Protein AF-0000000075923533 (afdb_homodimer)

Secondary structure (DSSP, 8-state):
--HHHHHHHHHHHHHHHHTT--STTTGGGTT-----HHHHHHHHHHHHTT-S-GGGG--------------S----------------------S-------------EE-SPPP--S---------------HHHHHHTTS-HHHHHHHHHHHHHHHHHHHS------HHHHHHHHHHHHHHHHH--SSGGGGGSGGG--HHHHTTS-HHHHHHHHHH--SS-TT----TT---TTGGGHHHHHHHHHHHHHSPP-SEEEEEEEEEE--S--TTEEE-TTSSS-EEEEEEEEEETTS-EEEEEE--STTTT--TTTGGGHHHHHHHHHHTTTSPSSS-EEEEE-TTT--HHHHHHHHHTTEEEEEE--GGGSTT--PPPHHHHHHH-TT-EEEEEETTSS-EEEEEESSSEEEEEESS-SS-S-EEEEEEETTTTEEEEEEE-HHHHHHHHHTTHHHHHHHHHHHS------S-HHHHHHHHHHHHHHHHHHHHHHHHHHHTT-S----/--THHHHHHHHHHHHHHHTT--STTTGGGSS-----SHHHHHHHHHHHTT-S-GGG---------------S----------------------S-------------EE-SPPP--S---------------HHHHHHTTS-HHHHHHHHHHHHHHHHHHHS------HHHHHHHHHHHHHHHHH--SSGGGGGSGGG--HHHHTTS-HHHHHHHHHH--SS-TT----TT---TTGGGHHHHHHHHHHHHHSPP-SEEEEEEEEEE--S--TTEEE-TTSSS-EEEEEEEEEETTS-EEEEEE--STTTT--TTTGGGHHHHHHHHHHTTTSPSSS-EEEEE-TTT--HHHHHHHHHTTEEEEEE--GGGSTT--PPPHHHHHHH-TT-EEEEEETTSS-EEEEEESSSEEEEEESS-SS-S-EEEEEEETTTTEEEEEEE-HHHHHHHHHTTHHHHHHHHHHHS------S-HHHHHHHHHHHHHHHHHHHHHHHHHHHTT-S----

pLDDT: mean 78.43, std 26.54, range [19.41, 98.75]

Foldseek 3Di:
DPPPVVLLVVLVVLLVVVPVVPPPLPPVVPPDDPPDPPVVVVVVVCVVVVNQDLQPVPDPPPDPCPVPCPPPCPPPPPPPVPPPDPPPPPPVDDPDDPPPPPPQQFFDWDADFQDFDPQDFQDDDDQADAFDRLVVLLCQQVPLVQLQLQQVQLQVQCCVPVVDGLNDHSVLSVLLLSLLQVCLQVVDVAPCLCQDDVRHDCSNCVSDPPVNSSSSLNSGWNDHPPPDDDPPDLDQQPRCVVSQCSNLVSLQVRDADLEKEKDKDFLQADFDGQQWAAQPPDPRRIHWIKIFMFFLLQQTRHMDTDRPQCGQPDVVQCVQGPLLSRVCVSCVSPDWQRNREYEYEQSRDAPVSQVVCVVRNYWYKYWHDPVRPSPDDWDDQVRQVVVPAQDKGWMAGPVSQKIWMWGDHVGIIIMITRRFYLPDWDWDWDQDPVVNDIDIHIHRPSVVVNVSRNCNNVNLVSSCSNRQSDDDHNDNSSSVSSSVSSSSSSSSSSSSVRNCVVVPNPPPPD/DPPPVVLLVVLVVLLVVVPPPPDPLPPVVPPPDPPDPPVVVVVVVCVVVVNQDLQPVPDPPPDPPPVPCPDPCPPPPPPPVPPPDPPPPPPVPDPPPPPPPPPQQFFDWDFDFQDFDPQDFQDDDDQADAFDRLVVLLCQQVPLVQLQLQQVQLQVQCCVPVVDGLNDHSVLSVLLLSLLQVCLQVVDVAPCLCQDDVRHDCSNCVSDPPVNSSSSLNSGWNDHPPPDDDPPDLDQQPRCVVSQCSNLVSLQVRDADLEKEKDKDFLQADFDGQQWAAQPPDPRRIHWIKIFMFFLLQQTRHIDTDRPQCGQPDVVQCVQGPLLSRVCVSCVSPDWQRNREYEYEQSRDAPVSQVVNVVRNYWYKYWHDPVRPSPDDWDDQVVQVVVPAQDKGWMAGPVSQKMWMWGDHVGIIIMITRRFYLPDWDWDWDQDPVVNDIDIHTHRPSVVVNVSRNCNNVNLVSSCSNRQSDDDHNDNSSSVSSSVSSSSSSSSSSSSVRNCVVVPNPPPPD

Solvent-accessible surface area (backbone atoms only — not comparable to full-atom values): 57586 Å² total; per-residue (Å²): 136,74,67,67,66,60,61,61,57,52,55,53,51,44,52,54,60,61,54,66,68,62,72,77,68,60,63,70,66,69,72,70,73,85,69,77,67,62,62,56,48,50,50,46,48,39,38,69,65,71,66,50,56,83,79,60,68,61,75,75,78,79,66,83,75,77,73,74,74,73,69,80,70,76,44,83,65,50,79,62,80,63,80,72,66,82,75,75,79,76,66,84,66,68,87,64,71,72,73,66,79,71,76,79,71,65,58,61,67,37,84,51,81,62,67,77,69,87,55,70,61,70,69,80,75,86,75,56,56,81,64,71,58,61,65,58,49,35,38,60,39,60,31,70,65,55,36,39,36,31,20,51,26,19,30,49,43,36,31,72,75,69,69,41,84,69,77,60,40,39,67,53,49,52,50,52,54,50,43,40,51,51,44,13,53,42,45,54,82,45,77,67,44,39,64,32,84,82,56,41,27,60,82,46,42,73,72,44,51,70,68,59,51,53,52,47,64,75,38,61,26,61,37,66,88,78,54,86,67,62,86,81,56,76,64,84,52,62,67,47,38,70,59,52,49,37,44,40,54,42,19,59,69,50,69,76,57,54,46,25,8,44,44,81,43,67,46,69,44,87,52,74,57,95,43,60,40,76,43,87,88,46,96,58,32,37,12,39,41,29,40,35,32,8,19,51,84,19,38,55,36,35,68,47,71,51,51,56,94,67,40,75,69,40,84,86,36,50,89,53,39,66,42,26,27,51,50,56,59,65,47,61,84,50,75,62,67,24,31,32,32,38,24,36,44,51,79,42,43,41,66,68,47,47,53,53,36,44,72,51,19,29,33,37,38,24,33,35,52,86,89,55,50,38,76,57,82,69,79,47,72,69,58,38,59,71,65,28,64,32,34,70,45,61,36,16,30,72,88,57,56,40,21,40,36,39,37,25,58,102,42,70,34,39,36,38,17,50,60,45,30,48,75,69,64,42,72,45,81,41,80,31,78,89,72,70,40,76,41,75,30,50,36,40,30,40,58,56,52,45,39,70,36,47,48,1,45,56,46,38,50,51,58,38,64,70,42,40,40,74,70,94,68,68,49,55,65,54,49,51,50,33,48,50,50,36,48,40,48,46,38,27,50,46,49,44,50,47,11,28,49,73,70,60,65,59,71,73,82,123,136,74,69,67,67,59,62,62,54,55,55,54,51,44,52,55,59,61,55,64,67,63,72,76,68,61,65,70,66,70,72,70,71,86,71,78,69,62,62,56,49,52,50,47,48,38,40,70,65,72,67,47,56,83,79,59,68,62,76,72,80,77,68,82,75,76,72,74,76,73,74,79,68,75,43,85,65,52,77,59,80,64,79,70,65,82,77,75,76,76,65,85,68,65,91,63,71,71,74,68,78,68,76,78,71,64,57,62,66,35,82,51,80,62,68,76,69,88,56,71,61,71,69,80,74,86,74,54,56,80,65,72,58,60,65,57,49,34,38,61,38,61,30,72,65,54,36,41,37,31,21,51,26,18,30,49,44,37,31,70,75,71,70,42,84,70,76,60,39,40,67,54,49,52,50,52,52,51,42,39,51,50,44,14,54,42,45,55,82,45,79,68,43,38,65,33,83,80,54,40,27,59,83,46,41,73,72,44,52,71,67,59,51,52,50,48,63,74,36,61,27,61,36,66,87,78,55,86,68,62,87,80,56,76,65,85,52,62,67,48,38,71,58,50,50,36,43,38,54,42,20,61,69,50,70,77,58,55,46,24,9,44,44,80,42,67,46,69,44,87,53,74,56,95,43,59,41,77,43,86,89,46,95,59,33,38,12,39,42,29,40,36,33,8,18,51,86,18,40,54,36,35,68,47,71,52,50,57,95,64,41,75,66,40,83,85,37,52,88,52,39,64,40,27,26,51,50,56,60,65,46,61,84,48,73,62,66,23,30,34,34,38,24,38,44,50,80,42,42,40,66,68,48,47,53,53,36,44,72,52,18,30,32,35,38,22,34,37,50,86,88,55,51,36,76,57,84,69,78,48,71,69,57,38,58,71,66,29,63,34,33,69,43,59,37,15,30,74,88,57,57,39,21,40,35,39,36,24,58,99,42,69,36,40,34,36,16,50,61,45,28,49,75,70,66,42,71,44,81,41,79,31,78,91,73,71,39,74,42,76,28,48,35,41,29,40,57,56,51,46,41,69,35,48,47,1,46,56,46,35,52,51,57,38,64,69,42,41,42,74,70,94,70,68,49,54,63,53,49,52,50,33,46,50,51,35,48,41,47,46,40,29,49,42,49,43,50,48,12,27,49,75,70,59,65,59,72,72,83,123

Nearest PDB structures (foldseek):
  6x68-assembly1_C  TM=8.577E-01  e=5.193E-22  Trichoplusia ni
  8wx1-assembly1_A  TM=3.317E-01  e=3.507E+00  Mus musculus
  6x68-assembly1_C  TM=8.575E-01  e=6.085E-22  Trichoplusia ni
  8wx1-assembly1_A  TM=3.316E-01  e=2.803E+00  Mus musculus

Structure (mmCIF, N/CA/C/O backbone):
data_AF-0000000075923533-model_v1
#
loop_
_entity.id
_entity.type
_entity.pdbx_description
1 polymer 'PiggyBac transposable element-derived protein domain-containing protein'
#
loop_
_atom_site.group_PDB
_atom_site.id
_atom_site.type_symbol
_atom_site.label_atom_id
_atom_site.label_alt_id
_atom_site.label_comp_id
_atom_site.label_asym_id
_atom_site.label_entity_id
_atom_site.label_seq_id
_atom_site.pdbx_PDB_ins_code
_atom_site.Cartn_x
_atom_site.Cartn_y
_atom_site.Cartn_z
_atom_site.occupancy
_atom_site.B_iso_or_equiv
_atom_site.auth_seq_id
_atom_site.auth_comp_id
_atom_site.auth_asym_id
_atom_site.auth_atom_id
_atom_site.pdbx_PDB_model_num
ATOM 1 N N . MET A 1 1 ? 5.434 -15.992 13.102 1 19.5 1 MET A N 1
ATOM 2 C CA . MET A 1 1 ? 6.027 -14.688 12.812 1 19.5 1 MET A CA 1
ATOM 3 C C . MET A 1 1 ? 7.508 -14.836 12.469 1 19.5 1 MET A C 1
ATOM 5 O O . MET A 1 1 ? 8.203 -13.836 12.273 1 19.5 1 MET A O 1
ATOM 9 N N . TRP A 1 2 ? 7.945 -16.203 12.617 1 22.11 2 TRP A N 1
ATOM 10 C CA . TRP A 1 2 ? 9.297 -16.75 12.562 1 22.11 2 TRP A CA 1
ATOM 11 C C . TRP A 1 2 ? 9.797 -16.828 11.125 1 22.11 2 TRP A C 1
ATOM 13 O O . TRP A 1 2 ? 11 -16.938 10.883 1 22.11 2 TRP A O 1
ATOM 23 N N . ARG A 1 3 ? 8.797 -17.078 10.211 1 23.95 3 ARG A N 1
ATOM 24 C CA . ARG A 1 3 ? 9.125 -17.672 8.914 1 23.95 3 ARG A CA 1
ATOM 25 C C . ARG A 1 3 ? 9.727 -16.625 7.98 1 23.95 3 ARG A C 1
ATOM 27 O O . ARG A 1 3 ? 10.367 -16.969 6.984 1 23.95 3 ARG A O 1
ATOM 34 N N . THR A 1 4 ? 9.344 -15.406 8.32 1 27.62 4 THR A N 1
ATOM 35 C CA . THR A 1 4 ? 9.57 -14.5 7.203 1 27.62 4 THR A CA 1
ATOM 36 C C . THR A 1 4 ? 11.039 -14.086 7.141 1 27.62 4 THR A C 1
ATOM 38 O O . THR A 1 4 ? 11.508 -13.594 6.109 1 27.62 4 THR A O 1
ATOM 41 N N . SER A 1 5 ? 11.773 -14.211 8.328 1 32.06 5 SER A N 1
ATOM 42 C CA . SER A 1 5 ? 13.148 -13.711 8.398 1 32.06 5 SER A CA 1
ATOM 43 C C . SER A 1 5 ? 14.102 -14.602 7.613 1 32.06 5 SER A C 1
ATOM 45 O O . SER A 1 5 ? 15.094 -14.125 7.066 1 32.06 5 SER A O 1
ATOM 47 N N . ALA A 1 6 ? 13.75 -15.938 7.512 1 29.02 6 ALA A N 1
ATOM 48 C CA . ALA A 1 6 ? 14.594 -16.922 6.852 1 29.02 6 ALA A CA 1
ATOM 49 C C . ALA A 1 6 ? 14.641 -16.703 5.344 1 29.02 6 ALA A C 1
ATOM 51 O O . ALA A 1 6 ? 15.672 -16.906 4.707 1 29.02 6 ALA A O 1
ATOM 52 N N . ALA A 1 7 ? 13.602 -16.234 4.855 1 30.64 7 ALA A N 1
ATOM 53 C CA . ALA A 1 7 ? 13.539 -16.234 3.396 1 30.64 7 ALA A CA 1
ATOM 54 C C . ALA A 1 7 ? 14.391 -15.109 2.811 1 30.64 7 ALA A C 1
ATOM 56 O O . ALA A 1 7 ? 14.938 -15.242 1.716 1 30.64 7 ALA A O 1
ATOM 57 N N . LYS A 1 8 ? 14.688 -14.047 3.506 1 31.59 8 LYS A N 1
ATOM 58 C CA . LYS A 1 8 ? 15.438 -12.922 2.957 1 31.59 8 LYS A CA 1
ATOM 59 C C . LYS A 1 8 ? 16.938 -13.203 2.977 1 31.59 8 LYS A C 1
ATOM 61 O O . LYS A 1 8 ? 17.672 -12.797 2.068 1 31.59 8 LYS A O 1
ATOM 66 N N . LYS A 1 9 ? 17.5 -13.969 3.912 1 31.72 9 LYS A N 1
ATOM 67 C CA . LYS A 1 9 ? 18.906 -14.305 4.055 1 31.72 9 LYS A CA 1
ATOM 68 C C . LYS A 1 9 ? 19.391 -15.172 2.891 1 31.72 9 LYS A C 1
ATOM 70 O O . LYS A 1 9 ? 20.5 -14.992 2.389 1 31.72 9 LYS A O 1
ATOM 75 N N . ARG A 1 10 ? 18.578 -16.031 2.504 1 30.06 10 ARG A N 1
ATOM 76 C CA . ARG A 1 10 ? 18.953 -17.016 1.499 1 30.06 10 ARG A CA 1
ATOM 77 C C . ARG A 1 10 ? 19.047 -16.391 0.114 1 30.06 10 ARG A C 1
ATOM 79 O O . ARG A 1 10 ? 19.859 -16.797 -0.716 1 30.06 10 ARG A O 1
ATOM 86 N N . SER A 1 11 ? 18.359 -15.375 -0.009 1 31.53 11 SER A N 1
ATOM 87 C CA . SER A 1 11 ? 18.438 -14.82 -1.355 1 31.53 11 SER A CA 1
ATOM 88 C C . SER A 1 11 ? 19.734 -14.055 -1.563 1 31.53 11 SER A C 1
ATOM 90 O O . SER A 1 11 ? 20.359 -14.156 -2.623 1 31.53 11 SER A O 1
ATOM 92 N N . LEU A 1 12 ? 20.203 -13.445 -0.475 1 30.94 12 LEU A N 1
ATOM 93 C CA . LEU A 1 12 ? 21.469 -12.75 -0.656 1 30.94 12 LEU A CA 1
ATOM 94 C C . LEU A 1 12 ? 22.625 -13.742 -0.706 1 30.94 12 LEU A C 1
ATOM 96 O O . LEU A 1 12 ? 23.547 -13.578 -1.501 1 30.94 12 LEU A O 1
ATOM 100 N N . GLN A 1 13 ? 22.578 -14.844 0.1 1 32.44 13 GLN A N 1
ATOM 101 C CA . GLN A 1 13 ? 23.656 -15.828 0.022 1 32.44 13 GLN A CA 1
ATOM 102 C C . GLN A 1 13 ? 23.719 -16.469 -1.366 1 32.44 13 GLN A C 1
ATOM 104 O O . GLN A 1 13 ? 24.812 -16.703 -1.891 1 32.44 13 GLN A O 1
ATOM 109 N N . LEU A 1 14 ? 22.609 -16.719 -1.901 1 29.52 14 LEU A N 1
ATOM 110 C CA . LEU A 1 14 ? 22.625 -17.266 -3.256 1 29.52 14 LEU A CA 1
ATOM 111 C C . LEU A 1 14 ? 23.281 -16.281 -4.223 1 29.52 14 LEU A C 1
ATOM 113 O O . LEU A 1 14 ? 24.047 -16.703 -5.109 1 29.52 14 LEU A O 1
ATOM 117 N N . TYR A 1 15 ? 23.125 -15.016 -3.936 1 30.95 15 TYR A N 1
ATOM 118 C CA . TYR A 1 15 ? 23.781 -14.062 -4.82 1 30.95 15 TYR A CA 1
ATOM 119 C C . TYR A 1 15 ? 25.297 -14.102 -4.621 1 30.95 15 TYR A C 1
ATOM 121 O O . TYR A 1 15 ? 26.062 -14.109 -5.594 1 30.95 15 TYR A O 1
ATOM 129 N N . LEU A 1 16 ? 25.672 -14.227 -3.35 1 33.34 16 LEU A N 1
ATOM 130 C CA . LEU A 1 16 ? 27.109 -14.203 -3.111 1 33.34 16 LEU A CA 1
ATOM 131 C C . LEU A 1 16 ? 27.766 -15.469 -3.631 1 33.34 16 LEU A C 1
ATOM 133 O O . LEU A 1 16 ? 28.891 -15.43 -4.133 1 33.34 16 LEU A O 1
ATOM 137 N N . GLU A 1 17 ? 27.094 -16.547 -3.5 1 32 17 GLU A N 1
ATOM 138 C CA . GLU A 1 17 ? 27.656 -17.781 -4.039 1 32 17 GLU A CA 1
ATOM 139 C C . GLU A 1 17 ? 27.719 -17.734 -5.562 1 32 17 GLU A C 1
ATOM 141 O O . GLU A 1 17 ? 28.625 -18.312 -6.168 1 32 17 GLU A O 1
ATOM 146 N N . TYR A 1 18 ? 26.766 -17.016 -6.133 1 28.41 18 TYR A N 1
ATOM 147 C CA . TYR A 1 18 ? 26.906 -16.891 -7.578 1 28.41 18 TYR A CA 1
ATOM 148 C C . TYR A 1 18 ? 28.172 -16.125 -7.941 1 28.41 18 TYR A C 1
ATOM 150 O O . TYR A 1 18 ? 28.688 -16.25 -9.055 1 28.41 18 TYR A O 1
ATOM 158 N N . LYS A 1 19 ? 28.609 -15.305 -7.035 1 31.28 19 LYS A N 1
ATOM 159 C CA . LYS A 1 19 ? 29.812 -14.539 -7.344 1 31.28 19 LYS A CA 1
ATOM 160 C C . LYS A 1 19 ? 31.047 -15.43 -7.32 1 31.28 19 LYS A C 1
ATOM 162 O O . LYS A 1 19 ? 32.156 -14.977 -7.641 1 31.28 19 LYS A O 1
ATOM 167 N N . GLN A 1 20 ? 31.031 -16.5 -6.688 1 28.41 20 GLN A N 1
ATOM 168 C CA . GLN A 1 20 ? 32.344 -17.156 -6.621 1 28.41 20 GLN A CA 1
ATOM 169 C C . GLN A 1 20 ? 32.781 -17.641 -8 1 28.41 20 GLN A C 1
ATOM 171 O O . GLN A 1 20 ? 33.812 -18.297 -8.125 1 28.41 20 GLN A O 1
ATOM 176 N N . ALA A 1 21 ? 31.922 -17.609 -8.984 1 26.02 21 ALA A N 1
ATOM 177 C CA . ALA A 1 21 ? 32.625 -18.031 -10.188 1 26.02 21 ALA A CA 1
ATOM 178 C C . ALA A 1 21 ? 33.531 -16.922 -10.734 1 26.02 21 ALA A C 1
ATOM 180 O O . ALA A 1 21 ? 33.031 -15.977 -11.359 1 26.02 21 ALA A O 1
ATOM 181 N N . PRO A 1 22 ? 34.719 -16.594 -10.203 1 26.39 22 PRO A N 1
ATOM 182 C CA . PRO A 1 22 ? 35.688 -15.531 -10.461 1 26.39 22 PRO A CA 1
ATOM 183 C C . PRO A 1 22 ? 36.094 -15.438 -11.938 1 26.39 22 PRO A C 1
ATOM 185 O O . PRO A 1 22 ? 36.469 -14.359 -12.414 1 26.39 22 PRO A O 1
ATOM 188 N N . ASP A 1 23 ? 36.25 -16.625 -12.586 1 28.25 23 ASP A N 1
ATOM 189 C CA . ASP A 1 23 ? 37.219 -16.656 -13.672 1 28.25 23 ASP A CA 1
ATOM 190 C C . ASP A 1 23 ? 36.781 -15.797 -14.844 1 28.25 23 ASP A C 1
ATOM 192 O O . ASP A 1 23 ? 37.594 -15.102 -15.461 1 28.25 23 ASP A O 1
ATOM 196 N N . ARG A 1 24 ? 35.531 -16.094 -15.406 1 25.5 24 ARG A N 1
ATOM 197 C CA . ARG A 1 24 ? 35.281 -15.664 -16.781 1 25.5 24 ARG A CA 1
ATOM 198 C C . ARG A 1 24 ? 34.906 -14.188 -16.812 1 25.5 24 ARG A C 1
ATOM 200 O O . ARG A 1 24 ? 34.75 -13.609 -17.906 1 25.5 24 ARG A O 1
ATOM 207 N N . VAL A 1 25 ? 34.594 -13.539 -15.719 1 25.88 25 VAL A N 1
ATOM 208 C CA . VAL A 1 25 ? 34.156 -12.156 -15.773 1 25.88 25 VAL A CA 1
ATOM 209 C C . VAL A 1 25 ? 35.344 -11.227 -16.016 1 25.88 25 VAL A C 1
ATOM 211 O O . VAL A 1 25 ? 35.156 -10.07 -16.406 1 25.88 25 VAL A O 1
ATOM 214 N N . GLN A 1 26 ? 36.594 -11.602 -15.828 1 25.66 26 GLN A N 1
ATOM 215 C CA . GLN A 1 26 ? 37.719 -10.711 -15.977 1 25.66 26 GLN A CA 1
ATOM 216 C C . GLN A 1 26 ? 37.969 -10.367 -17.438 1 25.66 26 GLN A C 1
ATOM 218 O O . GLN A 1 26 ? 38.344 -9.234 -17.766 1 25.66 26 GLN A O 1
ATOM 223 N N . ASP A 1 27 ? 37.781 -11.305 -18.375 1 25.41 27 ASP A N 1
ATOM 224 C CA . ASP A 1 27 ? 38.312 -11.078 -19.719 1 25.41 27 ASP A CA 1
ATOM 225 C C . ASP A 1 27 ? 37.469 -10.062 -20.469 1 25.41 27 ASP A C 1
ATOM 227 O O . ASP A 1 27 ? 37.969 -9.352 -21.344 1 25.41 27 ASP A O 1
ATOM 231 N N . HIS A 1 28 ? 36.188 -10.094 -20.281 1 23.47 28 HIS A N 1
ATOM 232 C CA . HIS A 1 28 ? 35.344 -9.297 -21.172 1 23.47 28 HIS A CA 1
ATOM 233 C C . HIS A 1 28 ? 35.469 -7.812 -20.859 1 23.47 28 HIS A C 1
ATOM 235 O O . HIS A 1 28 ? 35.031 -6.969 -21.625 1 23.47 28 HIS A O 1
ATOM 241 N N . ALA A 1 29 ? 35.906 -7.426 -19.672 1 25.31 29 ALA A N 1
ATOM 242 C CA . ALA A 1 29 ? 36.094 -6.008 -19.359 1 25.31 29 ALA A CA 1
ATOM 243 C C . ALA A 1 29 ? 37.219 -5.395 -20.203 1 25.31 29 ALA A C 1
ATOM 245 O O . ALA A 1 29 ? 37.312 -4.168 -20.312 1 25.31 29 ALA A O 1
ATOM 246 N N . SER A 1 30 ? 38.125 -6.113 -20.703 1 24.62 30 SER A N 1
ATOM 247 C CA . SER A 1 30 ? 39.281 -5.484 -21.344 1 24.62 30 SER A CA 1
ATOM 248 C C . SER A 1 30 ? 38.906 -4.879 -22.688 1 24.62 30 SER A C 1
ATOM 250 O O . SER A 1 30 ? 39.625 -4.004 -23.188 1 24.62 30 SER A O 1
ATOM 252 N N . ARG A 1 31 ? 38.062 -5.559 -23.516 1 24.73 31 ARG A N 1
ATOM 253 C CA . ARG A 1 31 ? 38 -5.105 -24.891 1 24.73 31 ARG A CA 1
ATOM 254 C C . ARG A 1 31 ? 37.188 -3.832 -25.031 1 24.73 31 ARG A C 1
ATOM 256 O O . ARG A 1 31 ? 36.938 -3.361 -26.141 1 24.73 31 ARG A O 1
ATOM 263 N N . ARG A 1 32 ? 36.438 -3.348 -24.031 1 24.33 32 ARG A N 1
ATOM 264 C CA . ARG A 1 32 ? 35.531 -2.246 -24.359 1 24.33 32 ARG A CA 1
ATOM 265 C C . ARG A 1 32 ? 36.312 -0.957 -24.594 1 24.33 32 ARG A C 1
ATOM 267 O O . ARG A 1 32 ? 37.125 -0.541 -23.766 1 24.33 32 ARG A O 1
ATOM 274 N N . GLN A 1 33 ? 36.469 -0.546 -25.891 1 24.09 33 GLN A N 1
ATOM 275 C CA . GLN A 1 33 ? 37.031 0.688 -26.438 1 24.09 33 GLN A CA 1
ATOM 276 C C . GLN A 1 33 ? 36.469 1.909 -25.703 1 24.09 33 GLN A C 1
ATOM 278 O O . GLN A 1 33 ? 35.312 1.905 -25.25 1 24.09 33 GLN A O 1
ATOM 283 N N . LYS A 1 34 ? 37.344 2.934 -25.438 1 26.09 34 LYS A N 1
ATOM 284 C CA . LYS A 1 34 ? 37.25 4.242 -24.797 1 26.09 34 LYS A CA 1
ATOM 285 C C . LYS A 1 34 ? 36.188 5.105 -25.438 1 26.09 34 LYS A C 1
ATOM 287 O O . LYS A 1 34 ? 36.438 5.781 -26.438 1 26.09 34 LYS A O 1
ATOM 292 N N . VAL A 1 35 ? 35.031 4.641 -25.719 1 24.09 35 VAL A N 1
ATOM 293 C CA . VAL A 1 35 ? 34.094 5.574 -26.344 1 24.09 35 VAL A CA 1
ATOM 294 C C . VAL A 1 35 ? 34 6.848 -25.5 1 24.09 35 VAL A C 1
ATOM 296 O O . VAL A 1 35 ? 34.156 6.805 -24.281 1 24.09 35 VAL A O 1
ATOM 299 N N . ASP A 1 36 ? 33.906 8.094 -26.188 1 24.77 36 ASP A N 1
ATOM 300 C CA . ASP A 1 36 ? 34.125 9.5 -25.844 1 24.77 36 ASP A CA 1
ATOM 301 C C . ASP A 1 36 ? 33.188 9.938 -24.719 1 24.77 36 ASP A C 1
ATOM 303 O O . ASP A 1 36 ? 31.969 9.758 -24.812 1 24.77 36 ASP A O 1
ATOM 307 N N . ASP A 1 37 ? 33.688 10.141 -23.547 1 27.92 37 ASP A N 1
ATOM 308 C CA . ASP A 1 37 ? 33.281 10.508 -22.188 1 27.92 37 ASP A CA 1
ATOM 309 C C . ASP A 1 37 ? 32.469 11.797 -22.188 1 27.92 37 ASP A C 1
ATOM 311 O O . ASP A 1 37 ? 31.875 12.148 -21.172 1 27.92 37 ASP A O 1
ATOM 315 N N . GLU A 1 38 ? 32.656 12.594 -23.297 1 30.08 38 GLU A N 1
ATOM 316 C CA . GLU A 1 38 ? 32.219 13.984 -23.219 1 30.08 38 GLU A CA 1
ATOM 317 C C . GLU A 1 38 ? 30.703 14.078 -23.328 1 30.08 38 GLU A C 1
ATOM 319 O O . GLU A 1 38 ? 30.078 14.875 -22.625 1 30.08 38 GLU A O 1
ATOM 324 N N . THR A 1 39 ? 30.203 13.297 -24.375 1 28.22 39 THR A N 1
ATOM 325 C CA . THR A 1 39 ? 28.797 13.5 -24.688 1 28.22 39 THR A CA 1
ATOM 326 C C . THR A 1 39 ? 27.906 12.914 -23.594 1 28.22 39 THR A C 1
ATOM 328 O O . THR A 1 39 ? 26.781 13.359 -23.406 1 28.22 39 THR A O 1
ATOM 331 N N . ALA A 1 40 ? 28.453 11.828 -23.031 1 26.78 40 ALA A N 1
ATOM 332 C CA . ALA A 1 40 ? 27.688 11.203 -21.969 1 26.78 40 ALA A CA 1
ATOM 333 C C . ALA A 1 40 ? 27.594 12.125 -20.75 1 26.78 40 ALA A C 1
ATOM 335 O O . ALA A 1 40 ? 26.547 12.195 -20.094 1 26.78 40 ALA A O 1
ATOM 336 N N . GLU A 1 41 ? 28.656 12.891 -20.609 1 30.11 41 GLU A N 1
ATOM 337 C CA . GLU A 1 41 ? 28.656 13.883 -19.531 1 30.11 41 GLU A CA 1
ATOM 338 C C . GLU A 1 41 ? 27.578 14.938 -19.766 1 30.11 41 GLU A C 1
ATOM 340 O O . GLU A 1 41 ? 26.922 15.367 -18.812 1 30.11 41 GLU A O 1
ATOM 345 N N . ASP A 1 42 ? 27.438 15.281 -21.047 1 30.58 42 ASP A N 1
ATOM 346 C CA . ASP A 1 42 ? 26.469 16.312 -21.391 1 30.58 42 ASP A CA 1
ATOM 347 C C . ASP A 1 42 ? 25.047 15.836 -21.156 1 30.58 42 ASP A C 1
ATOM 349 O O . ASP A 1 42 ? 24.203 16.562 -20.625 1 30.58 42 ASP A O 1
ATOM 353 N N . VAL A 1 43 ? 24.797 14.531 -21.594 1 29.64 43 VAL A N 1
ATOM 354 C CA . VAL A 1 43 ? 23.453 13.992 -21.422 1 29.64 43 VAL A CA 1
ATOM 355 C C . VAL A 1 43 ? 23.188 13.711 -19.938 1 29.64 43 VAL A C 1
ATOM 357 O O . VAL A 1 43 ? 22.109 14.016 -19.438 1 29.64 43 VAL A O 1
ATOM 360 N N . LEU A 1 44 ? 24.203 13.297 -19.234 1 31.62 44 LEU A N 1
ATOM 361 C CA . LEU A 1 44 ? 24.109 13.117 -17.797 1 31.62 44 LEU A CA 1
ATOM 362 C C . LEU A 1 44 ? 23.875 14.445 -17.094 1 31.62 44 LEU A C 1
ATOM 364 O O . LEU A 1 44 ? 23.094 14.516 -16.125 1 31.62 44 LEU A O 1
ATOM 368 N N . ASN A 1 45 ? 24.594 15.445 -17.594 1 35.56 45 ASN A N 1
ATOM 369 C CA . ASN A 1 45 ? 24.328 16.797 -17.125 1 35.56 45 ASN A CA 1
ATOM 370 C C . ASN A 1 45 ? 22.891 17.234 -17.438 1 35.56 45 ASN A C 1
ATOM 372 O O . ASN A 1 45 ? 22.266 17.906 -16.609 1 35.56 45 ASN A O 1
ATOM 376 N N . LYS A 1 46 ? 22.391 16.844 -18.578 1 33.16 46 LYS A N 1
ATOM 377 C CA . LYS A 1 46 ? 21.016 17.156 -18.953 1 33.16 46 LYS A CA 1
ATOM 378 C C . LYS A 1 46 ? 20.016 16.328 -18.141 1 33.16 46 LYS A C 1
ATOM 380 O O . LYS A 1 46 ? 18.938 16.812 -17.781 1 33.16 46 LYS A O 1
ATOM 385 N N . ILE A 1 47 ? 20.266 15.078 -17.953 1 31.3 47 ILE A N 1
ATOM 386 C CA . ILE A 1 47 ? 19.516 14.195 -17.062 1 31.3 47 ILE A CA 1
ATOM 387 C C . ILE A 1 47 ? 19.656 14.688 -15.617 1 31.3 47 ILE A C 1
ATOM 389 O O . ILE A 1 47 ? 18.672 14.742 -14.883 1 31.3 47 ILE A O 1
ATOM 393 N N . ALA A 1 48 ? 20.828 15.008 -15.211 1 31.56 48 ALA A N 1
ATOM 394 C CA . ALA A 1 48 ? 21.141 15.562 -13.891 1 31.56 48 ALA A CA 1
ATOM 395 C C . ALA A 1 48 ? 20.406 16.875 -13.664 1 31.56 48 ALA A C 1
ATOM 397 O O . ALA A 1 48 ? 20.047 17.203 -12.539 1 31.56 48 ALA A O 1
ATOM 398 N N . ASN A 1 49 ? 20.375 17.656 -14.789 1 33.69 49 ASN A N 1
ATOM 399 C CA . ASN A 1 49 ? 19.719 18.953 -14.734 1 33.69 49 ASN A CA 1
ATOM 400 C C . ASN A 1 49 ? 18.203 18.812 -14.891 1 33.69 49 ASN A C 1
ATOM 402 O O . ASN A 1 49 ? 17.5 19.812 -15.078 1 33.69 49 ASN A O 1
ATOM 406 N N . GLY A 1 50 ? 17.484 17.719 -14.406 1 30.55 50 GLY A N 1
ATOM 407 C CA . GLY A 1 50 ? 16.078 17.391 -14.312 1 30.55 50 GLY A CA 1
ATOM 408 C C . GLY A 1 50 ? 15.344 17.469 -15.641 1 30.55 50 GLY A C 1
ATOM 409 O O . GLY A 1 50 ? 14.117 17.5 -15.68 1 30.55 50 GLY A O 1
ATOM 410 N N . ASP A 1 51 ? 15.938 17.641 -16.703 1 32.16 51 ASP A N 1
ATOM 411 C CA . ASP A 1 51 ? 15.266 17.812 -17.984 1 32.16 51 ASP A CA 1
ATOM 412 C C . ASP A 1 51 ? 14.797 16.469 -18.547 1 32.16 51 ASP A C 1
ATOM 414 O O . ASP A 1 51 ? 13.883 16.422 -19.375 1 32.16 51 ASP A O 1
ATOM 418 N N . VAL A 1 52 ? 15.547 15.43 -18.719 1 30.3 52 VAL A N 1
ATOM 419 C CA . VAL A 1 52 ? 15.156 14.188 -19.391 1 30.3 52 VAL A CA 1
ATOM 420 C C . VAL A 1 52 ? 14.852 13.117 -18.344 1 30.3 52 VAL A C 1
ATOM 422 O O . VAL A 1 52 ? 15.672 12.852 -17.453 1 30.3 52 VAL A O 1
ATOM 425 N N . SER A 1 53 ? 13.508 12.93 -17.906 1 29.14 53 SER A N 1
ATOM 426 C CA . SER A 1 53 ? 13.07 11.789 -17.094 1 29.14 53 SER A CA 1
ATOM 427 C C . SER A 1 53 ? 13.664 10.484 -17.625 1 29.14 53 SER A C 1
ATOM 429 O O . SER A 1 53 ? 13.867 10.328 -18.828 1 29.14 53 SER A O 1
ATOM 431 N N . ASP A 1 54 ? 14.406 9.82 -16.828 1 31.78 54 ASP A N 1
ATOM 432 C CA . ASP A 1 54 ? 14.93 8.539 -17.297 1 31.78 54 ASP A CA 1
ATOM 433 C C . ASP A 1 54 ? 13.867 7.766 -18.078 1 31.78 54 ASP A C 1
ATOM 435 O O . ASP A 1 54 ? 14.195 6.844 -18.828 1 31.78 54 ASP A O 1
ATOM 439 N N . GLY A 1 55 ? 12.539 7.832 -17.672 1 30.53 55 GLY A N 1
ATOM 440 C CA . GLY A 1 55 ? 11.562 7.105 -18.453 1 30.53 55 GLY A CA 1
ATOM 441 C C . GLY A 1 55 ? 11.469 7.594 -19.891 1 30.53 55 GLY A C 1
ATOM 442 O O . GLY A 1 55 ? 10.727 7.031 -20.703 1 30.53 55 GLY A O 1
ATOM 443 N N . ASP A 1 56 ? 11.875 8.797 -20.016 1 29.92 56 ASP A N 1
ATOM 444 C CA . ASP A 1 56 ? 11.609 9.375 -21.328 1 29.92 56 ASP A CA 1
ATOM 445 C C . ASP A 1 56 ? 12.562 8.828 -22.375 1 29.92 56 ASP A C 1
ATOM 447 O O . ASP A 1 56 ? 12.828 9.477 -23.391 1 29.92 56 ASP A O 1
ATOM 451 N N . PHE A 1 57 ? 13.352 7.895 -22.047 1 27.52 57 PHE A N 1
ATOM 452 C CA . PHE A 1 57 ? 14.062 7.484 -23.25 1 27.52 57 PHE A CA 1
ATOM 453 C C . PHE A 1 57 ? 13.133 6.758 -24.219 1 27.52 57 PHE A C 1
ATOM 455 O O . PHE A 1 57 ? 13.547 5.824 -24.906 1 27.52 57 PHE A O 1
ATOM 462 N N . SER A 1 58 ? 11.758 6.656 -23.922 1 25.89 58 SER A N 1
ATOM 463 C CA . SER A 1 58 ? 11.055 5.969 -25 1 25.89 58 SER A CA 1
ATOM 464 C C . SER A 1 58 ? 11.359 6.613 -26.344 1 25.89 58 SER A C 1
ATOM 466 O O . SER A 1 58 ? 11.586 7.82 -26.422 1 25.89 58 SER A O 1
ATOM 468 N N . ASP A 1 59 ? 11.844 5.863 -27.25 1 25.09 59 ASP A N 1
ATOM 469 C CA . ASP A 1 59 ? 11.758 6.152 -28.672 1 25.09 59 ASP A CA 1
ATOM 470 C C . ASP A 1 59 ? 10.43 6.816 -29.016 1 25.09 59 ASP A C 1
ATOM 472 O O . ASP A 1 59 ? 9.406 6.539 -28.391 1 25.09 59 ASP A O 1
ATOM 476 N N . ASP A 1 60 ? 10.352 8.008 -29.781 1 25.33 60 ASP A N 1
ATOM 477 C CA . ASP A 1 60 ? 9.359 8.859 -30.438 1 25.33 60 ASP A CA 1
ATOM 478 C C . ASP A 1 60 ? 8.383 8.031 -31.266 1 25.33 60 ASP A C 1
ATOM 480 O O . ASP A 1 60 ? 7.773 8.539 -32.219 1 25.33 60 ASP A O 1
ATOM 484 N N . GLU A 1 61 ? 8.125 6.773 -31.328 1 23.08 61 GLU A N 1
ATOM 485 C CA . GLU A 1 61 ? 6.996 6.613 -32.219 1 23.08 61 GLU A CA 1
ATOM 486 C C . GLU A 1 61 ? 5.805 7.449 -31.781 1 23.08 61 GLU A C 1
ATOM 488 O O . GLU A 1 61 ? 5.449 7.445 -30.594 1 23.08 61 GLU A O 1
ATOM 493 N N . LYS A 1 62 ? 5.32 8.477 -32.625 1 24.44 62 LYS A N 1
ATOM 494 C CA . LYS A 1 62 ? 4.227 9.438 -32.594 1 24.44 62 LYS A CA 1
ATOM 495 C C . LYS A 1 62 ? 2.91 8.766 -32.219 1 24.44 62 LYS A C 1
ATOM 497 O O . LYS A 1 62 ? 2.072 8.5 -33.094 1 24.44 62 LYS A O 1
ATOM 502 N N . GLU A 1 63 ? 2.809 7.59 -31.609 1 23.45 63 GLU A N 1
ATOM 503 C CA . GLU A 1 63 ? 1.376 7.332 -31.5 1 23.45 63 GLU A CA 1
ATOM 504 C C . GLU A 1 63 ? 0.647 8.508 -30.859 1 23.45 63 GLU A C 1
ATOM 506 O O . GLU A 1 63 ? 1.248 9.273 -30.109 1 23.45 63 GLU A O 1
ATOM 511 N N . GLU A 1 64 ? -0.626 8.875 -31.406 1 23.31 64 GLU A N 1
ATOM 512 C CA . GLU A 1 64 ? -1.582 9.914 -31.016 1 23.31 64 GLU A CA 1
ATOM 513 C C . GLU A 1 64 ? -1.75 9.977 -29.5 1 23.31 64 GLU A C 1
ATOM 515 O O . GLU A 1 64 ? -1.791 8.945 -28.844 1 23.31 64 GLU A O 1
ATOM 520 N N . GLU A 1 65 ? -1.222 11.039 -28.922 1 24.48 65 GLU A N 1
ATOM 521 C CA . GLU A 1 65 ? -1.216 11.594 -27.578 1 24.48 65 GLU A CA 1
ATOM 522 C C . GLU A 1 65 ? -2.588 11.461 -26.922 1 24.48 65 GLU A C 1
ATOM 524 O O . GLU A 1 65 ? -3.467 12.297 -27.141 1 24.48 65 GLU A O 1
ATOM 529 N N . ASN A 1 66 ? -3.334 10.273 -27.125 1 22.09 66 ASN A N 1
ATOM 530 C CA . ASN A 1 66 ? -4.547 10.422 -26.312 1 22.09 66 ASN A CA 1
ATOM 531 C C . ASN A 1 66 ? -4.223 10.766 -24.875 1 22.09 66 ASN A C 1
ATOM 533 O O . ASN A 1 66 ? -3.594 9.977 -24.172 1 22.09 66 ASN A O 1
ATOM 537 N N . GLU A 1 67 ? -3.861 12.023 -24.594 1 23.11 67 GLU A N 1
ATOM 538 C CA . GLU A 1 67 ? -3.66 12.742 -23.344 1 23.11 67 GLU A CA 1
ATOM 539 C C . GLU A 1 67 ? -4.715 12.359 -22.312 1 23.11 67 GLU A C 1
ATOM 541 O O . GLU A 1 67 ? -5.77 12.984 -22.219 1 23.11 67 GLU A O 1
ATOM 546 N N . GLU A 1 68 ? -5.148 11.102 -22.219 1 23.89 68 GLU A N 1
ATOM 547 C CA . GLU A 1 68 ? -6.102 11.023 -21.109 1 23.89 68 GLU A CA 1
ATOM 548 C C . GLU A 1 68 ? -5.422 11.328 -19.781 1 23.89 68 GLU A C 1
ATOM 550 O O . GLU A 1 68 ? -4.527 10.594 -19.344 1 23.89 68 GLU A O 1
ATOM 555 N N . ASN A 1 69 ? -5.047 12.562 -19.453 1 23.33 69 ASN A N 1
ATOM 556 C CA . ASN A 1 69 ? -4.688 13.133 -18.156 1 23.33 69 ASN A CA 1
ATOM 557 C C . ASN A 1 69 ? -5.527 12.539 -17.031 1 23.33 69 ASN A C 1
ATOM 559 O O . ASN A 1 69 ? -6.691 12.898 -16.859 1 23.33 69 ASN A O 1
ATOM 563 N N . ILE A 1 70 ? -5.422 11.312 -16.797 1 26.03 70 ILE A N 1
ATOM 564 C CA . ILE A 1 70 ? -6.145 10.922 -15.594 1 26.03 70 ILE A CA 1
ATOM 565 C C . ILE A 1 70 ? -5.629 11.727 -14.398 1 26.03 70 ILE A C 1
ATOM 567 O O . ILE A 1 70 ? -4.434 11.695 -14.094 1 26.03 70 ILE A O 1
ATOM 571 N N . PRO A 1 71 ? -6.172 12.852 -14.102 1 26.06 71 PRO A N 1
ATOM 572 C CA . PRO A 1 71 ? -5.836 13.648 -12.922 1 26.06 71 PRO A CA 1
ATOM 573 C C . PRO A 1 71 ? -5.672 12.805 -11.664 1 26.06 71 PRO A C 1
ATOM 575 O O . PRO A 1 71 ? -6.418 11.844 -11.461 1 26.06 71 PRO A O 1
ATOM 578 N N . ALA A 1 72 ? -4.469 12.633 -11.133 1 26.62 72 ALA A N 1
ATOM 579 C CA . ALA A 1 72 ? -4.125 12.039 -9.836 1 26.62 72 ALA A CA 1
ATOM 580 C C . ALA A 1 72 ? -5.129 12.453 -8.766 1 26.62 72 ALA A C 1
ATOM 582 O O . ALA A 1 72 ? -5.059 11.984 -7.625 1 26.62 72 ALA A O 1
ATOM 583 N N . ASN A 1 73 ? -5.629 13.703 -8.891 1 27.77 73 ASN A N 1
ATOM 584 C CA . ASN A 1 73 ? -6.355 14.18 -7.719 1 27.77 73 ASN A CA 1
ATOM 585 C C . ASN A 1 73 ? -7.625 13.367 -7.477 1 27.77 73 ASN A C 1
ATOM 587 O O . ASN A 1 73 ? -8.594 13.484 -8.227 1 27.77 73 ASN A O 1
ATOM 591 N N . GLY A 1 74 ? -7.562 12.133 -7.141 1 32.09 74 GLY A N 1
ATOM 592 C CA . GLY A 1 74 ? -8.781 11.492 -6.68 1 32.09 74 GLY A CA 1
ATOM 593 C C . GLY A 1 74 ? -9.602 12.359 -5.746 1 32.09 74 GLY A C 1
ATOM 594 O O . GLY A 1 74 ? -9.484 12.25 -4.523 1 32.09 74 GLY A O 1
ATOM 595 N N . GLN A 1 75 ? -9.859 13.617 -5.957 1 31.36 75 GLN A N 1
ATOM 596 C CA . GLN A 1 75 ? -10.75 14.391 -5.098 1 31.36 75 GLN A CA 1
ATOM 597 C C . GLN A 1 75 ? -11.977 13.57 -4.703 1 31.36 75 GLN A C 1
ATOM 599 O O . GLN A 1 75 ? -12.227 13.359 -3.516 1 31.36 75 GLN A O 1
ATOM 604 N N . VAL A 1 76 ? -13.18 13.859 -5.246 1 33.16 76 VAL A N 1
ATOM 605 C CA . VAL A 1 76 ? -14.414 13.625 -4.508 1 33.16 76 VAL A CA 1
ATOM 606 C C . VAL A 1 76 ? -14.672 12.125 -4.375 1 33.16 76 VAL A C 1
ATOM 608 O O . VAL A 1 76 ? -15.094 11.477 -5.336 1 33.16 76 VAL A O 1
ATOM 611 N N . SER A 1 77 ? -13.836 11.195 -4.227 1 30.5 77 SER A N 1
ATOM 612 C CA . SER A 1 77 ? -14.414 9.859 -4.195 1 30.5 77 SER A CA 1
ATOM 613 C C . SER A 1 77 ? -15.312 9.672 -2.977 1 30.5 77 SER A C 1
ATOM 615 O O . SER A 1 77 ? -14.836 9.719 -1.839 1 30.5 77 SER A O 1
ATOM 617 N N . ALA A 1 78 ? -16.469 10.133 -2.838 1 29.05 78 ALA A N 1
ATOM 618 C CA . ALA A 1 78 ? -17.422 9.523 -1.913 1 29.05 78 ALA A CA 1
ATOM 619 C C . ALA A 1 78 ? -17.312 8 -1.934 1 29.05 78 ALA A C 1
ATOM 621 O O . ALA A 1 78 ? -17.516 7.375 -2.973 1 29.05 78 ALA A O 1
ATOM 622 N N . SER A 1 79 ? -16.359 7.398 -1.216 1 28.69 79 SER A N 1
ATOM 623 C CA . SER A 1 79 ? -16.156 5.961 -1.059 1 28.69 79 SER A CA 1
ATOM 624 C C . SER A 1 79 ? -17.484 5.238 -0.851 1 28.69 79 SER A C 1
ATOM 626 O O . SER A 1 79 ? -17.984 5.156 0.274 1 28.69 79 SER A O 1
ATOM 628 N N . MET A 1 80 ? -18.578 5.652 -1.532 1 24.66 80 MET A N 1
ATOM 629 C CA . MET A 1 80 ? -19.641 4.668 -1.412 1 24.66 80 MET A CA 1
ATOM 630 C C . MET A 1 80 ? -19.141 3.273 -1.776 1 24.66 80 MET A C 1
ATOM 632 O O . MET A 1 80 ? -18.453 3.1 -2.783 1 24.66 80 MET A O 1
ATOM 636 N N . SER A 1 81 ? -18.797 2.559 -0.779 1 25.33 81 SER A N 1
ATOM 637 C CA . SER A 1 81 ? -18.531 1.128 -0.879 1 25.33 81 SER A CA 1
ATOM 638 C C . SER A 1 81 ? -19.453 0.459 -1.888 1 25.33 81 SER A C 1
ATOM 640 O O . SER A 1 81 ? -20.5 -0.067 -1.517 1 25.33 81 SER A O 1
ATOM 642 N N . SER A 1 82 ? -19.875 1.175 -2.93 1 24.39 82 SER A N 1
ATOM 643 C CA . SER A 1 82 ? -20.703 0.299 -3.75 1 24.39 82 SER A CA 1
ATOM 644 C C . SER A 1 82 ? -19.906 -0.89 -4.273 1 24.39 82 SER A C 1
ATOM 646 O O . SER A 1 82 ? -18.797 -0.725 -4.77 1 24.39 82 SER A O 1
ATOM 648 N N . SER A 1 83 ? -20.047 -1.974 -3.699 1 23.23 83 SER A N 1
ATOM 649 C CA . SER A 1 83 ? -19.703 -3.262 -4.297 1 23.23 83 SER A CA 1
ATOM 650 C C . SER A 1 83 ? -20.062 -3.299 -5.777 1 23.23 83 SER A C 1
ATOM 652 O O . SER A 1 83 ? -21.234 -3.453 -6.129 1 23.23 83 SER A O 1
ATOM 654 N N . ALA A 1 84 ? -19.578 -2.398 -6.555 1 24.39 84 ALA A N 1
ATOM 655 C CA . ALA A 1 84 ? -19.875 -2.498 -7.984 1 24.39 84 ALA A CA 1
ATOM 656 C C . ALA A 1 84 ? -19.609 -3.908 -8.5 1 24.39 84 ALA A C 1
ATOM 658 O O . ALA A 1 84 ? -18.516 -4.449 -8.312 1 24.39 84 ALA A O 1
ATOM 659 N N . GLN A 1 85 ? -20.641 -4.691 -8.602 1 23.72 85 GLN A N 1
ATOM 660 C CA . GLN A 1 85 ? -20.656 -5.93 -9.367 1 23.72 85 GLN A CA 1
ATOM 661 C C . GLN A 1 85 ? -20.031 -5.727 -10.742 1 23.72 85 GLN A C 1
ATOM 663 O O . GLN A 1 85 ? -20.156 -4.656 -11.344 1 23.72 85 GLN A O 1
ATOM 668 N N . PRO A 1 86 ? -19.016 -6.363 -11.086 1 25.14 86 PRO A N 1
ATOM 669 C CA . PRO A 1 86 ? -18.453 -6.32 -12.438 1 25.14 86 PRO A CA 1
ATOM 670 C C . PRO A 1 86 ? -19.516 -6.184 -13.523 1 25.14 86 PRO A C 1
ATOM 672 O O . PRO A 1 86 ? -20.516 -6.91 -13.5 1 25.14 86 PRO A O 1
ATOM 675 N N . SER A 1 87 ? -19.891 -4.918 -13.852 1 25.11 87 SER A N 1
ATOM 676 C CA . SER A 1 87 ? -20.812 -4.684 -14.953 1 25.11 87 SER A CA 1
ATOM 677 C C . SER A 1 87 ? -20.453 -5.527 -16.172 1 25.11 87 SER A C 1
ATOM 679 O O . SER A 1 87 ? -19.297 -5.562 -16.594 1 25.11 87 SER A O 1
ATOM 681 N N . THR A 1 88 ? -21.141 -6.613 -16.375 1 23.98 88 THR A N 1
ATOM 682 C CA . THR A 1 88 ? -21.203 -7.453 -17.562 1 23.98 88 THR A CA 1
ATOM 683 C C . THR A 1 88 ? -21.359 -6.598 -18.828 1 23.98 88 THR A C 1
ATOM 685 O O . THR A 1 88 ? -22.344 -5.879 -18.969 1 23.98 88 THR A O 1
ATOM 688 N N . SER A 1 89 ? -20.359 -6.023 -19.297 1 24.56 89 SER A N 1
ATOM 689 C CA . SER A 1 89 ? -20.359 -5.34 -20.594 1 24.56 89 SER A CA 1
ATOM 690 C C . SER A 1 89 ? -21.188 -6.094 -21.625 1 24.56 89 SER A C 1
ATOM 692 O O . SER A 1 89 ? -20.906 -7.254 -21.922 1 24.56 89 SER A O 1
ATOM 694 N N . GLN A 1 90 ? -22.5 -5.812 -21.75 1 24.62 90 GLN A N 1
ATOM 695 C CA . GLN A 1 90 ? -23.391 -6.32 -22.797 1 24.62 90 GLN A CA 1
ATOM 696 C C . GLN A 1 90 ? -22.906 -5.906 -24.172 1 24.62 90 GLN A C 1
ATOM 698 O O . GLN A 1 90 ? -22.906 -4.719 -24.516 1 24.62 90 GLN A O 1
ATOM 703 N N . THR A 1 91 ? -21.859 -6.43 -24.672 1 25.47 91 THR A N 1
ATOM 704 C CA . THR A 1 91 ? -21.656 -6.312 -26.109 1 25.47 91 THR A CA 1
ATOM 705 C C . THR A 1 91 ? -22.938 -6.582 -26.875 1 25.47 91 THR A C 1
ATOM 707 O O . THR A 1 91 ? -23.641 -7.559 -26.594 1 25.47 91 THR A O 1
ATOM 710 N N . PRO A 1 92 ? -23.484 -5.57 -27.484 1 28.03 92 PRO A N 1
ATOM 711 C CA . PRO A 1 92 ? -24.656 -5.812 -28.328 1 28.03 92 PRO A CA 1
ATOM 712 C C . PRO A 1 92 ? -24.484 -7.039 -29.219 1 28.03 92 PRO A C 1
ATOM 714 O O . PRO A 1 92 ? -23.594 -7.066 -30.078 1 28.03 92 PRO A O 1
ATOM 717 N N . VAL A 1 93 ? -24.516 -8.289 -28.688 1 25.39 93 VAL A N 1
ATOM 718 C CA . VAL A 1 93 ? -24.656 -9.445 -29.562 1 25.39 93 VAL A CA 1
ATOM 719 C C . VAL A 1 93 ? -25.75 -9.188 -30.594 1 25.39 93 VAL A C 1
ATOM 721 O O . VAL A 1 93 ? -26.75 -8.508 -30.297 1 25.39 93 VAL A O 1
ATOM 724 N N . THR A 1 94 ? -25.5 -9.234 -31.891 1 28.41 94 THR A N 1
ATOM 725 C CA . THR A 1 94 ? -26.484 -9.484 -32.938 1 28.41 94 THR A CA 1
ATOM 726 C C . THR A 1 94 ? -27.688 -10.242 -32.375 1 28.41 94 THR A C 1
ATOM 728 O O . THR A 1 94 ? -27.578 -10.891 -31.328 1 28.41 94 THR A O 1
ATOM 731 N N . ASN A 1 95 ? -28.891 -10.117 -33.062 1 30.38 95 ASN A N 1
ATOM 732 C CA . ASN A 1 95 ? -30.203 -10.672 -32.75 1 30.38 95 ASN A CA 1
ATOM 733 C C . ASN A 1 95 ? -30.109 -12.102 -32.219 1 30.38 95 ASN A C 1
ATOM 735 O O . ASN A 1 95 ? -30.875 -12.969 -32.656 1 30.38 95 ASN A O 1
ATOM 739 N N . LEU A 1 96 ? -28.953 -12.68 -32.094 1 27.69 96 LEU A N 1
ATOM 740 C CA . LEU A 1 96 ? -29.266 -14.047 -31.688 1 27.69 96 LEU A CA 1
ATOM 741 C C . LEU A 1 96 ? -30.188 -14.062 -30.469 1 27.69 96 LEU A C 1
ATOM 743 O O . LEU A 1 96 ? -30.156 -13.148 -29.656 1 27.69 96 LEU A O 1
ATOM 747 N N . LYS A 1 97 ? -31.219 -14.953 -30.453 1 30.5 97 LYS A N 1
ATOM 748 C CA . LYS A 1 97 ? -32.219 -15.273 -29.469 1 30.5 97 LYS A CA 1
ATOM 749 C C . LYS A 1 97 ? -31.703 -15.078 -28.047 1 30.5 97 LYS A C 1
ATOM 751 O O . LYS A 1 97 ? -30.5 -15.242 -27.797 1 30.5 97 LYS A O 1
ATOM 756 N N . GLU A 1 98 ? -32.344 -14.133 -27.312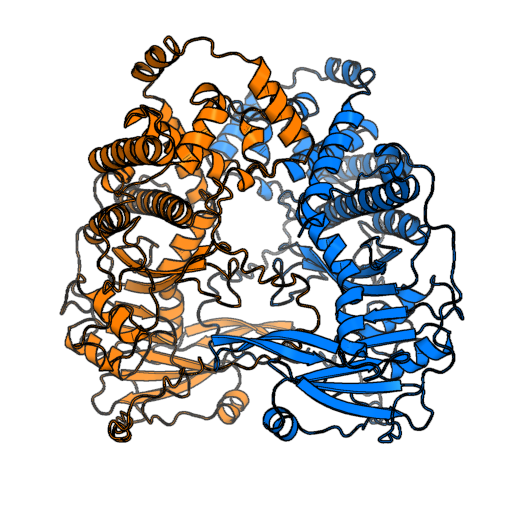 1 34.72 98 GLU A N 1
ATOM 757 C CA . GLU A 1 98 ? -32.156 -13.969 -25.875 1 34.72 98 GLU A CA 1
ATOM 758 C C . GLU A 1 98 ? -31.578 -15.242 -25.25 1 34.72 98 GLU A C 1
ATOM 760 O O . GLU A 1 98 ? -32.125 -16.328 -25.438 1 34.72 98 GLU A O 1
ATOM 765 N N . PRO A 1 99 ? -30.281 -15.469 -25.219 1 35.59 99 PRO A N 1
ATOM 766 C CA . PRO A 1 99 ? -30.016 -16.766 -24.609 1 35.59 99 PRO A CA 1
ATOM 767 C C . PRO A 1 99 ? -31.016 -17.141 -23.516 1 35.59 99 PRO A C 1
ATOM 769 O O . PRO A 1 99 ? -31.5 -16.25 -22.797 1 35.59 99 PRO A O 1
ATOM 772 N N . ALA A 1 100 ? -31.906 -18.125 -23.797 1 35.62 100 ALA A N 1
ATOM 773 C CA . ALA A 1 100 ? -32.875 -18.656 -22.828 1 35.62 100 ALA A CA 1
ATOM 774 C C . ALA A 1 100 ? -32.375 -18.438 -21.406 1 35.62 100 ALA A C 1
ATOM 776 O O . ALA A 1 100 ? -31.172 -18.453 -21.141 1 35.62 100 ALA A O 1
ATOM 777 N N . ALA A 1 101 ? -33.094 -17.703 -20.609 1 39.72 101 ALA A N 1
ATOM 778 C CA . ALA A 1 101 ? -32.906 -17.594 -19.172 1 39.72 101 ALA A CA 1
ATOM 779 C C . ALA A 1 101 ? -32.219 -18.844 -18.625 1 39.72 101 ALA A C 1
ATOM 781 O O . ALA A 1 101 ? -32.75 -19.953 -18.688 1 39.72 101 ALA A O 1
ATOM 782 N N . SER A 1 102 ? -30.984 -19.031 -18.922 1 45.12 102 SER A N 1
ATOM 783 C CA . SER A 1 102 ? -30.312 -20.25 -18.453 1 45.12 102 SER A CA 1
ATOM 784 C C . SER A 1 102 ? -30.859 -20.703 -17.109 1 45.12 102 SER A C 1
ATOM 786 O O . SER A 1 102 ? -31.062 -19.891 -16.219 1 45.12 102 SER A O 1
ATOM 788 N N . LYS A 1 103 ? -31.578 -21.656 -17 1 52.84 103 LYS A N 1
ATOM 789 C CA . LYS A 1 103 ? -32.188 -22.25 -15.805 1 52.84 103 LYS A CA 1
ATOM 790 C C . LYS A 1 103 ? -31.203 -22.219 -14.625 1 52.84 103 LYS A C 1
ATOM 792 O O . LYS A 1 103 ? -30.062 -22.656 -14.75 1 52.84 103 LYS A O 1
ATOM 797 N N . LYS A 1 104 ? -31.406 -21.25 -13.562 1 67.06 104 LYS A N 1
ATOM 798 C CA . LYS A 1 104 ? -30.656 -21.109 -12.312 1 67.06 104 LYS A CA 1
ATOM 799 C C . LYS A 1 104 ? -30.328 -22.469 -11.727 1 67.06 104 LYS A C 1
ATOM 801 O O . LYS A 1 104 ? -31.188 -23.344 -11.633 1 67.06 104 LYS A O 1
ATOM 806 N N . PHE A 1 105 ? -29.047 -22.922 -11.789 1 79.75 105 PHE A N 1
ATOM 807 C CA . PHE A 1 105 ? -28.562 -24.141 -11.18 1 79.75 105 PHE A CA 1
ATOM 808 C C . PHE A 1 105 ? -28.984 -24.219 -9.711 1 79.75 105 PHE A C 1
ATOM 810 O O . PHE A 1 105 ? -28.688 -23.312 -8.93 1 79.75 105 PHE A O 1
ATOM 817 N N . GLU A 1 106 ? -29.891 -25.156 -9.375 1 86.12 106 GLU A N 1
ATOM 818 C CA . GLU A 1 106 ? -30.344 -25.359 -8 1 86.12 106 GLU A CA 1
ATOM 819 C C . GLU A 1 106 ? -30.25 -26.812 -7.59 1 86.12 106 GLU A C 1
ATOM 821 O O . GLU A 1 106 ? -30.453 -27.719 -8.406 1 86.12 106 GLU A O 1
ATOM 826 N N . ILE A 1 107 ? -29.797 -26.938 -6.395 1 90.19 107 ILE A N 1
ATOM 827 C CA . ILE A 1 107 ? -29.766 -28.266 -5.824 1 90.19 107 ILE A CA 1
ATOM 828 C C . ILE A 1 107 ? -30.562 -28.297 -4.52 1 90.19 107 ILE A C 1
ATOM 830 O O . ILE A 1 107 ? -30.875 -27.25 -3.957 1 90.19 107 ILE A O 1
ATOM 834 N N . LYS A 1 108 ? -30.953 -29.531 -4.148 1 93 108 LYS A N 1
ATOM 835 C CA . LYS A 1 108 ? -31.719 -29.688 -2.92 1 93 108 LYS A CA 1
ATOM 836 C C . LYS A 1 108 ? -30.812 -29.781 -1.702 1 93 108 LYS A C 1
ATOM 838 O O . LYS A 1 108 ? -29.766 -30.438 -1.754 1 93 108 LYS A O 1
ATOM 843 N N . TRP A 1 109 ? -31.266 -29.141 -0.708 1 95.75 109 TRP A N 1
ATOM 844 C CA . TRP A 1 109 ? -30.453 -29.047 0.498 1 95.75 109 TRP A CA 1
ATOM 845 C C . TRP A 1 109 ? -31.203 -29.609 1.704 1 95.75 109 TRP A C 1
ATOM 847 O O . TRP A 1 109 ? -32.438 -29.578 1.749 1 95.75 109 TRP A O 1
ATOM 857 N N . THR A 1 110 ? -30.453 -30.156 2.654 1 94.31 110 THR A N 1
ATOM 858 C CA . THR A 1 110 ? -31.016 -30.672 3.893 1 94.31 110 THR A CA 1
ATOM 859 C C . THR A 1 110 ? -30.188 -30.234 5.094 1 94.31 110 THR A C 1
ATOM 861 O O . THR A 1 110 ? -28.969 -30.031 4.984 1 94.31 110 THR A O 1
ATOM 864 N N . LYS A 1 111 ? -30.891 -30.062 6.172 1 93.06 111 LYS A N 1
ATOM 865 C CA . LYS A 1 111 ? -30.203 -29.734 7.422 1 93.06 111 LYS A CA 1
ATOM 866 C C . LYS A 1 111 ? -29.672 -30.984 8.117 1 93.06 111 LYS A C 1
ATOM 868 O O . LYS A 1 111 ? -30.438 -31.688 8.797 1 93.06 111 LYS A O 1
ATOM 873 N N . LYS A 1 112 ? -28.516 -31.328 7.887 1 90.56 112 LYS A N 1
ATOM 874 C CA . LYS A 1 112 ? -27.844 -32.469 8.5 1 90.56 112 LYS A CA 1
ATOM 875 C C . LYS A 1 112 ? -26.344 -32.219 8.617 1 90.56 112 LYS A C 1
ATOM 877 O O . LYS A 1 112 ? -25.812 -31.297 8 1 90.56 112 LYS A O 1
ATOM 882 N N . GLU A 1 113 ? -25.75 -33 9.414 1 90.31 113 GLU A N 1
ATOM 883 C CA . GLU A 1 113 ? -24.297 -32.906 9.547 1 90.31 113 GLU A CA 1
ATOM 884 C C . GLU A 1 113 ? -23.594 -33.5 8.328 1 90.31 113 GLU A C 1
ATOM 886 O O . GLU A 1 113 ? -24.031 -34.531 7.797 1 90.31 113 GLU A O 1
ATOM 891 N N . PHE A 1 114 ? -22.672 -32.875 7.902 1 91.5 114 PHE A N 1
ATOM 892 C CA . PHE A 1 114 ? -21.922 -33.312 6.742 1 91.5 114 PHE A CA 1
ATOM 893 C C . PHE A 1 114 ? -21.094 -34.562 7.082 1 91.5 114 PHE A C 1
ATOM 895 O O . PHE A 1 114 ? -20.281 -34.531 8 1 91.5 114 PHE A O 1
ATOM 902 N N . ALA A 1 115 ? -21.344 -35.625 6.465 1 85.62 115 ALA A N 1
ATOM 903 C CA . ALA A 1 115 ? -20.641 -36.875 6.699 1 85.62 115 ALA A CA 1
ATOM 904 C C . ALA A 1 115 ? -19.375 -36.969 5.836 1 85.62 115 ALA A C 1
ATOM 906 O O . ALA A 1 115 ? -19.422 -36.688 4.637 1 85.62 115 ALA A O 1
ATOM 907 N N . LEU A 1 116 ? -18.297 -37.219 6.465 1 79.75 116 LEU A N 1
ATOM 908 C CA . LEU A 1 116 ? -17.031 -37.375 5.754 1 79.75 116 LEU A CA 1
ATOM 909 C C . LEU A 1 116 ? -16.953 -38.688 5.035 1 79.75 116 LEU A C 1
ATOM 911 O O . LEU A 1 116 ? -16.938 -39.75 5.676 1 79.75 116 LEU A O 1
ATOM 915 N N . ARG A 1 117 ? -17.312 -38.719 3.82 1 80.19 117 ARG A N 1
ATOM 916 C CA . ARG A 1 117 ? -17.188 -39.938 3.049 1 80.19 117 ARG A CA 1
ATOM 917 C C . ARG A 1 117 ? -16.047 -39.844 2.037 1 80.19 117 ARG A C 1
ATOM 919 O O . ARG A 1 117 ? -16.078 -39 1.15 1 80.19 117 ARG A O 1
ATOM 926 N N . ASP A 1 118 ? -14.961 -40.656 2.156 1 84.56 118 ASP A N 1
ATOM 927 C CA . ASP A 1 118 ? -13.898 -40.781 1.162 1 84.56 118 ASP A CA 1
ATOM 928 C C . ASP A 1 118 ? -13.172 -39.469 0.951 1 84.56 118 ASP A C 1
ATOM 930 O O . ASP A 1 118 ? -13.039 -39 -0.181 1 84.56 118 ASP A O 1
ATOM 934 N N . VAL A 1 119 ? -12.773 -38.844 2.031 1 89.94 119 VAL A N 1
ATOM 935 C CA . VAL A 1 119 ? -12.148 -37.531 1.938 1 89.94 119 VAL A CA 1
ATOM 936 C C . VAL A 1 119 ? -10.641 -37.656 2.172 1 89.94 119 VAL A C 1
ATOM 938 O O . VAL A 1 119 ? -9.891 -36.688 1.966 1 89.94 119 VAL A O 1
ATOM 941 N N . GLU A 1 120 ? -10.125 -38.812 2.492 1 91.06 120 GLU A N 1
ATOM 942 C CA . GLU A 1 120 ? -8.703 -39 2.764 1 91.06 120 GLU A CA 1
ATOM 943 C C . GLU A 1 120 ? -7.887 -38.938 1.478 1 91.06 120 GLU A C 1
ATOM 945 O O . GLU A 1 120 ? -8.297 -39.469 0.446 1 91.06 120 GLU A O 1
ATOM 950 N N . CYS A 1 121 ? -6.816 -38.281 1.554 1 92.5 121 CYS A N 1
ATOM 951 C CA . CYS A 1 121 ? -5.949 -38.094 0.393 1 92.5 121 CYS A CA 1
ATOM 952 C C . CYS A 1 121 ? -5.078 -39.344 0.177 1 92.5 121 CYS A C 1
ATOM 954 O O . CYS A 1 121 ? -4.43 -39.812 1.108 1 92.5 121 CYS A O 1
ATOM 956 N N . ASP A 1 122 ? -4.973 -39.781 -1.042 1 91.31 122 ASP A N 1
ATOM 957 C CA . ASP A 1 122 ? -4.184 -40.969 -1.411 1 91.31 122 ASP A CA 1
ATOM 958 C C . ASP A 1 122 ? -2.91 -40.562 -2.148 1 91.31 122 ASP A C 1
ATOM 960 O O . ASP A 1 122 ? -2.154 -41.406 -2.615 1 91.31 122 ASP A O 1
ATOM 964 N N . TYR A 1 123 ? -2.705 -39.281 -2.232 1 89.88 123 TYR A N 1
ATOM 965 C CA . TYR A 1 123 ? -1.558 -38.75 -2.949 1 89.88 123 TYR A CA 1
ATOM 966 C C . TYR A 1 123 ? -0.363 -38.594 -2.018 1 89.88 123 TYR A C 1
ATOM 968 O O . TYR A 1 123 ? -0.389 -37.75 -1.108 1 89.88 123 TYR A O 1
ATOM 976 N N . ASN A 1 124 ? 0.719 -39.469 -2.125 1 85.81 124 ASN A N 1
ATOM 977 C CA . ASN A 1 124 ? 1.905 -39.406 -1.277 1 85.81 124 ASN A CA 1
ATOM 978 C C . ASN A 1 124 ? 3.188 -39.469 -2.104 1 85.81 124 ASN A C 1
ATOM 980 O O . ASN A 1 124 ? 3.922 -40.438 -2.039 1 85.81 124 ASN A O 1
ATOM 984 N N . PRO A 1 125 ? 3.479 -38.438 -2.771 1 83.81 125 PRO A N 1
ATOM 985 C CA . PRO A 1 125 ? 4.695 -38.469 -3.59 1 83.81 125 PRO A CA 1
ATOM 986 C C . PRO A 1 125 ? 5.938 -38.031 -2.805 1 83.81 125 PRO A C 1
ATOM 988 O O . PRO A 1 125 ? 5.824 -37.531 -1.689 1 83.81 125 PRO A O 1
ATOM 991 N N . GLU A 1 126 ? 7.141 -38.406 -3.447 1 82.81 126 GLU A N 1
ATOM 992 C CA . GLU A 1 126 ? 8.367 -37.812 -2.922 1 82.81 126 GLU A CA 1
ATOM 993 C C . GLU A 1 126 ? 8.461 -36.312 -3.264 1 82.81 126 GLU A C 1
ATOM 995 O O . GLU A 1 126 ? 8.547 -35.938 -4.438 1 82.81 126 GLU A O 1
ATOM 1000 N N . THR A 1 127 ? 8.383 -35.531 -2.275 1 81.06 127 THR A N 1
ATOM 1001 C CA . THR A 1 127 ? 8.188 -34.094 -2.506 1 81.06 127 THR A CA 1
ATOM 1002 C C . THR A 1 127 ? 9.523 -33.344 -2.486 1 81.06 127 THR A C 1
ATOM 1004 O O . THR A 1 127 ? 9.617 -32.219 -2.928 1 81.06 127 THR A O 1
ATOM 1007 N N . ALA A 1 128 ? 10.625 -34.031 -2.072 1 83.88 128 ALA A N 1
ATOM 1008 C CA . ALA A 1 128 ? 11.891 -33.312 -1.913 1 83.88 128 ALA A CA 1
ATOM 1009 C C . ALA A 1 128 ? 13.031 -34.062 -2.562 1 83.88 128 ALA A C 1
ATOM 1011 O O . ALA A 1 128 ? 12.977 -35.312 -2.693 1 83.88 128 ALA A O 1
ATOM 1012 N N . SER A 1 129 ? 13.93 -33.344 -3.145 1 87.44 129 SER A N 1
ATOM 1013 C CA . SER A 1 129 ? 15.172 -33.875 -3.684 1 87.44 129 SER A CA 1
ATOM 1014 C C . SER A 1 129 ? 16.375 -33.375 -2.885 1 87.44 129 SER A C 1
ATOM 1016 O O . SER A 1 129 ? 16.219 -32.625 -1.924 1 87.44 129 SER A O 1
ATOM 1018 N N . ALA A 1 130 ? 17.516 -33.875 -3.244 1 88.94 130 ALA A N 1
ATOM 1019 C CA . ALA A 1 130 ? 18.734 -33.406 -2.604 1 88.94 130 ALA A CA 1
ATOM 1020 C C . ALA A 1 130 ? 18.984 -31.922 -2.918 1 88.94 130 ALA A C 1
ATOM 1022 O O . ALA A 1 130 ? 18.828 -31.484 -4.062 1 88.94 130 ALA A O 1
ATOM 1023 N N . PRO A 1 131 ? 19.219 -31.25 -1.887 1 90.38 131 PRO A N 1
ATOM 1024 C CA . PRO A 1 131 ? 19.422 -29.812 -2.104 1 90.38 131 PRO A CA 1
ATOM 1025 C C . PRO A 1 131 ? 20.562 -29.531 -3.074 1 90.38 131 PRO A C 1
ATOM 1027 O O . PRO A 1 131 ? 21.594 -30.219 -3.049 1 90.38 131 PRO A O 1
ATOM 1030 N N . GLU A 1 132 ? 20.312 -28.625 -3.93 1 91.62 132 GLU A N 1
ATOM 1031 C CA . GLU A 1 132 ? 21.297 -28.188 -4.926 1 91.62 132 GLU A CA 1
ATOM 1032 C C . GLU A 1 132 ? 21.734 -26.75 -4.676 1 91.62 132 GLU A C 1
ATOM 1034 O O . GLU A 1 132 ? 21.281 -26.109 -3.715 1 91.62 132 GLU A O 1
ATOM 1039 N N . GLN A 1 133 ? 22.672 -26.359 -5.535 1 90.56 133 GLN A N 1
ATOM 1040 C CA . GLN A 1 133 ? 23.062 -24.953 -5.477 1 90.56 133 GLN A CA 1
ATOM 1041 C C . GLN A 1 133 ? 21.953 -24.047 -5.98 1 90.56 133 GLN A C 1
ATOM 1043 O O . GLN A 1 133 ? 21.203 -24.406 -6.887 1 90.56 133 GLN A O 1
ATOM 1048 N N . PRO A 1 134 ? 21.859 -22.922 -5.434 1 88.06 134 PRO A N 1
ATOM 1049 C CA . PRO A 1 134 ? 20.781 -22 -5.766 1 88.06 134 PRO A CA 1
ATOM 1050 C C . PRO A 1 134 ? 20.672 -21.734 -7.266 1 88.06 134 PRO A C 1
ATOM 1052 O O . PRO A 1 134 ? 19.562 -21.688 -7.812 1 88.06 134 PRO A O 1
ATOM 1055 N N . LEU A 1 135 ? 21.781 -21.609 -7.91 1 92.25 135 LEU A N 1
ATOM 1056 C CA . LEU A 1 135 ? 21.781 -21.281 -9.328 1 92.25 135 LEU A CA 1
ATOM 1057 C C . LEU A 1 135 ? 21.156 -22.406 -10.148 1 92.25 135 LEU A C 1
ATOM 1059 O O . LEU A 1 135 ? 20.531 -22.156 -11.188 1 92.25 135 LEU A O 1
ATOM 1063 N N . VAL A 1 136 ? 21.312 -23.578 -9.633 1 94.88 136 VAL A N 1
ATOM 1064 C CA . VAL A 1 136 ? 20.781 -24.734 -10.344 1 94.88 136 VAL A CA 1
ATOM 1065 C C . VAL A 1 136 ? 19.25 -24.656 -10.367 1 94.88 136 VAL A C 1
ATOM 1067 O O . VAL A 1 136 ? 18.625 -24.938 -11.391 1 94.88 136 VAL A O 1
ATOM 1070 N N . TYR A 1 137 ? 18.656 -24.328 -9.227 1 96.25 137 TYR A N 1
ATOM 1071 C CA . TYR A 1 137 ? 17.203 -24.203 -9.164 1 96.25 137 TYR A CA 1
ATOM 1072 C C . TYR A 1 137 ? 16.703 -23.156 -10.148 1 96.25 137 TYR A C 1
ATOM 1074 O O . TYR A 1 137 ? 15.766 -23.406 -10.914 1 96.25 137 TYR A O 1
ATOM 1082 N N . PHE A 1 138 ? 17.359 -22.016 -10.203 1 97 138 PHE A N 1
ATOM 1083 C CA . PHE A 1 138 ? 16.953 -20.906 -11.062 1 97 138 PHE A CA 1
ATOM 1084 C C . PHE A 1 138 ? 17.141 -21.25 -12.531 1 97 138 PHE A C 1
ATOM 1086 O O . PHE A 1 138 ? 16.328 -20.891 -13.383 1 97 138 PHE A O 1
ATOM 1093 N N . SER A 1 139 ? 18.141 -22 -12.828 1 96.69 139 SER A N 1
ATOM 1094 C CA . SER A 1 139 ? 18.5 -22.328 -14.203 1 96.69 139 SER A CA 1
ATOM 1095 C C . SER A 1 139 ? 17.484 -23.281 -14.82 1 96.69 139 SER A C 1
ATOM 1097 O O . SER A 1 139 ? 17.453 -23.453 -16.047 1 96.69 139 SER A O 1
ATOM 1099 N N . LYS A 1 140 ? 16.75 -23.859 -13.969 1 97.06 140 LYS A N 1
ATOM 1100 C CA . LYS A 1 140 ? 15.695 -24.734 -14.492 1 97.06 140 LYS A CA 1
ATOM 1101 C C . LYS A 1 140 ? 14.555 -23.922 -15.094 1 97.06 140 LYS A C 1
ATOM 1103 O O . LYS A 1 140 ? 13.797 -24.422 -15.93 1 97.06 140 LYS A O 1
ATOM 1108 N N . TYR A 1 141 ? 14.359 -22.719 -14.594 1 97.94 141 TYR A N 1
ATOM 1109 C CA . TYR A 1 141 ? 13.375 -21.781 -15.148 1 97.94 141 TYR A CA 1
ATOM 1110 C C . TYR A 1 141 ? 13.961 -20.984 -16.297 1 97.94 141 TYR A C 1
ATOM 1112 O O . TYR A 1 141 ? 13.414 -20.984 -17.406 1 97.94 141 TYR A O 1
ATOM 1120 N N . PHE A 1 142 ? 15.008 -20.297 -15.969 1 97.5 142 PHE A N 1
ATOM 1121 C CA . PHE A 1 142 ? 15.75 -19.5 -16.938 1 97.5 142 PHE A CA 1
ATOM 1122 C C . PHE A 1 142 ? 16.922 -20.281 -17.484 1 97.5 142 PHE A C 1
ATOM 1124 O O . PHE A 1 142 ? 18.062 -20.125 -17.031 1 97.5 142 PHE A O 1
ATOM 1131 N N . THR A 1 143 ? 16.688 -20.984 -18.562 1 96.94 143 THR A N 1
ATOM 1132 C CA . THR A 1 143 ? 17.672 -21.875 -19.172 1 96.94 143 THR A CA 1
ATOM 1133 C C . THR A 1 143 ? 18.641 -21.094 -20.047 1 96.94 143 THR A C 1
ATOM 1135 O O . THR A 1 143 ? 18.391 -19.922 -20.375 1 96.94 143 THR A O 1
ATOM 1138 N N . ASP A 1 144 ? 19.641 -21.75 -20.406 1 96.19 144 ASP A N 1
ATOM 1139 C CA . ASP A 1 144 ? 20.625 -21.141 -21.312 1 96.19 144 ASP A CA 1
ATOM 1140 C C . ASP A 1 144 ? 19.969 -20.766 -22.641 1 96.19 144 ASP A C 1
ATOM 1142 O O . ASP A 1 144 ? 20.328 -19.75 -23.25 1 96.19 144 ASP A O 1
ATOM 1146 N N . ASP A 1 145 ? 19.078 -21.609 -23.016 1 96.69 145 ASP A N 1
ATOM 1147 C CA . ASP A 1 145 ? 18.375 -21.344 -24.266 1 96.69 145 ASP A CA 1
ATOM 1148 C C . ASP A 1 145 ? 17.547 -20.062 -24.172 1 96.69 145 ASP A C 1
ATOM 1150 O O . ASP A 1 145 ? 17.453 -19.297 -25.141 1 96.69 145 ASP A O 1
ATOM 1154 N N . LEU A 1 146 ? 16.906 -19.891 -23.062 1 97.44 146 LEU A N 1
ATOM 1155 C CA . LEU A 1 146 ? 16.109 -18.688 -22.859 1 97.44 146 LEU A CA 1
ATOM 1156 C C . LEU A 1 146 ? 16.969 -17.438 -22.906 1 97.44 146 LEU A C 1
ATOM 1158 O O . LEU A 1 146 ? 16.594 -16.438 -23.531 1 97.44 146 LEU A O 1
ATOM 1162 N N . PHE A 1 147 ? 18.156 -17.484 -22.281 1 97.94 147 PHE A N 1
ATOM 1163 C CA . PHE A 1 147 ? 19.078 -16.344 -22.312 1 97.94 147 PHE A CA 1
ATOM 1164 C C . PHE A 1 147 ? 19.578 -16.109 -23.734 1 97.94 147 PHE A C 1
ATOM 1166 O O . PHE A 1 147 ? 19.781 -14.953 -24.125 1 97.94 147 PHE A O 1
ATOM 1173 N N . GLN A 1 148 ? 19.781 -17.172 -24.391 1 97.81 148 GLN A N 1
ATOM 1174 C CA . GLN A 1 148 ? 20.188 -17.047 -25.797 1 97.81 148 GLN A CA 1
ATOM 1175 C C . GLN A 1 148 ? 19.094 -16.375 -26.625 1 97.81 148 GLN A C 1
ATOM 1177 O O . GLN A 1 148 ? 19.406 -15.523 -27.469 1 97.81 148 GLN A O 1
ATOM 1182 N N . ASP A 1 149 ? 17.891 -16.766 -26.375 1 97.69 149 ASP A N 1
ATOM 1183 C CA . ASP A 1 149 ? 16.766 -16.125 -27.062 1 97.69 149 ASP A CA 1
ATOM 1184 C C . ASP A 1 149 ? 16.719 -14.633 -26.75 1 97.69 149 ASP A C 1
ATOM 1186 O O . ASP A 1 149 ? 16.531 -13.805 -27.641 1 97.69 149 ASP A O 1
ATOM 1190 N N . PHE A 1 150 ? 16.859 -14.266 -25.516 1 98.19 150 PHE A N 1
ATOM 1191 C CA . PHE A 1 150 ? 16.891 -12.859 -25.125 1 98.19 150 PHE A CA 1
ATOM 1192 C C . PHE A 1 150 ? 17.953 -12.102 -25.891 1 98.19 150 PHE A C 1
ATOM 1194 O O . PHE A 1 150 ? 17.703 -11.008 -26.406 1 98.19 150 PHE A O 1
ATOM 1201 N N . ALA A 1 151 ? 19.156 -12.688 -25.938 1 98.25 151 ALA A N 1
ATOM 1202 C CA . ALA A 1 151 ? 20.266 -12.031 -26.625 1 98.25 151 ALA A CA 1
ATOM 1203 C C . ALA A 1 151 ? 19.953 -11.844 -28.109 1 98.25 151 ALA A C 1
ATOM 1205 O O . ALA A 1 151 ? 20.125 -10.75 -28.641 1 98.25 151 ALA A O 1
ATOM 1206 N N . GLU A 1 152 ? 19.484 -12.844 -28.672 1 97.75 152 GLU A N 1
ATOM 1207 C CA . GLU A 1 152 ? 19.219 -12.844 -30.109 1 97.75 152 GLU A CA 1
ATOM 1208 C C . GLU A 1 152 ? 18.141 -11.836 -30.484 1 97.75 152 GLU A C 1
ATOM 1210 O O . GLU A 1 152 ? 18.328 -11 -31.359 1 97.75 152 GLU A O 1
ATOM 1215 N N . PHE A 1 153 ? 17.016 -11.906 -29.812 1 97.5 153 PHE A N 1
ATOM 1216 C CA . PHE A 1 153 ? 15.875 -11.078 -30.188 1 97.5 153 PHE A CA 1
ATOM 1217 C C . PHE A 1 153 ? 16.094 -9.633 -29.766 1 97.5 153 PHE A C 1
ATOM 1219 O O . PHE A 1 153 ? 15.586 -8.703 -30.406 1 97.5 153 PHE A O 1
ATOM 1226 N N . THR A 1 154 ? 16.859 -9.406 -28.703 1 97.44 154 THR A N 1
ATOM 1227 C CA . THR A 1 154 ? 17.234 -8.047 -28.312 1 97.44 154 THR A CA 1
ATOM 1228 C C . THR A 1 154 ? 18.109 -7.406 -29.391 1 97.44 154 THR A C 1
ATOM 1230 O O . THR A 1 154 ? 17.875 -6.258 -29.766 1 97.44 154 THR A O 1
ATOM 1233 N N . ASN A 1 155 ? 19.094 -8.18 -29.859 1 97.38 155 ASN A N 1
ATOM 1234 C CA . ASN A 1 155 ? 19.938 -7.703 -30.938 1 97.38 155 ASN A CA 1
ATOM 1235 C C . ASN A 1 155 ? 19.141 -7.414 -32.188 1 97.38 155 ASN A C 1
ATOM 1237 O O . ASN A 1 155 ? 19.344 -6.391 -32.844 1 97.38 155 ASN A O 1
ATOM 1241 N N . ARG A 1 156 ? 18.266 -8.297 -32.531 1 96.06 156 ARG A N 1
ATOM 1242 C CA . ARG A 1 156 ? 17.438 -8.133 -33.719 1 96.06 156 ARG A CA 1
ATOM 1243 C C . ARG A 1 156 ? 16.578 -6.883 -33.594 1 96.06 156 ARG A C 1
ATOM 1245 O O . ARG A 1 156 ? 16.391 -6.168 -34.594 1 96.06 156 ARG A O 1
ATOM 1252 N N . TYR A 1 157 ? 16.047 -6.66 -32.5 1 95.25 157 TYR A N 1
ATOM 1253 C CA . TYR A 1 157 ? 15.195 -5.496 -32.281 1 95.25 157 TYR A CA 1
ATOM 1254 C C . TYR A 1 157 ? 15.961 -4.203 -32.531 1 95.25 157 TYR A C 1
ATOM 1256 O O . TYR A 1 157 ? 15.484 -3.303 -33.219 1 95.25 157 TYR A O 1
ATOM 1264 N N . VAL A 1 158 ? 17.141 -4.117 -31.875 1 95.25 158 VAL A N 1
ATOM 1265 C CA . VAL A 1 158 ? 17.938 -2.906 -32 1 95.25 158 VAL A CA 1
ATOM 1266 C C . VAL A 1 158 ? 18.344 -2.705 -33.469 1 95.25 158 VAL A C 1
ATOM 1268 O O . VAL A 1 158 ? 18.312 -1.58 -33.969 1 95.25 158 VAL A O 1
ATOM 1271 N N . LEU A 1 159 ? 18.688 -3.766 -34.062 1 94.12 159 LEU A N 1
ATOM 1272 C CA . LEU A 1 159 ? 19.047 -3.691 -35.469 1 94.12 159 LEU A CA 1
ATOM 1273 C C . LEU A 1 159 ? 17.891 -3.191 -36.312 1 94.12 159 LEU A C 1
ATOM 1275 O O . LEU A 1 159 ? 18.062 -2.357 -37.219 1 94.12 159 LEU A O 1
ATOM 1279 N N . GLN A 1 160 ? 16.766 -3.715 -36.094 1 92.38 160 GLN A N 1
ATOM 1280 C CA . GLN A 1 160 ? 15.562 -3.369 -36.875 1 92.38 160 GLN A CA 1
ATOM 1281 C C . GLN A 1 160 ? 15.125 -1.936 -36.562 1 92.38 160 GLN A C 1
ATOM 1283 O O . GLN A 1 160 ? 14.695 -1.22 -37.469 1 92.38 160 GLN A O 1
ATOM 1288 N N . ARG A 1 161 ? 15.172 -1.544 -35.375 1 91 161 ARG A N 1
ATOM 1289 C CA . ARG A 1 161 ? 14.656 -0.248 -34.938 1 91 161 ARG A CA 1
ATOM 1290 C C . ARG A 1 161 ? 15.656 0.864 -35.219 1 91 161 ARG A C 1
ATOM 1292 O O . ARG A 1 161 ? 15.289 1.912 -35.75 1 91 161 ARG A O 1
ATOM 1299 N N . ASP A 1 162 ? 16.922 0.61 -34.812 1 89.69 162 ASP A N 1
ATOM 1300 C CA . ASP A 1 162 ? 17.922 1.678 -34.875 1 89.69 162 ASP A CA 1
ATOM 1301 C C . ASP A 1 162 ? 18.891 1.482 -36.031 1 89.69 162 ASP A C 1
ATOM 1303 O O . ASP A 1 162 ? 19.594 2.41 -36.438 1 89.69 162 ASP A O 1
ATOM 1307 N N . GLY A 1 163 ? 18.969 0.376 -36.625 1 91.38 163 GLY A N 1
ATOM 1308 C CA . GLY A 1 163 ? 19.938 0.076 -37.656 1 91.38 163 GLY A CA 1
ATOM 1309 C C . GLY A 1 163 ? 21.344 -0.123 -37.125 1 91.38 163 GLY A C 1
ATOM 1310 O O . GLY A 1 163 ? 22.312 -0.167 -37.906 1 91.38 163 GLY A O 1
ATOM 1311 N N . THR A 1 164 ? 21.438 -0.177 -35.781 1 93.38 164 THR A N 1
ATOM 1312 C CA . THR A 1 164 ? 22.75 -0.344 -35.156 1 93.38 164 THR A CA 1
ATOM 1313 C C . THR A 1 164 ? 22.875 -1.73 -34.562 1 93.38 164 THR A C 1
ATOM 1315 O O . THR A 1 164 ? 21.875 -2.393 -34.281 1 93.38 164 THR A O 1
ATOM 1318 N N . VAL A 1 165 ? 24.125 -2.129 -34.438 1 94.31 165 VAL A N 1
ATOM 1319 C CA . VAL A 1 165 ? 24.391 -3.439 -33.875 1 94.31 165 VAL A CA 1
ATOM 1320 C C . VAL A 1 165 ? 24.688 -3.293 -32.375 1 94.31 165 VAL A C 1
ATOM 1322 O O . VAL A 1 165 ? 25.688 -2.68 -31.984 1 94.31 165 VAL A O 1
ATOM 1325 N N . LEU A 1 166 ? 23.859 -3.838 -31.562 1 95.25 166 LEU A N 1
ATOM 1326 C CA . LEU A 1 166 ? 24.047 -3.824 -30.125 1 95.25 166 LEU A CA 1
ATOM 1327 C C . LEU A 1 166 ? 25.062 -4.883 -29.703 1 95.25 166 LEU A C 1
ATOM 1329 O O . LEU A 1 166 ? 25.891 -4.633 -28.828 1 95.25 166 LEU A O 1
ATOM 1333 N N . ALA A 1 167 ? 24.984 -6.082 -30.281 1 96.62 167 ALA A N 1
ATOM 1334 C CA . ALA A 1 167 ? 25.922 -7.195 -30.094 1 96.62 167 ALA A CA 1
ATOM 1335 C C . ALA A 1 167 ? 25.922 -7.66 -28.641 1 96.62 167 ALA A C 1
ATOM 1337 O O . ALA A 1 167 ? 26.984 -7.816 -28.031 1 96.62 167 ALA A O 1
ATOM 1338 N N . THR A 1 168 ? 24.766 -7.754 -28.016 1 97.56 168 THR A N 1
ATOM 1339 C CA . THR A 1 168 ? 24.719 -8.328 -26.688 1 97.56 168 THR A CA 1
ATOM 1340 C C . THR A 1 168 ? 24.828 -9.852 -26.734 1 97.56 168 THR A C 1
ATOM 1342 O O . THR A 1 168 ? 24.625 -10.453 -27.797 1 97.56 168 THR A O 1
ATOM 1345 N N . THR A 1 169 ? 25.281 -10.484 -25.672 1 97.81 169 THR A N 1
ATOM 1346 C CA . THR A 1 169 ? 25.484 -11.93 -25.578 1 97.81 169 THR A CA 1
ATOM 1347 C C . THR A 1 169 ? 24.641 -12.531 -24.453 1 97.81 169 T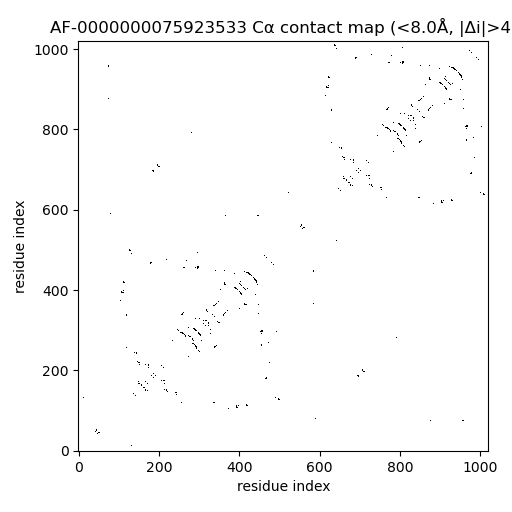HR A C 1
ATOM 1349 O O . THR A 1 169 ? 24.078 -11.797 -23.641 1 97.81 169 THR A O 1
ATOM 1352 N N . LYS A 1 170 ? 24.547 -13.836 -24.578 1 97.44 170 LYS A N 1
ATOM 1353 C CA . LYS A 1 170 ? 23.844 -14.555 -23.516 1 97.44 170 LYS A CA 1
ATOM 1354 C C . LYS A 1 170 ? 24.453 -14.25 -22.156 1 97.44 170 LYS A C 1
ATOM 1356 O O . LYS A 1 170 ? 23.734 -14.086 -21.172 1 97.44 170 LYS A O 1
ATOM 1361 N N . GLU A 1 171 ? 25.734 -14.141 -22.094 1 97.38 171 GLU A N 1
ATOM 1362 C CA . GLU A 1 171 ? 26.438 -13.859 -20.844 1 97.38 171 GLU A CA 1
ATOM 1363 C C . GLU A 1 171 ? 26.125 -12.461 -20.328 1 97.38 171 GLU A C 1
ATOM 1365 O O . GLU A 1 171 ? 25.922 -12.266 -19.125 1 97.38 171 GLU A O 1
ATOM 1370 N N . GLU A 1 172 ? 26.062 -11.578 -21.203 1 97.75 172 GLU A N 1
ATOM 1371 C CA . GLU A 1 172 ? 25.75 -10.203 -20.812 1 97.75 172 GLU A CA 1
ATOM 1372 C C . GLU A 1 172 ? 24.312 -10.094 -20.297 1 97.75 172 GLU A C 1
ATOM 1374 O O . GLU A 1 172 ? 24.047 -9.344 -19.359 1 97.75 172 GLU A O 1
ATOM 1379 N N . ILE A 1 173 ? 23.438 -10.82 -20.938 1 98.19 173 ILE A N 1
ATOM 1380 C CA . ILE A 1 173 ? 22.047 -10.828 -20.5 1 98.19 173 ILE A CA 1
ATOM 1381 C C . ILE A 1 173 ? 21.938 -11.422 -19.094 1 98.19 173 ILE A C 1
ATOM 1383 O O . ILE A 1 173 ? 21.156 -10.953 -18.266 1 98.19 173 ILE A O 1
ATOM 1387 N N . LYS A 1 174 ? 22.734 -12.461 -18.828 1 97.31 174 LYS A N 1
ATOM 1388 C CA . LYS A 1 174 ? 22.781 -13.023 -17.484 1 97.31 174 LYS A CA 1
ATOM 1389 C C . LYS A 1 174 ? 23.219 -11.984 -16.469 1 97.31 174 LYS A C 1
ATOM 1391 O O . LYS A 1 174 ? 22.641 -11.875 -15.391 1 97.31 174 LYS A O 1
ATOM 1396 N N . VAL A 1 175 ? 24.219 -11.211 -16.844 1 97.75 175 VAL A N 1
ATOM 1397 C CA . VAL A 1 175 ? 24.719 -10.148 -15.977 1 97.75 175 VAL A CA 1
ATOM 1398 C C . VAL A 1 175 ? 23.609 -9.117 -15.734 1 97.75 175 VAL A C 1
ATOM 1400 O O . VAL A 1 175 ? 23.422 -8.641 -14.609 1 97.75 175 VAL A O 1
ATOM 1403 N N . PHE A 1 176 ? 22.875 -8.836 -16.797 1 97.12 176 PHE A N 1
ATOM 1404 C CA . PHE A 1 176 ? 21.781 -7.883 -16.719 1 97.12 176 PHE A CA 1
ATOM 1405 C C . PHE A 1 176 ? 20.75 -8.32 -15.688 1 97.12 176 PHE A C 1
ATOM 1407 O O . PHE A 1 176 ? 20.359 -7.535 -14.828 1 97.12 176 PHE A O 1
ATOM 1414 N N . PHE A 1 177 ? 20.359 -9.555 -15.688 1 96.88 177 PHE A N 1
ATOM 1415 C CA . PHE A 1 177 ? 19.375 -10.07 -14.742 1 96.88 177 PHE A CA 1
ATOM 1416 C C . PHE A 1 177 ? 19.969 -10.133 -13.336 1 96.88 177 PHE A C 1
ATOM 1418 O O . PHE A 1 177 ? 19.266 -9.938 -12.344 1 96.88 177 PHE A O 1
ATOM 1425 N N . GLY A 1 178 ? 21.281 -10.469 -13.25 1 95.94 178 GLY A N 1
ATOM 1426 C CA . GLY A 1 178 ? 21.938 -10.398 -11.961 1 95.94 178 GLY A CA 1
ATOM 1427 C C . GLY A 1 178 ? 21.875 -9.016 -11.336 1 95.94 178 GLY A C 1
ATOM 1428 O O . GLY A 1 178 ? 21.656 -8.875 -10.133 1 95.94 178 GLY A O 1
ATOM 1429 N N . ILE A 1 179 ? 22.109 -8.023 -12.156 1 96.12 179 ILE A N 1
ATOM 1430 C CA . ILE A 1 179 ? 22.031 -6.637 -11.711 1 96.12 179 ILE A CA 1
ATOM 1431 C C . ILE A 1 179 ? 20.609 -6.34 -11.227 1 96.12 179 ILE A C 1
ATOM 1433 O O . ILE A 1 179 ? 20.422 -5.734 -10.164 1 96.12 179 ILE A O 1
ATOM 1437 N N . LEU A 1 180 ? 19.578 -6.82 -11.953 1 95.19 180 LEU A N 1
ATOM 1438 C CA . LEU A 1 180 ? 18.188 -6.609 -11.562 1 95.19 180 LEU A CA 1
ATOM 1439 C C . LEU A 1 180 ? 17.906 -7.227 -10.195 1 95.19 180 LEU A C 1
ATOM 1441 O O . LEU A 1 180 ? 17.219 -6.629 -9.367 1 95.19 180 LEU A O 1
ATOM 1445 N N . MET A 1 181 ? 18.469 -8.375 -9.961 1 94 181 MET A N 1
ATOM 1446 C CA . MET A 1 181 ? 18.266 -9.062 -8.688 1 94 181 MET A CA 1
ATOM 1447 C C . MET A 1 181 ? 18.891 -8.266 -7.543 1 94 181 MET A C 1
ATOM 1449 O O . MET A 1 181 ? 18.266 -8.086 -6.492 1 94 181 MET A O 1
ATOM 1453 N N . LEU A 1 182 ? 20.078 -7.766 -7.812 1 92.94 182 LEU A N 1
ATOM 1454 C CA . LEU A 1 182 ? 20.766 -6.984 -6.781 1 92.94 182 LEU A CA 1
ATOM 1455 C C . LEU A 1 182 ? 20.016 -5.688 -6.508 1 92.94 182 LEU A C 1
ATOM 1457 O O . LEU A 1 182 ? 19.906 -5.258 -5.355 1 92.94 182 LEU A O 1
ATOM 1461 N N . MET A 1 183 ? 19.531 -5.094 -7.555 1 93.56 183 MET A N 1
ATOM 1462 C CA . MET A 1 183 ? 18.734 -3.875 -7.395 1 93.56 183 MET A CA 1
ATOM 1463 C C . MET A 1 183 ? 17.469 -4.148 -6.605 1 93.56 183 MET A C 1
ATOM 1465 O O . MET A 1 183 ? 17 -3.293 -5.855 1 93.56 183 MET A O 1
ATOM 1469 N N . GLY A 1 184 ? 16.891 -5.328 -6.781 1 90.94 184 GLY A N 1
ATOM 1470 C CA . GLY A 1 184 ? 15.719 -5.727 -6.02 1 90.94 184 GLY A CA 1
ATOM 1471 C C . GLY A 1 184 ? 15.977 -5.836 -4.531 1 90.94 184 GLY A C 1
ATOM 1472 O O . GLY A 1 184 ? 15.078 -5.605 -3.719 1 90.94 184 GLY A O 1
ATOM 1473 N N . VAL A 1 185 ? 17.188 -6.102 -4.234 1 88.06 185 VAL A N 1
ATOM 1474 C CA . VAL A 1 185 ? 17.578 -6.23 -2.834 1 88.06 185 VAL A CA 1
ATOM 1475 C C . VAL A 1 185 ? 17.859 -4.852 -2.244 1 88.06 185 VAL A C 1
ATOM 1477 O O . VAL A 1 185 ? 17.375 -4.527 -1.156 1 88.06 185 VAL A O 1
ATOM 1480 N N . LEU A 1 186 ? 18.594 -4.02 -2.967 1 88.69 186 LEU A N 1
ATOM 1481 C CA . LEU A 1 186 ? 19.078 -2.752 -2.432 1 88.69 186 LEU A CA 1
ATOM 1482 C C . LEU A 1 186 ? 18 -1.674 -2.533 1 88.69 186 LEU A C 1
ATOM 1484 O O . LEU A 1 186 ? 17.906 -0.806 -1.662 1 88.69 186 LEU A O 1
ATOM 1488 N N . LYS A 1 187 ? 17.25 -1.589 -3.617 1 87.69 187 LYS A N 1
ATOM 1489 C CA . LYS A 1 187 ? 16.062 -0.768 -3.824 1 87.69 187 LYS A CA 1
ATOM 1490 C C . LYS A 1 187 ? 16.406 0.719 -3.76 1 87.69 187 LYS A C 1
ATOM 1492 O O . LYS A 1 187 ? 15.711 1.492 -3.098 1 87.69 187 LYS A O 1
ATOM 1497 N N . TYR A 1 188 ? 17.484 1.071 -4.496 1 88.38 188 TYR A N 1
ATOM 1498 C CA . TYR A 1 188 ? 17.719 2.506 -4.613 1 88.38 188 TYR A CA 1
ATOM 1499 C C . TYR A 1 188 ? 16.547 3.199 -5.289 1 88.38 188 TYR A C 1
ATOM 1501 O O . TYR A 1 188 ? 15.891 2.617 -6.156 1 88.38 188 TYR A O 1
ATOM 1509 N N . PRO A 1 189 ? 16.188 4.367 -4.953 1 82.38 189 PRO A N 1
ATOM 1510 C CA . PRO A 1 189 ? 15.047 5.059 -5.559 1 82.38 189 PRO A CA 1
ATOM 1511 C C . PRO A 1 189 ? 15.258 5.367 -7.039 1 82.38 189 PRO A C 1
ATOM 1513 O O . PRO A 1 189 ? 14.297 5.441 -7.805 1 82.38 189 PRO A O 1
ATOM 1516 N N . CYS A 1 190 ? 16.5 5.578 -7.359 1 86.69 190 CYS A N 1
ATOM 1517 C CA . CYS A 1 190 ? 16.844 5.832 -8.75 1 86.69 190 CYS A CA 1
ATOM 1518 C C . CYS A 1 190 ? 17.906 4.855 -9.234 1 86.69 190 CYS A C 1
ATOM 1520 O O . CYS A 1 190 ? 18.938 4.66 -8.57 1 86.69 190 CYS A O 1
ATOM 1522 N N . VAL A 1 191 ? 17.656 4.391 -10.375 1 91.38 191 VAL A N 1
ATOM 1523 C CA . VAL A 1 191 ? 18.516 3.34 -10.891 1 91.38 191 VAL A CA 1
ATOM 1524 C C . VAL A 1 191 ? 19.938 3.887 -11.094 1 91.38 191 VAL A C 1
ATOM 1526 O O . VAL A 1 191 ? 20.922 3.188 -10.844 1 91.38 191 VAL A O 1
ATOM 1529 N N . ARG A 1 192 ? 20.109 5.055 -11.461 1 92.44 192 ARG A N 1
ATOM 1530 C CA . ARG A 1 192 ? 21.422 5.633 -11.789 1 92.44 192 ARG A CA 1
ATOM 1531 C C . ARG A 1 192 ? 22.281 5.762 -10.547 1 92.44 192 ARG A C 1
ATOM 1533 O O . ARG A 1 192 ? 23.516 5.875 -10.648 1 92.44 192 ARG A O 1
ATOM 1540 N N . MET A 1 193 ? 21.672 5.746 -9.391 1 91.94 193 MET A N 1
ATOM 1541 C CA . MET A 1 193 ? 22.391 5.898 -8.125 1 91.94 193 MET A CA 1
ATOM 1542 C C . MET A 1 193 ? 23.391 4.758 -7.926 1 91.94 193 MET A C 1
ATOM 1544 O O . MET A 1 193 ? 24.406 4.922 -7.242 1 91.94 193 MET A O 1
ATOM 1548 N N . TYR A 1 194 ? 23.141 3.672 -8.57 1 93.69 194 TYR A N 1
ATOM 1549 C CA . TYR A 1 194 ? 24.016 2.508 -8.414 1 93.69 194 TYR A CA 1
ATOM 1550 C C . TYR A 1 194 ? 25.391 2.764 -9.031 1 93.69 194 TYR A C 1
ATOM 1552 O O . TYR A 1 194 ? 26.344 2.039 -8.758 1 93.69 194 TYR A O 1
ATOM 1560 N N . TRP A 1 195 ? 25.5 3.771 -9.906 1 95.5 195 TRP A N 1
ATOM 1561 C CA . TRP A 1 195 ? 26.75 4.066 -10.594 1 95.5 195 TRP A CA 1
ATOM 1562 C C . TRP A 1 195 ? 27.359 5.383 -10.102 1 95.5 195 TRP A C 1
ATOM 1564 O O . TRP A 1 195 ? 28.484 5.727 -10.453 1 95.5 195 TRP A O 1
ATOM 1574 N N . GLN A 1 196 ? 26.609 6.105 -9.289 1 92.94 196 GLN A N 1
ATOM 1575 C CA . GLN A 1 196 ? 27.094 7.391 -8.805 1 92.94 196 GLN A CA 1
ATOM 1576 C C . GLN A 1 196 ? 28.156 7.207 -7.723 1 92.94 196 GLN A C 1
ATOM 1578 O O . GLN A 1 196 ? 28.078 6.273 -6.922 1 92.94 196 GLN A O 1
ATOM 1583 N N . ALA A 1 197 ? 29 8.094 -7.574 1 89.75 197 ALA A N 1
ATOM 1584 C CA . ALA A 1 197 ? 30.156 7.984 -6.695 1 89.75 197 ALA A CA 1
ATOM 1585 C C . ALA A 1 197 ? 29.734 7.836 -5.238 1 89.75 197 ALA A C 1
ATOM 1587 O O . ALA A 1 197 ? 30.172 6.918 -4.547 1 89.75 197 ALA A O 1
ATOM 1588 N N . ALA A 1 198 ? 28.797 8.562 -4.773 1 86.62 198 ALA A N 1
ATOM 1589 C CA . ALA A 1 198 ? 28.406 8.617 -3.369 1 86.62 198 ALA A CA 1
ATOM 1590 C C . ALA A 1 198 ? 27.625 7.371 -2.965 1 86.62 198 ALA A C 1
ATOM 1592 O O . ALA A 1 198 ? 27.625 6.988 -1.792 1 86.62 198 ALA A O 1
ATOM 1593 N N . THR A 1 199 ? 27.016 6.672 -3.951 1 90.38 199 THR A N 1
ATOM 1594 C CA . THR A 1 199 ? 26.156 5.539 -3.652 1 90.38 199 THR A CA 1
ATOM 1595 C C . THR A 1 199 ? 26.531 4.324 -4.488 1 90.38 199 THR A C 1
ATOM 1597 O O . THR A 1 199 ? 25.766 3.361 -4.586 1 90.38 199 THR A O 1
ATOM 1600 N N . ARG A 1 200 ? 27.703 4.359 -5 1 92.19 200 ARG A N 1
ATOM 1601 C CA . ARG A 1 200 ? 28.156 3.377 -5.98 1 92.19 200 ARG A CA 1
ATOM 1602 C C . ARG A 1 200 ? 28.172 1.973 -5.387 1 92.19 200 ARG A C 1
ATOM 1604 O O . ARG A 1 200 ? 28.625 1.771 -4.258 1 92.19 200 ARG A O 1
ATOM 1611 N N . ILE A 1 201 ? 27.656 1.023 -6.07 1 92.94 201 ILE A N 1
ATOM 1612 C CA . ILE A 1 201 ? 27.734 -0.389 -5.711 1 92.94 201 ILE A CA 1
ATOM 1613 C C . ILE A 1 201 ? 28.656 -1.115 -6.684 1 92.94 201 ILE A C 1
ATOM 1615 O O . ILE A 1 201 ? 28.281 -1.388 -7.824 1 92.94 201 ILE A O 1
ATOM 1619 N N . PRO A 1 202 ? 29.781 -1.493 -6.293 1 92.69 202 PRO A N 1
ATOM 1620 C CA . PRO A 1 202 ? 30.781 -2.066 -7.191 1 92.69 202 PRO A CA 1
ATOM 1621 C C . PRO A 1 202 ? 30.281 -3.309 -7.922 1 92.69 202 PRO A C 1
ATOM 1623 O O . PRO A 1 202 ? 30.531 -3.467 -9.117 1 92.69 202 PRO A O 1
ATOM 1626 N N . ALA A 1 203 ? 29.516 -4.141 -7.297 1 92.94 203 ALA A N 1
ATOM 1627 C CA . ALA A 1 203 ? 29.031 -5.375 -7.902 1 92.94 203 ALA A CA 1
ATOM 1628 C C . ALA A 1 203 ? 28.172 -5.078 -9.125 1 92.94 203 ALA A C 1
ATOM 1630 O O . ALA A 1 203 ? 28.062 -5.914 -10.031 1 92.94 203 ALA A O 1
ATOM 1631 N N . ILE A 1 204 ? 27.562 -3.891 -9.203 1 95.62 204 ILE A N 1
ATOM 1632 C CA . ILE A 1 204 ? 26.703 -3.494 -10.312 1 95.62 204 ILE A CA 1
ATOM 1633 C C . ILE A 1 204 ? 27.5 -2.633 -11.297 1 95.62 204 ILE A C 1
ATOM 1635 O O . ILE A 1 204 ? 27.594 -2.961 -12.484 1 95.62 204 ILE A O 1
ATOM 1639 N N . ALA A 1 205 ? 28.203 -1.637 -10.75 1 96.69 205 ALA A N 1
ATOM 1640 C CA . ALA A 1 205 ? 28.859 -0.624 -11.578 1 96.69 205 ALA A CA 1
ATOM 1641 C C . ALA A 1 205 ? 30.047 -1.209 -12.32 1 96.69 205 ALA A C 1
ATOM 1643 O O . ALA A 1 205 ? 30.391 -0.766 -13.422 1 96.69 205 ALA A O 1
ATOM 1644 N N . ASP A 1 206 ? 30.703 -2.158 -11.711 1 95.94 206 ASP A N 1
ATOM 1645 C CA . ASP A 1 206 ? 31.859 -2.756 -12.352 1 95.94 206 ASP A CA 1
ATOM 1646 C C . ASP A 1 206 ? 31.453 -3.844 -13.344 1 95.94 206 ASP A C 1
ATOM 1648 O O . ASP A 1 206 ? 32.219 -4.223 -14.219 1 95.94 206 ASP A O 1
ATOM 1652 N N . ALA A 1 207 ? 30.234 -4.363 -13.203 1 96.94 207 ALA A N 1
ATOM 1653 C CA . ALA A 1 207 ? 29.766 -5.453 -14.062 1 96.94 207 ALA A CA 1
ATOM 1654 C C . ALA A 1 207 ? 29.25 -4.922 -15.398 1 96.94 207 ALA A C 1
ATOM 1656 O O . ALA A 1 207 ? 29.344 -5.605 -16.422 1 96.94 207 ALA A O 1
ATOM 1657 N N . MET A 1 208 ? 28.641 -3.744 -15.391 1 97.25 208 MET A N 1
ATOM 1658 C CA . MET A 1 208 ? 28.047 -3.16 -16.594 1 97.25 208 MET A CA 1
ATOM 1659 C C . MET A 1 208 ? 27.953 -1.643 -16.469 1 97.25 208 MET A C 1
ATOM 1661 O O . MET A 1 208 ? 27.609 -1.123 -15.406 1 97.25 208 MET A O 1
ATOM 1665 N N . GLY A 1 209 ? 28.297 -0.951 -17.5 1 97.12 209 GLY A N 1
ATOM 1666 C CA . GLY A 1 209 ? 28.125 0.494 -17.5 1 97.12 209 GLY A CA 1
ATOM 1667 C C . GLY A 1 209 ? 26.672 0.929 -17.484 1 97.12 209 GLY A C 1
ATOM 1668 O O . GLY A 1 209 ? 25.797 0.221 -17.984 1 97.12 209 GLY A O 1
ATOM 1669 N N . VAL A 1 210 ? 26.406 2.088 -16.984 1 96.31 210 VAL A N 1
ATOM 1670 C CA . VAL A 1 210 ? 25.047 2.59 -16.812 1 96.31 210 VAL A CA 1
ATOM 1671 C C . VAL A 1 210 ? 24.375 2.736 -18.172 1 96.31 210 VAL A C 1
ATOM 1673 O O . VAL A 1 210 ? 23.203 2.363 -18.344 1 96.31 210 VAL A O 1
ATOM 1676 N N . LYS A 1 211 ? 25.016 3.273 -19.141 1 95.5 211 LYS A N 1
ATOM 1677 C CA . LYS A 1 211 ? 24.438 3.453 -20.469 1 95.5 211 LYS A CA 1
ATOM 1678 C C . LYS A 1 211 ? 24.094 2.111 -21.109 1 95.5 211 LYS A C 1
ATOM 1680 O O . LYS A 1 211 ? 23.031 1.971 -21.734 1 95.5 211 LYS A O 1
ATOM 1685 N N . ARG A 1 212 ? 25.031 1.213 -20.984 1 96.75 212 ARG A N 1
ATOM 1686 C CA . ARG A 1 212 ? 24.828 -0.128 -21.516 1 96.75 212 ARG A CA 1
ATOM 1687 C C . ARG A 1 212 ? 23.625 -0.796 -20.859 1 96.75 212 ARG A C 1
ATOM 1689 O O . ARG A 1 212 ? 22.812 -1.424 -21.531 1 96.75 212 ARG A O 1
ATOM 1696 N N . PHE A 1 213 ? 23.5 -0.637 -19.594 1 96.31 213 PHE A N 1
ATOM 1697 C CA . PHE A 1 213 ? 22.391 -1.203 -18.828 1 96.31 213 PHE A CA 1
ATOM 1698 C C . PHE A 1 213 ? 21.047 -0.7 -19.375 1 96.31 213 PHE A C 1
ATOM 1700 O O . PHE A 1 213 ? 20.141 -1.491 -19.641 1 96.31 213 PHE A O 1
ATOM 1707 N N . PHE A 1 214 ? 20.984 0.593 -19.578 1 95 214 PHE A N 1
ATOM 1708 C CA . PHE A 1 214 ? 19.734 1.188 -20.031 1 95 214 PHE A CA 1
ATOM 1709 C C . PHE A 1 214 ? 19.438 0.792 -21.469 1 95 214 PHE A C 1
ATOM 1711 O O . PHE A 1 214 ? 18.281 0.62 -21.844 1 95 214 PHE A O 1
ATOM 1718 N N . LYS A 1 215 ? 20.438 0.65 -22.25 1 94.81 215 LYS A N 1
ATOM 1719 C CA . LYS A 1 215 ? 20.25 0.212 -23.641 1 94.81 215 LYS A CA 1
ATOM 1720 C C . LYS A 1 215 ? 19.672 -1.199 -23.688 1 94.81 215 LYS A C 1
ATOM 1722 O O . LYS A 1 215 ? 18.734 -1.463 -24.438 1 94.81 215 LYS A O 1
ATOM 1727 N N . ILE A 1 216 ? 20.188 -2.045 -22.906 1 96.19 216 ILE A N 1
ATOM 1728 C CA . ILE A 1 216 ? 19.719 -3.426 -22.859 1 96.19 216 ILE A CA 1
ATOM 1729 C C . ILE A 1 216 ? 18.297 -3.477 -22.312 1 96.19 216 ILE A C 1
ATOM 1731 O O . ILE A 1 216 ? 17.438 -4.156 -22.875 1 96.19 216 ILE A O 1
ATOM 1735 N N . ARG A 1 217 ? 18.047 -2.766 -21.25 1 94.88 217 ARG A N 1
ATOM 1736 C CA . ARG A 1 217 ? 16.719 -2.734 -20.641 1 94.88 217 ARG A CA 1
ATOM 1737 C C . ARG A 1 217 ? 15.664 -2.262 -21.625 1 94.88 217 ARG A C 1
ATOM 1739 O O . ARG A 1 217 ? 14.57 -2.83 -21.703 1 94.88 217 ARG A O 1
ATOM 1746 N N . GLY A 1 218 ? 16 -1.273 -22.391 1 93.06 218 GLY A N 1
ATOM 1747 C CA . GLY A 1 218 ? 15.07 -0.694 -23.359 1 93.06 218 GLY A CA 1
ATOM 1748 C C . GLY A 1 218 ? 14.844 -1.57 -24.562 1 93.06 218 GLY A C 1
ATOM 1749 O O . GLY A 1 218 ? 13.789 -1.492 -25.203 1 93.06 218 GLY A O 1
ATOM 1750 N N . ALA A 1 219 ? 15.828 -2.393 -24.844 1 95.25 219 ALA A N 1
ATOM 1751 C CA . ALA A 1 219 ? 15.766 -3.191 -26.062 1 95.25 219 ALA A CA 1
ATOM 1752 C C . ALA A 1 219 ? 15.398 -4.641 -25.75 1 95.25 219 ALA A C 1
ATOM 1754 O O . ALA A 1 219 ? 15.273 -5.465 -26.656 1 95.25 219 ALA A O 1
ATOM 1755 N N . LEU A 1 220 ? 15.133 -4.945 -24.516 1 96.38 220 LEU A N 1
ATOM 1756 C CA . LEU A 1 220 ? 14.977 -6.332 -24.094 1 96.38 220 LEU A CA 1
ATOM 1757 C C . LEU A 1 220 ? 13.766 -6.977 -24.766 1 96.38 220 LEU A C 1
ATOM 1759 O O . LEU A 1 220 ? 12.641 -6.5 -24.609 1 96.38 220 LEU A O 1
ATOM 1763 N N . HIS A 1 221 ? 14.023 -8.047 -25.547 1 96.56 221 HIS A N 1
ATOM 1764 C CA . HIS A 1 221 ? 12.992 -8.812 -26.234 1 96.56 221 HIS A CA 1
ATOM 1765 C C . HIS A 1 221 ? 13.281 -10.312 -26.188 1 96.56 221 HIS A C 1
ATOM 1767 O O . HIS A 1 221 ? 14.445 -10.719 -26.141 1 96.56 221 HIS A O 1
ATOM 1773 N N . ILE A 1 222 ? 12.227 -11.047 -26.219 1 96.81 222 ILE A N 1
ATOM 1774 C CA . ILE A 1 222 ? 12.406 -12.492 -26.25 1 96.81 222 ILE A CA 1
ATOM 1775 C C . ILE A 1 222 ? 11.664 -13.078 -27.453 1 96.81 222 ILE A C 1
ATOM 1777 O O . ILE A 1 222 ? 11.703 -14.289 -27.703 1 96.81 222 ILE A O 1
ATOM 1781 N N . THR A 1 223 ? 10.961 -12.273 -28.172 1 94.44 223 THR A N 1
ATOM 1782 C CA . THR A 1 223 ? 10.305 -12.625 -29.422 1 94.44 223 THR A CA 1
ATOM 1783 C C . THR A 1 223 ? 10.594 -11.578 -30.5 1 94.44 223 THR A C 1
ATOM 1785 O O . THR A 1 223 ? 11.07 -10.484 -30.188 1 94.44 223 THR A O 1
ATOM 1788 N N . ASP A 1 224 ? 10.297 -12.016 -31.641 1 91.25 224 ASP A N 1
ATOM 1789 C CA . ASP A 1 224 ? 10.5 -11.086 -32.75 1 91.25 224 ASP A CA 1
ATOM 1790 C C . ASP A 1 224 ? 9.461 -9.969 -32.719 1 91.25 224 ASP A C 1
ATOM 1792 O O . ASP A 1 224 ? 8.258 -10.234 -32.781 1 91.25 224 ASP A O 1
ATOM 1796 N N . ALA A 1 225 ? 9.93 -8.781 -32.688 1 84.62 225 ALA A N 1
ATOM 1797 C CA . ALA A 1 225 ? 9.062 -7.609 -32.625 1 84.62 225 ALA A CA 1
ATOM 1798 C C . ALA A 1 225 ? 8.219 -7.473 -33.875 1 84.62 225 ALA A C 1
ATOM 1800 O O . ALA A 1 225 ? 7.109 -6.93 -33.844 1 84.62 225 ALA A O 1
ATOM 1801 N N . ASN A 1 226 ? 8.688 -7.996 -34.938 1 81.31 226 ASN A N 1
ATOM 1802 C CA . ASN A 1 226 ? 8.023 -7.824 -36.25 1 81.31 226 ASN A CA 1
ATOM 1803 C C . ASN A 1 226 ? 7.324 -9.109 -36.688 1 81.31 226 ASN A C 1
ATOM 1805 O O . ASN A 1 226 ? 6.863 -9.211 -37.812 1 81.31 226 ASN A O 1
ATOM 1809 N N . ALA A 1 227 ? 7.289 -9.93 -35.719 1 79.75 227 ALA A N 1
ATOM 1810 C CA . ALA A 1 227 ? 6.617 -11.172 -36.094 1 79.75 227 ALA A CA 1
ATOM 1811 C C . ALA A 1 227 ? 5.16 -10.914 -36.469 1 79.75 227 ALA A C 1
ATOM 1813 O O . ALA A 1 227 ? 4.504 -10.047 -35.906 1 79.75 227 ALA A O 1
ATOM 1814 N N . GLU A 1 228 ? 4.707 -11.523 -37.594 1 77.88 228 GLU A N 1
ATOM 1815 C CA . GLU A 1 228 ? 3.328 -11.391 -38.031 1 77.88 228 GLU A CA 1
ATOM 1816 C C . GLU A 1 228 ? 2.346 -11.852 -36.969 1 77.88 228 GLU A C 1
ATOM 1818 O O . GLU A 1 228 ? 2.494 -12.938 -36.406 1 77.88 228 GLU A O 1
ATOM 1823 N N . ARG A 1 229 ? 1.656 -10.961 -36.562 1 74.88 229 ARG A N 1
ATOM 1824 C CA . ARG A 1 229 ? 0.655 -11.266 -35.531 1 74.88 229 ARG A CA 1
ATOM 1825 C C . ARG A 1 229 ? -0.699 -11.562 -36.188 1 74.88 229 ARG A C 1
ATOM 1827 O O . ARG A 1 229 ? -1.114 -10.867 -37.094 1 74.88 229 ARG A O 1
ATOM 1834 N N . ASP A 1 230 ? -1.121 -12.742 -35.75 1 77.19 230 ASP A N 1
ATOM 1835 C CA . ASP A 1 230 ? -2.502 -13.016 -36.156 1 77.19 230 ASP A CA 1
ATOM 1836 C C . ASP A 1 230 ? -3.461 -12.023 -35.5 1 77.19 230 ASP A C 1
ATOM 1838 O O . ASP A 1 230 ? -3.551 -11.945 -34.281 1 77.19 230 ASP A O 1
ATOM 1842 N N . PRO A 1 231 ? -3.988 -11.188 -36.344 1 72.62 231 PRO A N 1
ATOM 1843 C CA . PRO A 1 231 ? -4.91 -10.195 -35.781 1 72.62 231 PRO A CA 1
ATOM 1844 C C . PRO A 1 231 ? -6.031 -10.828 -34.969 1 72.62 231 PRO A C 1
ATOM 1846 O O . PRO A 1 231 ? -6.621 -10.164 -34.094 1 72.62 231 PRO A O 1
ATOM 1849 N N . ASN A 1 232 ? -6.223 -12.07 -35.219 1 70.69 232 ASN A N 1
ATOM 1850 C CA . ASN A 1 232 ? -7.312 -12.758 -34.531 1 70.69 232 ASN A CA 1
ATOM 1851 C C . ASN A 1 232 ? -6.832 -13.438 -33.25 1 70.69 232 ASN A C 1
ATOM 1853 O O . ASN A 1 232 ? -7.621 -14.062 -32.531 1 70.69 232 ASN A O 1
ATOM 1857 N N . SER A 1 233 ? -5.578 -13.211 -33.031 1 77.62 233 SER A N 1
ATOM 1858 C CA . SER A 1 233 ? -5.074 -13.867 -31.828 1 77.62 233 SER A CA 1
ATOM 1859 C C . SER A 1 233 ? -5.598 -13.195 -30.562 1 77.62 233 SER A C 1
ATOM 1861 O O . SER A 1 233 ? -5.637 -11.969 -30.484 1 77.62 233 SER A O 1
ATOM 1863 N N . LEU A 1 234 ? -6.062 -14.016 -29.672 1 77.19 234 LEU A N 1
ATOM 1864 C CA . LEU A 1 234 ? -6.594 -13.523 -28.406 1 77.19 234 LEU A CA 1
ATOM 1865 C C . LEU A 1 234 ? -5.5 -13.461 -27.344 1 77.19 234 LEU A C 1
ATOM 1867 O O . LEU A 1 234 ? -5.75 -13.023 -26.219 1 77.19 234 LEU A O 1
ATOM 1871 N N . ASP A 1 235 ? -4.266 -13.812 -27.828 1 86.31 235 ASP A N 1
ATOM 1872 C CA . ASP A 1 235 ? -3.174 -13.828 -26.859 1 86.31 235 ASP A CA 1
ATOM 1873 C C . ASP A 1 235 ? -2.539 -12.445 -26.734 1 86.31 235 ASP A C 1
ATOM 1875 O O . ASP A 1 235 ? -1.72 -12.055 -27.562 1 86.31 235 ASP A O 1
ATOM 1879 N N . LYS A 1 236 ? -2.768 -11.797 -25.688 1 88.25 236 LYS A N 1
ATOM 1880 C CA . LYS A 1 236 ? -2.293 -10.438 -25.469 1 88.25 236 LYS A CA 1
ATOM 1881 C C . LYS A 1 236 ? -0.848 -10.43 -24.984 1 88.25 236 LYS A C 1
ATOM 1883 O O . LYS A 1 236 ? -0.198 -9.383 -24.953 1 88.25 236 LYS A O 1
ATOM 1888 N N . PHE A 1 237 ? -0.287 -11.617 -24.703 1 92.25 237 PHE A N 1
ATOM 1889 C CA . PHE A 1 237 ? 1.049 -11.672 -24.125 1 92.25 237 PHE A CA 1
ATOM 1890 C C . PHE A 1 237 ? 2.008 -12.422 -25.047 1 92.25 237 PHE A C 1
ATOM 1892 O O . PHE A 1 237 ? 2.945 -13.07 -24.578 1 92.25 237 PHE A O 1
ATOM 1899 N N . LEU A 1 238 ? 1.779 -12.32 -26.281 1 90.75 238 LEU A N 1
ATOM 1900 C CA . LEU A 1 238 ? 2.592 -13.008 -27.281 1 90.75 238 LEU A CA 1
ATOM 1901 C C . LEU A 1 238 ? 4.051 -12.578 -27.188 1 90.75 238 LEU A C 1
ATOM 1903 O O . LEU A 1 238 ? 4.957 -13.391 -27.391 1 90.75 238 LEU A O 1
ATOM 1907 N N . LYS A 1 239 ? 4.312 -11.328 -26.844 1 92.06 239 LYS A N 1
ATOM 1908 C CA . LYS A 1 239 ? 5.652 -10.75 -26.812 1 92.06 239 LYS A CA 1
ATOM 1909 C C . LYS A 1 239 ? 6.512 -11.406 -25.734 1 92.06 239 LYS A C 1
ATOM 1911 O O . LYS A 1 239 ? 7.742 -11.312 -25.781 1 92.06 239 LYS A O 1
ATOM 1916 N N . VAL A 1 240 ? 5.867 -12.055 -24.75 1 95.25 240 VAL A N 1
ATOM 1917 C CA . VAL A 1 240 ? 6.637 -12.648 -23.656 1 95.25 240 VAL A CA 1
ATOM 1918 C C . VAL A 1 240 ? 6.254 -14.125 -23.5 1 95.25 240 VAL A C 1
ATOM 1920 O O . VAL A 1 240 ? 6.59 -14.758 -22.5 1 95.25 240 VAL A O 1
ATOM 1923 N N . ARG A 1 241 ? 5.594 -14.727 -24.438 1 94.69 241 ARG A N 1
ATOM 1924 C CA . ARG A 1 241 ? 5.023 -16.062 -24.375 1 94.69 241 ARG A CA 1
ATOM 1925 C C . ARG A 1 241 ? 6.113 -17.109 -24.156 1 94.69 241 ARG A C 1
ATOM 1927 O O . ARG A 1 241 ? 5.961 -18.016 -23.328 1 94.69 241 ARG A O 1
ATOM 1934 N N . PRO A 1 242 ? 7.25 -16.984 -24.844 1 96.5 242 PRO A N 1
ATOM 1935 C CA . PRO A 1 242 ? 8.289 -18 -24.625 1 96.5 242 PRO A CA 1
ATOM 1936 C C . PRO A 1 242 ? 8.773 -18.047 -23.188 1 96.5 242 PRO A C 1
ATOM 1938 O O . PRO A 1 242 ? 9.023 -19.141 -22.656 1 96.5 242 PRO A O 1
ATOM 1941 N N . LEU A 1 243 ? 8.875 -16.906 -22.562 1 97.81 243 LEU A N 1
ATOM 1942 C CA . LEU A 1 243 ? 9.281 -16.859 -21.172 1 97.81 243 LEU A CA 1
ATOM 1943 C C . LEU A 1 243 ? 8.211 -17.484 -20.281 1 97.81 243 LEU A C 1
ATOM 1945 O O . LEU A 1 243 ? 8.523 -18.281 -19.391 1 97.81 243 LEU A O 1
ATOM 1949 N N . LEU A 1 244 ? 6.996 -17.125 -20.516 1 97.81 244 LEU A N 1
ATOM 1950 C CA . LEU A 1 244 ? 5.883 -17.625 -19.719 1 97.81 244 LEU A CA 1
ATOM 1951 C C . LEU A 1 244 ? 5.801 -19.156 -19.812 1 97.81 244 LEU A C 1
ATOM 1953 O O . LEU A 1 244 ? 5.59 -19.828 -18.797 1 97.81 244 LEU A O 1
ATOM 1957 N N . GLU A 1 245 ? 5.992 -19.625 -20.969 1 97.38 245 GLU A N 1
ATOM 1958 C CA . GLU A 1 245 ? 5.934 -21.062 -21.188 1 97.38 245 GLU A CA 1
ATOM 1959 C C . GLU A 1 245 ? 7.086 -21.781 -20.5 1 97.38 245 GLU A C 1
ATOM 1961 O O . GLU A 1 245 ? 6.906 -22.859 -19.938 1 97.38 245 GLU A O 1
ATOM 1966 N N . ALA A 1 246 ? 8.203 -21.156 -20.531 1 97.81 246 ALA A N 1
ATOM 1967 C CA . ALA A 1 246 ? 9.359 -21.75 -19.859 1 97.81 246 ALA A CA 1
ATOM 1968 C C . ALA A 1 246 ? 9.133 -21.812 -18.344 1 97.81 246 ALA A C 1
ATOM 1970 O O . ALA A 1 246 ? 9.336 -22.859 -17.734 1 97.81 246 ALA A O 1
ATOM 1971 N N . VAL A 1 247 ? 8.727 -20.719 -17.766 1 98.44 247 VAL A N 1
ATOM 1972 C CA . VAL A 1 247 ? 8.508 -20.656 -16.328 1 98.44 247 VAL A CA 1
ATOM 1973 C C . VAL A 1 247 ? 7.379 -21.609 -15.938 1 98.44 247 VAL A C 1
ATOM 1975 O O . VAL A 1 247 ? 7.504 -22.375 -14.969 1 98.44 247 VAL A O 1
ATOM 1978 N N . ARG A 1 248 ? 6.312 -21.609 -16.672 1 98.25 248 ARG A N 1
ATOM 1979 C CA . ARG A 1 248 ? 5.188 -22.5 -16.391 1 98.25 248 ARG A CA 1
ATOM 1980 C C . ARG A 1 248 ? 5.598 -23.969 -16.531 1 98.25 248 ARG A C 1
ATOM 1982 O O . ARG A 1 248 ? 5.203 -24.797 -15.711 1 98.25 248 ARG A O 1
ATOM 1989 N N . GLY A 1 249 ? 6.348 -24.219 -17.594 1 97.75 249 GLY A N 1
ATOM 1990 C CA . GLY A 1 249 ? 6.836 -25.578 -17.797 1 97.75 249 GLY A CA 1
ATOM 1991 C C . GLY A 1 249 ? 7.566 -26.125 -16.578 1 97.75 249 GLY A C 1
ATOM 1992 O O . GLY A 1 249 ? 7.352 -27.266 -16.188 1 97.75 249 GLY A O 1
ATOM 1993 N N . ARG A 1 250 ? 8.398 -25.297 -15.992 1 98.06 250 ARG A N 1
ATOM 1994 C CA . ARG A 1 250 ? 9.117 -25.719 -14.797 1 98.06 250 ARG A CA 1
ATOM 1995 C C . ARG A 1 250 ? 8.172 -25.875 -13.609 1 98.06 250 ARG A C 1
ATOM 1997 O O . ARG A 1 250 ? 8.305 -26.797 -12.82 1 98.06 250 ARG A O 1
ATOM 2004 N N . CYS A 1 251 ? 7.254 -25 -13.453 1 98.31 251 CYS A N 1
ATOM 2005 C CA . CYS A 1 251 ? 6.266 -25.094 -12.383 1 98.31 251 CYS A CA 1
ATOM 2006 C C . CYS A 1 251 ? 5.52 -26.422 -12.43 1 98.31 251 CYS A C 1
ATOM 2008 O O . CYS A 1 251 ? 5.305 -27.047 -11.398 1 98.31 251 CYS A O 1
ATOM 2010 N N . LEU A 1 252 ? 5.168 -26.844 -13.633 1 97.62 252 LEU A N 1
ATOM 2011 C CA . LEU A 1 252 ? 4.367 -28.047 -13.828 1 97.62 252 LEU A CA 1
ATOM 2012 C C . LEU A 1 252 ? 5.16 -29.281 -13.438 1 97.62 252 LEU A C 1
ATOM 2014 O O . LEU A 1 252 ? 4.574 -30.344 -13.18 1 97.62 252 LEU A O 1
ATOM 2018 N N . GLN A 1 253 ? 6.473 -29.172 -13.383 1 95.94 253 GLN A N 1
ATOM 2019 C CA . GLN A 1 253 ? 7.328 -30.297 -13.039 1 95.94 253 GLN A CA 1
ATOM 2020 C C . GLN A 1 253 ? 7.445 -30.453 -11.531 1 95.94 253 GLN A C 1
ATOM 2022 O O . GLN A 1 253 ? 7.902 -31.5 -11.047 1 95.94 253 GLN A O 1
ATOM 2027 N N . LEU A 1 254 ? 7.113 -29.469 -10.805 1 96.75 254 LEU A N 1
ATOM 2028 C CA . LEU A 1 254 ? 7.238 -29.516 -9.352 1 96.75 254 LEU A CA 1
ATOM 2029 C C . LEU A 1 254 ? 6.105 -30.328 -8.734 1 96.75 254 LEU A C 1
ATOM 2031 O O . LEU A 1 254 ? 4.953 -30.203 -9.156 1 96.75 254 LEU A O 1
ATOM 2035 N N . VAL A 1 255 ? 6.387 -31.062 -7.789 1 95.56 255 VAL A N 1
ATOM 2036 C CA . VAL A 1 255 ? 5.422 -31.969 -7.172 1 95.56 255 VAL A CA 1
ATOM 2037 C C . VAL A 1 255 ? 4.523 -31.203 -6.211 1 95.56 255 VAL A C 1
ATOM 2039 O O . VAL A 1 255 ? 5.004 -30.609 -5.242 1 95.56 255 VAL A O 1
ATOM 2042 N N . PRO A 1 256 ? 3.25 -31.203 -6.453 1 96.06 256 PRO A N 1
ATOM 2043 C CA . PRO A 1 256 ? 2.336 -30.516 -5.535 1 96.06 256 PRO A CA 1
ATOM 2044 C C . PRO A 1 256 ? 2.137 -31.266 -4.227 1 96.06 256 PRO A C 1
ATOM 2046 O O . PRO A 1 256 ? 2.377 -32.469 -4.164 1 96.06 256 PRO A O 1
ATOM 2049 N N . LEU A 1 257 ? 1.72 -30.578 -3.17 1 95.56 257 LEU A N 1
ATOM 2050 C CA . LEU A 1 257 ? 1.304 -31.172 -1.905 1 95.56 257 LEU A CA 1
ATOM 2051 C C . LEU A 1 257 ? -0.199 -31.438 -1.896 1 95.56 257 LEU A C 1
ATOM 2053 O O . LEU A 1 257 ? -0.892 -31.125 -2.871 1 95.56 257 LEU A O 1
ATOM 2057 N N . GLU A 1 258 ? -0.664 -32.031 -0.88 1 96.12 258 GLU A N 1
ATOM 2058 C CA . GLU A 1 258 ? -2.07 -32.406 -0.75 1 96.12 258 GLU A CA 1
ATOM 2059 C C . GLU A 1 258 ? -2.971 -31.188 -0.815 1 96.12 258 GLU A C 1
ATOM 2061 O O . GLU A 1 258 ? -4.039 -31.219 -1.426 1 96.12 258 GLU A O 1
ATOM 2066 N N . LYS A 1 259 ? -2.566 -30.188 -0.139 1 97.38 259 LYS A N 1
ATOM 2067 C CA . LYS A 1 259 ? -3.383 -28.984 -0.024 1 97.38 259 LYS A CA 1
ATOM 2068 C C . LYS A 1 259 ? -2.861 -27.875 -0.934 1 97.38 259 LYS A C 1
ATOM 2070 O O . LYS A 1 259 ? -1.726 -27.422 -0.778 1 97.38 259 LYS A O 1
ATOM 2075 N N . ASN A 1 260 ? -3.66 -27.453 -1.888 1 98 260 ASN A N 1
ATOM 2076 C CA . ASN A 1 260 ? -3.338 -26.406 -2.846 1 98 260 ASN A CA 1
ATOM 2077 C C . ASN A 1 260 ? -4.297 -25.234 -2.729 1 98 260 ASN A C 1
ATOM 2079 O O . ASN A 1 260 ? -5.43 -25.391 -2.264 1 98 260 ASN A O 1
ATOM 2083 N N . SER A 1 261 ? -3.869 -24.109 -3.1 1 98.44 261 SER A N 1
ATOM 2084 C CA . SER A 1 261 ? -4.723 -22.922 -3.135 1 98.44 261 SER A CA 1
ATOM 2085 C C . SER A 1 261 ? -4.617 -22.219 -4.477 1 98.44 261 SER A C 1
ATOM 2087 O O . SER A 1 261 ? -3.568 -22.25 -5.125 1 98.44 261 SER A O 1
ATOM 2089 N N . ILE A 1 262 ? -5.672 -21.641 -4.926 1 98.12 262 ILE A N 1
ATOM 2090 C CA . ILE A 1 262 ? -5.742 -20.828 -6.145 1 98.12 262 ILE A CA 1
ATOM 2091 C C . ILE A 1 262 ? -6.172 -19.406 -5.801 1 98.12 262 ILE A C 1
ATOM 2093 O O . ILE A 1 262 ? -7.152 -19.203 -5.078 1 98.12 262 ILE A O 1
ATOM 2097 N N . ASP A 1 263 ? -5.453 -18.469 -6.262 1 96.44 263 ASP A N 1
ATOM 2098 C CA . ASP A 1 263 ? -5.75 -17.062 -5.992 1 96.44 263 ASP A CA 1
ATOM 2099 C C . ASP A 1 263 ? -5.145 -16.172 -7.066 1 96.44 263 ASP A C 1
ATOM 2101 O O . ASP A 1 263 ? -4.461 -16.641 -7.977 1 96.44 263 ASP A O 1
ATOM 2105 N N . GLU A 1 264 ? -5.457 -14.898 -6.973 1 94 264 GLU A N 1
ATOM 2106 C CA . GLU A 1 264 ? -4.984 -13.898 -7.934 1 94 264 GLU A CA 1
ATOM 2107 C C . GLU A 1 264 ? -3.695 -13.242 -7.449 1 94 264 GLU A C 1
ATOM 2109 O O . GLU A 1 264 ? -3.539 -12.969 -6.254 1 94 264 GLU A O 1
ATOM 2114 N N . GLN A 1 265 ? -2.779 -13.102 -8.312 1 93.94 265 GLN A N 1
ATOM 2115 C CA . GLN A 1 265 ? -1.567 -12.305 -8.125 1 93.94 265 GLN A CA 1
ATOM 2116 C C . GLN A 1 265 ? -1.544 -11.117 -9.078 1 93.94 265 GLN A C 1
ATOM 2118 O O . GLN A 1 265 ? -2.051 -11.195 -10.195 1 93.94 265 GLN A O 1
ATOM 2123 N N . MET A 1 266 ? -0.997 -9.961 -8.617 1 92.69 266 MET A N 1
ATOM 2124 C CA . MET A 1 266 ? -0.939 -8.766 -9.453 1 92.69 266 MET A CA 1
ATOM 2125 C C . MET A 1 266 ? 0.494 -8.469 -9.883 1 92.69 266 MET A C 1
ATOM 2127 O O . MET A 1 266 ? 1.4 -8.438 -9.047 1 92.69 266 MET A O 1
ATOM 2131 N N . VAL A 1 267 ? 0.719 -8.336 -11.133 1 93.19 267 VAL A N 1
ATOM 2132 C CA . VAL A 1 267 ? 1.941 -7.734 -11.664 1 93.19 267 VAL A CA 1
ATOM 2133 C C . VAL A 1 267 ? 1.793 -6.215 -11.711 1 93.19 267 VAL A C 1
ATOM 2135 O O . VAL A 1 267 ? 1.146 -5.68 -12.609 1 93.19 267 VAL A O 1
ATOM 2138 N N . PRO A 1 268 ? 2.408 -5.613 -10.742 1 90.38 268 PRO A N 1
ATOM 2139 C CA . PRO A 1 268 ? 2.201 -4.164 -10.688 1 90.38 268 PRO A CA 1
ATOM 2140 C C . PRO A 1 268 ? 2.693 -3.453 -11.945 1 90.38 268 PRO A C 1
ATOM 2142 O O . PRO A 1 268 ? 3.846 -3.637 -12.352 1 90.38 268 PRO A O 1
ATOM 2145 N N . PHE A 1 269 ? 1.84 -2.746 -12.609 1 90.19 269 PHE A N 1
ATOM 2146 C CA . PHE A 1 269 ? 2.176 -1.998 -13.82 1 90.19 269 PHE A CA 1
ATOM 2147 C C . PHE A 1 269 ? 1.185 -0.864 -14.047 1 90.19 269 PHE A C 1
ATOM 2149 O O . PHE A 1 269 ? -0.024 -1.095 -14.125 1 90.19 269 PHE A O 1
ATOM 2156 N N . THR A 1 270 ? 1.67 0.356 -14.125 1 86.06 270 THR A N 1
ATOM 2157 C CA . THR A 1 270 ? 0.795 1.514 -14.266 1 86.06 270 THR A CA 1
ATOM 2158 C C . THR A 1 270 ? 0.796 2.018 -15.711 1 86.06 270 THR A C 1
ATOM 2160 O O . THR A 1 270 ? 0.007 2.895 -16.062 1 86.06 270 THR A O 1
ATOM 2163 N N . GLY A 1 271 ? 1.642 1.441 -16.531 1 84.81 271 GLY A N 1
ATOM 2164 C CA . GLY A 1 271 ? 1.714 1.868 -17.922 1 84.81 271 GLY A CA 1
ATOM 2165 C C . GLY A 1 271 ? 0.579 1.329 -18.766 1 84.81 271 GLY A C 1
ATOM 2166 O O . GLY A 1 271 ? -0.434 0.866 -18.234 1 84.81 271 GLY A O 1
ATOM 2167 N N . ARG A 1 272 ? 0.688 1.446 -19.969 1 84.12 272 ARG A N 1
ATOM 2168 C CA . ARG A 1 272 ? -0.356 1.043 -20.906 1 84.12 272 ARG A CA 1
ATOM 2169 C C . ARG A 1 272 ? -0.22 -0.43 -21.281 1 84.12 272 ARG A C 1
ATOM 2171 O O . ARG A 1 272 ? 0.842 -0.868 -21.734 1 84.12 272 ARG A O 1
ATOM 2178 N N . ILE A 1 273 ? -1.259 -1.09 -21.047 1 84.62 273 ILE A N 1
ATOM 2179 C CA . ILE A 1 273 ? -1.345 -2.492 -21.438 1 84.62 273 ILE A CA 1
ATOM 2180 C C . ILE A 1 273 ? -2.809 -2.893 -21.609 1 84.62 273 ILE A C 1
ATOM 2182 O O . ILE A 1 273 ? -3.676 -2.428 -20.859 1 84.62 273 ILE A O 1
ATOM 2186 N N . ALA A 1 274 ? -3.092 -3.627 -22.594 1 79.25 274 ALA A N 1
ATOM 2187 C CA . ALA A 1 274 ? -4.461 -3.992 -22.938 1 79.25 274 ALA A CA 1
ATOM 2188 C C . ALA A 1 274 ? -5.117 -4.805 -21.828 1 79.25 274 ALA A C 1
ATOM 2190 O O . ALA A 1 274 ? -6.328 -4.707 -21.609 1 79.25 274 ALA A O 1
ATOM 2191 N N . ALA A 1 275 ? -4.395 -5.48 -21.078 1 80.44 275 ALA A N 1
ATOM 2192 C CA . ALA A 1 275 ? -4.957 -6.371 -20.062 1 80.44 275 ALA A CA 1
ATOM 2193 C C . ALA A 1 275 ? -4.816 -5.766 -18.672 1 80.44 275 ALA A C 1
ATOM 2195 O O . ALA A 1 275 ? -4.754 -6.492 -17.672 1 80.44 275 ALA A O 1
ATOM 2196 N N . LYS A 1 276 ? -4.785 -4.527 -18.562 1 83.25 276 LYS A N 1
ATOM 2197 C CA . LYS A 1 276 ? -4.621 -3.881 -17.266 1 83.25 276 LYS A CA 1
ATOM 2198 C C . LYS A 1 276 ? -5.859 -4.07 -16.406 1 83.25 276 LYS A C 1
ATOM 2200 O O . LYS A 1 276 ? -6.988 -3.953 -16.891 1 83.25 276 LYS A O 1
ATOM 2205 N N . GLN A 1 277 ? -5.605 -4.414 -15.203 1 84.31 277 GLN A N 1
ATOM 2206 C CA . GLN A 1 277 ? -6.664 -4.609 -14.227 1 84.31 277 GLN A CA 1
ATOM 2207 C C . GLN A 1 277 ? -6.477 -3.688 -13.023 1 84.31 277 GLN A C 1
ATOM 2209 O O . GLN A 1 277 ? -5.359 -3.242 -12.742 1 84.31 277 GLN A O 1
ATOM 2214 N N . PHE A 1 278 ? -7.527 -3.252 -12.461 1 79 278 PHE A N 1
ATOM 2215 C CA . PHE A 1 278 ? -7.52 -2.488 -11.219 1 79 278 PHE A CA 1
ATOM 2216 C C . PHE A 1 278 ? -8.273 -3.232 -10.125 1 79 278 PHE A C 1
ATOM 2218 O O . PHE A 1 278 ? -9.469 -3.516 -10.266 1 79 278 PHE A O 1
ATOM 2225 N N . VAL A 1 279 ? -7.586 -3.641 -9.133 1 77 279 VAL A N 1
ATOM 2226 C CA . VAL A 1 279 ? -8.195 -4.352 -8.008 1 77 279 VAL A CA 1
ATOM 2227 C C . VAL A 1 279 ? -8.023 -3.535 -6.73 1 77 279 VAL A C 1
ATOM 2229 O O . VAL A 1 279 ? -6.938 -3.488 -6.152 1 77 279 VAL A O 1
ATOM 2232 N N . LYS A 1 280 ? -9.148 -3.037 -6.215 1 72.56 280 LYS A N 1
ATOM 2233 C CA . LYS A 1 280 ? -9.148 -2.189 -5.027 1 72.56 280 LYS A CA 1
ATOM 2234 C C . LYS A 1 280 ? -8.719 -2.975 -3.791 1 72.56 280 LYS A C 1
ATOM 2236 O O . LYS A 1 280 ? -9.062 -4.152 -3.646 1 72.56 280 LYS A O 1
ATOM 2241 N N . GLY A 1 281 ? -7.977 -2.426 -2.926 1 68 281 GLY A N 1
ATOM 2242 C CA . GLY A 1 281 ? -7.641 -3.037 -1.65 1 68 281 GLY A CA 1
ATOM 2243 C C . GLY A 1 281 ? -6.285 -3.717 -1.655 1 68 281 GLY A C 1
ATOM 2244 O O . GLY A 1 281 ? -5.738 -4.031 -0.596 1 68 281 GLY A O 1
ATOM 2245 N N . LYS A 1 282 ? -5.859 -4.078 -2.916 1 73.25 282 LYS A N 1
ATOM 2246 C CA . LYS A 1 282 ? -4.516 -4.637 -2.982 1 73.25 282 LYS A CA 1
ATOM 2247 C C . LYS A 1 282 ? -3.457 -3.545 -2.848 1 73.25 282 LYS A C 1
ATOM 2249 O O . LYS A 1 282 ? -3.693 -2.395 -3.225 1 73.25 282 LYS A O 1
ATOM 2254 N N . PRO A 1 283 ? -2.311 -3.854 -2.254 1 71.44 283 PRO A N 1
ATOM 2255 C CA . PRO A 1 283 ? -1.235 -2.865 -2.143 1 71.44 283 PRO A CA 1
ATOM 2256 C C . PRO A 1 283 ? -0.865 -2.244 -3.486 1 71.44 283 PRO A C 1
ATOM 2258 O O . PRO A 1 283 ? -0.611 -1.038 -3.564 1 71.44 283 PRO A O 1
ATOM 2261 N N . ASN A 1 284 ? -0.778 -3.078 -4.527 1 78.75 284 ASN A N 1
ATOM 2262 C CA . ASN A 1 284 ? -0.607 -2.645 -5.91 1 78.75 284 ASN A CA 1
ATOM 2263 C C . ASN A 1 284 ? -1.855 -2.922 -6.742 1 78.75 284 ASN A C 1
ATOM 2265 O O . ASN A 1 284 ? -1.985 -3.994 -7.336 1 78.75 284 ASN A O 1
ATOM 2269 N N . PRO A 1 285 ? -2.705 -1.909 -6.777 1 77.31 285 PRO A N 1
ATOM 2270 C CA . PRO A 1 285 ? -4.039 -2.199 -7.309 1 77.31 285 PRO A CA 1
ATOM 2271 C C . PRO A 1 285 ? -4.066 -2.242 -8.836 1 77.31 285 PRO A C 1
ATOM 2273 O O . PRO A 1 285 ? -5.027 -2.748 -9.422 1 77.31 285 PRO A O 1
ATOM 2276 N N . GLU A 1 286 ? -3.051 -1.744 -9.469 1 87.69 286 GLU A N 1
ATOM 2277 C CA . GLU A 1 286 ? -3.082 -1.651 -10.922 1 87.69 286 GLU A CA 1
ATOM 2278 C C . GLU A 1 286 ? -2.002 -2.523 -11.555 1 87.69 286 GLU A C 1
ATOM 2280 O O . GLU A 1 286 ? -0.86 -2.543 -11.094 1 87.69 286 GLU A O 1
ATOM 2285 N N . GLY A 1 287 ? -2.43 -3.311 -12.539 1 92 287 GLY A N 1
ATOM 2286 C CA . GLY A 1 287 ? -1.457 -4.113 -13.266 1 92 287 GLY A CA 1
ATOM 2287 C C . GLY A 1 287 ? -2.078 -5.297 -13.977 1 92 287 GLY A C 1
ATOM 2288 O O . GLY A 1 287 ? -3.232 -5.238 -14.406 1 92 287 GLY A O 1
ATOM 2289 N N . VAL A 1 288 ? -1.233 -6.262 -14.234 1 93.06 288 VAL A N 1
ATOM 2290 C CA . VAL A 1 288 ? -1.666 -7.484 -14.906 1 93.06 288 VAL A CA 1
ATOM 2291 C C . VAL A 1 288 ? -2.016 -8.547 -13.867 1 93.06 288 VAL A C 1
ATOM 2293 O O . VAL A 1 288 ? -1.259 -8.773 -12.922 1 93.06 288 VAL A O 1
ATOM 2296 N N . LYS A 1 289 ? -3.16 -9.094 -14.07 1 93.19 289 LYS A N 1
ATOM 2297 C CA . LYS A 1 289 ? -3.625 -10.133 -13.148 1 93.19 289 LYS A CA 1
ATOM 2298 C C . LYS A 1 289 ? -3.139 -11.508 -13.586 1 93.19 289 LYS A C 1
ATOM 2300 O O . LYS A 1 289 ? -3.178 -11.844 -14.773 1 93.19 289 LYS A O 1
ATOM 2305 N N . VAL A 1 290 ? -2.611 -12.258 -12.633 1 95.88 290 VAL A N 1
ATOM 2306 C CA . VAL A 1 290 ? -2.176 -13.633 -12.852 1 95.88 290 VAL A CA 1
ATOM 2307 C C . VAL A 1 290 ? -2.895 -14.57 -11.883 1 95.88 290 VAL A C 1
ATOM 2309 O O . VAL A 1 290 ? -2.965 -14.289 -10.68 1 95.88 290 VAL A O 1
ATOM 2312 N N . PHE A 1 291 ? -3.498 -15.648 -12.406 1 96.69 291 PHE A N 1
ATOM 2313 C CA . PHE A 1 291 ? -4.039 -16.703 -11.555 1 96.69 291 PHE A CA 1
ATOM 2314 C C . PHE A 1 291 ? -2.973 -17.75 -11.258 1 96.69 291 PHE A C 1
ATOM 2316 O O . PHE A 1 291 ? -2.322 -18.266 -12.172 1 96.69 291 PHE A O 1
ATOM 2323 N N . VAL A 1 292 ? -2.789 -18.031 -9.977 1 98.38 292 VAL A N 1
ATOM 2324 C CA . VAL A 1 292 ? -1.701 -18.922 -9.594 1 98.38 292 VAL A CA 1
ATOM 2325 C C . VAL A 1 292 ? -2.234 -20.031 -8.68 1 98.38 292 VAL A C 1
ATOM 2327 O O . VAL A 1 292 ? -3.105 -19.781 -7.844 1 98.38 292 VAL A O 1
ATOM 2330 N N . ARG A 1 293 ? -1.821 -21.219 -8.867 1 98.62 293 ARG A N 1
ATOM 2331 C CA . ARG A 1 293 ? -2.041 -22.328 -7.938 1 98.62 293 ARG A CA 1
ATOM 2332 C C . ARG A 1 293 ? -0.763 -22.672 -7.176 1 98.62 293 ARG A C 1
ATOM 2334 O O . ARG A 1 293 ? 0.278 -22.922 -7.785 1 98.62 293 ARG A O 1
ATOM 2341 N N . CYS A 1 294 ? -0.821 -22.656 -5.891 1 98.62 294 CYS A N 1
ATOM 2342 C CA . CYS A 1 294 ? 0.319 -22.953 -5.031 1 98.62 294 CYS A CA 1
ATOM 2343 C C . CYS A 1 294 ? -0.021 -24.062 -4.039 1 98.62 294 CYS A C 1
ATOM 2345 O O . CYS A 1 294 ? -1.177 -24.219 -3.639 1 98.62 294 CYS A O 1
ATOM 2347 N N . SER A 1 295 ? 0.976 -24.859 -3.67 1 97.06 295 SER A N 1
ATOM 2348 C CA . SER A 1 295 ? 0.872 -25.672 -2.469 1 97.06 295 SER A CA 1
ATOM 2349 C C . SER A 1 295 ? 0.841 -24.812 -1.211 1 97.06 295 SER A C 1
ATOM 2351 O O . SER A 1 295 ? 1.169 -23.625 -1.258 1 97.06 295 SER A O 1
ATOM 2353 N N . PHE A 1 296 ? 0.463 -25.391 -0.124 1 95.12 296 PHE A N 1
ATOM 2354 C CA . PHE A 1 296 ? 0.293 -24.641 1.111 1 95.12 296 PHE A CA 1
ATOM 2355 C C . PHE A 1 296 ? 1.615 -24.016 1.559 1 95.12 296 PHE A C 1
ATOM 2357 O O . PHE A 1 296 ? 1.631 -23.047 2.316 1 95.12 296 PHE A O 1
ATOM 2364 N N . ASP A 1 297 ? 2.773 -24.531 1.071 1 93.94 297 ASP A N 1
ATOM 2365 C CA . ASP A 1 297 ? 4.074 -23.984 1.458 1 93.94 297 ASP A CA 1
ATOM 2366 C C . ASP A 1 297 ? 4.465 -22.812 0.574 1 93.94 297 ASP A C 1
ATOM 2368 O O . ASP A 1 297 ? 5.547 -22.234 0.729 1 93.94 297 ASP A O 1
ATOM 2372 N N . GLY A 1 298 ? 3.643 -22.484 -0.407 1 97.31 298 GLY A N 1
ATOM 2373 C CA . GLY A 1 298 ? 3.859 -21.297 -1.208 1 97.31 298 GLY A CA 1
ATOM 2374 C C . GLY A 1 298 ? 4.422 -21.594 -2.586 1 97.31 298 GLY A C 1
ATOM 2375 O O . GLY A 1 298 ? 4.461 -20.719 -3.449 1 97.31 298 GLY A O 1
ATOM 2376 N N . LEU A 1 299 ? 4.902 -22.844 -2.812 1 97.75 299 LEU A N 1
ATOM 2377 C CA . LEU A 1 299 ? 5.484 -23.234 -4.094 1 97.75 299 LEU A CA 1
ATOM 2378 C C . LEU A 1 299 ? 4.438 -23.203 -5.199 1 97.75 299 LEU A C 1
ATOM 2380 O O . LEU A 1 299 ? 3.375 -23.828 -5.07 1 97.75 299 LEU A O 1
ATOM 2384 N N . ALA A 1 300 ? 4.707 -22.484 -6.25 1 98.75 300 ALA A N 1
ATOM 2385 C CA . ALA A 1 300 ? 3.773 -22.375 -7.363 1 98.75 300 ALA A CA 1
ATOM 2386 C C . ALA A 1 300 ? 3.922 -23.531 -8.336 1 98.75 300 ALA A C 1
ATOM 2388 O O . ALA A 1 300 ? 5.039 -23.922 -8.68 1 98.75 300 ALA A O 1
ATOM 2389 N N . HIS A 1 301 ? 2.807 -24.078 -8.797 1 98.5 301 HIS A N 1
ATOM 2390 C CA . HIS A 1 301 ? 2.814 -25.25 -9.672 1 98.5 301 HIS A CA 1
ATOM 2391 C C . HIS A 1 301 ? 2.223 -24.922 -11.039 1 98.5 301 HIS A C 1
ATOM 2393 O O . HIS A 1 301 ? 2.432 -25.672 -12 1 98.5 301 HIS A O 1
ATOM 2399 N N . ASP A 1 302 ? 1.463 -23.906 -11.078 1 98.38 302 ASP A N 1
ATOM 2400 C CA . ASP A 1 302 ? 0.839 -23.484 -12.336 1 98.38 302 ASP A CA 1
ATOM 2401 C C . ASP A 1 302 ? 0.339 -22.047 -12.242 1 98.38 302 ASP A C 1
ATOM 2403 O O . ASP A 1 302 ? 0.118 -21.531 -11.141 1 98.38 302 ASP A O 1
ATOM 2407 N N . PHE A 1 303 ? 0.235 -21.391 -13.414 1 98.12 303 PHE A N 1
ATOM 2408 C CA . PHE A 1 303 ? -0.321 -20.047 -13.43 1 98.12 303 PHE A CA 1
ATOM 2409 C C . PHE A 1 303 ? -0.877 -19.703 -14.805 1 98.12 303 PHE A C 1
ATOM 2411 O O . PHE A 1 303 ? -0.569 -20.375 -15.789 1 98.12 303 PHE A O 1
ATOM 2418 N N . GLU A 1 304 ? -1.727 -18.719 -14.812 1 95.56 304 GLU A N 1
ATOM 2419 C CA . GLU A 1 304 ? -2.34 -18.234 -16.047 1 95.56 304 GLU A CA 1
ATOM 2420 C C . GLU A 1 304 ? -2.584 -16.719 -15.977 1 95.56 304 GLU A C 1
ATOM 2422 O O . GLU A 1 304 ? -3.125 -16.219 -14.984 1 95.56 304 GLU A O 1
ATOM 2427 N N . LEU A 1 305 ? -2.137 -16.016 -17.047 1 94.69 305 LEU A N 1
ATOM 2428 C CA . LEU A 1 305 ? -2.348 -14.57 -17.094 1 94.69 305 LEU A CA 1
ATOM 2429 C C . LEU A 1 305 ? -3.758 -14.242 -17.578 1 94.69 305 LEU A C 1
ATOM 2431 O O . LEU A 1 305 ? -4.258 -14.859 -18.516 1 94.69 305 LEU A O 1
ATOM 2435 N N . TYR A 1 306 ? -4.352 -13.336 -16.938 1 91.75 306 TYR A N 1
ATOM 2436 C CA . TYR A 1 306 ? -5.672 -12.852 -17.328 1 91.75 306 TYR A CA 1
ATOM 2437 C C . TYR A 1 306 ? -5.586 -11.984 -18.578 1 91.75 306 TYR A C 1
ATOM 2439 O O . TYR A 1 306 ? -4.789 -11.047 -18.641 1 91.75 306 TYR A O 1
ATOM 2447 N N . GLN A 1 307 ? -6.355 -12.312 -19.547 1 87.06 307 GLN A N 1
ATOM 2448 C CA . GLN A 1 307 ? -6.316 -11.586 -20.812 1 87.06 307 GLN A CA 1
ATOM 2449 C C . GLN A 1 307 ? -7.684 -10.992 -21.141 1 87.06 307 GLN A C 1
ATOM 2451 O O . GLN A 1 307 ? -7.992 -10.758 -22.312 1 87.06 307 GLN A O 1
ATOM 2456 N N . GLY A 1 308 ? -8.523 -10.82 -20.188 1 78.56 308 GLY A N 1
ATOM 2457 C CA . GLY A 1 308 ? -9.852 -10.297 -20.422 1 78.56 308 GLY A CA 1
ATOM 2458 C C . GLY A 1 308 ? -10.93 -11.367 -20.406 1 78.56 308 GLY A C 1
ATOM 2459 O O . GLY A 1 308 ? -10.672 -12.508 -20.016 1 78.56 308 GLY A O 1
ATOM 2460 N N . LYS A 1 309 ? -12.164 -11.039 -20.766 1 69.31 309 LYS A N 1
ATOM 2461 C CA . LYS A 1 309 ? -13.344 -11.906 -20.703 1 69.31 309 LYS A CA 1
ATOM 2462 C C . LYS A 1 309 ? -13.148 -13.156 -21.547 1 69.31 309 LYS A C 1
ATOM 2464 O O . LYS A 1 309 ? -13.758 -14.195 -21.281 1 69.31 309 LYS A O 1
ATOM 2469 N N . GLY A 1 310 ? -12.219 -13.016 -22.391 1 65.62 310 GLY A N 1
ATOM 2470 C CA . GLY A 1 310 ? -11.992 -14.164 -23.266 1 65.62 310 GLY A CA 1
ATOM 2471 C C . GLY A 1 310 ? -10.875 -15.07 -22.766 1 65.62 310 GLY A C 1
ATOM 2472 O O . GLY A 1 310 ? -10.484 -16.016 -23.469 1 65.62 310 GLY A O 1
ATOM 2473 N N . THR A 1 311 ? -10.477 -14.82 -21.547 1 68.31 311 THR A N 1
ATOM 2474 C CA . THR A 1 311 ? -9.398 -15.656 -21.031 1 68.31 311 THR A CA 1
ATOM 2475 C C . THR A 1 311 ? -9.859 -17.094 -20.844 1 68.31 311 THR A C 1
ATOM 2477 O O . THR A 1 311 ? -10.867 -17.344 -20.172 1 68.31 311 THR A O 1
ATOM 2480 N N . GLY A 1 312 ? -9.203 -18.031 -21.406 1 61.97 312 GLY A N 1
ATOM 2481 C CA . GLY A 1 312 ? -9.453 -19.438 -21.203 1 61.97 312 GLY A CA 1
ATOM 2482 C C . GLY A 1 312 ? -10.773 -19.906 -21.797 1 61.97 312 GLY A C 1
ATOM 2483 O O . GLY A 1 312 ? -11.414 -20.812 -21.25 1 61.97 312 GLY A O 1
ATOM 2484 N N . VAL A 1 313 ? -11.422 -19.203 -22.625 1 60.03 313 VAL A N 1
ATOM 2485 C CA . VAL A 1 313 ? -12.742 -19.5 -23.156 1 60.03 313 VAL A CA 1
ATOM 2486 C C . VAL A 1 313 ? -12.711 -20.844 -23.891 1 60.03 313 VAL A C 1
ATOM 2488 O O . VAL A 1 313 ? -12.156 -20.938 -25 1 60.03 313 VAL A O 1
ATOM 2491 N N . SER A 1 314 ? -12.297 -21.844 -23.125 1 63.69 314 SER A N 1
ATOM 2492 C CA . SER A 1 314 ? -12.586 -23.109 -23.781 1 63.69 314 SER A CA 1
ATOM 2493 C C . SER A 1 314 ? -14.07 -23.438 -23.734 1 63.69 314 SER A C 1
ATOM 2495 O O . SER A 1 314 ? -14.742 -23.125 -22.734 1 63.69 314 SER A O 1
ATOM 2497 N N . LYS A 1 315 ? -14.664 -23.688 -24.812 1 65 315 LYS A N 1
ATOM 2498 C CA . LYS A 1 315 ? -16.062 -24.062 -24.938 1 65 315 LYS A CA 1
ATOM 2499 C C . LYS A 1 315 ? -16.453 -25.094 -23.875 1 65 315 LYS A C 1
ATOM 2501 O O . LYS A 1 315 ? -17.578 -25.078 -23.375 1 65 315 LYS A O 1
ATOM 2506 N N . GLU A 1 316 ? -15.547 -25.844 -23.422 1 71.19 316 GLU A N 1
ATOM 2507 C CA . GLU A 1 316 ? -15.836 -26.969 -22.531 1 71.19 316 GLU A CA 1
ATOM 2508 C C . GLU A 1 316 ? -16.125 -26.484 -21.109 1 71.19 316 GLU A C 1
ATOM 2510 O O . GLU A 1 316 ? -16.953 -27.062 -20.422 1 71.19 316 GLU A O 1
ATOM 2515 N N . HIS A 1 317 ? -15.539 -25.375 -20.75 1 76.62 317 HIS A N 1
ATOM 2516 C CA . HIS A 1 317 ? -15.656 -24.984 -19.344 1 76.62 317 HIS A CA 1
ATOM 2517 C C . HIS A 1 317 ? -16.375 -23.656 -19.203 1 76.62 317 HIS A C 1
ATOM 2519 O O . HIS A 1 317 ? -16.484 -23.125 -18.094 1 76.62 317 HIS A O 1
ATOM 2525 N N . SER A 1 318 ? -16.922 -23.203 -20.234 1 77.88 318 SER A N 1
ATOM 2526 C CA . SER A 1 318 ? -17.547 -21.891 -20.25 1 77.88 318 SER A CA 1
ATOM 2527 C C . SER A 1 318 ? -18.734 -21.828 -19.312 1 77.88 318 SER A C 1
ATOM 2529 O O . SER A 1 318 ? -19.078 -20.766 -18.797 1 77.88 318 SER A O 1
ATOM 2531 N N . HIS A 1 319 ? -19.266 -23.047 -19.016 1 79.75 319 HIS A N 1
ATOM 2532 C CA . HIS A 1 319 ? -20.469 -23.094 -18.188 1 79.75 319 HIS A CA 1
ATOM 2533 C C . HIS A 1 319 ? -20.141 -22.812 -16.719 1 79.75 319 HIS A C 1
ATOM 2535 O O . HIS A 1 319 ? -21.031 -22.547 -15.914 1 79.75 319 HIS A O 1
ATOM 2541 N N . PHE A 1 320 ? -18.875 -22.797 -16.344 1 83.75 320 PHE A N 1
ATOM 2542 C CA . PHE A 1 320 ? -18.469 -22.516 -14.977 1 83.75 320 PHE A CA 1
ATOM 2543 C C . PHE A 1 320 ? -18.172 -21.031 -14.805 1 83.75 320 PHE A C 1
ATOM 2545 O O . PHE A 1 320 ? -17.859 -20.578 -13.703 1 83.75 320 PHE A O 1
ATOM 2552 N N . GLY A 1 321 ? -18.266 -20.25 -15.859 1 85 321 GLY A N 1
ATOM 2553 C CA . GLY A 1 321 ? -17.828 -18.875 -15.789 1 85 321 GLY A CA 1
ATOM 2554 C C . GLY A 1 321 ? -16.328 -18.703 -15.891 1 85 321 GLY A C 1
ATOM 2555 O O . GLY A 1 321 ? -15.594 -19.688 -16 1 85 321 GLY A O 1
ATOM 2556 N N . LEU A 1 322 ? -15.859 -17.516 -15.852 1 84.81 322 LEU A N 1
ATOM 2557 C CA . LEU A 1 322 ? -14.438 -17.234 -16 1 84.81 322 LEU A CA 1
ATOM 2558 C C . LEU A 1 322 ? -13.633 -17.828 -14.852 1 84.81 322 LEU A C 1
ATOM 2560 O O . LEU A 1 322 ? -12.656 -18.547 -15.078 1 84.81 322 LEU A O 1
ATOM 2564 N N . GLY A 1 323 ? -14.094 -17.562 -13.617 1 88.88 323 GLY A N 1
ATOM 2565 C CA . GLY A 1 323 ? -13.398 -18.094 -12.453 1 88.88 323 GLY A CA 1
ATOM 2566 C C . GLY A 1 323 ? -13.32 -19.594 -12.43 1 88.88 323 GLY A C 1
ATOM 2567 O O . GLY A 1 323 ? -12.25 -20.172 -12.234 1 88.88 323 GLY A O 1
ATOM 2568 N N . GLY A 1 324 ? -14.469 -20.203 -12.641 1 91.94 324 GLY A N 1
ATOM 2569 C CA . GLY A 1 324 ? -14.516 -21.656 -12.664 1 91.94 324 GLY A CA 1
ATOM 2570 C C . GLY A 1 324 ? -13.68 -22.266 -13.773 1 91.94 324 GLY A C 1
ATOM 2571 O O . GLY A 1 324 ? -13.031 -23.297 -13.578 1 91.94 324 GLY A O 1
ATOM 2572 N N . SER A 1 325 ? -13.648 -21.641 -14.922 1 91.75 325 SER A N 1
ATOM 2573 C CA . SER A 1 325 ? -12.859 -22.141 -16.047 1 91.75 325 SER A CA 1
ATOM 2574 C C . SER A 1 325 ? -11.367 -22.078 -15.742 1 91.75 325 SER A C 1
ATOM 2576 O O . SER A 1 325 ? -10.617 -23 -16.094 1 91.75 325 SER A O 1
ATOM 2578 N N . VAL A 1 326 ? -10.984 -21.031 -15.125 1 93.31 326 VAL A N 1
ATOM 2579 C CA . VAL A 1 326 ? -9.586 -20.859 -14.75 1 93.31 326 VAL A CA 1
ATOM 2580 C C . VAL A 1 326 ? -9.172 -21.969 -13.781 1 93.31 326 VAL A C 1
ATOM 2582 O O . VAL A 1 326 ? -8.109 -22.578 -13.938 1 93.31 326 VAL A O 1
ATOM 2585 N N . VAL A 1 327 ? -10.031 -22.25 -12.805 1 96.44 327 VAL A N 1
ATOM 2586 C CA . VAL A 1 327 ? -9.734 -23.281 -11.82 1 96.44 327 VAL A CA 1
ATOM 2587 C C . VAL A 1 327 ? -9.562 -24.641 -12.516 1 96.44 327 VAL A C 1
ATOM 2589 O O . VAL A 1 327 ? -8.594 -25.359 -12.258 1 96.44 327 VAL A O 1
ATOM 2592 N N . MET A 1 328 ? -10.453 -24.922 -13.414 1 95.25 328 MET A N 1
ATOM 2593 C CA . MET A 1 328 ? -10.406 -26.203 -14.117 1 95.25 328 MET A CA 1
ATOM 2594 C C . MET A 1 328 ? -9.109 -26.359 -14.898 1 95.25 328 MET A C 1
ATOM 2596 O O . MET A 1 328 ? -8.531 -27.453 -14.961 1 95.25 328 MET A O 1
ATOM 2600 N N . ARG A 1 329 ? -8.609 -25.297 -15.422 1 94.25 329 ARG A N 1
ATOM 2601 C CA . ARG A 1 329 ? -7.359 -25.359 -16.172 1 94.25 329 ARG A CA 1
ATOM 2602 C C . ARG A 1 329 ? -6.164 -25.469 -15.234 1 94.25 329 ARG A C 1
ATOM 2604 O O . ARG A 1 329 ? -5.227 -26.219 -15.508 1 94.25 329 ARG A O 1
ATOM 2611 N N . LEU A 1 330 ? -6.215 -24.812 -14.125 1 96.81 330 LEU A N 1
ATOM 2612 C CA . LEU A 1 330 ? -5.102 -24.797 -13.188 1 96.81 330 LEU A CA 1
ATOM 2613 C C . LEU A 1 330 ? -4.992 -26.125 -12.461 1 96.81 330 LEU A C 1
ATOM 2615 O O . LEU A 1 330 ? -3.945 -26.453 -11.891 1 96.81 330 LEU A O 1
ATOM 2619 N N . VAL A 1 331 ? -6.078 -26.938 -12.453 1 96.88 331 VAL A N 1
ATOM 2620 C CA . VAL A 1 331 ? -6.027 -28.219 -11.766 1 96.88 331 VAL A CA 1
ATOM 2621 C C . VAL A 1 331 ? -5.855 -29.344 -12.773 1 96.88 331 VAL A C 1
ATOM 2623 O O . VAL A 1 331 ? -5.797 -30.531 -12.406 1 96.88 331 VAL A O 1
ATOM 2626 N N . GLU A 1 332 ? -5.758 -28.984 -14 1 94.38 332 GLU A N 1
ATOM 2627 C CA . GLU A 1 332 ? -5.688 -29.984 -15.062 1 94.38 332 GLU A CA 1
ATOM 2628 C C . GLU A 1 332 ? -4.535 -30.953 -14.836 1 94.38 332 GLU A C 1
ATOM 2630 O O . GLU A 1 332 ? -4.676 -32.156 -15.07 1 94.38 332 GLU A O 1
ATOM 2635 N N . GLN A 1 333 ? -3.414 -30.469 -14.359 1 94 333 GLN A N 1
ATOM 2636 C CA . GLN A 1 333 ? -2.225 -31.297 -14.242 1 94 333 GLN A CA 1
ATOM 2637 C C . GLN A 1 333 ? -2.123 -31.906 -12.844 1 94 333 GLN A C 1
ATOM 2639 O O . GLN A 1 333 ? -1.188 -32.656 -12.555 1 94 333 GLN A O 1
ATOM 2644 N N . LEU A 1 334 ? -3.062 -31.641 -11.961 1 95.44 334 LEU A N 1
ATOM 2645 C CA . LEU A 1 334 ? -3.08 -32.281 -10.648 1 95.44 334 LEU A CA 1
ATOM 2646 C C . LEU A 1 334 ? -3.496 -33.75 -10.75 1 95.44 334 LEU A C 1
ATOM 2648 O O . LEU A 1 334 ? -4.324 -34.094 -11.594 1 95.44 334 LEU A O 1
ATOM 2652 N N . PRO A 1 335 ? -2.859 -34.531 -9.891 1 93.31 335 PRO A N 1
ATOM 2653 C CA . PRO A 1 335 ? -3.32 -35.938 -9.883 1 93.31 335 PRO A CA 1
ATOM 2654 C C . PRO A 1 335 ? -4.812 -36.062 -9.578 1 93.31 335 PRO A C 1
ATOM 2656 O O . PRO A 1 335 ? -5.289 -35.5 -8.578 1 93.31 335 PRO A O 1
ATOM 2659 N N . LYS A 1 336 ? -5.516 -36.812 -10.414 1 94.38 336 LYS A N 1
ATOM 2660 C CA . LYS A 1 336 ? -6.957 -37 -10.281 1 94.38 336 LYS A CA 1
ATOM 2661 C C . LYS A 1 336 ? -7.285 -38.219 -9.422 1 94.38 336 LYS A C 1
ATOM 2663 O O . LYS A 1 336 ? -6.445 -39.094 -9.242 1 94.38 336 LYS A O 1
ATOM 2668 N N . ALA A 1 337 ? -8.414 -38.219 -8.812 1 94.94 337 ALA A N 1
ATOM 2669 C CA . ALA A 1 337 ? -8.961 -39.344 -8.047 1 94.94 337 ALA A CA 1
ATOM 2670 C C . ALA A 1 337 ? -8.07 -39.656 -6.859 1 94.94 337 ALA A C 1
ATOM 2672 O O . ALA A 1 337 ? -7.883 -40.844 -6.531 1 94.94 337 ALA A O 1
ATOM 2673 N N . GLN A 1 338 ? -7.465 -38.656 -6.352 1 95.31 338 GLN A N 1
ATOM 2674 C CA . GLN A 1 338 ? -6.578 -38.875 -5.211 1 95.31 338 GLN A CA 1
ATOM 2675 C C . GLN A 1 338 ? -7.016 -38.031 -4.012 1 95.31 338 GLN A C 1
ATOM 2677 O O . GLN A 1 338 ? -6.32 -38 -2.992 1 95.31 338 GLN A O 1
ATOM 2682 N N . ASN A 1 339 ? -8.047 -37.281 -4.172 1 96.31 339 ASN A N 1
ATOM 2683 C CA . ASN A 1 339 ? -8.625 -36.469 -3.123 1 96.31 339 ASN A CA 1
ATOM 2684 C C . ASN A 1 339 ? -7.652 -35.375 -2.68 1 96.31 339 ASN A C 1
ATOM 2686 O O . ASN A 1 339 ? -7.48 -35.125 -1.481 1 96.31 339 ASN A O 1
ATOM 2690 N N . ILE A 1 340 ? -6.91 -34.906 -3.654 1 96.56 340 ILE A N 1
ATOM 2691 C CA . ILE A 1 340 ? -6.176 -33.656 -3.41 1 96.56 340 ILE A CA 1
ATOM 2692 C C . ILE A 1 340 ? -7.16 -32.531 -3.123 1 96.56 340 ILE A C 1
ATOM 2694 O O . ILE A 1 340 ? -8.281 -32.531 -3.641 1 96.56 340 ILE A O 1
ATOM 2698 N N . LYS A 1 341 ? -6.797 -31.672 -2.287 1 97.88 341 LYS A N 1
ATOM 2699 C CA . LYS A 1 341 ? -7.711 -30.609 -1.86 1 97.88 341 LYS A CA 1
ATOM 2700 C C . LYS A 1 341 ? -7.289 -29.25 -2.422 1 97.88 341 LYS A C 1
ATOM 2702 O O . LYS A 1 341 ? -6.102 -28.922 -2.436 1 97.88 341 LYS A O 1
ATOM 2707 N N . CYS A 1 342 ? -8.219 -28.5 -2.865 1 98.19 342 CYS A N 1
ATOM 2708 C CA . CYS A 1 342 ? -7.984 -27.172 -3.426 1 98.19 342 CYS A CA 1
ATOM 2709 C C . CYS A 1 342 ? -8.797 -26.109 -2.689 1 98.19 342 CYS A C 1
ATOM 2711 O O . CYS A 1 342 ? -9.977 -26.312 -2.4 1 98.19 342 CYS A O 1
ATOM 2713 N N . TYR A 1 343 ? -8.18 -25.078 -2.338 1 98.62 343 TYR A N 1
ATOM 2714 C CA . TYR A 1 343 ? -8.812 -23.969 -1.638 1 98.62 343 TYR A CA 1
ATOM 2715 C C . TYR A 1 343 ? -8.867 -22.719 -2.521 1 98.62 343 TYR A C 1
ATOM 2717 O O . TYR A 1 343 ? -7.914 -22.438 -3.248 1 98.62 343 TYR A O 1
ATOM 2725 N N . MET A 1 344 ? -9.969 -21.953 -2.514 1 97.69 344 MET A N 1
ATOM 2726 C CA . MET A 1 344 ? -10.117 -20.781 -3.367 1 97.69 344 MET A CA 1
ATOM 2727 C C . MET A 1 344 ? -11.062 -19.766 -2.734 1 97.69 344 MET A C 1
ATOM 2729 O O . MET A 1 344 ? -11.75 -20.062 -1.762 1 97.69 344 MET A O 1
ATOM 2733 N N . ASP A 1 345 ? -11.094 -18.562 -3.225 1 95 345 ASP A N 1
ATOM 2734 C CA . ASP A 1 345 ? -11.938 -17.516 -2.654 1 95 345 ASP A CA 1
ATOM 2735 C C . ASP A 1 345 ? -13.242 -17.375 -3.441 1 95 345 ASP A C 1
ATOM 2737 O O . ASP A 1 345 ? -13.547 -18.203 -4.297 1 95 345 ASP A O 1
ATOM 2741 N N . ASN A 1 346 ? -14.039 -16.375 -3.102 1 94 346 ASN A N 1
ATOM 2742 C CA . ASN A 1 346 ? -15.398 -16.234 -3.617 1 94 346 ASN A CA 1
ATOM 2743 C C . ASN A 1 346 ? -15.398 -15.805 -5.082 1 94 346 ASN A C 1
ATOM 2745 O O . ASN A 1 346 ? -16.422 -15.867 -5.75 1 94 346 ASN A O 1
ATOM 2749 N N . TYR A 1 347 ? -14.227 -15.438 -5.598 1 89.94 347 TYR A N 1
ATOM 2750 C CA . TYR A 1 347 ? -14.102 -15.125 -7.02 1 89.94 347 TYR A CA 1
ATOM 2751 C C . TYR A 1 347 ? -14.258 -16.375 -7.867 1 89.94 347 TYR A C 1
ATOM 2753 O O . TYR A 1 347 ? -14.812 -16.328 -8.969 1 89.94 347 TYR A O 1
ATOM 2761 N N . PHE A 1 348 ? -13.82 -17.422 -7.309 1 94.69 348 PHE A N 1
ATOM 2762 C CA . PHE A 1 348 ? -13.742 -18.656 -8.07 1 94.69 348 PHE A CA 1
ATOM 2763 C C . PHE A 1 348 ? -14.867 -19.609 -7.684 1 94.69 348 PHE A C 1
ATOM 2765 O O . PHE A 1 348 ? -15.344 -20.391 -8.516 1 94.69 348 PHE A O 1
ATOM 2772 N N . THR A 1 349 ? -15.328 -19.547 -6.52 1 96.12 349 THR A N 1
ATOM 2773 C CA . THR A 1 349 ? -16.094 -20.625 -5.895 1 96.12 349 THR A CA 1
ATOM 2774 C C . THR A 1 349 ? -17.547 -20.609 -6.371 1 96.12 349 THR A C 1
ATOM 2776 O O . THR A 1 349 ? -18.188 -19.562 -6.355 1 96.12 349 THR A O 1
ATOM 2779 N N . SER A 1 350 ? -18.016 -21.703 -6.805 1 95.25 350 SER A N 1
ATOM 2780 C CA . SER A 1 350 ? -19.406 -22 -7.07 1 95.25 350 SER A CA 1
ATOM 2781 C C . SER A 1 350 ? -19.734 -23.453 -6.734 1 95.25 350 SER A C 1
ATOM 2783 O O . SER A 1 350 ? -18.859 -24.312 -6.738 1 95.25 350 SER A O 1
ATOM 2785 N N . VAL A 1 351 ? -21 -23.688 -6.391 1 95.56 351 VAL A N 1
ATOM 2786 C CA . VAL A 1 351 ? -21.406 -25.047 -6.055 1 95.56 351 VAL A CA 1
ATOM 2787 C C . VAL A 1 351 ? -21.188 -25.969 -7.258 1 95.56 351 VAL A C 1
ATOM 2789 O O . VAL A 1 351 ? -20.703 -27.094 -7.105 1 95.56 351 VAL A O 1
ATOM 2792 N N . LYS A 1 352 ? -21.438 -25.5 -8.43 1 94.12 352 LYS A N 1
ATOM 2793 C CA . LYS A 1 352 ? -21.25 -26.266 -9.656 1 94.12 352 LYS A CA 1
ATOM 2794 C C . LYS A 1 352 ? -19.781 -26.672 -9.844 1 94.12 352 LYS A C 1
ATOM 2796 O O . LYS A 1 352 ? -19.484 -27.812 -10.195 1 94.12 352 LYS A O 1
ATOM 2801 N N . LEU A 1 353 ? -18.938 -25.766 -9.609 1 95.56 353 LEU A N 1
ATOM 2802 C CA . LEU A 1 353 ? -17.516 -26.031 -9.75 1 95.56 353 LEU A CA 1
ATOM 2803 C C . LEU A 1 353 ? -17.047 -27.078 -8.742 1 95.56 353 LEU A C 1
ATOM 2805 O O . LEU A 1 353 ? -16.297 -27.984 -9.086 1 95.56 353 LEU A O 1
ATOM 2809 N N . LEU A 1 354 ? -17.5 -26.969 -7.523 1 96.94 354 LEU A N 1
ATOM 2810 C CA . LEU A 1 354 ? -17.109 -27.906 -6.48 1 96.94 354 LEU A CA 1
ATOM 2811 C C . LEU A 1 354 ? -17.547 -29.328 -6.832 1 96.94 354 LEU A C 1
ATOM 2813 O O . LEU A 1 354 ? -16.797 -30.281 -6.613 1 96.94 354 LEU A O 1
ATOM 2817 N N . LEU A 1 355 ? -18.734 -29.438 -7.336 1 95.56 355 LEU A N 1
ATOM 2818 C CA . LEU A 1 355 ? -19.234 -30.75 -7.727 1 95.56 355 LEU A CA 1
ATOM 2819 C C . LEU A 1 355 ? -18.422 -31.328 -8.867 1 95.56 355 LEU A C 1
ATOM 2821 O O . LEU A 1 355 ? -18.109 -32.531 -8.875 1 95.56 355 LEU A O 1
ATOM 2825 N N . GLU A 1 356 ? -18.047 -30.469 -9.812 1 95.31 356 GLU A N 1
ATOM 2826 C CA . GLU A 1 356 ? -17.203 -30.922 -10.922 1 95.31 356 GLU A CA 1
ATOM 2827 C C . GLU A 1 356 ? -15.836 -31.391 -10.422 1 95.31 356 GLU A C 1
ATOM 2829 O O . GLU A 1 356 ? -15.336 -32.438 -10.867 1 95.31 356 GLU A O 1
ATOM 2834 N N . LEU A 1 357 ? -15.258 -30.641 -9.578 1 97.12 357 LEU A N 1
ATOM 2835 C CA . LEU A 1 357 ? -13.969 -31.016 -9.008 1 97.12 357 LEU A CA 1
ATOM 2836 C C . LEU A 1 357 ? -14.055 -32.344 -8.266 1 97.12 357 LEU A C 1
ATOM 2838 O O . LEU A 1 357 ? -13.18 -33.188 -8.406 1 97.12 357 LEU A O 1
ATOM 2842 N N . LYS A 1 358 ? -15.102 -32.469 -7.496 1 96.19 358 LYS A N 1
ATOM 2843 C CA . LYS A 1 358 ? -15.297 -33.75 -6.773 1 96.19 358 LYS A CA 1
ATOM 2844 C C . LYS A 1 358 ? -15.414 -34.906 -7.738 1 96.19 358 LYS A C 1
ATOM 2846 O O . LYS A 1 358 ? -14.891 -36 -7.473 1 96.19 358 LYS A O 1
ATOM 2851 N N . GLU A 1 359 ? -16.047 -34.719 -8.82 1 94.81 359 GLU A N 1
ATOM 2852 C CA . GLU A 1 359 ? -16.25 -35.75 -9.82 1 94.81 359 GLU A CA 1
ATOM 2853 C C . GLU A 1 359 ? -14.906 -36.25 -10.367 1 94.81 359 GLU A C 1
ATOM 2855 O O . GLU A 1 359 ? -14.75 -37.438 -10.656 1 94.81 359 GLU A O 1
ATOM 2860 N N . ILE A 1 360 ? -13.977 -35.375 -10.461 1 95.38 360 ILE A N 1
ATOM 2861 C CA . ILE A 1 360 ? -12.695 -35.781 -11.023 1 95.38 360 ILE A CA 1
ATOM 2862 C C . ILE A 1 360 ? -11.734 -36.156 -9.898 1 95.38 360 ILE A C 1
ATOM 2864 O O . ILE A 1 360 ? -10.547 -36.375 -10.133 1 95.38 360 ILE A O 1
ATOM 2868 N N . GLY A 1 361 ? -12.227 -36.188 -8.688 1 95.62 361 GLY A N 1
ATOM 2869 C CA . GLY A 1 361 ? -11.453 -36.656 -7.559 1 95.62 361 GLY A CA 1
ATOM 2870 C C . GLY A 1 361 ? -10.609 -35.594 -6.895 1 95.62 361 GLY A C 1
ATOM 2871 O O . GLY A 1 361 ? -9.547 -35.875 -6.348 1 95.62 361 GLY A O 1
ATOM 2872 N N . ILE A 1 362 ? -10.93 -34.375 -7.004 1 97.12 362 ILE A N 1
ATOM 2873 C CA . ILE A 1 362 ? -10.328 -33.25 -6.309 1 97.12 362 ILE A CA 1
ATOM 2874 C C . ILE A 1 362 ? -11.344 -32.625 -5.367 1 97.12 362 ILE A C 1
ATOM 2876 O O . ILE A 1 362 ? -12.461 -32.312 -5.777 1 97.12 362 ILE A O 1
ATOM 2880 N N . LEU A 1 363 ? -11.016 -32.625 -4.129 1 97.81 363 LEU A N 1
ATOM 2881 C CA . LEU A 1 363 ? -11.891 -32 -3.148 1 97.81 363 LEU A CA 1
ATOM 2882 C C . LEU A 1 363 ? -11.602 -30.5 -3.035 1 97.81 363 LEU A C 1
ATOM 2884 O O . LEU A 1 363 ? -10.516 -30.047 -3.406 1 97.81 363 LEU A O 1
ATOM 2888 N N . ALA A 1 364 ? -12.578 -29.703 -2.59 1 98 364 ALA A N 1
ATOM 2889 C CA . ALA A 1 364 ? -12.359 -28.266 -2.611 1 98 364 ALA A CA 1
ATOM 2890 C C . ALA A 1 364 ? -13.164 -27.562 -1.517 1 98 364 ALA A C 1
ATOM 2892 O O . ALA A 1 364 ? -14.203 -28.078 -1.088 1 98 364 ALA A O 1
ATOM 2893 N N . SER A 1 365 ? -12.633 -26.547 -1.005 1 98.19 365 SER A N 1
ATOM 2894 C CA . SER A 1 365 ? -13.289 -25.609 -0.095 1 98.19 365 SER A CA 1
ATOM 2895 C C . SER A 1 365 ? -13.07 -24.156 -0.534 1 98.19 365 SER A C 1
ATOM 2897 O O . SER A 1 365 ? -11.984 -23.812 -0.998 1 98.19 365 SER A O 1
ATOM 2899 N N . GLY A 1 366 ? -14.07 -23.328 -0.423 1 97.88 366 GLY A N 1
ATOM 2900 C CA . GLY A 1 366 ? -13.938 -21.922 -0.774 1 97.88 366 GLY A CA 1
ATOM 2901 C C . GLY A 1 366 ? -15.016 -21.047 -0.166 1 97.88 366 GLY A C 1
ATOM 2902 O O . GLY A 1 366 ? -16.094 -21.531 0.173 1 97.88 366 GLY A O 1
ATOM 2903 N N . THR A 1 367 ? -14.719 -19.828 0.056 1 96.94 367 THR A N 1
ATOM 2904 C CA . THR A 1 367 ? -15.766 -18.875 0.412 1 96.94 367 THR A CA 1
ATOM 2905 C C . THR A 1 367 ? -16.703 -18.656 -0.763 1 96.94 367 THR A C 1
ATOM 2907 O O . THR A 1 367 ? -16.297 -18.703 -1.922 1 96.94 367 THR A O 1
ATOM 2910 N N . ILE A 1 368 ? -17.938 -18.469 -0.488 1 96.19 368 ILE A N 1
ATOM 2911 C CA . ILE A 1 368 ? -18.938 -18.312 -1.541 1 96.19 368 ILE A CA 1
ATOM 2912 C C . ILE A 1 368 ? -19.812 -17.094 -1.25 1 96.19 368 ILE A C 1
ATOM 2914 O O . ILE A 1 368 ? -20.141 -16.828 -0.092 1 96.19 368 ILE A O 1
ATOM 2918 N N . ARG A 1 369 ? -20.188 -16.422 -2.232 1 92.5 369 ARG A N 1
ATOM 2919 C CA . ARG A 1 369 ? -21.031 -15.234 -2.08 1 92.5 369 ARG A CA 1
ATOM 2920 C C . ARG A 1 369 ? -22.453 -15.633 -1.733 1 92.5 369 ARG A C 1
ATOM 2922 O O . ARG A 1 369 ? -22.953 -16.656 -2.193 1 92.5 369 ARG A O 1
ATOM 2929 N N . GLY A 1 370 ? -23.125 -14.797 -1.056 1 89.69 370 GLY A N 1
ATOM 2930 C CA . GLY A 1 370 ? -24.484 -15.055 -0.577 1 89.69 370 GLY A CA 1
ATOM 2931 C C . GLY A 1 370 ? -25.484 -15.234 -1.697 1 89.69 370 GLY A C 1
ATOM 2932 O O . GLY A 1 370 ? -26.484 -15.938 -1.53 1 89.69 370 GLY A O 1
ATOM 2933 N N . ASN A 1 371 ? -25.172 -14.656 -2.816 1 86.69 371 ASN A N 1
ATOM 2934 C CA . ASN A 1 371 ? -26.109 -14.734 -3.932 1 86.69 371 ASN A CA 1
ATOM 2935 C C . ASN A 1 371 ? -25.828 -15.953 -4.809 1 86.69 371 ASN A C 1
ATOM 2937 O O . ASN A 1 371 ? -26.531 -16.172 -5.801 1 86.69 371 ASN A O 1
ATOM 2941 N N . HIS A 1 372 ? -24.891 -16.781 -4.52 1 88.94 372 HIS A N 1
ATOM 2942 C CA . HIS A 1 372 ? -24.516 -17.938 -5.328 1 88.94 372 HIS A CA 1
ATOM 2943 C C . HIS A 1 372 ? -24.656 -19.234 -4.527 1 88.94 372 HIS A C 1
ATOM 2945 O O . HIS A 1 372 ? -23.812 -20.125 -4.645 1 88.94 372 HIS A O 1
ATOM 2951 N N . LEU A 1 373 ? -25.656 -19.375 -3.76 1 92.12 373 LEU A N 1
ATOM 2952 C CA . LEU A 1 373 ? -25.781 -20.5 -2.848 1 92.12 373 LEU A CA 1
ATOM 2953 C C . LEU A 1 373 ? -26.578 -21.625 -3.486 1 92.12 373 LEU A C 1
ATOM 2955 O O . LEU A 1 373 ? -27.031 -22.547 -2.797 1 92.12 373 LEU A O 1
ATOM 2959 N N . ALA A 1 374 ? -26.844 -21.516 -4.777 1 93.31 374 ALA A N 1
ATOM 2960 C CA . ALA A 1 374 ? -27.516 -22.578 -5.543 1 93.31 374 ALA A CA 1
ATOM 2961 C C . ALA A 1 374 ? -28.859 -22.953 -4.902 1 93.31 374 ALA A C 1
ATOM 2963 O O . ALA A 1 374 ? -29.156 -24.125 -4.746 1 93.31 374 ALA A O 1
ATOM 2964 N N . GLY A 1 375 ? -29.531 -21.984 -4.352 1 91.5 375 GLY A N 1
ATOM 2965 C CA . GLY A 1 375 ? -30.875 -22.203 -3.838 1 91.5 375 GLY A CA 1
ATOM 2966 C C . GLY A 1 375 ? -30.906 -22.562 -2.363 1 91.5 375 GLY A C 1
ATOM 2967 O O . GLY A 1 375 ? -31.969 -22.797 -1.796 1 91.5 375 GLY A O 1
ATOM 2968 N N . CYS A 1 376 ? -29.797 -22.625 -1.768 1 93.5 376 CYS A N 1
ATOM 2969 C CA . CYS A 1 376 ? -29.719 -22.969 -0.355 1 93.5 376 CYS A CA 1
ATOM 2970 C C . CYS A 1 376 ? -30.219 -21.828 0.524 1 93.5 376 CYS A C 1
ATOM 2972 O O . CYS A 1 376 ? -29.891 -20.672 0.291 1 93.5 376 CYS A O 1
ATOM 2974 N N . VAL A 1 377 ? -31 -22.172 1.503 1 93.31 377 VAL A N 1
ATOM 2975 C CA . VAL A 1 377 ? -31.531 -21.188 2.438 1 93.31 377 VAL A CA 1
ATOM 2976 C C . VAL A 1 377 ? -30.859 -21.359 3.801 1 93.31 377 VAL A C 1
ATOM 2978 O O . VAL A 1 377 ? -31.172 -22.297 4.535 1 93.31 377 VAL A O 1
ATOM 2981 N N . LEU A 1 378 ? -30.031 -20.469 4.082 1 95.5 378 LEU A N 1
ATOM 2982 C CA . LEU A 1 378 ? -29.375 -20.438 5.383 1 95.5 378 LEU A CA 1
ATOM 2983 C C . LEU A 1 378 ? -30 -19.359 6.273 1 95.5 378 LEU A C 1
ATOM 2985 O O . LEU A 1 378 ? -30.906 -18.656 5.848 1 95.5 378 LEU A O 1
ATOM 2989 N N . LYS A 1 379 ? -29.578 -19.391 7.5 1 94.94 379 LYS A N 1
ATOM 2990 C CA . LYS A 1 379 ? -30.047 -18.328 8.391 1 94.94 379 LYS A CA 1
ATOM 2991 C C . LYS A 1 379 ? -29.734 -16.953 7.809 1 94.94 379 LYS A C 1
ATOM 2993 O O . LYS A 1 379 ? -28.672 -16.75 7.207 1 94.94 379 LYS A O 1
ATOM 2998 N N . THR A 1 380 ? -30.609 -16.047 8.055 1 93.44 380 THR A N 1
ATOM 2999 C CA . THR A 1 380 ? -30.422 -14.695 7.539 1 93.44 380 THR A CA 1
ATOM 3000 C C . THR A 1 380 ? -29.344 -13.961 8.328 1 93.44 380 THR A C 1
ATOM 3002 O O . THR A 1 380 ? -28.953 -14.398 9.414 1 93.44 380 THR A O 1
ATOM 3005 N N . ASP A 1 381 ? -28.875 -12.891 7.742 1 91.56 381 ASP A N 1
ATOM 3006 C CA . ASP A 1 381 ? -27.875 -12.062 8.414 1 91.56 381 ASP A CA 1
ATOM 3007 C C . ASP A 1 381 ? -28.391 -11.586 9.773 1 91.56 381 ASP A C 1
ATOM 3009 O O . ASP A 1 381 ? -27.625 -11.516 10.742 1 91.56 381 ASP A O 1
ATOM 3013 N N . LYS A 1 382 ? -29.672 -11.195 9.812 1 92.06 382 LYS A N 1
ATOM 3014 C CA . LYS A 1 382 ? -30.281 -10.719 11.047 1 92.06 382 LYS A CA 1
ATOM 3015 C C . LYS A 1 382 ? -30.266 -11.805 12.125 1 92.06 382 LYS A C 1
ATOM 3017 O O . LYS A 1 382 ? -29.938 -11.531 13.281 1 92.06 382 LYS A O 1
ATOM 3022 N N . GLU A 1 383 ? -30.641 -13 11.727 1 94.12 383 GLU A N 1
ATOM 3023 C CA . GLU A 1 383 ? -30.641 -14.125 12.656 1 94.12 383 GLU A CA 1
ATOM 3024 C C . GLU A 1 383 ? -29.219 -14.43 13.156 1 94.12 383 GLU A C 1
ATOM 3026 O O . GLU A 1 383 ? -29.031 -14.719 14.336 1 94.12 383 GLU A O 1
ATOM 3031 N N . MET A 1 384 ? -28.297 -14.352 12.25 1 95.38 384 MET A N 1
ATOM 3032 C CA . MET A 1 384 ? -26.906 -14.625 12.602 1 95.38 384 MET A CA 1
ATOM 3033 C C . MET A 1 384 ? -26.391 -13.586 13.594 1 95.38 384 MET A C 1
ATOM 3035 O O . MET A 1 384 ? -25.703 -13.938 14.562 1 95.38 384 MET A O 1
ATOM 3039 N N . ARG A 1 385 ? -26.656 -12.336 13.375 1 92.06 385 ARG A N 1
ATOM 3040 C CA . ARG A 1 385 ? -26.234 -11.258 14.258 1 92.06 385 ARG A CA 1
ATOM 3041 C C . ARG A 1 385 ? -26.828 -11.422 15.648 1 92.06 385 ARG A C 1
ATOM 3043 O O . ARG A 1 385 ? -26.172 -11.141 16.656 1 92.06 385 ARG A O 1
ATOM 3050 N N . LYS A 1 386 ? -28.062 -11.867 15.68 1 92.94 386 LYS A N 1
ATOM 3051 C CA . LYS A 1 386 ? -28.734 -12.094 16.953 1 92.94 386 LYS A CA 1
ATOM 3052 C C . LYS A 1 386 ? -28.062 -13.203 17.75 1 92.94 386 LYS A C 1
ATOM 3054 O O . LYS A 1 386 ? -27.953 -13.125 18.969 1 92.94 386 LYS A O 1
ATOM 3059 N N . GLU A 1 387 ? -27.625 -14.188 17.109 1 93.25 387 GLU A N 1
ATOM 3060 C CA . GLU A 1 387 ? -26.922 -15.281 17.75 1 93.25 387 GLU A CA 1
ATOM 3061 C C . GLU A 1 387 ? -25.547 -14.82 18.266 1 93.25 387 GLU A C 1
ATOM 3063 O O . GLU A 1 387 ? -25.016 -15.383 19.219 1 93.25 387 GLU A O 1
ATOM 3068 N N . GLY A 1 388 ? -24.969 -13.812 17.625 1 91.25 388 GLY A N 1
ATOM 3069 C CA . GLY A 1 388 ? -23.703 -13.258 18.031 1 91.25 388 GLY A CA 1
ATOM 3070 C C . GLY A 1 388 ? -22.516 -13.922 17.359 1 91.25 388 GLY A C 1
ATOM 3071 O O . GLY A 1 388 ? -22.672 -14.914 16.656 1 91.25 388 GLY A O 1
ATOM 3072 N N . ARG A 1 389 ? -21.359 -13.422 17.625 1 93.06 389 ARG A N 1
ATOM 3073 C CA . ARG A 1 389 ? -20.141 -13.969 17.047 1 93.06 389 ARG A CA 1
ATOM 3074 C C . ARG A 1 389 ? -19.922 -15.406 17.484 1 93.06 389 ARG A C 1
ATOM 3076 O O . ARG A 1 389 ? -20.078 -15.734 18.672 1 93.06 389 ARG A O 1
ATOM 3083 N N . GLY A 1 390 ? -19.562 -16.281 16.531 1 94.56 390 GLY A N 1
ATOM 3084 C CA . GLY A 1 390 ? -19.406 -17.703 16.812 1 94.56 390 GLY A CA 1
ATOM 3085 C C . GLY A 1 390 ? -20.594 -18.531 16.344 1 94.56 390 GLY A C 1
ATOM 3086 O O . GLY A 1 390 ? -20.5 -19.766 16.25 1 94.56 390 GLY A O 1
ATOM 3087 N N . GLY A 1 391 ? -21.688 -17.875 16.141 1 96.12 391 GLY A N 1
ATOM 3088 C CA . GLY A 1 391 ? -22.828 -18.578 15.594 1 96.12 391 GLY A CA 1
ATOM 3089 C C . GLY A 1 391 ? -22.578 -19.141 14.211 1 96.12 391 GLY A C 1
ATOM 3090 O O . GLY A 1 391 ? -21.781 -18.594 13.453 1 96.12 391 GLY A O 1
ATOM 3091 N N . TYR A 1 392 ? -23.219 -20.234 13.867 1 97.31 392 TYR A N 1
ATOM 3092 C CA . TYR A 1 392 ? -23.047 -20.844 12.547 1 97.31 392 TYR A CA 1
ATOM 3093 C C . TYR A 1 392 ? -24.297 -21.594 12.117 1 97.31 392 TYR A C 1
ATOM 3095 O O . TYR A 1 392 ? -25.188 -21.844 12.93 1 97.31 392 TYR A O 1
ATOM 3103 N N . ASP A 1 393 ? -24.453 -21.828 10.875 1 97 393 ASP A N 1
ATOM 3104 C CA . ASP A 1 393 ? -25.5 -22.609 10.227 1 97 393 ASP A CA 1
ATOM 3105 C C . ASP A 1 393 ? -24.938 -23.484 9.117 1 97 393 ASP A C 1
ATOM 3107 O O . ASP A 1 393 ? -23.906 -23.156 8.516 1 97 393 ASP A O 1
ATOM 3111 N N . GLU A 1 394 ? -25.5 -24.672 8.961 1 97.06 394 GLU A N 1
ATOM 3112 C CA . GLU A 1 394 ? -24.984 -25.609 7.977 1 97.06 394 GLU A CA 1
ATOM 3113 C C . GLU A 1 394 ? -26.109 -26.297 7.207 1 97.06 394 GLU A C 1
ATOM 3115 O O . GLU A 1 394 ? -27.141 -26.641 7.785 1 97.06 394 GLU A O 1
ATOM 3120 N N . ARG A 1 395 ? -25.953 -26.406 5.949 1 97.19 395 ARG A N 1
ATOM 3121 C CA . ARG A 1 395 ? -26.797 -27.219 5.078 1 97.19 395 ARG A CA 1
ATOM 3122 C C . ARG A 1 395 ? -25.938 -28.141 4.199 1 97.19 395 ARG A C 1
ATOM 3124 O O . ARG A 1 395 ? -24.828 -27.766 3.801 1 97.19 395 ARG A O 1
ATOM 3131 N N . VAL A 1 396 ? -26.438 -29.312 3.949 1 96.62 396 VAL A N 1
ATOM 3132 C CA . VAL A 1 396 ? -25.75 -30.297 3.117 1 96.62 396 VAL A CA 1
ATOM 3133 C C . VAL A 1 396 ? -26.625 -30.672 1.93 1 96.62 396 VAL A C 1
ATOM 3135 O O . VAL A 1 396 ? -27.844 -30.797 2.064 1 96.62 396 VAL A O 1
ATOM 3138 N N . SER A 1 397 ? -25.938 -30.781 0.801 1 95.06 397 SER A N 1
ATOM 3139 C CA . SER A 1 397 ? -26.703 -31.266 -0.349 1 95.06 397 SER A CA 1
ATOM 3140 C C . SER A 1 397 ? -27.297 -32.625 -0.085 1 95.06 397 SER A C 1
ATOM 3142 O O . SER A 1 397 ? -26.719 -33.438 0.637 1 95.06 397 SER A O 1
ATOM 3144 N N . VAL A 1 398 ? -28.406 -32.938 -0.659 1 91.25 398 VAL A N 1
ATOM 3145 C CA . VAL A 1 398 ? -29.125 -34.188 -0.409 1 91.25 398 VAL A CA 1
ATOM 3146 C C . VAL A 1 398 ? -28.25 -35.375 -0.756 1 91.25 398 VAL A C 1
ATOM 3148 O O . VAL A 1 398 ? -28.281 -36.406 -0.072 1 91.25 398 VAL A O 1
ATOM 3151 N N . ASP A 1 399 ? -27.438 -35.188 -1.784 1 88.31 399 ASP A N 1
ATOM 3152 C CA . ASP 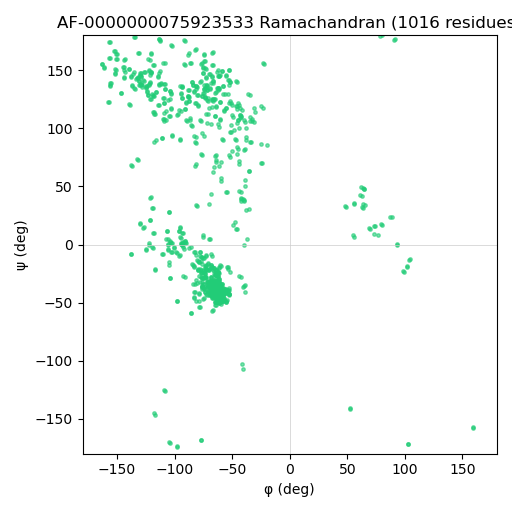A 1 399 ? -26.531 -36.25 -2.188 1 88.31 399 ASP A CA 1
ATOM 3153 C C . ASP A 1 399 ? -25.328 -36.344 -1.254 1 88.31 399 ASP A C 1
ATOM 3155 O O . ASP A 1 399 ? -24.547 -37.281 -1.321 1 88.31 399 ASP A O 1
ATOM 3159 N N . GLY A 1 400 ? -25.172 -35.344 -0.373 1 88.12 400 GLY A N 1
ATOM 3160 C CA . GLY A 1 400 ? -24.109 -35.344 0.618 1 88.12 400 GLY A CA 1
ATOM 3161 C C . GLY A 1 400 ? -22.766 -34.906 0.054 1 88.12 400 GLY A C 1
ATOM 3162 O O . GLY A 1 400 ? -21.734 -35.125 0.687 1 88.12 400 GLY A O 1
ATOM 3163 N N . ASP A 1 401 ? -22.766 -34.281 -1.077 1 91.44 401 ASP A N 1
ATOM 3164 C CA . ASP A 1 401 ? -21.516 -34 -1.784 1 91.44 401 ASP A CA 1
ATOM 3165 C C . ASP A 1 401 ? -20.938 -32.656 -1.408 1 91.44 401 ASP A C 1
ATOM 3167 O O . ASP A 1 401 ? -19.734 -32.438 -1.478 1 91.44 401 ASP A O 1
ATOM 3171 N N . VAL A 1 402 ? -21.828 -31.719 -1.018 1 95.5 402 VAL A N 1
ATOM 3172 C CA . VAL A 1 402 ? -21.375 -30.359 -0.742 1 95.5 402 VAL A CA 1
ATOM 3173 C C . VAL A 1 402 ? -22 -29.859 0.557 1 95.5 402 VAL A C 1
ATOM 3175 O O . VAL A 1 402 ? -23.188 -30.094 0.817 1 95.5 402 VAL A O 1
ATOM 3178 N N . ALA A 1 403 ? -21.25 -29.297 1.362 1 97.25 403 ALA A N 1
ATOM 3179 C CA . ALA A 1 403 ? -21.719 -28.641 2.578 1 97.25 403 ALA A CA 1
ATOM 3180 C C . ALA A 1 403 ? -21.609 -27.125 2.455 1 97.25 403 ALA A C 1
ATOM 3182 O O . ALA A 1 403 ? -20.609 -26.609 1.93 1 97.25 403 ALA A O 1
ATOM 3183 N N . LEU A 1 404 ? -22.594 -26.391 2.818 1 97.75 404 LEU A N 1
ATOM 3184 C CA . LEU A 1 404 ? -22.578 -24.938 2.949 1 97.75 404 LEU A CA 1
ATOM 3185 C C . LEU A 1 404 ? -22.641 -24.516 4.414 1 97.75 404 LEU A C 1
ATOM 3187 O O . LEU A 1 404 ? -23.531 -24.953 5.152 1 97.75 404 LEU A O 1
ATOM 3191 N N . VAL A 1 405 ? -21.688 -23.812 4.82 1 97.75 405 VAL A N 1
ATOM 3192 C CA . VAL A 1 405 ? -21.594 -23.391 6.215 1 97.75 405 VAL A CA 1
ATOM 3193 C C . VAL A 1 405 ? -21.578 -21.859 6.297 1 97.75 405 VAL A C 1
ATOM 3195 O O . VAL A 1 405 ? -20.797 -21.219 5.59 1 97.75 405 VAL A O 1
ATOM 3198 N N . ARG A 1 406 ? -22.453 -21.25 7.035 1 97.69 406 ARG A N 1
ATOM 3199 C CA . ARG A 1 406 ? -22.453 -19.828 7.352 1 97.69 406 ARG A CA 1
ATOM 3200 C C . ARG A 1 406 ? -21.953 -19.578 8.773 1 97.69 406 ARG A C 1
ATOM 3202 O O . ARG A 1 406 ? -22.375 -20.25 9.711 1 97.69 406 ARG A O 1
ATOM 3209 N N . TRP A 1 407 ? -21 -18.656 8.938 1 97.25 407 TRP A N 1
ATOM 3210 C CA . TRP A 1 407 ? -20.375 -18.359 10.219 1 97.25 407 TRP A CA 1
ATOM 3211 C C . TRP A 1 407 ? -20.375 -16.875 10.508 1 97.25 407 TRP A C 1
ATOM 3213 O O . TRP A 1 407 ? -20.094 -16.062 9.617 1 97.25 407 TRP A O 1
ATOM 3223 N N . GLN A 1 408 ? -20.688 -16.531 11.758 1 96.12 408 GLN A N 1
ATOM 3224 C CA . GLN A 1 408 ? -20.734 -15.133 12.164 1 96.12 408 GLN A CA 1
ATOM 3225 C C . GLN A 1 408 ? -19.438 -14.719 12.852 1 96.12 408 GLN A C 1
ATOM 3227 O O . GLN A 1 408 ? -19.141 -15.18 13.953 1 96.12 408 GLN A O 1
ATOM 3232 N N . ASP A 1 409 ? -18.688 -13.898 12.234 1 93.19 409 ASP A N 1
ATOM 3233 C CA . ASP A 1 409 ? -17.547 -13.219 12.844 1 93.19 409 ASP A CA 1
ATOM 3234 C C . ASP A 1 409 ? -17.844 -11.734 13.062 1 93.19 409 ASP A C 1
ATOM 3236 O O . ASP A 1 409 ? -18.828 -11.375 13.703 1 93.19 409 ASP A O 1
ATOM 3240 N N . ASN A 1 410 ? -16.953 -10.82 12.531 1 85.06 410 ASN A N 1
ATOM 3241 C CA . ASN A 1 410 ? -17.359 -9.422 12.461 1 85.06 410 ASN A CA 1
ATOM 3242 C C . ASN A 1 410 ? -18.484 -9.219 11.453 1 85.06 410 ASN A C 1
ATOM 3244 O O . ASN A 1 410 ? -19.359 -8.367 11.648 1 85.06 410 ASN A O 1
ATOM 3248 N N . GLY A 1 411 ? -18.469 -10.055 10.422 1 89.06 411 GLY A N 1
ATOM 3249 C CA . GLY A 1 411 ? -19.5 -10.211 9.414 1 89.06 411 GLY A CA 1
ATOM 3250 C C . GLY A 1 411 ? -19.828 -11.656 9.094 1 89.06 411 GLY A C 1
ATOM 3251 O O . GLY A 1 411 ? -19.234 -12.57 9.68 1 89.06 411 GLY A O 1
ATOM 3252 N N . VAL A 1 412 ? -20.719 -11.859 8.266 1 94.5 412 VAL A N 1
ATOM 3253 C CA . VAL A 1 412 ? -21.125 -13.211 7.895 1 94.5 412 VAL A CA 1
ATOM 3254 C C . VAL A 1 412 ? -20.188 -13.758 6.82 1 94.5 412 VAL A C 1
ATOM 3256 O O . VAL A 1 412 ? -19.859 -13.062 5.859 1 94.5 412 VAL A O 1
ATOM 3259 N N . VAL A 1 413 ? -19.734 -14.953 7.039 1 95.81 413 VAL A N 1
ATOM 3260 C CA . VAL A 1 413 ? -18.891 -15.648 6.074 1 95.81 413 VAL A CA 1
ATOM 3261 C C . VAL A 1 413 ? -19.578 -16.922 5.602 1 95.81 413 VAL A C 1
ATOM 3263 O O . VAL A 1 413 ? -20.016 -17.734 6.418 1 95.81 413 VAL A O 1
ATOM 3266 N N . ASN A 1 414 ? -19.703 -17.109 4.32 1 97.06 414 ASN A N 1
ATOM 3267 C CA . ASN A 1 414 ? -20.25 -18.344 3.738 1 97.06 414 ASN A CA 1
ATOM 3268 C C . ASN A 1 414 ? -19.141 -19.219 3.148 1 97.06 414 ASN A C 1
ATOM 3270 O O . ASN A 1 414 ? -18.281 -18.719 2.426 1 97.06 414 ASN A O 1
ATOM 3274 N N . MET A 1 415 ? -19.188 -20.5 3.486 1 97.5 415 MET A N 1
ATOM 3275 C CA . MET A 1 415 ? -18.203 -21.469 3.012 1 97.5 415 MET A CA 1
ATOM 3276 C C . MET A 1 415 ? -18.875 -22.625 2.299 1 97.5 415 MET A C 1
ATOM 3278 O O . MET A 1 415 ? -19.906 -23.125 2.752 1 97.5 415 MET A O 1
ATOM 3282 N N . ALA A 1 416 ? -18.344 -23.031 1.189 1 97.88 416 ALA A N 1
ATOM 3283 C CA . ALA A 1 416 ? -18.719 -24.266 0.507 1 97.88 416 ALA A CA 1
ATOM 3284 C C . ALA A 1 416 ? -17.578 -25.266 0.504 1 97.88 416 ALA A C 1
ATOM 3286 O O . ALA A 1 416 ? -16.422 -24.891 0.316 1 97.88 416 ALA A O 1
ATOM 3287 N N . SER A 1 417 ? -17.891 -26.516 0.75 1 98 417 SER A N 1
ATOM 3288 C CA . SER A 1 417 ? -16.828 -27.516 0.802 1 98 417 SER A CA 1
ATOM 3289 C C . SER A 1 417 ? -17.359 -28.891 0.394 1 98 417 SER A C 1
ATOM 3291 O O . SER A 1 417 ? -18.531 -29.203 0.595 1 98 417 SER A O 1
ATOM 3293 N N . THR A 1 418 ? -16.5 -29.672 -0.152 1 97.5 418 THR A N 1
ATOM 3294 C CA . THR A 1 418 ? -16.844 -31.047 -0.528 1 97.5 418 THR A CA 1
ATOM 3295 C C . THR A 1 418 ? -16.219 -32.031 0.438 1 97.5 418 THR A C 1
ATOM 3297 O O . THR A 1 418 ? -16.391 -33.25 0.285 1 97.5 418 THR A O 1
ATOM 3300 N N . HIS A 1 419 ? -15.477 -31.594 1.455 1 96.31 419 HIS A N 1
ATOM 3301 C CA . HIS A 1 419 ? -14.805 -32.594 2.295 1 96.31 419 HIS A CA 1
ATOM 3302 C C . HIS A 1 419 ? -14.922 -32.219 3.771 1 96.31 419 HIS A C 1
ATOM 3304 O O . HIS A 1 419 ? -14.594 -33.031 4.645 1 96.31 419 HIS A O 1
ATOM 3310 N N . LEU A 1 420 ? -15.461 -30.969 4.012 1 95.69 420 LEU A N 1
ATOM 3311 C CA . LEU A 1 420 ? -15.586 -30.562 5.41 1 95.69 420 LEU A CA 1
ATOM 3312 C C . LEU A 1 420 ? -16.859 -29.75 5.629 1 95.69 420 LEU A C 1
ATOM 3314 O O . LEU A 1 420 ? -17.297 -29.016 4.738 1 95.69 420 LEU A O 1
ATOM 3318 N N . GLY A 1 421 ? -17.484 -29.906 6.719 1 95.81 421 GLY A N 1
ATOM 3319 C CA . GLY A 1 421 ? -18.562 -29.078 7.215 1 95.81 421 GLY A CA 1
ATOM 3320 C C . GLY A 1 421 ? -18.219 -28.375 8.516 1 95.81 421 GLY A C 1
ATOM 3321 O O . GLY A 1 421 ? -17.094 -27.922 8.711 1 95.81 421 GLY A O 1
ATOM 3322 N N . VAL A 1 422 ? -19.172 -28.219 9.289 1 95.69 422 VAL A N 1
ATOM 3323 C CA . VAL A 1 422 ? -18.922 -27.672 10.609 1 95.69 422 VAL A CA 1
ATOM 3324 C C . VAL A 1 422 ? -17.922 -28.547 11.359 1 95.69 422 VAL A C 1
ATOM 3326 O O . VAL A 1 422 ? -17 -28.047 12.008 1 95.69 422 VAL A O 1
ATOM 3329 N N . GLY A 1 423 ? -18.188 -29.875 11.258 1 93.5 423 GLY A N 1
ATOM 3330 C CA . GLY A 1 423 ? -17.25 -30.812 11.859 1 93.5 423 GLY A CA 1
ATOM 3331 C C . GLY A 1 423 ? -16.938 -30.5 13.312 1 93.5 423 GLY A C 1
ATOM 3332 O O . GLY A 1 423 ? -17.844 -30.141 14.078 1 93.5 423 GLY A O 1
ATOM 3333 N N . LYS A 1 424 ? -15.625 -30.703 13.711 1 93.44 424 LYS A N 1
ATOM 3334 C CA . LYS A 1 424 ? -15.188 -30.406 15.07 1 93.44 424 LYS A CA 1
ATOM 3335 C C . LYS A 1 424 ? -15 -28.906 15.273 1 93.44 424 LYS A C 1
ATOM 3337 O O . LYS A 1 424 ? -14.016 -28.328 14.797 1 93.44 424 LYS A O 1
ATOM 3342 N N . VAL A 1 425 ? -15.898 -28.344 15.977 1 94.88 425 VAL A N 1
ATOM 3343 C CA . VAL A 1 425 ? -15.898 -26.906 16.188 1 94.88 425 VAL A CA 1
ATOM 3344 C C . VAL A 1 425 ? -14.688 -26.5 17.031 1 94.88 425 VAL A C 1
ATOM 3346 O O . VAL A 1 425 ? -14.414 -27.125 18.062 1 94.88 425 VAL A O 1
ATOM 3349 N N . GLY A 1 426 ? -13.891 -25.609 16.5 1 94.94 426 GLY A N 1
ATOM 3350 C CA . GLY A 1 426 ? -12.758 -25.047 17.234 1 94.94 426 GLY A CA 1
ATOM 3351 C C . GLY A 1 426 ? -13.016 -23.641 17.734 1 94.94 426 GLY A C 1
ATOM 3352 O O . GLY A 1 426 ? -14.164 -23.219 17.844 1 94.94 426 GLY A O 1
ATOM 3353 N N . ALA A 1 427 ? -11.906 -23.016 18.25 1 94.38 427 ALA A N 1
ATOM 3354 C CA . ALA A 1 427 ? -12.031 -21.656 18.781 1 94.38 427 ALA A CA 1
ATOM 3355 C C . ALA A 1 427 ? -11.016 -20.719 18.141 1 94.38 427 ALA A C 1
ATOM 3357 O O . ALA A 1 427 ? -9.914 -21.156 17.781 1 94.38 427 ALA A O 1
ATOM 3358 N N . VAL A 1 428 ? -11.477 -19.547 17.891 1 94.25 428 VAL A N 1
ATOM 3359 C CA . VAL A 1 428 ? -10.57 -18.5 17.406 1 94.25 428 VAL A CA 1
ATOM 3360 C C . VAL A 1 428 ? -10.625 -17.312 18.359 1 94.25 428 VAL A C 1
ATOM 3362 O O . VAL A 1 428 ? -11.695 -16.953 18.859 1 94.25 428 VAL A O 1
ATOM 3365 N N . ARG A 1 429 ? -9.516 -16.766 18.641 1 91.19 429 ARG A N 1
ATOM 3366 C CA . ARG A 1 429 ? -9.391 -15.617 19.531 1 91.19 429 ARG A CA 1
ATOM 3367 C C . ARG A 1 429 ? -9.672 -14.32 18.797 1 91.19 429 ARG A C 1
ATOM 3369 O O . ARG A 1 429 ? -9.078 -14.055 17.75 1 91.19 429 ARG A O 1
ATOM 3376 N N . ARG A 1 430 ? -10.695 -13.5 19.25 1 89.5 430 ARG A N 1
ATOM 3377 C CA . ARG A 1 430 ? -11.062 -12.227 18.641 1 89.5 430 ARG A CA 1
ATOM 3378 C C . ARG A 1 430 ? -11.141 -11.125 19.688 1 89.5 430 ARG A C 1
ATOM 3380 O O . ARG A 1 430 ? -11.461 -11.383 20.844 1 89.5 430 ARG A O 1
ATOM 3387 N N . TRP A 1 431 ? -10.812 -9.906 19.328 1 82.31 431 TRP A N 1
ATOM 3388 C CA . TRP A 1 431 ? -10.969 -8.75 20.203 1 82.31 431 TRP A CA 1
ATOM 3389 C C . TRP A 1 431 ? -12.438 -8.328 20.281 1 82.31 431 TRP A C 1
ATOM 3391 O O . TRP A 1 431 ? -13.117 -8.219 19.266 1 82.31 431 TRP A O 1
ATOM 3401 N N . SER A 1 432 ? -12.883 -8.211 21.5 1 83.44 432 SER A N 1
ATOM 3402 C CA . SER A 1 432 ? -14.227 -7.695 21.75 1 83.44 432 SER A CA 1
ATOM 3403 C C . SER A 1 432 ? -14.18 -6.258 22.266 1 83.44 432 SER A C 1
ATOM 3405 O O . SER A 1 432 ? -13.68 -5.996 23.359 1 83.44 432 SER A O 1
ATOM 3407 N N . GLU A 1 433 ? -14.609 -5.426 21.438 1 76.69 433 GLU A N 1
ATOM 3408 C CA . GLU A 1 433 ? -14.672 -4.027 21.859 1 76.69 433 GLU A CA 1
ATOM 3409 C C . GLU A 1 433 ? -15.57 -3.855 23.078 1 76.69 433 GLU A C 1
ATOM 3411 O O . GLU A 1 433 ? -15.297 -3.027 23.938 1 76.69 433 GLU A O 1
ATOM 3416 N N . ALA A 1 434 ? -16.688 -4.613 23.094 1 77.69 434 ALA A N 1
ATOM 3417 C CA . ALA A 1 434 ? -17.656 -4.531 24.188 1 77.69 434 ALA A CA 1
ATOM 3418 C C . ALA A 1 434 ? -17.016 -4.91 25.516 1 77.69 434 ALA A C 1
ATOM 3420 O O . ALA A 1 434 ? -17.172 -4.207 26.516 1 77.69 434 ALA A O 1
ATOM 3421 N N . SER A 1 435 ? -16.203 -5.941 25.469 1 82.44 435 SER A N 1
ATOM 3422 C CA . SER A 1 435 ? -15.602 -6.422 26.703 1 82.44 435 SER A CA 1
ATOM 3423 C C . SER A 1 435 ? -14.164 -5.926 26.844 1 82.44 435 SER A C 1
ATOM 3425 O O . SER A 1 435 ? -13.531 -6.137 27.891 1 82.44 435 SER A O 1
ATOM 3427 N N . LYS A 1 436 ? -13.672 -5.16 25.75 1 79.94 436 LYS A N 1
ATOM 3428 C CA . LYS A 1 436 ? -12.305 -4.648 25.719 1 79.94 436 LYS A CA 1
ATOM 3429 C C . LYS A 1 436 ? -11.297 -5.746 26.062 1 79.94 436 LYS A C 1
ATOM 3431 O O . LYS A 1 436 ? -10.391 -5.531 26.875 1 79.94 436 LYS A O 1
ATOM 3436 N N . ALA A 1 437 ? -11.625 -6.973 25.688 1 86.31 437 ALA A N 1
ATOM 3437 C CA . ALA A 1 437 ? -10.766 -8.133 25.906 1 86.31 437 ALA A CA 1
ATOM 3438 C C . ALA A 1 437 ? -10.836 -9.109 24.734 1 86.31 437 ALA A C 1
ATOM 3440 O O . ALA A 1 437 ? -11.75 -9.031 23.922 1 86.31 437 ALA A O 1
ATOM 3441 N N . HIS A 1 438 ? -9.844 -9.914 24.641 1 89.81 438 HIS A N 1
ATOM 3442 C CA . HIS A 1 438 ? -9.898 -10.992 23.656 1 89.81 438 HIS A CA 1
ATOM 3443 C C . HIS A 1 438 ? -10.828 -12.109 24.125 1 89.81 438 HIS A C 1
ATOM 3445 O O . HIS A 1 438 ? -10.797 -12.5 25.281 1 89.81 438 HIS A O 1
ATOM 3451 N N . VAL A 1 439 ? -11.656 -12.484 23.328 1 91.5 439 VAL A N 1
ATOM 3452 C CA . VAL A 1 439 ? -12.602 -13.547 23.641 1 91.5 439 VAL A CA 1
ATOM 3453 C C . VAL A 1 439 ? -12.438 -14.695 22.656 1 91.5 439 VAL A C 1
ATOM 3455 O O . VAL A 1 439 ? -12.039 -14.484 21.5 1 91.5 439 VAL A O 1
ATOM 3458 N N . ASP A 1 440 ? -12.68 -15.898 23.078 1 93.44 440 ASP A N 1
ATOM 3459 C CA . ASP A 1 440 ? -12.688 -17.078 22.219 1 93.44 440 ASP A CA 1
ATOM 3460 C C . ASP A 1 440 ? -14.078 -17.328 21.641 1 93.44 440 ASP A C 1
ATOM 3462 O O . ASP A 1 440 ? -15.055 -17.422 22.375 1 93.44 440 ASP A O 1
ATOM 3466 N N . ILE A 1 441 ? -14.141 -17.344 20.391 1 94.69 441 ILE A N 1
ATOM 3467 C CA . ILE A 1 441 ? -15.422 -17.609 19.75 1 94.69 441 ILE A CA 1
ATOM 3468 C C . ILE A 1 441 ? -15.367 -18.953 19.031 1 94.69 441 ILE A C 1
ATOM 3470 O O . ILE A 1 441 ? -14.328 -19.328 18.5 1 94.69 441 ILE A O 1
ATOM 3474 N N . GLU A 1 442 ? -16.5 -19.625 18.953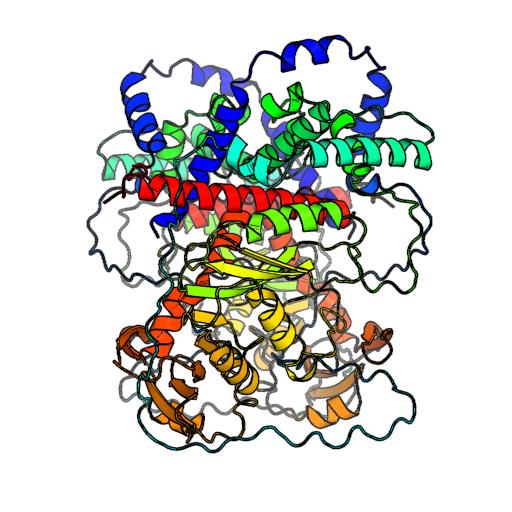 1 96.38 442 GLU A N 1
ATOM 3475 C CA . GLU A 1 442 ? -16.594 -20.906 18.25 1 96.38 442 GLU A CA 1
ATOM 3476 C C . GLU A 1 442 ? -16.422 -20.719 16.75 1 96.38 442 GLU A C 1
ATOM 3478 O O . GLU A 1 442 ? -16.875 -19.734 16.188 1 96.38 442 GLU A O 1
ATOM 3483 N N . CYS A 1 443 ? -15.68 -21.625 16.109 1 97.12 443 CYS A N 1
ATOM 3484 C CA . CYS A 1 443 ? -15.398 -21.562 14.688 1 97.12 443 CYS A CA 1
ATOM 3485 C C . CYS A 1 443 ? -15.484 -22.953 14.047 1 97.12 443 CYS A C 1
ATOM 3487 O O . CYS A 1 443 ? -14.789 -23.875 14.469 1 97.12 443 CYS A O 1
ATOM 3489 N N . PRO A 1 444 ? -16.391 -23.109 13.07 1 97.25 444 PRO A N 1
ATOM 3490 C CA . PRO A 1 444 ? -16.5 -24.391 12.375 1 97.25 444 PRO A CA 1
ATOM 3491 C C . PRO A 1 444 ? -15.164 -24.875 11.82 1 97.25 444 PRO A C 1
ATOM 3493 O O . PRO A 1 444 ? -14.312 -24.062 11.438 1 97.25 444 PRO A O 1
ATOM 3496 N N . GLU A 1 445 ? -14.977 -26.156 11.734 1 96.88 445 GLU A N 1
ATOM 3497 C CA . GLU A 1 445 ? -13.734 -26.781 11.289 1 96.88 445 GLU A CA 1
ATOM 3498 C C . GLU A 1 445 ? -13.383 -26.359 9.867 1 96.88 445 GLU A C 1
ATOM 3500 O O . GLU A 1 445 ? -12.203 -26.172 9.539 1 96.88 445 GLU A O 1
ATOM 3505 N N . VAL A 1 446 ? -14.398 -26.266 9 1 97.25 446 VAL A N 1
ATOM 3506 C CA . VAL A 1 446 ? -14.164 -25.922 7.602 1 97.25 446 VAL A CA 1
ATOM 3507 C C . VAL A 1 446 ? -13.5 -24.547 7.508 1 97.25 446 VAL A C 1
ATOM 3509 O O . VAL A 1 446 ? -12.641 -24.328 6.648 1 97.25 446 VAL A O 1
ATOM 3512 N N . ILE A 1 447 ? -13.883 -23.609 8.359 1 97.12 447 ILE A N 1
ATOM 3513 C CA . ILE A 1 447 ? -13.312 -22.266 8.367 1 97.12 447 ILE A CA 1
ATOM 3514 C C . ILE A 1 447 ? -11.867 -22.312 8.852 1 97.12 447 ILE A C 1
ATOM 3516 O O . ILE A 1 447 ? -10.992 -21.672 8.289 1 97.12 447 ILE A O 1
ATOM 3520 N N . LEU A 1 448 ? -11.625 -23.094 9.914 1 96.5 448 LEU A N 1
ATOM 3521 C CA . LEU A 1 448 ? -10.273 -23.25 10.438 1 96.5 448 LEU A CA 1
ATOM 3522 C C . LEU A 1 448 ? -9.344 -23.859 9.383 1 96.5 448 LEU A C 1
ATOM 3524 O O . LEU A 1 448 ? -8.227 -23.375 9.188 1 96.5 448 LEU A O 1
ATOM 3528 N N . ASP A 1 449 ? -9.867 -24.859 8.734 1 96.62 449 ASP A N 1
ATOM 3529 C CA . ASP A 1 449 ? -9.109 -25.531 7.688 1 96.62 449 ASP A CA 1
ATOM 3530 C C . ASP A 1 449 ? -8.812 -24.594 6.523 1 96.62 449 ASP A C 1
ATOM 3532 O O . ASP A 1 449 ? -7.68 -24.531 6.043 1 96.62 449 ASP A O 1
ATOM 3536 N N . TYR A 1 450 ? -9.797 -23.906 6.117 1 97.12 450 TYR A N 1
ATOM 3537 C CA . TYR A 1 450 ? -9.656 -22.938 5.027 1 97.12 450 TYR A CA 1
ATOM 3538 C C . TYR A 1 450 ? -8.609 -21.891 5.359 1 97.12 450 TYR A C 1
ATOM 3540 O O . TYR A 1 450 ? -7.73 -21.594 4.543 1 97.12 450 TYR A O 1
ATOM 3548 N N . ASN A 1 451 ? -8.664 -21.312 6.531 1 94.5 451 ASN A N 1
ATOM 3549 C CA . ASN A 1 451 ? -7.734 -20.266 6.945 1 94.5 451 ASN A CA 1
ATOM 3550 C C . ASN A 1 451 ? -6.297 -20.781 7 1 94.5 451 ASN A C 1
ATOM 3552 O O . ASN A 1 451 ? -5.355 -20.031 6.727 1 94.5 451 ASN A O 1
ATOM 3556 N N . LYS A 1 452 ? -6.168 -21.969 7.293 1 94.62 452 LYS A N 1
ATOM 3557 C CA . LYS A 1 452 ? -4.844 -22.562 7.426 1 94.62 452 LYS A CA 1
ATOM 3558 C C . LYS A 1 452 ? -4.203 -22.781 6.059 1 94.62 452 LYS A C 1
ATOM 3560 O O . LYS A 1 452 ? -2.992 -22.625 5.902 1 94.62 452 LYS A O 1
ATOM 3565 N N . TYR A 1 453 ? -5.008 -23.109 5.016 1 96.62 453 TYR A N 1
ATOM 3566 C CA . TYR A 1 453 ? -4.387 -23.656 3.814 1 96.62 453 TYR A CA 1
ATOM 3567 C C . TYR A 1 453 ? -4.645 -22.766 2.609 1 96.62 453 TYR A C 1
ATOM 3569 O O . TYR A 1 453 ? -4.102 -23 1.526 1 96.62 453 TYR A O 1
ATOM 3577 N N . MET A 1 454 ? -5.434 -21.641 2.727 1 96.62 454 MET A N 1
ATOM 3578 C CA . MET A 1 454 ? -5.719 -20.734 1.623 1 96.62 454 MET A CA 1
ATOM 3579 C C . MET A 1 454 ? -4.535 -19.812 1.36 1 96.62 454 MET A C 1
ATOM 3581 O O . MET A 1 454 ? -4.449 -19.188 0.299 1 96.62 454 MET A O 1
ATOM 3585 N N . GLY A 1 455 ? -3.473 -19.75 2.096 1 95.12 455 GLY A N 1
ATOM 3586 C CA . GLY A 1 455 ? -2.459 -18.703 2.068 1 95.12 455 GLY A CA 1
ATOM 3587 C C . GLY A 1 455 ? -1.271 -19.047 1.188 1 95.12 455 GLY A C 1
ATOM 3588 O O . GLY A 1 455 ? -0.223 -18.406 1.272 1 95.12 455 GLY A O 1
ATOM 3589 N N . GLY A 1 456 ? -1.361 -20.047 0.335 1 96.06 456 GLY A N 1
ATOM 3590 C CA . GLY A 1 456 ? -0.221 -20.438 -0.482 1 96.06 456 GLY A CA 1
ATOM 3591 C C . GLY A 1 456 ? 0.247 -19.328 -1.409 1 96.06 456 GLY A C 1
ATOM 3592 O O . GLY A 1 456 ? 1.436 -19 -1.441 1 96.06 456 GLY A O 1
ATOM 3593 N N . VAL A 1 457 ? -0.661 -18.734 -2.166 1 97.06 457 VAL A N 1
ATOM 3594 C CA . VAL A 1 457 ? -0.332 -17.672 -3.113 1 97.06 457 VAL A CA 1
ATOM 3595 C C . VAL A 1 457 ? 0.136 -16.438 -2.357 1 97.06 457 VAL A C 1
ATOM 3597 O O . VAL A 1 457 ? 1.06 -15.742 -2.797 1 97.06 457 VAL A O 1
ATOM 3600 N N . ASP A 1 458 ? -0.473 -16.172 -1.236 1 93.56 458 ASP A N 1
ATOM 3601 C CA . ASP A 1 458 ? -0.067 -15.047 -0.398 1 93.56 458 ASP A CA 1
ATOM 3602 C C . ASP A 1 458 ? 1.377 -15.211 0.072 1 93.56 458 ASP A C 1
ATOM 3604 O O . ASP A 1 458 ? 2.111 -14.227 0.184 1 93.56 458 ASP A O 1
ATOM 3608 N N . LYS A 1 459 ? 1.721 -16.422 0.42 1 95.44 459 LYS A N 1
ATOM 3609 C CA . LYS A 1 459 ? 3.096 -16.703 0.832 1 95.44 459 LYS A CA 1
ATOM 3610 C C . LYS A 1 459 ? 4.078 -16.375 -0.29 1 95.44 459 LYS A C 1
ATOM 3612 O O . LYS A 1 459 ? 5.105 -15.734 -0.057 1 95.44 459 LYS A O 1
ATOM 3617 N N . LEU A 1 460 ? 3.764 -16.828 -1.443 1 96.38 460 LEU A N 1
ATOM 3618 C CA . LEU A 1 460 ? 4.598 -16.516 -2.602 1 96.38 460 LEU A CA 1
ATOM 3619 C C . LEU A 1 460 ? 4.676 -15.008 -2.834 1 96.38 460 LEU A C 1
ATOM 3621 O O . LEU A 1 460 ? 5.762 -14.469 -3.031 1 96.38 460 LEU A O 1
ATOM 3625 N N . ASP A 1 461 ? 3.557 -14.352 -2.82 1 93.75 461 ASP A N 1
ATOM 3626 C CA . ASP A 1 461 ? 3.502 -12.906 -3.014 1 93.75 461 ASP A CA 1
ATOM 3627 C C . ASP A 1 461 ? 4.359 -12.18 -1.978 1 93.75 461 ASP A C 1
ATOM 3629 O O . ASP A 1 461 ? 5.02 -11.188 -2.295 1 93.75 461 ASP A O 1
ATOM 3633 N N . PHE A 1 462 ? 4.281 -12.656 -0.793 1 91.94 462 PHE A N 1
ATOM 3634 C CA . PHE A 1 462 ? 5.051 -12.047 0.287 1 91.94 462 PHE A CA 1
ATOM 3635 C C . PHE A 1 462 ? 6.547 -12.148 0.007 1 91.94 462 PHE A C 1
ATOM 3637 O O . PHE A 1 462 ? 7.266 -11.148 0.094 1 91.94 462 PHE A O 1
ATOM 3644 N N . ILE A 1 463 ? 6.969 -13.352 -0.334 1 93.25 463 ILE A N 1
ATOM 3645 C CA . ILE A 1 463 ? 8.383 -13.555 -0.604 1 93.25 463 ILE A CA 1
ATOM 3646 C C . ILE A 1 463 ? 8.82 -12.68 -1.777 1 93.25 463 ILE A C 1
ATOM 3648 O O . ILE A 1 463 ? 9.891 -12.078 -1.744 1 93.25 463 ILE A O 1
ATOM 3652 N N . MET A 1 464 ? 8.008 -12.602 -2.756 1 94.31 464 MET A N 1
ATOM 3653 C CA . MET A 1 464 ? 8.32 -11.789 -3.932 1 94.31 464 MET A CA 1
ATOM 3654 C C . MET A 1 464 ? 8.391 -10.312 -3.574 1 94.31 464 MET A C 1
ATOM 3656 O O . MET A 1 464 ? 9.156 -9.562 -4.18 1 94.31 464 MET A O 1
ATOM 3660 N N . SER A 1 465 ? 7.57 -9.891 -2.654 1 89.94 465 SER A N 1
ATOM 3661 C CA . SER A 1 465 ? 7.5 -8.484 -2.283 1 89.94 465 SER A CA 1
ATOM 3662 C C . SER A 1 465 ? 8.758 -8.047 -1.531 1 89.94 465 SER A C 1
ATOM 3664 O O . SER A 1 465 ? 9.055 -6.855 -1.451 1 89.94 465 SER A O 1
ATOM 3666 N N . LEU A 1 466 ? 9.461 -8.977 -0.963 1 85.56 466 LEU A N 1
ATOM 3667 C CA . LEU A 1 466 ? 10.648 -8.648 -0.192 1 85.56 466 LEU A CA 1
ATOM 3668 C C . LEU A 1 466 ? 11.758 -8.117 -1.099 1 85.56 466 LEU A C 1
ATOM 3670 O O . LEU A 1 466 ? 12.461 -7.172 -0.734 1 85.56 466 LEU A O 1
ATOM 3674 N N . TYR A 1 467 ? 11.898 -8.703 -2.279 1 83.56 467 TYR A N 1
ATOM 3675 C CA . TYR A 1 467 ? 12.969 -8.312 -3.188 1 83.56 467 TYR A CA 1
ATOM 3676 C C . TYR A 1 467 ? 12.461 -8.211 -4.621 1 83.56 467 TYR A C 1
ATOM 3678 O O . TYR A 1 467 ? 12.922 -8.945 -5.5 1 83.56 467 TYR A O 1
ATOM 3686 N N . PRO A 1 468 ? 11.648 -7.27 -4.828 1 85.19 468 PRO A N 1
ATOM 3687 C CA . PRO A 1 468 ? 11.078 -7.172 -6.172 1 85.19 468 PRO A CA 1
ATOM 3688 C C . PRO A 1 468 ? 12.07 -6.637 -7.199 1 85.19 468 PRO A C 1
ATOM 3690 O O . PRO A 1 468 ? 12.859 -5.738 -6.891 1 85.19 468 PRO A O 1
ATOM 3693 N N . MET A 1 469 ? 12.102 -7.309 -8.305 1 88.06 469 MET A N 1
ATOM 3694 C CA . MET A 1 469 ? 12.883 -6.781 -9.422 1 88.06 469 MET A CA 1
ATOM 3695 C C . MET A 1 469 ? 12.094 -5.719 -10.18 1 88.06 469 MET A C 1
ATOM 3697 O O . MET A 1 469 ? 11.539 -5.996 -11.242 1 88.06 469 MET A O 1
ATOM 3701 N N . ARG A 1 470 ? 11.906 -4.57 -9.477 1 76.81 470 ARG A N 1
ATOM 3702 C CA . ARG A 1 470 ? 11.023 -3.572 -10.07 1 76.81 470 ARG A CA 1
ATOM 3703 C C . ARG A 1 470 ? 11.773 -2.275 -10.359 1 76.81 470 ARG A C 1
ATOM 3705 O O . ARG A 1 470 ? 12.148 -1.553 -9.43 1 76.81 470 ARG A O 1
ATOM 3712 N N . THR A 1 471 ? 12.344 -2.182 -11.469 1 79.38 471 THR A N 1
ATOM 3713 C CA . THR A 1 471 ? 12.836 -0.888 -11.914 1 79.38 471 THR A CA 1
ATOM 3714 C C . THR A 1 471 ? 11.797 -0.177 -12.773 1 79.38 471 THR A C 1
ATOM 3716 O O . THR A 1 471 ? 10.984 -0.825 -13.445 1 79.38 471 THR A O 1
ATOM 3719 N N . GLY A 1 472 ? 11.609 1 -12.578 1 79.88 472 GLY A N 1
ATOM 3720 C CA . GLY A 1 472 ? 10.617 1.761 -13.32 1 79.88 472 GLY A CA 1
ATOM 3721 C C . GLY A 1 472 ? 10.734 1.588 -14.82 1 79.88 472 GLY A C 1
ATOM 3722 O O . GLY A 1 472 ? 11.836 1.647 -15.375 1 79.88 472 GLY A O 1
ATOM 3723 N N . THR A 1 473 ? 9.625 1.104 -15.438 1 83.5 473 THR A N 1
ATOM 3724 C CA . THR A 1 473 ? 9.562 0.982 -16.891 1 83.5 473 THR A CA 1
ATOM 3725 C C . THR A 1 473 ? 8.156 1.293 -17.391 1 83.5 473 THR A C 1
ATOM 3727 O O . THR A 1 473 ? 7.172 1.097 -16.688 1 83.5 473 THR A O 1
ATOM 3730 N N . SER A 1 474 ? 8.117 1.804 -18.578 1 87.06 474 SER A N 1
ATOM 3731 C CA . SER A 1 474 ? 6.824 2.025 -19.219 1 87.06 474 SER A CA 1
ATOM 3732 C C . SER A 1 474 ? 6.488 0.896 -20.188 1 87.06 474 SER A C 1
ATOM 3734 O O . SER A 1 474 ? 5.395 0.861 -20.75 1 87.06 474 SER A O 1
ATOM 3736 N N . LYS A 1 475 ? 7.434 0.019 -20.391 1 91 475 LYS A N 1
ATOM 3737 C CA . LYS A 1 475 ? 7.227 -1.116 -21.281 1 91 475 LYS A CA 1
ATOM 3738 C C . LYS A 1 475 ? 6.691 -2.326 -20.531 1 91 475 LYS A C 1
ATOM 3740 O O . LYS A 1 475 ? 7.414 -2.941 -19.734 1 91 475 LYS A O 1
ATOM 3745 N N . TRP A 1 476 ? 5.508 -2.721 -20.875 1 92.62 476 TRP A N 1
ATOM 3746 C CA . TRP A 1 476 ? 4.863 -3.787 -20.125 1 92.62 476 TRP A CA 1
ATOM 3747 C C . TRP A 1 476 ? 5.598 -5.109 -20.312 1 92.62 476 TRP A C 1
ATOM 3749 O O . TRP A 1 476 ? 5.672 -5.922 -19.391 1 92.62 476 TRP A O 1
ATOM 3759 N N . PRO A 1 477 ? 6.191 -5.391 -21.531 1 93.94 477 PRO A N 1
ATOM 3760 C CA . PRO A 1 477 ? 6.891 -6.672 -21.641 1 93.94 477 PRO A CA 1
ATOM 3761 C C . PRO A 1 477 ? 8.07 -6.785 -20.688 1 93.94 477 PRO A C 1
ATOM 3763 O O . PRO A 1 477 ? 8.297 -7.852 -20.109 1 93.94 477 PRO A O 1
ATOM 3766 N N . VAL A 1 478 ? 8.758 -5.684 -20.562 1 94.12 478 VAL A N 1
ATOM 3767 C CA . VAL A 1 478 ? 9.906 -5.672 -19.656 1 94.12 478 VAL A CA 1
ATOM 3768 C C . VAL A 1 478 ? 9.438 -5.887 -18.219 1 94.12 478 VAL A C 1
ATOM 3770 O O . VAL A 1 478 ? 10.07 -6.613 -17.453 1 94.12 478 VAL A O 1
ATOM 3773 N N . ARG A 1 479 ? 8.32 -5.316 -17.875 1 94.25 479 ARG A N 1
ATOM 3774 C CA . ARG A 1 479 ? 7.746 -5.488 -16.547 1 94.25 479 ARG A CA 1
ATOM 3775 C C . ARG A 1 479 ? 7.363 -6.941 -16.297 1 94.25 479 ARG A C 1
ATOM 3777 O O . ARG A 1 479 ? 7.668 -7.496 -15.234 1 94.25 479 ARG A O 1
ATOM 3784 N N . VAL A 1 480 ? 6.734 -7.512 -17.234 1 95.25 480 VAL A N 1
ATOM 3785 C CA . VAL A 1 480 ? 6.305 -8.898 -17.094 1 95.25 480 VAL A CA 1
ATOM 3786 C C . VAL A 1 480 ? 7.527 -9.812 -17.016 1 95.25 480 VAL A C 1
ATOM 3788 O O . VAL A 1 480 ? 7.562 -10.742 -16.203 1 95.25 480 VAL A O 1
ATOM 3791 N N . ILE A 1 481 ? 8.516 -9.516 -17.844 1 96.5 481 ILE A N 1
ATOM 3792 C CA . ILE A 1 481 ? 9.75 -10.297 -17.828 1 96.5 481 ILE A CA 1
ATOM 3793 C C . ILE A 1 481 ? 10.398 -10.211 -16.453 1 96.5 481 ILE A C 1
ATOM 3795 O O . ILE A 1 481 ? 10.773 -11.234 -15.867 1 96.5 481 ILE A O 1
ATOM 3799 N N . SER A 1 482 ? 10.508 -9.047 -15.922 1 95.56 482 SER A N 1
ATOM 3800 C CA . SER A 1 482 ? 11.125 -8.867 -14.617 1 95.56 482 SER A CA 1
ATOM 3801 C C . SER A 1 482 ? 10.312 -9.539 -13.516 1 95.56 482 SER A C 1
ATOM 3803 O O . SER A 1 482 ? 10.875 -10.109 -12.578 1 95.56 482 SER A O 1
ATOM 3805 N N . HIS A 1 483 ? 9.039 -9.477 -13.602 1 95.88 483 HIS A N 1
ATOM 3806 C CA . HIS A 1 483 ? 8.164 -10.109 -12.625 1 95.88 483 HIS A CA 1
ATOM 3807 C C . HIS A 1 483 ? 8.383 -11.625 -12.594 1 95.88 483 HIS A C 1
ATOM 3809 O O . HIS A 1 483 ? 8.531 -12.211 -11.516 1 95.88 483 HIS A O 1
ATOM 3815 N N . PHE A 1 484 ? 8.414 -12.18 -13.727 1 97.31 484 PHE A N 1
ATOM 3816 C CA . PHE A 1 484 ? 8.516 -13.633 -13.766 1 97.31 484 PHE A CA 1
ATOM 3817 C C . PHE A 1 484 ? 9.938 -14.094 -13.484 1 97.31 484 PHE A C 1
ATOM 3819 O O . PHE A 1 484 ? 10.172 -15.25 -13.141 1 97.31 484 PHE A O 1
ATOM 3826 N N . ALA A 1 485 ? 10.906 -13.203 -13.688 1 96.75 485 ALA A N 1
ATOM 3827 C CA . ALA A 1 485 ? 12.242 -13.5 -13.164 1 96.75 485 ALA A CA 1
ATOM 3828 C C . ALA A 1 485 ? 12.227 -13.586 -11.641 1 96.75 485 ALA A C 1
ATOM 3830 O O . ALA A 1 485 ? 12.805 -14.508 -11.062 1 96.75 485 ALA A O 1
ATOM 3831 N N . SER A 1 486 ? 11.555 -12.625 -11.039 1 96.44 486 SER A N 1
ATOM 3832 C CA . SER A 1 486 ? 11.383 -12.656 -9.594 1 96.44 486 SER A CA 1
ATOM 3833 C C . SER A 1 486 ? 10.586 -13.875 -9.148 1 96.44 486 SER A C 1
ATOM 3835 O O . SER A 1 486 ? 10.914 -14.508 -8.148 1 96.44 486 SER A O 1
ATOM 3837 N N . PHE A 1 487 ? 9.539 -14.156 -9.883 1 97.62 487 PHE A N 1
ATOM 3838 C CA . PHE A 1 487 ? 8.695 -15.32 -9.633 1 97.62 487 PHE A CA 1
ATOM 3839 C C . PHE A 1 487 ? 9.531 -16.594 -9.625 1 97.62 487 PHE A C 1
ATOM 3841 O O . PHE A 1 487 ? 9.453 -17.391 -8.695 1 97.62 487 PHE A O 1
ATOM 3848 N N . ALA A 1 488 ? 10.32 -16.719 -10.648 1 97.81 488 ALA A N 1
ATOM 3849 C CA . ALA A 1 488 ? 11.18 -17.891 -10.797 1 97.81 488 ALA A CA 1
ATOM 3850 C C . ALA A 1 488 ? 12.188 -17.984 -9.656 1 97.81 488 ALA A C 1
ATOM 3852 O O . ALA A 1 488 ? 12.438 -19.062 -9.117 1 97.81 488 ALA A O 1
ATOM 3853 N N . LEU A 1 489 ? 12.75 -16.875 -9.336 1 96.81 489 LEU A N 1
ATOM 3854 C CA . LEU A 1 489 ? 13.719 -16.828 -8.25 1 96.81 489 LEU A CA 1
ATOM 3855 C C . LEU A 1 489 ? 13.078 -17.25 -6.934 1 96.81 489 LEU A C 1
ATOM 3857 O O . LEU A 1 489 ? 13.641 -18.062 -6.195 1 96.81 489 LEU A O 1
ATOM 3861 N N . CYS A 1 490 ? 11.953 -16.719 -6.613 1 96.81 490 CYS A N 1
ATOM 3862 C CA . CYS A 1 490 ? 11.258 -17.016 -5.367 1 96.81 490 CYS A CA 1
ATOM 3863 C C . CYS A 1 490 ? 10.797 -18.469 -5.332 1 96.81 490 CYS A C 1
ATOM 3865 O O . CYS A 1 490 ? 10.891 -19.125 -4.297 1 96.81 490 CYS A O 1
ATOM 3867 N N . ASN A 1 491 ? 10.289 -18.953 -6.445 1 97.62 491 ASN A N 1
ATOM 3868 C CA . ASN A 1 491 ? 9.898 -20.344 -6.512 1 97.62 491 ASN A CA 1
ATOM 3869 C C . ASN A 1 491 ? 11.094 -21.281 -6.344 1 97.62 491 ASN A C 1
ATOM 3871 O O . ASN A 1 491 ? 10.977 -22.359 -5.773 1 97.62 491 ASN A O 1
ATOM 3875 N N . SER A 1 492 ? 12.234 -20.828 -6.906 1 96.75 492 SER A N 1
ATOM 3876 C CA . SER A 1 492 ? 13.469 -21.578 -6.699 1 96.75 492 SER A CA 1
ATOM 3877 C C . SER A 1 492 ? 13.836 -21.641 -5.219 1 96.75 492 SER A C 1
ATOM 3879 O O . SER A 1 492 ? 14.242 -22.703 -4.723 1 96.75 492 SER A O 1
ATOM 3881 N N . TRP A 1 493 ? 13.672 -20.562 -4.578 1 95.38 493 TRP A N 1
ATOM 3882 C CA . TRP A 1 493 ? 13.953 -20.516 -3.148 1 95.38 493 TRP A CA 1
ATOM 3883 C C . TRP A 1 493 ? 13.031 -21.438 -2.371 1 95.38 493 TRP A C 1
ATOM 3885 O O . TRP A 1 493 ? 13.477 -22.172 -1.487 1 95.38 493 TRP A O 1
ATOM 3895 N N . LEU A 1 494 ? 11.805 -21.422 -2.66 1 95.94 494 LEU A N 1
ATOM 3896 C CA . LEU A 1 494 ? 10.828 -22.266 -1.983 1 95.94 494 LEU A CA 1
ATOM 3897 C C . LEU A 1 494 ? 11.125 -23.734 -2.219 1 95.94 494 LEU A C 1
ATOM 3899 O O . LEU A 1 494 ? 10.969 -24.562 -1.31 1 95.94 494 LEU A O 1
ATOM 3903 N N . GLU A 1 495 ? 11.492 -24.047 -3.436 1 96.25 495 GLU A N 1
ATOM 3904 C CA . GLU A 1 495 ? 11.906 -25.422 -3.727 1 96.25 495 GLU A CA 1
ATOM 3905 C C . GLU A 1 495 ? 13.125 -25.812 -2.895 1 96.25 495 GLU A C 1
ATOM 3907 O O . GLU A 1 495 ? 13.188 -26.922 -2.354 1 96.25 495 GLU A O 1
ATOM 3912 N N . TYR A 1 496 ? 14.094 -24.953 -2.812 1 94.56 496 TYR A N 1
ATOM 3913 C CA . TYR A 1 496 ? 15.281 -25.203 -2.004 1 94.56 496 TYR A CA 1
ATOM 3914 C C . TYR A 1 496 ? 14.906 -25.469 -0.552 1 94.56 496 TYR A C 1
ATOM 3916 O O . TYR A 1 496 ? 15.445 -26.375 0.077 1 94.56 496 TYR A O 1
ATOM 3924 N N . ILE A 1 497 ? 14.031 -24.625 -0.021 1 92.75 497 ILE A N 1
ATOM 3925 C CA . ILE A 1 497 ? 13.594 -24.781 1.363 1 92.75 497 ILE A CA 1
ATOM 3926 C C . ILE A 1 497 ? 12.969 -26.156 1.557 1 92.75 497 ILE A C 1
ATOM 3928 O O . ILE A 1 497 ? 13.219 -26.828 2.564 1 92.75 497 ILE A O 1
ATOM 3932 N N . ARG A 1 498 ? 12.156 -26.578 0.637 1 91.75 498 ARG A N 1
ATOM 3933 C CA . ARG A 1 498 ? 11.547 -27.891 0.686 1 91.75 498 ARG A CA 1
ATOM 3934 C C . ARG A 1 498 ? 12.617 -28.984 0.72 1 91.75 498 ARG A C 1
ATOM 3936 O O . ARG A 1 498 ? 12.539 -29.906 1.536 1 91.75 498 ARG A O 1
ATOM 3943 N N . ASP A 1 499 ? 13.555 -28.859 -0.158 1 92.44 499 ASP A N 1
ATOM 3944 C CA . ASP A 1 499 ? 14.633 -29.828 -0.237 1 92.44 499 ASP A CA 1
ATOM 3945 C C . ASP A 1 499 ? 15.492 -29.812 1.029 1 92.44 499 ASP A C 1
ATOM 3947 O O . ASP A 1 499 ? 15.852 -30.859 1.558 1 92.44 499 ASP A O 1
ATOM 3951 N N . ALA A 1 500 ? 15.805 -28.641 1.509 1 90.56 500 ALA A N 1
ATOM 3952 C CA . ALA A 1 500 ? 16.656 -28.484 2.686 1 90.56 500 ALA A CA 1
ATOM 3953 C C . ALA A 1 500 ? 15.961 -29.016 3.938 1 90.56 500 ALA A C 1
ATOM 3955 O O . ALA A 1 500 ? 16.609 -29.609 4.801 1 90.56 500 ALA A O 1
ATOM 3956 N N . ASN A 1 501 ? 14.734 -28.766 4.051 1 87.75 501 ASN A N 1
ATOM 3957 C CA . ASN A 1 501 ? 13.969 -29.266 5.188 1 87.75 501 ASN A CA 1
ATOM 3958 C C . ASN A 1 501 ? 13.906 -30.781 5.203 1 87.75 501 ASN A C 1
ATOM 3960 O O . ASN A 1 501 ? 13.969 -31.406 6.27 1 87.75 501 ASN A O 1
ATOM 3964 N N . ALA A 1 502 ? 13.727 -31.359 4.066 1 87.25 502 ALA A N 1
ATOM 3965 C CA . ALA A 1 502 ? 13.68 -32.812 3.967 1 87.25 502 ALA A CA 1
ATOM 3966 C C . ALA A 1 502 ? 14.992 -33.438 4.43 1 87.25 502 ALA A C 1
ATOM 3968 O O . ALA A 1 502 ? 15.008 -34.531 4.988 1 87.25 502 ALA A O 1
ATOM 3969 N N . GLU A 1 503 ? 16.078 -32.656 4.227 1 86.25 503 GLU A N 1
ATOM 3970 C CA . GLU A 1 503 ? 17.391 -33.156 4.645 1 86.25 503 GLU A CA 1
ATOM 3971 C C . GLU A 1 503 ? 17.734 -32.656 6.055 1 86.25 503 GLU A C 1
ATOM 3973 O O . GLU A 1 503 ? 18.797 -33 6.59 1 86.25 503 GLU A O 1
ATOM 3978 N N . GLY A 1 504 ? 16.797 -31.891 6.691 1 77.75 504 GLY A N 1
ATOM 3979 C CA . GLY A 1 504 ? 17 -31.422 8.047 1 77.75 504 GLY A CA 1
ATOM 3980 C C . GLY A 1 504 ? 18.031 -30.312 8.148 1 77.75 504 GLY A C 1
ATOM 3981 O O . GLY A 1 504 ? 18.672 -30.141 9.188 1 77.75 504 GLY A O 1
ATOM 3982 N N . LEU A 1 505 ? 18.375 -29.703 7.098 1 72.69 505 LEU A N 1
ATOM 3983 C CA . LEU A 1 505 ? 19.453 -28.719 7.07 1 72.69 505 LEU A CA 1
ATOM 3984 C C . LEU A 1 505 ? 18.984 -27.391 7.684 1 72.69 505 LEU A C 1
ATOM 3986 O O . LEU A 1 505 ? 19.797 -26.625 8.219 1 72.69 505 LEU A O 1
ATOM 3990 N N . LEU A 1 506 ? 17.812 -27.078 7.465 1 67.31 506 LEU A N 1
ATOM 3991 C CA . LEU A 1 506 ? 17.359 -25.797 7.953 1 67.31 506 LEU A CA 1
ATOM 3992 C C . LEU A 1 506 ? 16.984 -25.875 9.43 1 67.31 506 LEU A C 1
ATOM 3994 O O . LEU A 1 506 ? 16.266 -26.781 9.844 1 67.31 506 LEU A O 1
ATOM 3998 N N . LYS A 1 507 ? 17.875 -25.688 10.336 1 51.09 507 LYS A N 1
ATOM 3999 C CA . LYS A 1 507 ? 17.688 -25.703 11.781 1 51.09 507 LYS A CA 1
ATOM 4000 C C . LYS A 1 507 ? 16.438 -24.906 12.18 1 51.09 507 LYS A C 1
ATOM 4002 O O . LYS A 1 507 ? 16.234 -23.797 11.695 1 51.09 507 LYS A O 1
ATOM 4007 N N . LYS A 1 508 ? 15.328 -25.641 12.609 1 44.5 508 LYS A N 1
ATOM 4008 C CA . LYS A 1 508 ? 14.172 -25 13.234 1 44.5 508 LYS A CA 1
ATOM 4009 C C . LYS A 1 508 ? 14.602 -24.031 14.328 1 44.5 508 LYS A C 1
ATOM 4011 O O . LYS A 1 508 ? 15.375 -24.391 15.211 1 44.5 508 LYS A O 1
ATOM 4016 N N . THR A 1 509 ? 14.844 -22.781 14.148 1 33.16 509 THR A N 1
ATOM 4017 C CA . THR A 1 509 ? 15.023 -22.062 15.398 1 33.16 509 THR A CA 1
ATOM 4018 C C . THR A 1 509 ? 13.938 -22.438 16.406 1 33.16 509 THR A C 1
ATOM 4020 O O . THR A 1 509 ? 12.75 -22.25 16.141 1 33.16 509 THR A O 1
ATOM 4023 N N . GLN A 1 510 ? 14.094 -23.531 17.141 1 25.53 510 GLN A N 1
ATOM 4024 C CA . GLN A 1 510 ? 13.32 -23.625 18.375 1 25.53 510 GLN A CA 1
ATOM 4025 C C . GLN A 1 510 ? 13.273 -22.281 19.094 1 25.53 510 GLN A C 1
ATOM 4027 O O . GLN A 1 510 ? 14.281 -21.578 19.156 1 25.53 510 GLN A O 1
ATOM 4032 N N . MET B 1 1 ? 1.303 16.172 -13.562 1 19.41 1 MET B N 1
ATOM 4033 C CA . MET B 1 1 ? 2.057 14.938 -13.32 1 19.41 1 MET B CA 1
ATOM 4034 C C . MET B 1 1 ? 3.547 15.234 -13.195 1 19.41 1 MET B C 1
ATOM 4036 O O . MET B 1 1 ? 4.355 14.312 -13.055 1 19.41 1 MET B O 1
ATOM 4040 N N . TRP B 1 2 ? 3.859 16.562 -13.547 1 21.78 2 TRP B N 1
ATOM 4041 C CA . TRP B 1 2 ? 5.152 17.203 -13.773 1 21.78 2 TRP B CA 1
ATOM 4042 C C . TRP B 1 2 ? 5.859 17.484 -12.453 1 21.78 2 TRP B C 1
ATOM 4044 O O . TRP B 1 2 ? 7.078 17.672 -12.422 1 21.78 2 TRP B O 1
ATOM 4054 N N . ARG B 1 3 ? 5.023 17.688 -11.422 1 24.92 3 ARG B N 1
ATOM 4055 C CA . ARG B 1 3 ? 5.492 18.406 -10.25 1 24.92 3 ARG B CA 1
ATOM 4056 C C . ARG B 1 3 ? 6.309 17.5 -9.336 1 24.92 3 ARG B C 1
ATOM 4058 O O . ARG B 1 3 ? 7.004 17.984 -8.438 1 24.92 3 ARG B O 1
ATOM 4065 N N . THR B 1 4 ? 6.051 16.234 -9.523 1 28.84 4 THR B N 1
ATOM 4066 C CA . THR B 1 4 ? 6.523 15.406 -8.422 1 28.84 4 THR B CA 1
ATOM 4067 C C . THR B 1 4 ? 8.023 15.148 -8.539 1 28.84 4 THR B C 1
ATOM 4069 O O . THR B 1 4 ? 8.664 14.742 -7.574 1 28.84 4 THR B O 1
ATOM 4072 N N . SER B 1 5 ? 8.531 15.312 -9.766 1 33.03 5 SER B N 1
ATOM 4073 C CA . SER B 1 5 ? 9.93 14.961 -10 1 33.03 5 SER B CA 1
ATOM 4074 C C . SER B 1 5 ? 10.867 15.977 -9.359 1 33.03 5 SER B C 1
ATOM 4076 O O . SER B 1 5 ? 11.969 15.625 -8.938 1 33.03 5 SER B O 1
ATOM 4078 N N . ALA B 1 6 ? 10.398 17.25 -9.219 1 28.98 6 ALA B N 1
ATOM 4079 C CA . ALA B 1 6 ? 11.195 18.359 -8.695 1 28.98 6 ALA B CA 1
ATOM 4080 C C . ALA B 1 6 ? 11.445 18.203 -7.199 1 28.98 6 ALA B C 1
ATOM 4082 O O . ALA B 1 6 ? 12.516 18.562 -6.699 1 28.98 6 ALA B O 1
ATOM 4083 N N . ALA B 1 7 ? 10.523 17.625 -6.582 1 30.69 7 ALA B N 1
ATOM 4084 C CA . ALA B 1 7 ? 10.633 17.688 -5.125 1 30.69 7 ALA B CA 1
ATOM 4085 C C . ALA B 1 7 ? 11.695 16.719 -4.621 1 30.69 7 ALA B C 1
ATOM 4087 O O . ALA B 1 7 ? 12.305 16.953 -3.576 1 30.69 7 ALA B O 1
ATOM 4088 N N . LYS B 1 8 ? 11.992 15.68 -5.344 1 33.25 8 LYS B N 1
ATOM 4089 C CA . LYS B 1 8 ? 12.961 14.719 -4.84 1 33.25 8 LYS B CA 1
ATOM 4090 C C . LYS B 1 8 ? 14.391 15.227 -5.027 1 33.25 8 LYS B C 1
ATOM 4092 O O . LYS B 1 8 ? 15.289 14.875 -4.258 1 33.25 8 LYS B O 1
ATOM 4097 N N . LYS B 1 9 ? 14.727 16.062 -5.977 1 34.03 9 LYS B N 1
ATOM 4098 C CA . LYS B 1 9 ? 16.062 16.578 -6.285 1 34.03 9 LYS B CA 1
ATOM 4099 C C . LYS B 1 9 ? 16.562 17.484 -5.168 1 34.03 9 LYS B C 1
ATOM 4101 O O . LYS B 1 9 ? 17.734 17.438 -4.801 1 34.03 9 LYS B O 1
ATOM 4106 N N . ARG B 1 10 ? 15.727 18.281 -4.734 1 33 10 ARG B N 1
ATOM 4107 C CA . ARG B 1 10 ? 16.094 19.312 -3.781 1 33 10 ARG B CA 1
ATOM 4108 C C . ARG B 1 10 ? 16.406 18.719 -2.414 1 33 10 ARG B C 1
ATOM 4110 O O . ARG B 1 10 ? 17.297 19.203 -1.703 1 33 10 ARG B O 1
ATOM 4117 N N . SER B 1 11 ? 15.914 17.609 -2.223 1 31.69 11 SER B N 1
ATOM 4118 C CA . SER B 1 11 ? 16.219 17.094 -0.89 1 31.69 11 SER B CA 1
ATOM 4119 C C . SER B 1 11 ? 17.609 16.5 -0.832 1 31.69 11 SER B C 1
ATOM 4121 O O . SER B 1 11 ? 18.344 16.703 0.142 1 31.69 11 SER B O 1
ATOM 4123 N N . LEU B 1 12 ? 18.031 15.914 -1.941 1 31.61 12 LEU B N 1
ATOM 4124 C CA . LEU B 1 12 ? 19.391 15.383 -1.924 1 31.61 12 LEU B CA 1
ATOM 4125 C C . LEU B 1 12 ? 20.422 16.516 -2.023 1 31.61 12 LEU B C 1
ATOM 4127 O O . LEU B 1 12 ? 21.453 16.484 -1.348 1 31.61 12 LEU B O 1
ATOM 4131 N N . GLN B 1 13 ? 20.156 17.578 -2.834 1 33.38 13 GLN B N 1
ATOM 4132 C CA . GLN B 1 13 ? 21.094 18.688 -2.877 1 33.38 13 GLN B CA 1
ATOM 4133 C C . GLN B 1 13 ? 21.234 19.344 -1.502 1 33.38 13 GLN B C 1
ATOM 4135 O O . GLN B 1 13 ? 22.344 19.734 -1.112 1 33.38 13 GLN B O 1
ATOM 4140 N N . LEU B 1 14 ? 20.172 19.469 -0.855 1 29.66 14 LEU B N 1
ATOM 4141 C CA . LEU B 1 14 ? 20.297 20.031 0.484 1 29.66 14 LEU B CA 1
ATOM 4142 C C . LEU B 1 14 ? 21.172 19.156 1.371 1 29.66 14 LEU B C 1
ATOM 4144 O O . LEU B 1 14 ? 21.984 19.672 2.145 1 29.66 14 LEU B O 1
ATOM 4148 N N . TYR B 1 15 ? 21.141 17.875 1.144 1 32.16 15 TYR B N 1
ATOM 4149 C CA . TYR B 1 15 ? 22 17.031 1.95 1 32.16 15 TYR B CA 1
ATOM 4150 C C . TYR B 1 15 ? 23.469 17.25 1.582 1 32.16 15 TYR B C 1
ATOM 4152 O O . TYR B 1 15 ? 24.328 17.375 2.461 1 32.16 15 TYR B O 1
ATOM 4160 N N . LEU B 1 16 ? 23.672 17.391 0.287 1 33.59 16 LEU B N 1
ATOM 4161 C CA . LEU B 1 16 ? 25.062 17.531 -0.122 1 33.59 16 LEU B CA 1
ATOM 4162 C C . LEU B 1 16 ? 25.609 18.891 0.303 1 33.59 16 LEU B C 1
ATOM 4164 O O . LEU B 1 16 ? 26.781 19 0.675 1 33.59 16 LEU B O 1
ATOM 4168 N N . GLU B 1 17 ? 24.797 19.859 0.258 1 32.16 17 GLU B N 1
ATOM 4169 C CA . GLU B 1 17 ? 25.266 21.172 0.718 1 32.16 17 GLU B CA 1
ATOM 4170 C C . GLU B 1 17 ? 25.5 21.172 2.225 1 32.16 17 GLU B C 1
ATOM 4172 O O . GLU B 1 17 ? 26.391 21.859 2.715 1 32.16 17 GLU B O 1
ATOM 4177 N N . TYR B 1 18 ? 24.734 20.328 2.904 1 28.72 18 TYR B N 1
ATOM 4178 C CA . TYR B 1 18 ? 25.047 20.25 4.324 1 28.72 18 TYR B CA 1
ATOM 4179 C C . TYR B 1 18 ? 26.453 19.672 4.535 1 28.72 18 TYR B C 1
ATOM 4181 O O . TYR B 1 18 ? 27.078 19.922 5.566 1 28.72 18 TYR B O 1
ATOM 4189 N N . LYS B 1 19 ? 26.891 18.906 3.607 1 31.58 19 LYS B N 1
ATOM 4190 C CA . LYS B 1 19 ? 28.203 18.312 3.777 1 31.58 19 LYS B CA 1
ATOM 4191 C C . LYS B 1 19 ? 29.312 19.344 3.582 1 31.58 19 LYS B C 1
ATOM 4193 O O . LYS B 1 19 ? 30.484 19.047 3.781 1 31.58 19 LYS B O 1
ATOM 4198 N N . GLN B 1 20 ? 29.062 20.406 2.951 1 28.53 20 GLN B N 1
ATOM 4199 C CA . GLN B 1 20 ? 30.25 21.203 2.701 1 28.53 20 GLN B CA 1
ATOM 4200 C C . GLN B 1 20 ? 30.812 21.781 3.998 1 28.53 20 GLN B C 1
ATOM 4202 O O . GLN B 1 20 ? 31.75 22.578 3.975 1 28.53 20 GLN B O 1
ATOM 4207 N N . ALA B 1 21 ? 30.141 21.656 5.102 1 25.3 21 ALA B N 1
ATOM 4208 C CA . ALA B 1 21 ? 30.938 22.203 6.188 1 25.3 21 ALA B CA 1
ATOM 4209 C C . ALA B 1 21 ? 32.031 21.234 6.598 1 25.3 21 ALA B C 1
ATOM 4211 O O . ALA B 1 21 ? 31.781 20.234 7.277 1 25.3 21 ALA B O 1
ATOM 4212 N N . PRO B 1 22 ? 33.156 21.078 5.906 1 26.5 22 PRO B N 1
ATOM 4213 C CA . PRO B 1 22 ? 34.312 20.172 6.023 1 26.5 22 PRO B CA 1
ATOM 4214 C C . PRO B 1 22 ? 34.938 20.172 7.426 1 26.5 22 PRO B C 1
ATOM 4216 O O . PRO B 1 22 ? 35.531 19.188 7.836 1 26.5 22 PRO B O 1
ATOM 4219 N N . ASP B 1 23 ? 34.969 21.391 8.055 1 27.91 23 ASP B N 1
ATOM 4220 C CA . ASP B 1 23 ? 36.094 21.578 8.969 1 27.91 23 ASP B CA 1
ATOM 4221 C C . ASP B 1 23 ? 35.969 20.656 10.18 1 27.91 23 ASP B C 1
ATOM 4223 O O . ASP B 1 23 ? 36.969 20.094 10.648 1 27.91 23 ASP B O 1
ATOM 4227 N N . ARG B 1 24 ? 34.812 20.766 10.945 1 24.81 24 ARG B N 1
ATOM 4228 C CA . ARG B 1 24 ? 34.875 20.312 12.328 1 24.81 24 ARG B CA 1
ATOM 4229 C C . ARG B 1 24 ? 34.719 18.797 12.406 1 24.81 24 ARG B C 1
ATOM 4231 O O . ARG B 1 24 ? 34.844 18.203 13.484 1 24.81 24 ARG B O 1
ATOM 4238 N N . VAL B 1 25 ? 34.375 18.094 11.359 1 25.39 25 VAL B N 1
ATOM 4239 C CA . VAL B 1 25 ? 34.125 16.672 11.484 1 25.39 25 VAL B CA 1
ATOM 4240 C C . VAL B 1 25 ? 35.438 15.914 11.516 1 25.39 25 VAL B C 1
ATOM 4242 O O . VAL B 1 25 ? 35.5 14.734 11.867 1 25.39 25 VAL B O 1
ATOM 4245 N N . GLN B 1 26 ? 36.594 16.484 11.164 1 25.58 26 GLN B N 1
ATOM 4246 C CA . GLN B 1 26 ? 37.844 15.766 11.109 1 25.58 26 GLN B CA 1
ATOM 4247 C C . GLN B 1 26 ? 38.344 15.422 12.516 1 25.58 26 GLN B C 1
ATOM 4249 O O . GLN B 1 26 ? 38.906 14.352 12.727 1 25.58 26 GLN B O 1
ATOM 4254 N N . ASP B 1 27 ? 38.188 16.328 13.516 1 25.16 27 ASP B N 1
ATOM 4255 C CA . ASP B 1 27 ? 38.938 16.156 14.75 1 25.16 27 ASP B CA 1
ATOM 4256 C C . ASP B 1 27 ? 38.344 15.023 15.602 1 25.16 27 ASP B C 1
ATOM 4258 O O . ASP B 1 27 ? 39.094 14.375 16.359 1 25.16 27 ASP B O 1
ATOM 4262 N N . HIS B 1 28 ? 37.062 14.898 15.609 1 23.08 28 HIS B N 1
ATOM 4263 C CA . HIS B 1 28 ? 36.5 13.984 16.609 1 23.08 28 HIS B CA 1
ATOM 4264 C C . HIS B 1 28 ? 36.781 12.531 16.234 1 23.08 28 HIS B C 1
ATOM 4266 O O . HIS B 1 28 ? 36.5 11.625 17.016 1 23.08 28 HIS B O 1
ATOM 4272 N N . ALA B 1 29 ? 37.125 12.211 14.984 1 25.09 29 ALA B N 1
ATOM 4273 C CA . ALA B 1 29 ? 37.438 10.828 14.625 1 25.09 29 ALA B CA 1
ATOM 4274 C C . ALA B 1 29 ? 38.719 10.359 15.305 1 25.09 29 ALA B C 1
ATOM 4276 O O . ALA B 1 29 ? 39 9.164 15.352 1 25.09 29 ALA B O 1
ATOM 4277 N N . SER B 1 30 ? 39.594 11.227 15.719 1 24.11 30 SER B N 1
ATOM 4278 C CA . SER B 1 30 ? 40.875 10.75 16.156 1 24.11 30 SER B CA 1
ATOM 4279 C C . SER B 1 30 ? 40.781 10.07 17.531 1 24.11 30 SER B C 1
ATOM 4281 O O . SER B 1 30 ? 41.656 9.281 17.891 1 24.11 30 SER B O 1
ATOM 4283 N N . ARG B 1 31 ? 40 10.594 18.516 1 23.27 31 ARG B N 1
ATOM 4284 C CA . ARG B 1 31 ? 40.219 10.117 19.875 1 23.27 31 ARG B CA 1
ATOM 4285 C C . ARG B 1 31 ? 39.594 8.75 20.078 1 23.27 31 ARG B C 1
ATOM 4287 O O . ARG B 1 31 ? 39.562 8.227 21.203 1 23.27 31 ARG B O 1
ATOM 4294 N N . ARG B 1 32 ? 38.719 8.234 19.219 1 23.66 32 ARG B N 1
ATOM 4295 C CA . ARG B 1 32 ? 38 7.039 19.656 1 23.66 32 ARG B CA 1
ATOM 4296 C C . ARG B 1 32 ? 38.969 5.848 19.75 1 23.66 32 ARG B C 1
ATOM 4298 O O . ARG B 1 32 ? 39.656 5.527 18.797 1 23.66 32 ARG B O 1
ATOM 4305 N N . GLN B 1 33 ? 39.375 5.469 21.016 1 23.83 33 GLN B N 1
ATOM 4306 C CA . GLN B 1 33 ? 40.156 4.312 21.438 1 23.83 33 GLN B CA 1
ATOM 4307 C C . GLN B 1 33 ? 39.656 3.037 20.766 1 23.83 33 GLN B C 1
ATOM 4309 O O . GLN B 1 33 ? 38.469 2.895 20.5 1 23.83 33 GLN B O 1
ATOM 4314 N N . LYS B 1 34 ? 40.562 2.143 20.344 1 25.42 34 LYS B N 1
ATOM 4315 C CA . LYS B 1 34 ? 40.562 0.837 19.688 1 25.42 34 LYS B CA 1
ATOM 4316 C C . LYS B 1 34 ? 39.719 -0.162 20.453 1 25.42 34 LYS B C 1
ATOM 4318 O O . LYS B 1 34 ? 40.188 -0.839 21.375 1 25.42 34 LYS B O 1
ATOM 4323 N N . VAL B 1 35 ? 38.531 0.109 20.922 1 23.98 35 VAL B N 1
ATOM 4324 C CA . VAL B 1 35 ? 37.812 -0.948 21.641 1 23.98 35 VAL B CA 1
ATOM 4325 C C . VAL B 1 35 ? 37.75 -2.201 20.766 1 23.98 35 VAL B C 1
ATOM 4327 O O . VAL B 1 35 ? 37.688 -2.111 19.547 1 23.98 35 VAL B O 1
ATOM 4330 N N . ASP B 1 36 ? 37.906 -3.484 21.391 1 24.52 36 ASP B N 1
ATOM 4331 C CA . ASP B 1 36 ? 38.219 -4.848 21 1 24.52 36 ASP B CA 1
ATOM 4332 C C . ASP B 1 36 ? 37.188 -5.391 20.016 1 24.52 36 ASP B C 1
ATOM 4334 O O . ASP B 1 36 ? 36 -5.348 20.281 1 24.52 36 ASP B O 1
ATOM 4338 N N . ASP B 1 37 ? 37.531 -5.527 18.766 1 27.86 37 ASP B N 1
ATOM 4339 C CA . ASP B 1 37 ? 37 -5.938 17.469 1 27.86 37 ASP B CA 1
ATOM 4340 C C . ASP B 1 37 ? 36.344 -7.316 17.562 1 27.86 37 ASP B C 1
ATOM 4342 O O . ASP B 1 37 ? 35.625 -7.738 16.641 1 27.86 37 ASP B O 1
ATOM 4346 N N . GLU B 1 38 ? 36.781 -8.117 18.594 1 29.42 38 GLU B N 1
ATOM 4347 C CA . GLU B 1 38 ? 36.5 -9.547 18.562 1 29.42 38 GLU B CA 1
ATOM 4348 C C . GLU B 1 38 ? 35.031 -9.828 18.875 1 29.42 38 GLU B C 1
ATOM 4350 O O . GLU B 1 38 ? 34.438 -10.703 18.266 1 29.42 38 GLU B O 1
ATOM 4355 N N . THR B 1 39 ? 34.594 -9.109 19.984 1 28.2 39 THR B N 1
ATOM 4356 C CA . THR B 1 39 ? 33.281 -9.461 20.5 1 28.2 39 THR B CA 1
ATOM 4357 C C . THR B 1 39 ? 32.188 -9.016 19.516 1 28.2 39 THR B C 1
ATOM 4359 O O . THR B 1 39 ? 31.109 -9.617 19.469 1 28.2 39 THR B O 1
ATOM 4362 N N . ALA B 1 40 ? 32.5 -7.875 18.906 1 26.91 40 ALA B N 1
ATOM 4363 C CA . ALA B 1 40 ? 31.516 -7.367 17.938 1 26.91 40 ALA B CA 1
ATOM 4364 C C . ALA B 1 40 ? 31.375 -8.32 16.75 1 26.91 40 ALA B C 1
ATOM 4366 O O . ALA B 1 40 ? 30.266 -8.523 16.25 1 26.91 40 ALA B O 1
ATOM 4367 N N . GLU B 1 41 ? 32.5 -8.938 16.453 1 30.38 41 GLU B N 1
ATOM 4368 C CA . GLU B 1 41 ? 32.469 -9.93 15.383 1 30.38 41 GLU B CA 1
ATOM 4369 C C . GLU B 1 41 ? 31.594 -11.117 15.75 1 30.38 41 GLU B C 1
ATOM 4371 O O . GLU B 1 41 ? 30.859 -11.633 14.898 1 30.38 41 GLU B O 1
ATOM 4376 N N . ASP B 1 42 ? 31.672 -11.469 17.047 1 30.94 42 ASP B N 1
ATOM 4377 C CA . ASP B 1 42 ? 30.891 -12.617 17.5 1 30.94 42 ASP B CA 1
ATOM 4378 C C . ASP B 1 42 ? 29.391 -12.32 17.469 1 30.94 42 ASP B C 1
ATOM 4380 O O . ASP B 1 42 ? 28.594 -13.164 17.047 1 30.94 42 ASP B O 1
ATOM 4384 N N . VAL B 1 43 ? 29.031 -11.062 17.938 1 29.81 43 VAL B N 1
ATOM 4385 C CA . VAL B 1 43 ? 27.625 -10.695 17.969 1 29.81 43 VAL B CA 1
ATOM 4386 C C . VAL B 1 43 ? 27.125 -10.477 16.547 1 29.81 43 VAL B C 1
ATOM 4388 O O . VAL B 1 43 ? 26.031 -10.922 16.188 1 29.81 43 VAL B O 1
ATOM 4391 N N . LEU B 1 44 ? 27.953 -9.938 15.703 1 32.16 44 LEU B N 1
ATOM 4392 C CA . LEU B 1 44 ? 27.641 -9.789 14.281 1 32.16 44 LEU B CA 1
ATOM 4393 C C . LEU B 1 44 ? 27.484 -11.148 13.617 1 32.16 44 LEU B C 1
ATOM 4395 O O . LEU B 1 44 ? 26.594 -11.328 12.781 1 32.16 44 LEU B O 1
ATOM 4399 N N . ASN B 1 45 ? 28.375 -12.031 14.008 1 36.19 45 ASN B N 1
ATOM 4400 C CA . ASN B 1 45 ? 28.234 -13.414 13.562 1 36.19 45 ASN B CA 1
ATOM 4401 C C . ASN B 1 45 ? 26.938 -14.031 14.062 1 36.19 45 ASN B C 1
ATOM 4403 O O . ASN B 1 45 ? 26.297 -14.797 13.344 1 36.19 45 ASN B O 1
ATOM 4407 N N . LYS B 1 46 ? 26.531 -13.719 15.273 1 33.78 46 LYS B N 1
ATOM 4408 C CA . LYS B 1 46 ? 25.281 -14.211 15.852 1 33.78 46 LYS B CA 1
ATOM 4409 C C . LYS B 1 46 ? 24.078 -13.539 15.203 1 33.78 46 LYS B C 1
ATOM 4411 O O . LYS B 1 46 ? 23.031 -14.164 15.016 1 33.78 46 LYS B O 1
ATOM 4416 N N . ILE B 1 47 ? 24.109 -12.258 14.992 1 31.5 47 ILE B N 1
ATOM 4417 C CA . ILE B 1 47 ? 23.125 -11.508 14.227 1 31.5 47 ILE B CA 1
ATOM 4418 C C . ILE B 1 47 ? 23.109 -12.008 12.781 1 31.5 47 ILE B C 1
ATOM 4420 O O . ILE B 1 47 ? 22.047 -12.211 12.203 1 31.5 47 ILE B O 1
ATOM 4424 N N . ALA B 1 48 ? 24.25 -12.188 12.211 1 31.66 48 ALA B N 1
ATOM 4425 C CA . ALA B 1 48 ? 24.422 -12.727 10.867 1 31.66 48 ALA B CA 1
ATOM 4426 C C . ALA B 1 48 ? 23.859 -14.141 10.766 1 31.66 48 ALA B C 1
ATOM 4428 O O . ALA B 1 48 ? 23.375 -14.555 9.703 1 31.66 48 ALA B O 1
ATOM 4429 N N . ASN B 1 49 ? 24.109 -14.883 11.859 1 33.91 49 ASN B N 1
ATOM 4430 C CA . ASN B 1 49 ? 23.641 -16.266 11.914 1 33.91 49 ASN B CA 1
ATOM 4431 C C . ASN B 1 49 ? 22.172 -16.344 12.297 1 33.91 49 ASN B C 1
ATOM 4433 O O . ASN B 1 49 ? 21.656 -17.422 12.578 1 33.91 49 ASN B O 1
ATOM 4437 N N . GLY B 1 50 ? 21.234 -15.391 11.938 1 30.38 50 GLY B N 1
ATOM 4438 C CA . GLY B 1 50 ? 19.797 -15.266 12.07 1 30.38 50 GLY B CA 1
ATOM 4439 C C . GLY B 1 50 ? 19.312 -15.398 13.5 1 30.38 50 GLY B C 1
ATOM 4440 O O . GLY B 1 50 ? 18.125 -15.594 13.75 1 30.38 50 GLY B O 1
ATOM 4441 N N . ASP B 1 51 ? 20.094 -15.477 14.438 1 31.98 51 ASP B N 1
ATOM 4442 C CA . ASP B 1 51 ? 19.672 -15.703 15.812 1 31.98 51 ASP B CA 1
ATOM 4443 C C . ASP B 1 51 ? 19.141 -14.422 16.438 1 31.98 51 ASP B C 1
ATOM 4445 O O . ASP B 1 51 ? 18.375 -14.461 17.406 1 31.98 51 ASP B O 1
ATOM 4449 N N . VAL B 1 52 ? 19.766 -13.297 16.484 1 30.17 52 VAL B N 1
ATOM 4450 C CA . VAL B 1 52 ? 19.344 -12.094 17.188 1 30.17 52 VAL B CA 1
ATOM 4451 C C . VAL B 1 52 ? 18.75 -11.086 16.188 1 30.17 52 VAL B C 1
ATOM 4453 O O . VAL B 1 52 ? 19.406 -10.734 15.203 1 30.17 52 VAL B O 1
ATOM 4456 N N . SER B 1 53 ? 17.344 -11.086 15.969 1 29.25 53 SER B N 1
ATOM 4457 C CA . SER B 1 53 ? 16.656 -10.023 15.242 1 29.25 53 SER B CA 1
ATOM 4458 C C . SER B 1 53 ? 17.172 -8.648 15.664 1 29.25 53 SER B C 1
ATOM 4460 O O . SER B 1 53 ? 17.531 -8.445 16.828 1 29.25 53 SER B O 1
ATOM 4462 N N . ASP B 1 54 ? 17.734 -7.941 14.758 1 31.56 54 ASP B N 1
ATOM 4463 C CA . ASP B 1 54 ? 18.188 -6.605 15.133 1 31.56 54 ASP B CA 1
ATOM 4464 C C . ASP B 1 54 ? 17.188 -5.926 16.062 1 31.56 54 ASP B C 1
ATOM 4466 O O . ASP B 1 54 ? 17.516 -4.953 16.75 1 31.56 54 ASP B O 1
ATOM 4470 N N . GLY B 1 55 ? 15.812 -6.148 15.867 1 30.59 55 GLY B N 1
ATOM 4471 C CA . GLY B 1 55 ? 14.898 -5.484 16.781 1 30.59 55 GLY B CA 1
ATOM 4472 C C . GLY B 1 55 ? 15.047 -5.953 18.219 1 30.59 55 GLY B C 1
ATOM 4473 O O . GLY B 1 55 ? 14.367 -5.449 19.109 1 30.59 55 GLY B O 1
ATOM 4474 N N . ASP B 1 56 ? 15.602 -7.113 18.297 1 29.88 56 ASP B N 1
ATOM 4475 C CA . ASP B 1 56 ? 15.57 -7.676 19.641 1 29.88 56 ASP B CA 1
ATOM 4476 C C . ASP B 1 56 ? 16.594 -6.992 20.547 1 29.88 56 ASP B C 1
ATOM 4478 O O . ASP B 1 56 ? 17.062 -7.59 21.516 1 29.88 56 ASP B O 1
ATOM 4482 N N . PHE B 1 57 ? 17.203 -5.984 20.125 1 27.58 57 PHE B N 1
ATOM 4483 C CA . PHE B 1 57 ? 18 -5.473 21.219 1 27.58 57 PHE B CA 1
ATOM 4484 C C . PHE B 1 57 ? 17.125 -4.867 22.312 1 27.58 57 PHE B C 1
ATOM 4486 O O . PHE B 1 57 ? 17.484 -3.871 22.938 1 27.58 57 PHE B O 1
ATOM 4493 N N . SER B 1 58 ? 15.711 -4.961 22.203 1 25.77 58 SER B N 1
ATOM 4494 C CA . SER B 1 58 ? 15.078 -4.359 23.375 1 25.77 58 SER B CA 1
ATOM 4495 C C . SER B 1 58 ? 15.641 -4.941 24.672 1 25.77 58 SER B C 1
ATOM 4497 O O . SER B 1 58 ? 16.016 -6.113 24.719 1 25.77 58 SER B O 1
ATOM 4499 N N . ASP B 1 59 ? 16.156 -4.129 25.484 1 25.22 59 ASP B N 1
ATOM 4500 C CA . ASP B 1 59 ? 16.281 -4.383 26.922 1 25.22 59 ASP B CA 1
ATOM 4501 C C . ASP B 1 59 ? 15.102 -5.188 27.453 1 25.22 59 ASP B C 1
ATOM 4503 O O . ASP B 1 59 ? 13.977 -5.035 26.969 1 25.22 59 ASP B O 1
ATOM 4507 N N . ASP B 1 60 ? 15.242 -6.355 28.219 1 25.28 60 ASP B N 1
ATOM 4508 C CA . ASP B 1 60 ? 14.461 -7.301 29.016 1 25.28 60 ASP B CA 1
ATOM 4509 C C . ASP B 1 60 ? 13.508 -6.574 29.953 1 25.28 60 ASP B C 1
ATOM 4511 O O . ASP B 1 60 ? 13.07 -7.137 30.969 1 25.28 60 ASP B O 1
ATOM 4515 N N . GLU B 1 61 ? 13.094 -5.367 30.047 1 23.08 61 GLU B N 1
ATOM 4516 C CA . GLU B 1 61 ? 12.086 -5.34 31.109 1 23.08 61 GLU B CA 1
ATOM 4517 C C . GLU B 1 61 ? 10.977 -6.355 30.828 1 23.08 61 GLU B C 1
ATOM 4519 O O . GLU B 1 61 ? 10.453 -6.43 29.719 1 23.08 61 GLU B O 1
ATOM 4524 N N . LYS B 1 62 ? 10.773 -7.418 31.734 1 24.45 62 LYS B N 1
ATOM 4525 C CA . LYS B 1 62 ? 9.852 -8.539 31.875 1 24.45 62 LYS B CA 1
ATOM 4526 C C . LYS B 1 62 ? 8.406 -8.078 31.719 1 24.45 62 LYS B C 1
ATOM 4528 O O . LYS B 1 62 ? 7.668 -7.969 32.688 1 24.45 62 LYS B O 1
ATOM 4533 N N . GLU B 1 63 ? 8.023 -6.934 31.188 1 23.36 63 GLU B N 1
ATOM 4534 C CA . GLU B 1 63 ? 6.566 -6.91 31.312 1 23.36 63 GLU B CA 1
ATOM 4535 C C . GLU B 1 63 ? 5.941 -8.188 30.75 1 23.36 63 GLU B C 1
ATOM 4537 O O . GLU B 1 63 ? 6.531 -8.844 29.891 1 23.36 63 GLU B O 1
ATOM 4542 N N . GLU B 1 64 ? 4.84 -8.781 31.469 1 23.44 64 GLU B N 1
ATOM 4543 C CA . GLU B 1 64 ? 4.008 -9.953 31.203 1 23.44 64 GLU B CA 1
ATOM 4544 C C . GLU B 1 64 ? 3.629 -10.031 29.734 1 23.44 64 GLU B C 1
ATOM 4546 O O . GLU B 1 64 ? 3.336 -9.016 29.094 1 23.44 64 GLU B O 1
ATOM 4551 N N . GLU B 1 65 ? 4.199 -11.023 29.062 1 24.59 65 GLU B N 1
ATOM 4552 C CA . GLU B 1 65 ? 4.09 -11.562 27.703 1 24.59 65 GLU B CA 1
ATOM 4553 C C . GLU B 1 65 ? 2.635 -11.625 27.25 1 24.59 65 GLU B C 1
ATOM 4555 O O . GLU B 1 65 ? 1.92 -12.578 27.578 1 24.59 65 GLU B O 1
ATOM 4560 N N . ASN B 1 66 ? 1.763 -10.562 27.578 1 22.02 66 ASN B N 1
ATOM 4561 C CA . ASN B 1 66 ? 0.48 -10.867 26.953 1 22.02 66 ASN B CA 1
ATOM 4562 C C . ASN B 1 66 ? 0.641 -11.188 25.469 1 22.02 66 ASN B C 1
ATOM 4564 O O . ASN B 1 66 ? 1.049 -10.32 24.688 1 22.02 66 ASN B O 1
ATOM 4568 N N . GLU B 1 67 ? 1.139 -12.391 25.125 1 23.09 67 GLU B N 1
ATOM 4569 C CA . GLU B 1 67 ? 1.257 -13.094 23.844 1 23.09 67 GLU B CA 1
ATOM 4570 C C . GLU B 1 67 ? 0.019 -12.883 22.984 1 23.09 67 GLU B C 1
ATOM 4572 O O . GLU B 1 67 ? -0.941 -13.648 23.062 1 23.09 67 GLU B O 1
ATOM 4577 N N . GLU B 1 68 ? -0.591 -11.703 22.969 1 23.56 68 GLU B N 1
ATOM 4578 C CA . GLU B 1 68 ? -1.699 -11.773 22.016 1 23.56 68 GLU B CA 1
ATOM 4579 C C . GLU B 1 68 ? -1.197 -12.008 20.594 1 23.56 68 GLU B C 1
ATOM 4581 O O . GLU B 1 68 ? -0.45 -11.195 20.047 1 23.56 68 GLU B O 1
ATOM 4586 N N . ASN B 1 69 ? -0.796 -13.227 20.188 1 23.03 69 ASN B N 1
ATOM 4587 C CA . ASN B 1 69 ? -0.573 -13.805 18.859 1 23.03 69 ASN B CA 1
ATOM 4588 C C . ASN B 1 69 ? -1.576 -13.266 17.844 1 23.03 69 ASN B C 1
ATOM 4590 O O . ASN B 1 69 ? -2.732 -13.695 17.828 1 23.03 69 ASN B O 1
ATOM 4594 N N . ILE B 1 70 ? -1.559 -12.047 17.594 1 25.61 70 ILE B N 1
ATOM 4595 C CA . ILE B 1 70 ? -2.471 -11.688 16.5 1 25.61 70 ILE B CA 1
ATOM 4596 C C . ILE B 1 70 ? -2.086 -12.445 15.234 1 25.61 70 ILE B C 1
ATOM 4598 O O . ILE B 1 70 ? -0.954 -12.336 14.758 1 25.61 70 ILE B O 1
ATOM 4602 N N . PRO B 1 71 ? -2.615 -13.609 14.969 1 25.62 71 PRO B N 1
ATOM 4603 C CA . PRO B 1 71 ? -2.41 -14.406 13.758 1 25.62 71 PRO B CA 1
ATOM 4604 C C . PRO B 1 71 ? -2.457 -13.57 12.484 1 25.62 71 PRO B C 1
ATOM 4606 O O . PRO B 1 71 ? -3.25 -12.633 12.383 1 25.62 71 PRO B O 1
ATOM 4609 N N . ALA B 1 72 ? -1.335 -13.383 11.766 1 26.3 72 ALA B N 1
ATOM 4610 C CA . ALA B 1 72 ? -1.182 -12.812 10.43 1 26.3 72 ALA B CA 1
ATOM 4611 C C . ALA B 1 72 ? -2.312 -13.266 9.508 1 26.3 72 ALA B C 1
ATOM 4613 O O . ALA B 1 72 ? -2.502 -12.703 8.43 1 26.3 72 ALA B O 1
ATOM 4614 N N . ASN B 1 73 ? -2.674 -14.539 9.625 1 27.39 73 ASN B N 1
ATOM 4615 C CA . ASN B 1 73 ? -3.469 -15.102 8.539 1 27.39 73 ASN B CA 1
ATOM 4616 C C . ASN B 1 73 ? -4.852 -14.461 8.469 1 27.39 73 ASN B C 1
ATOM 4618 O O . ASN B 1 73 ? -5.707 -14.727 9.312 1 27.39 73 ASN B O 1
ATOM 4622 N N . GLY B 1 74 ? -4.969 -13.195 8.227 1 32.09 74 GLY B N 1
ATOM 4623 C CA . GLY B 1 74 ? -6.34 -12.766 7.988 1 32.09 74 GLY B CA 1
ATOM 4624 C C . GLY B 1 74 ? -7.109 -13.695 7.07 1 32.09 74 GLY B C 1
ATOM 4625 O O . GLY B 1 74 ? -7.176 -13.469 5.859 1 32.09 74 GLY B O 1
ATOM 4626 N N . GLN B 1 75 ? -7.102 -14.977 7.199 1 31.17 75 GLN B N 1
ATOM 4627 C CA . GLN B 1 75 ? -7.926 -15.82 6.344 1 31.17 75 GLN B CA 1
ATOM 4628 C C . GLN B 1 75 ? -9.312 -15.211 6.141 1 31.17 75 GLN B C 1
ATOM 4630 O O . GLN B 1 75 ? -9.75 -15.023 5.004 1 31.17 75 GLN B O 1
ATOM 4635 N N . VAL B 1 76 ? -10.375 -15.695 6.824 1 32.16 76 VAL B N 1
ATOM 4636 C CA . VAL B 1 76 ? -11.719 -15.594 6.258 1 32.16 76 VAL B CA 1
ATOM 4637 C C . VAL B 1 76 ? -12.164 -14.133 6.227 1 32.16 76 VAL B C 1
ATOM 4639 O O . VAL B 1 76 ? -12.445 -13.539 7.273 1 32.16 76 VAL B O 1
ATOM 4642 N N . SER B 1 77 ? -11.5 -13.117 5.875 1 30.33 77 SER B N 1
ATOM 4643 C CA . SER B 1 77 ? -12.164 -11.82 5.863 1 30.33 77 SER B CA 1
ATOM 4644 C C . SER B 1 77 ? -13.297 -11.789 4.844 1 30.33 77 SER B C 1
ATOM 4646 O O . SER B 1 77 ? -13.062 -11.875 3.639 1 30.33 77 SER B O 1
ATOM 4648 N N . ALA B 1 78 ? -14.414 -12.406 4.949 1 29.11 78 ALA B N 1
ATOM 4649 C CA . ALA B 1 78 ? -15.594 -11.93 4.23 1 29.11 78 ALA B CA 1
ATOM 4650 C C . ALA B 1 78 ? -15.672 -10.406 4.262 1 29.11 78 ALA B C 1
ATOM 4652 O O . ALA B 1 78 ? -15.75 -9.805 5.34 1 29.11 78 ALA B O 1
ATOM 4653 N N . SER B 1 79 ? -14.961 -9.672 3.42 1 27.88 79 SER B N 1
ATOM 4654 C CA . SER B 1 79 ? -14.984 -8.219 3.244 1 27.88 79 SER B CA 1
ATOM 4655 C C . SER B 1 79 ? -16.406 -7.684 3.266 1 27.88 79 SER B C 1
ATOM 4657 O O . SER B 1 79 ? -17.094 -7.688 2.24 1 27.88 79 SER B O 1
ATOM 4659 N N . MET B 1 80 ? -17.297 -8.219 4.148 1 24.34 80 MET B N 1
ATOM 4660 C CA . MET B 1 80 ? -18.516 -7.41 4.227 1 24.34 80 MET B CA 1
ATOM 4661 C C . MET B 1 80 ? -18.172 -5.949 4.492 1 24.34 80 MET B C 1
ATOM 4663 O O . MET B 1 80 ? -17.375 -5.645 5.375 1 24.34 80 MET B O 1
ATOM 4667 N N . SER B 1 81 ? -18.125 -5.203 3.477 1 24.97 81 SER B N 1
ATOM 4668 C CA . SER B 1 81 ? -18.062 -3.748 3.525 1 24.97 81 SER B CA 1
ATOM 4669 C C . SER B 1 81 ? -18.922 -3.197 4.656 1 24.97 81 SER B C 1
ATOM 4671 O O . SER B 1 81 ? -20.078 -2.816 4.438 1 24.97 81 SER B O 1
ATOM 4673 N N . SER B 1 82 ? -19.109 -3.961 5.77 1 23.83 82 SER B N 1
ATOM 4674 C CA . SER B 1 82 ? -19.969 -3.205 6.688 1 23.83 82 SER B CA 1
ATOM 4675 C C . SER B 1 82 ? -19.281 -1.91 7.121 1 23.83 82 SER B C 1
ATOM 4677 O O . SER B 1 82 ? -18.094 -1.904 7.457 1 23.83 82 SER B O 1
ATOM 4679 N N . SER B 1 83 ? -19.656 -0.858 6.602 1 23.02 83 SER B N 1
ATOM 4680 C CA . SER B 1 83 ? -19.453 0.474 7.164 1 23.02 83 SER B CA 1
ATOM 4681 C C . SER B 1 83 ? -19.641 0.471 8.68 1 23.02 83 SER B C 1
ATOM 4683 O O . SER B 1 83 ? -20.781 0.532 9.156 1 23.02 83 SER B O 1
ATOM 4685 N N . ALA B 1 84 ? -19.031 -0.391 9.391 1 23.67 84 ALA B N 1
ATOM 4686 C CA . ALA B 1 84 ? -19.219 -0.351 10.836 1 23.67 84 ALA B CA 1
ATOM 4687 C C . ALA B 1 84 ? -18.984 1.053 11.383 1 23.67 84 ALA B C 1
ATOM 4689 O O . ALA B 1 84 ? -17.953 1.666 11.109 1 23.67 84 ALA B O 1
ATOM 4690 N N . GLN B 1 85 ? -20.031 1.731 11.68 1 23.77 85 GLN B N 1
ATOM 4691 C CA . GLN B 1 85 ? -20.094 2.945 12.484 1 23.77 85 GLN B CA 1
ATOM 4692 C C . GLN B 1 85 ? -19.281 2.791 13.766 1 23.77 85 GLN B C 1
ATOM 4694 O O . GLN B 1 85 ? -19.203 1.701 14.336 1 23.77 85 GLN B O 1
ATOM 4699 N N . PRO B 1 86 ? -18.312 3.533 14.023 1 24.84 86 PRO B N 1
ATOM 4700 C CA . PRO B 1 86 ? -17.594 3.539 15.297 1 24.84 86 PRO B CA 1
ATOM 4701 C C . PRO B 1 86 ? -18.5 3.24 16.484 1 24.84 86 PRO B C 1
ATOM 4703 O O . PRO B 1 86 ? -19.562 3.838 16.625 1 24.84 86 PRO B O 1
ATOM 4706 N N . SER B 1 87 ? -18.656 1.93 16.812 1 24.98 87 SER B N 1
ATOM 4707 C CA . SER B 1 87 ? -19.422 1.548 18 1 24.98 87 SER B CA 1
ATOM 4708 C C . SER B 1 87 ? -19.031 2.396 19.203 1 24.98 87 SER B C 1
ATOM 4710 O O . SER B 1 87 ? -17.844 2.576 19.484 1 24.98 87 SER B O 1
ATOM 4712 N N . THR B 1 88 ? -19.859 3.338 19.578 1 23.61 88 THR B N 1
ATOM 4713 C CA . THR B 1 88 ? -19.875 4.133 20.797 1 23.61 88 THR B CA 1
ATOM 4714 C C . THR B 1 88 ? -19.766 3.238 22.031 1 23.61 88 THR B C 1
ATOM 4716 O O . THR B 1 88 ? -20.609 2.375 22.266 1 23.61 88 THR B O 1
ATOM 4719 N N . SER B 1 89 ? -18.656 2.803 22.406 1 24.14 89 SER B N 1
ATOM 4720 C CA . SER B 1 89 ? -18.391 2.094 23.656 1 24.14 89 SER B CA 1
ATOM 4721 C C . SER B 1 89 ? -19.219 2.682 24.797 1 24.14 89 SER B C 1
ATOM 4723 O O . SER B 1 89 ? -19.094 3.871 25.109 1 24.14 89 SER B O 1
ATOM 4725 N N . GLN B 1 90 ? -20.422 2.162 25.078 1 24.53 90 GLN B N 1
ATOM 4726 C CA . GLN B 1 90 ? -21.266 2.504 26.219 1 24.53 90 GLN B CA 1
ATOM 4727 C C . GLN B 1 90 ? -20.578 2.17 27.531 1 24.53 90 GLN B C 1
ATOM 4729 O O . GLN B 1 90 ? -20.328 0.999 27.828 1 24.53 90 GLN B O 1
ATOM 4734 N N . THR B 1 91 ? -19.531 2.814 27.922 1 25.23 91 THR B N 1
ATOM 4735 C CA . THR B 1 91 ? -19.156 2.709 29.328 1 25.23 91 THR B CA 1
ATOM 4736 C C . THR B 1 91 ? -20.391 2.77 30.234 1 25.23 91 THR B C 1
ATOM 4738 O O . THR B 1 91 ? -21.266 3.609 30.031 1 25.23 91 THR B O 1
ATOM 4741 N N . PRO B 1 92 ? -20.688 1.732 30.938 1 28.22 92 PRO B N 1
ATOM 4742 C CA . PRO B 1 92 ? -21.781 1.817 31.891 1 28.22 92 PRO B CA 1
ATOM 4743 C C . PRO B 1 92 ? -21.75 3.105 32.719 1 28.22 92 PRO B C 1
ATOM 4745 O O . PRO B 1 92 ? -20.812 3.326 33.5 1 28.22 92 PRO B O 1
ATOM 4748 N N . VAL B 1 93 ? -22.016 4.293 32.125 1 25.66 93 VAL B N 1
ATOM 4749 C CA . VAL B 1 93 ? -22.266 5.488 32.938 1 25.66 93 VAL B CA 1
ATOM 4750 C C . VAL B 1 93 ? -23.219 5.148 34.062 1 25.66 93 VAL B C 1
ATOM 4752 O O . VAL B 1 93 ? -24.109 4.324 33.938 1 25.66 93 VAL B O 1
ATOM 4755 N N . THR B 1 94 ? -22.797 5.246 35.344 1 28 94 THR B N 1
ATOM 4756 C CA . THR B 1 94 ? -23.703 5.418 36.469 1 28 94 THR B CA 1
ATOM 4757 C C . THR B 1 94 ? -25.031 6.02 36 1 28 94 THR B C 1
ATOM 4759 O O . THR B 1 94 ? -25.094 6.656 34.969 1 28 94 THR B O 1
ATOM 4762 N N . ASN B 1 95 ? -26.188 5.773 36.781 1 30.16 95 ASN B N 1
ATOM 4763 C CA . ASN B 1 95 ? -27.547 6.219 36.562 1 30.16 95 ASN B CA 1
ATOM 4764 C C . ASN B 1 95 ? -27.594 7.641 36 1 30.16 95 ASN B C 1
ATOM 4766 O O . ASN B 1 95 ? -28.141 8.539 36.656 1 30.16 95 ASN B O 1
ATOM 4770 N N . LEU B 1 96 ? -26.453 8.242 35.688 1 29.94 96 LEU B N 1
ATOM 4771 C CA . LEU B 1 96 ? -26.766 9.617 35.312 1 29.94 96 LEU B CA 1
ATOM 4772 C C . LEU B 1 96 ? -27.828 9.648 34.219 1 29.94 96 LEU B C 1
ATOM 4774 O O . LEU B 1 96 ? -27.844 8.773 33.344 1 29.94 96 LEU B O 1
ATOM 4778 N N . LYS B 1 97 ? -28.891 10.469 34.438 1 31.86 97 LYS B N 1
ATOM 4779 C CA . LYS B 1 97 ? -30.047 10.773 33.594 1 31.86 97 LYS B CA 1
ATOM 4780 C C . LYS B 1 97 ? -29.703 10.688 32.125 1 31.86 97 LYS B C 1
ATOM 4782 O O . LYS B 1 97 ? -28.562 10.969 31.734 1 31.86 97 LYS B O 1
ATOM 4787 N N . GLU B 1 98 ? -30.328 9.703 31.469 1 35.19 98 GLU B N 1
ATOM 4788 C CA . GLU B 1 98 ? -30.281 9.57 30.016 1 35.19 98 GLU B CA 1
ATOM 4789 C C . GLU B 1 98 ? -30.016 10.914 29.344 1 35.19 98 GLU B C 1
ATOM 4791 O O . GLU B 1 98 ? -30.734 11.883 29.578 1 35.19 98 GLU B O 1
ATOM 4796 N N . PRO B 1 99 ? -28.766 11.344 29.172 1 34.53 99 PRO B N 1
ATOM 4797 C CA . PRO B 1 99 ? -28.781 12.688 28.594 1 34.53 99 PRO B CA 1
ATOM 4798 C C . PRO B 1 99 ? -29.938 12.898 27.625 1 34.53 99 PRO B C 1
ATOM 4800 O O . PRO B 1 99 ? -30.359 11.969 26.938 1 34.53 99 PRO B O 1
ATOM 4803 N N . ALA B 1 100 ? -30.969 13.734 28 1 34.62 100 ALA B N 1
ATOM 4804 C CA . ALA B 1 100 ? -32.062 14.109 27.125 1 34.62 100 ALA B CA 1
ATOM 4805 C C . ALA B 1 100 ? -31.688 13.984 25.656 1 34.62 100 ALA B C 1
ATOM 4807 O O . ALA B 1 100 ? -30.516 14.172 25.297 1 34.62 100 ALA B O 1
ATOM 4808 N N . ALA B 1 101 ? -32.312 13.172 24.906 1 40.19 101 ALA B N 1
ATOM 4809 C CA . ALA B 1 101 ? -32.25 13.109 23.453 1 40.19 101 ALA B CA 1
ATOM 4810 C C . ALA B 1 101 ? -31.828 14.445 22.859 1 40.19 101 ALA B C 1
ATOM 4812 O O . ALA B 1 101 ? -32.5 15.453 23 1 40.19 101 ALA B O 1
ATOM 4813 N N . SER B 1 102 ? -30.609 14.82 23.047 1 44.97 102 SER B N 1
ATOM 4814 C CA . SER B 1 102 ? -30.156 16.109 22.547 1 44.97 102 SER B CA 1
ATOM 4815 C C . SER B 1 102 ? -30.906 16.5 21.281 1 44.97 102 SER B C 1
ATOM 4817 O O . SER B 1 102 ? -31.094 15.68 20.375 1 44.97 102 SER B O 1
ATOM 4819 N N . LYS B 1 103 ? -31.766 17.359 21.297 1 51.59 103 LYS B N 1
ATOM 4820 C CA . LYS B 1 103 ? -32.562 17.859 20.188 1 51.59 103 LYS B CA 1
ATOM 4821 C C . LYS B 1 103 ? -31.75 17.969 18.906 1 51.59 103 LYS B C 1
ATOM 4823 O O . LYS B 1 103 ? -30.672 18.547 18.906 1 51.59 103 LYS B O 1
ATOM 4828 N N . LYS B 1 104 ? -31.875 16.922 17.891 1 65.62 104 LYS B N 1
ATOM 4829 C CA . LYS B 1 104 ? -31.281 16.875 16.547 1 65.62 104 LYS B CA 1
ATOM 4830 C C . LYS B 1 104 ? -31.203 18.281 15.945 1 65.62 104 LYS B C 1
ATOM 4832 O O . LYS B 1 104 ? -32.188 19.031 15.984 1 65.62 104 LYS B O 1
ATOM 4837 N N . PHE B 1 105 ? -30 18.875 15.875 1 78.81 105 PHE B N 1
ATOM 4838 C CA . PHE B 1 105 ? -29.766 20.156 15.211 1 78.81 105 PHE B CA 1
ATOM 4839 C C . PHE B 1 105 ? -30.375 20.156 13.82 1 78.81 105 PHE B C 1
ATOM 4841 O O . PHE B 1 105 ? -30.062 19.297 12.992 1 78.81 105 PHE B O 1
ATOM 4848 N N . GLU B 1 106 ? -31.453 20.938 13.625 1 85.81 106 GLU B N 1
ATOM 4849 C CA . GLU B 1 106 ? -32.125 21.047 12.328 1 85.81 106 GLU B CA 1
ATOM 4850 C C . GLU B 1 106 ? -32.281 22.516 11.914 1 85.81 106 GLU B C 1
ATOM 4852 O O . GLU B 1 106 ? -32.469 23.391 12.766 1 85.81 106 GLU B O 1
ATOM 4857 N N . ILE B 1 107 ? -31.969 22.656 10.68 1 89.94 107 ILE B N 1
ATOM 4858 C CA . ILE B 1 107 ? -32.188 23.984 10.117 1 89.94 107 ILE B CA 1
ATOM 4859 C C . ILE B 1 107 ? -33.156 23.906 8.93 1 89.94 107 ILE B C 1
ATOM 4861 O O . ILE B 1 107 ? -33.375 22.812 8.391 1 89.94 107 ILE B O 1
ATOM 4865 N N . LYS B 1 108 ? -33.75 25.047 8.633 1 92.81 108 LYS B N 1
ATOM 4866 C CA . LYS B 1 108 ? -34.688 25.094 7.52 1 92.81 108 LYS B CA 1
ATOM 4867 C C . LYS B 1 108 ? -33.938 25.312 6.195 1 92.81 108 LYS B C 1
ATOM 4869 O O . LYS B 1 108 ? -33 26.094 6.121 1 92.81 108 LYS B O 1
ATOM 4874 N N . TRP B 1 109 ? -34.438 24.609 5.262 1 95.69 109 TRP B N 1
ATOM 4875 C CA . TRP B 1 109 ? -33.781 24.625 3.957 1 95.69 109 TRP B CA 1
ATOM 4876 C C . TRP B 1 109 ? -34.75 25.078 2.865 1 95.69 109 TRP B C 1
ATOM 4878 O O . TRP B 1 109 ? -35.969 24.875 2.979 1 95.69 109 TRP B O 1
ATOM 4888 N N . THR B 1 110 ? -34.219 25.703 1.829 1 94.31 110 THR B N 1
ATOM 4889 C CA . THR B 1 110 ? -35 26.141 0.679 1 94.31 110 THR B CA 1
ATOM 4890 C C . THR B 1 110 ? -34.281 25.812 -0.625 1 94.31 110 THR B C 1
ATOM 4892 O O . THR B 1 110 ? -33.031 25.781 -0.673 1 94.31 110 THR B O 1
ATOM 4895 N N . LYS B 1 111 ? -35.062 25.531 -1.6 1 93 111 LYS B N 1
ATOM 4896 C CA . LYS B 1 111 ? -34.531 25.281 -2.93 1 93 111 LYS B CA 1
ATOM 4897 C C . LYS B 1 111 ? -34.25 26.594 -3.668 1 93 111 LYS B C 1
ATOM 4899 O O . LYS B 1 111 ? -35.188 27.188 -4.223 1 93 111 LYS B O 1
ATOM 4904 N N . LYS B 1 112 ? -33.125 27.094 -3.6 1 90.62 112 LYS B N 1
ATOM 4905 C CA . LYS B 1 112 ? -32.719 28.312 -4.285 1 90.62 112 LYS B CA 1
ATOM 4906 C C . LYS B 1 112 ? -31.219 28.266 -4.602 1 90.62 112 LYS B C 1
ATOM 4908 O O . LYS B 1 112 ? -30.484 27.422 -4.07 1 90.62 112 LYS B O 1
ATOM 4913 N N . GLU B 1 113 ? -30.844 29.109 -5.457 1 90.31 113 GLU B N 1
ATOM 4914 C CA . GLU B 1 113 ? -29.438 29.219 -5.777 1 90.31 113 GLU B CA 1
ATOM 4915 C C . GLU B 1 113 ? -28.656 29.906 -4.656 1 90.31 113 GLU B C 1
ATOM 4917 O O . GLU B 1 113 ? -29.156 30.875 -4.059 1 90.31 113 GLU B O 1
ATOM 4922 N N . PHE B 1 114 ? -27.625 29.391 -4.355 1 91.5 114 PHE B N 1
ATOM 4923 C CA . PHE B 1 114 ? -26.781 29.953 -3.305 1 91.5 114 PHE B CA 1
ATOM 4924 C C . PHE B 1 114 ? -26.188 31.297 -3.74 1 91.5 114 PHE B C 1
ATOM 4926 O O . PHE B 1 114 ? -25.5 31.375 -4.762 1 91.5 114 PHE B O 1
ATOM 4933 N N . ALA B 1 115 ? -26.484 32.312 -3.068 1 85.69 115 ALA B N 1
ATOM 4934 C CA . ALA B 1 115 ? -25.984 33.656 -3.383 1 85.69 115 ALA B CA 1
ATOM 4935 C C . ALA B 1 115 ? -24.641 33.906 -2.693 1 85.69 115 ALA B C 1
ATOM 4937 O O . ALA B 1 115 ? -24.484 33.625 -1.5 1 85.69 115 ALA B O 1
ATOM 4938 N N . LEU B 1 116 ? -23.703 34.312 -3.449 1 79.62 116 LEU B N 1
ATOM 4939 C CA . LEU B 1 116 ? -22.391 34.625 -2.906 1 79.62 116 LEU B CA 1
ATOM 4940 C C . LEU B 1 116 ? -22.406 35.969 -2.18 1 79.62 116 LEU B C 1
ATOM 4942 O O . LEU B 1 116 ? -22.625 37 -2.797 1 79.62 116 LEU B O 1
ATOM 4946 N N . ARG B 1 117 ? -22.562 35.938 -0.93 1 79.94 117 ARG B N 1
ATOM 4947 C CA . ARG B 1 117 ? -22.516 37.156 -0.165 1 79.94 117 ARG B CA 1
ATOM 4948 C C . ARG B 1 117 ? -21.25 37.25 0.69 1 79.94 117 ARG B C 1
ATOM 4950 O O . ARG B 1 117 ? -21.047 36.406 1.562 1 79.94 117 ARG B O 1
ATOM 4957 N N . ASP B 1 118 ? -20.297 38.188 0.446 1 83.44 118 ASP B N 1
ATOM 4958 C CA . ASP B 1 118 ? -19.156 38.469 1.298 1 83.44 118 ASP B CA 1
ATOM 4959 C C . ASP B 1 118 ? -18.219 37.25 1.391 1 83.44 118 ASP B C 1
ATOM 4961 O O . ASP B 1 118 ? -17.891 36.781 2.488 1 83.44 118 ASP B O 1
ATOM 4965 N N . VAL B 1 119 ? -17.891 36.688 0.252 1 89.5 119 VAL B N 1
ATOM 4966 C CA . VAL B 1 119 ? -17.094 35.469 0.241 1 89.5 119 VAL B CA 1
ATOM 4967 C C . VAL B 1 119 ? -15.664 35.781 -0.187 1 89.5 119 VAL B C 1
ATOM 4969 O O . VAL B 1 119 ? -14.773 34.938 -0.09 1 89.5 119 VAL B O 1
ATOM 4972 N N . GLU B 1 120 ? -15.352 37 -0.563 1 90.75 120 GLU B N 1
ATOM 4973 C CA . GLU B 1 120 ? -14.016 37.375 -1.016 1 90.75 120 GLU B CA 1
ATOM 4974 C C . GLU B 1 120 ? -13.031 37.406 0.151 1 90.75 120 GLU B C 1
ATOM 4976 O O . GLU B 1 120 ? -13.375 37.875 1.237 1 90.75 120 GLU B O 1
ATOM 4981 N N . CYS B 1 121 ? -11.898 36.906 -0.076 1 92.31 121 CYS B N 1
ATOM 4982 C CA . CYS B 1 121 ? -10.867 36.875 0.957 1 92.31 121 CYS B CA 1
ATOM 4983 C C . CYS B 1 121 ? -10.148 38.188 1.07 1 92.31 121 CYS B C 1
ATOM 4985 O O . CYS B 1 121 ? -9.688 38.75 0.066 1 92.31 121 CYS B O 1
ATOM 4987 N N . ASP B 1 122 ? -9.953 38.688 2.268 1 91.06 122 ASP B N 1
ATOM 4988 C CA . ASP B 1 122 ? -9.273 39.938 2.541 1 91.06 122 ASP B CA 1
ATOM 4989 C C . ASP B 1 122 ? -7.875 39.719 3.104 1 91.06 122 ASP B C 1
ATOM 4991 O O . ASP B 1 122 ? -7.184 40.656 3.473 1 91.06 122 ASP B O 1
ATOM 4995 N N . TYR B 1 123 ? -7.508 38.5 3.141 1 89.94 123 TYR B N 1
ATOM 4996 C CA . TYR B 1 123 ? -6.215 38.094 3.693 1 89.94 123 TYR B CA 1
ATOM 4997 C C . TYR B 1 123 ? -5.141 38.094 2.611 1 89.94 123 TYR B C 1
ATOM 4999 O O . TYR B 1 123 ? -5.176 37.25 1.707 1 89.94 123 TYR B O 1
ATOM 5007 N N . ASN B 1 124 ? -4.176 39.094 2.582 1 85.56 124 ASN B N 1
ATOM 5008 C CA . ASN B 1 124 ? -3.113 39.188 1.586 1 85.56 124 ASN B CA 1
ATOM 5009 C C . ASN B 1 124 ? -1.753 39.438 2.236 1 85.56 124 ASN B C 1
ATOM 5011 O O . ASN B 1 124 ? -1.171 40.5 2.09 1 85.56 124 ASN B O 1
ATOM 5015 N N . PRO B 1 125 ? -1.244 38.438 2.84 1 83.69 125 PRO B N 1
ATOM 5016 C CA . PRO B 1 125 ? 0.056 38.625 3.488 1 83.69 125 PRO B CA 1
ATOM 5017 C C . PRO B 1 125 ? 1.229 38.375 2.541 1 83.69 125 PRO B C 1
ATOM 5019 O O . PRO B 1 125 ? 1.038 37.875 1.44 1 83.69 125 PRO B O 1
ATOM 5022 N N . GLU B 1 126 ? 2.445 38.875 3.025 1 82.5 126 GLU B N 1
ATOM 5023 C CA . GLU B 1 126 ? 3.66 38.469 2.332 1 82.5 126 GLU B CA 1
ATOM 5024 C C . GLU B 1 126 ? 3.988 37 2.635 1 82.5 126 GLU B C 1
ATOM 5026 O O . GLU B 1 126 ? 4.281 36.656 3.779 1 82.5 126 GLU B O 1
ATOM 5031 N N . THR B 1 127 ? 3.879 36.188 1.663 1 80.69 127 THR B N 1
ATOM 5032 C CA . THR B 1 127 ? 3.906 34.75 1.894 1 80.69 127 THR B CA 1
ATOM 5033 C C . THR B 1 127 ? 5.312 34.188 1.687 1 80.69 127 THR B C 1
ATOM 5035 O O . THR B 1 127 ? 5.605 33.062 2.084 1 80.69 127 THR B O 1
ATOM 5038 N N . ALA B 1 128 ? 6.258 35 1.151 1 83.38 128 ALA B N 1
ATOM 5039 C CA . ALA B 1 128 ? 7.574 34.469 0.82 1 83.38 128 ALA B CA 1
ATOM 5040 C C . ALA B 1 128 ? 8.68 35.375 1.324 1 83.38 128 ALA B C 1
ATOM 5042 O O . ALA B 1 128 ? 8.484 36.594 1.472 1 83.38 128 ALA B O 1
ATOM 5043 N N . SER B 1 129 ? 9.719 34.75 1.776 1 87.12 129 SER B N 1
ATOM 5044 C CA . SER B 1 129 ? 10.945 35.469 2.156 1 87.12 129 SER B CA 1
ATOM 5045 C C . SER B 1 129 ? 12.086 35.125 1.2 1 87.12 129 SER B C 1
ATOM 5047 O O . SER B 1 129 ? 11.906 34.344 0.254 1 87.12 129 SER B O 1
ATOM 5049 N N . ALA B 1 130 ? 13.195 35.781 1.42 1 88.5 130 ALA B N 1
ATOM 5050 C CA . ALA B 1 130 ? 14.375 35.438 0.618 1 88.5 130 ALA B CA 1
ATOM 5051 C C . ALA B 1 130 ? 14.844 34.031 0.879 1 88.5 130 ALA B C 1
ATOM 5053 O O . ALA B 1 130 ? 14.891 33.562 2.027 1 88.5 130 ALA B O 1
ATOM 5054 N N . PRO B 1 131 ? 15.039 33.375 -0.19 1 90 131 PRO B N 1
ATOM 5055 C CA . PRO B 1 131 ? 15.461 31.984 -0.024 1 90 131 PRO B CA 1
ATOM 5056 C C . PRO B 1 131 ? 16.75 31.859 0.785 1 90 131 PRO B C 1
ATOM 5058 O O . PRO B 1 131 ? 17.656 32.656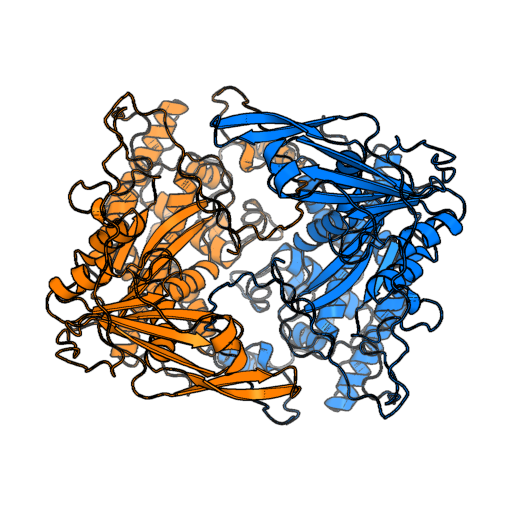 0.636 1 90 131 PRO B O 1
ATOM 5061 N N . GLU B 1 132 ? 16.734 30.922 1.656 1 91.5 132 GLU B N 1
ATOM 5062 C CA . GLU B 1 132 ? 17.875 30.625 2.512 1 91.5 132 GLU B CA 1
ATOM 5063 C C . GLU B 1 132 ? 18.469 29.25 2.186 1 91.5 132 GLU B C 1
ATOM 5065 O O . GLU B 1 132 ? 17.984 28.578 1.275 1 91.5 132 GLU B O 1
ATOM 5070 N N . GLN B 1 133 ? 19.531 29 2.91 1 90.19 133 GLN B N 1
ATOM 5071 C CA . GLN B 1 133 ? 20.109 27.672 2.779 1 90.19 133 GLN B CA 1
ATOM 5072 C C . GLN B 1 133 ? 19.203 26.609 3.414 1 90.19 133 GLN B C 1
ATOM 5074 O O . GLN B 1 133 ? 18.531 26.891 4.414 1 90.19 133 GLN B O 1
ATOM 5079 N N . PRO B 1 134 ? 19.203 25.484 2.867 1 87.56 134 PRO B N 1
ATOM 5080 C CA . PRO B 1 134 ? 18.297 24.422 3.328 1 87.56 134 PRO B CA 1
ATOM 5081 C C . PRO B 1 134 ? 18.422 24.156 4.824 1 87.56 134 PRO B C 1
ATOM 5083 O O . PRO B 1 134 ? 17.422 23.969 5.512 1 87.56 134 PRO B O 1
ATOM 5086 N N . LEU B 1 135 ? 19.609 24.188 5.32 1 91.94 135 LEU B N 1
ATOM 5087 C CA . LEU B 1 135 ? 19.828 23.875 6.727 1 91.94 135 LEU B CA 1
ATOM 5088 C C . LEU B 1 135 ? 19.172 24.906 7.629 1 91.94 135 LEU B C 1
ATOM 5090 O O . LEU B 1 135 ? 18.75 24.594 8.742 1 91.94 135 LEU B O 1
ATOM 5094 N N . VAL B 1 136 ? 19.125 26.094 7.117 1 94.56 136 VAL B N 1
ATOM 5095 C CA . VAL B 1 136 ? 18.531 27.172 7.902 1 94.56 136 VAL B CA 1
ATOM 5096 C C . VAL B 1 136 ? 17.047 26.906 8.125 1 94.56 136 VAL B C 1
ATOM 5098 O O . VAL B 1 136 ? 16.531 27.094 9.234 1 94.56 136 VAL B O 1
ATOM 5101 N N . TYR B 1 137 ? 16.359 26.484 7.07 1 96.12 137 TYR B N 1
ATOM 5102 C CA . TYR B 1 137 ? 14.938 26.172 7.195 1 96.12 137 TYR B CA 1
ATOM 5103 C C . TYR B 1 137 ? 14.711 25.078 8.227 1 96.12 137 TYR B C 1
ATOM 5105 O O . TYR B 1 137 ? 13.867 25.219 9.117 1 96.12 137 TYR B O 1
ATOM 5113 N N . PHE B 1 138 ? 15.531 24.047 8.188 1 96.88 138 PHE B N 1
ATOM 5114 C CA . PHE B 1 138 ? 15.383 22.891 9.078 1 96.88 138 PHE B CA 1
ATOM 5115 C C . PHE B 1 138 ? 15.727 23.281 10.508 1 96.88 138 PHE B C 1
ATOM 5117 O O . PHE B 1 138 ? 15.086 22.812 11.453 1 96.88 138 PHE B O 1
ATOM 5124 N N . SER B 1 139 ? 16.641 24.141 10.68 1 96.56 139 SER B N 1
ATOM 5125 C CA . SER B 1 139 ? 17.141 24.516 12 1 96.56 139 SER B CA 1
ATOM 5126 C C . SER B 1 139 ? 16.094 25.344 12.758 1 96.56 139 SER B C 1
ATOM 5128 O O . SER B 1 139 ? 16.188 25.5 13.977 1 96.56 139 SER B O 1
ATOM 5130 N N . LYS B 1 140 ? 15.172 25.812 12.016 1 97 140 LYS B N 1
ATOM 5131 C CA . LYS B 1 140 ? 14.094 26.547 12.68 1 97 140 LYS B CA 1
ATOM 5132 C C . LYS B 1 140 ? 13.156 25.594 13.422 1 97 140 LYS B C 1
ATOM 5134 O O . LYS B 1 140 ? 12.469 26 14.359 1 97 140 LYS B O 1
ATOM 5139 N N . TYR B 1 141 ? 13.055 24.359 12.938 1 97.88 141 TYR B N 1
ATOM 5140 C CA . TYR B 1 141 ? 12.281 23.312 13.602 1 97.88 141 TYR B CA 1
ATOM 5141 C C . TYR B 1 141 ? 13.117 22.609 14.664 1 97.88 141 TYR B C 1
ATOM 5143 O O . TYR B 1 141 ? 12.727 22.531 15.828 1 97.88 141 TYR B O 1
ATOM 5151 N N . PHE B 1 142 ? 14.195 22.062 14.188 1 97.38 142 PHE B N 1
ATOM 5152 C CA . PHE B 1 142 ? 15.156 21.375 15.031 1 97.38 142 PHE B CA 1
ATOM 5153 C C . PHE B 1 142 ? 16.297 22.312 15.445 1 97.38 142 PHE B C 1
ATOM 5155 O O . PHE B 1 142 ? 17.359 22.297 14.828 1 97.38 142 PHE B O 1
ATOM 5162 N N . THR B 1 143 ? 16.109 22.969 16.547 1 96.88 143 THR B N 1
ATOM 5163 C CA . THR B 1 143 ? 17.031 23.984 17.031 1 96.88 143 THR B CA 1
ATOM 5164 C C . THR B 1 143 ? 18.203 23.344 17.766 1 96.88 143 THR B C 1
ATOM 5166 O O . THR B 1 143 ? 18.156 22.156 18.109 1 96.88 143 THR B O 1
ATOM 5169 N N . ASP B 1 144 ? 19.156 24.125 18 1 96.12 144 ASP B N 1
ATOM 5170 C CA . ASP B 1 144 ? 20.312 23.656 18.766 1 96.12 144 ASP B CA 1
ATOM 5171 C C . ASP B 1 144 ? 19.906 23.219 20.156 1 96.12 144 ASP B C 1
ATOM 5173 O O . ASP B 1 144 ? 20.453 22.266 20.703 1 96.12 144 ASP B O 1
ATOM 5177 N N . ASP B 1 145 ? 18.969 23.922 20.656 1 96.62 145 ASP B N 1
ATOM 5178 C CA . ASP B 1 145 ? 18.469 23.578 21.984 1 96.62 145 ASP B CA 1
ATOM 5179 C C . ASP B 1 145 ? 17.797 22.203 21.984 1 96.62 145 ASP B C 1
ATOM 5181 O O . ASP B 1 145 ? 17.938 21.453 22.953 1 96.62 145 ASP B O 1
ATOM 5185 N N . LEU B 1 146 ? 17.062 21.938 20.953 1 97.38 146 LEU B N 1
ATOM 5186 C CA . LEU B 1 146 ? 16.391 20.656 20.844 1 97.38 146 LEU B CA 1
ATOM 5187 C C . LEU B 1 146 ? 17.422 19.516 20.781 1 97.38 146 LEU B C 1
ATOM 5189 O O . LEU B 1 146 ? 17.25 18.484 21.422 1 97.38 146 LEU B O 1
ATOM 5193 N N . PHE B 1 147 ? 18.484 19.703 19.984 1 97.88 147 PHE B N 1
ATOM 5194 C CA . PHE B 1 147 ? 19.531 18.703 19.891 1 97.88 147 PHE B CA 1
ATOM 5195 C C . PHE B 1 147 ? 20.25 18.547 21.219 1 97.88 147 PHE B C 1
ATOM 5197 O O . PHE B 1 147 ? 20.656 17.438 21.578 1 97.88 147 PHE B O 1
ATOM 5204 N N . GLN B 1 148 ? 20.406 19.656 21.891 1 97.75 148 GLN B N 1
ATOM 5205 C CA . GLN B 1 148 ? 21 19.594 23.219 1 97.75 148 GLN B CA 1
ATOM 5206 C C . GLN B 1 148 ? 20.141 18.766 24.172 1 97.75 148 GLN B C 1
ATOM 5208 O O . GLN B 1 148 ? 20.656 17.969 24.953 1 97.75 148 GLN B O 1
ATOM 5213 N N . ASP B 1 149 ? 18.859 19 24.094 1 97.62 149 ASP B N 1
ATOM 5214 C CA . ASP B 1 149 ? 17.938 18.219 24.906 1 97.62 149 ASP B CA 1
ATOM 5215 C C . ASP B 1 149 ? 18.031 16.734 24.594 1 97.62 149 ASP B C 1
ATOM 5217 O O . ASP B 1 149 ? 18.078 15.891 25.484 1 97.62 149 ASP B O 1
ATOM 5221 N N . PHE B 1 150 ? 18.062 16.391 23.328 1 98.19 150 PHE B N 1
ATOM 5222 C CA . PHE B 1 150 ? 18.219 14.992 22.922 1 98.19 150 PHE B CA 1
ATOM 5223 C C . PHE B 1 150 ? 19.469 14.383 23.547 1 98.19 150 PHE B C 1
ATOM 5225 O O . PHE B 1 150 ? 19.438 13.266 24.062 1 98.19 150 PHE B O 1
ATOM 5232 N N . ALA B 1 151 ? 20.578 15.125 23.422 1 98.25 151 ALA B N 1
ATOM 5233 C CA . ALA B 1 151 ? 21.844 14.625 23.969 1 98.25 151 ALA B CA 1
ATOM 5234 C C . ALA B 1 151 ? 21.766 14.398 25.469 1 98.25 151 ALA B C 1
ATOM 5236 O O . ALA B 1 151 ? 22.141 13.336 25.969 1 98.25 151 ALA B O 1
ATOM 5237 N N . GLU B 1 152 ? 21.25 15.336 26.109 1 97.75 152 GLU B N 1
ATOM 5238 C CA . GLU B 1 152 ? 21.188 15.312 27.562 1 97.75 152 GLU B CA 1
ATOM 5239 C C . GLU B 1 152 ? 20.297 14.164 28.062 1 97.75 152 GLU B C 1
ATOM 5241 O O . GLU B 1 152 ? 20.703 13.375 28.906 1 97.75 152 GLU B O 1
ATOM 5246 N N . PHE B 1 153 ? 19.094 14.078 27.547 1 97.44 153 PHE B N 1
ATOM 5247 C CA . PHE B 1 153 ? 18.141 13.102 28.062 1 97.44 153 PHE B CA 1
ATOM 5248 C C . PHE B 1 153 ? 18.484 11.695 27.594 1 97.44 153 PHE B C 1
ATOM 5250 O O . PHE B 1 153 ? 18.188 10.719 28.266 1 97.44 153 PHE B O 1
ATOM 5257 N N . THR B 1 154 ? 19.125 11.57 26.422 1 97.44 154 THR B N 1
ATOM 5258 C CA . THR B 1 154 ? 19.609 10.273 25.984 1 97.44 154 THR B CA 1
ATOM 5259 C C . THR B 1 154 ? 20.703 9.758 26.922 1 97.44 154 THR B C 1
ATOM 5261 O O . THR B 1 154 ? 20.672 8.594 27.312 1 97.44 154 THR B O 1
ATOM 5264 N N . ASN B 1 155 ? 21.641 10.664 27.266 1 97.38 155 ASN B N 1
ATOM 5265 C CA . ASN B 1 155 ? 22.672 10.305 28.219 1 97.38 155 ASN B CA 1
ATOM 5266 C C . ASN B 1 155 ? 22.094 9.93 29.578 1 97.38 155 ASN B C 1
ATOM 5268 O O . ASN B 1 155 ? 22.516 8.945 30.188 1 97.38 155 ASN B O 1
ATOM 5272 N N . ARG B 1 156 ? 21.156 10.68 30.016 1 96 156 ARG B N 1
ATOM 5273 C CA . ARG B 1 156 ? 20.516 10.422 31.312 1 96 156 ARG B CA 1
ATOM 5274 C C . ARG B 1 156 ? 19.812 9.062 31.297 1 96 156 ARG B C 1
ATOM 5276 O O . ARG B 1 156 ? 19.859 8.336 32.312 1 96 156 ARG B O 1
ATOM 5283 N N . TYR B 1 157 ? 19.172 8.773 30.266 1 95.25 157 TYR B N 1
ATOM 5284 C CA . TYR B 1 157 ? 18.469 7.504 30.156 1 95.25 157 TYR B CA 1
ATOM 5285 C C . TYR B 1 157 ? 19.422 6.324 30.266 1 95.25 157 TYR B C 1
ATOM 5287 O O . TYR B 1 157 ? 19.156 5.371 31 1 95.25 157 TYR B O 1
ATOM 5295 N N . VAL B 1 158 ? 20.5 6.398 29.484 1 95.25 158 VAL B N 1
ATOM 5296 C CA . VAL B 1 158 ? 21.469 5.309 29.5 1 95.25 158 VAL B CA 1
ATOM 5297 C C . VAL B 1 158 ? 22.078 5.168 30.891 1 95.25 158 VAL B C 1
ATOM 5299 O O . VAL B 1 158 ? 22.266 4.051 31.375 1 95.25 158 VAL B O 1
ATOM 5302 N N . LEU B 1 159 ? 22.359 6.27 31.453 1 94.12 159 LEU B N 1
ATOM 5303 C CA . LEU B 1 159 ? 22.922 6.25 32.781 1 94.12 159 LEU B CA 1
ATOM 5304 C C . LEU B 1 159 ? 21.953 5.609 33.781 1 94.12 159 LEU B C 1
ATOM 5306 O O . LEU B 1 159 ? 22.359 4.812 34.625 1 94.12 159 LEU B O 1
ATOM 5310 N N . GLN B 1 160 ? 20.75 5.965 33.719 1 92.44 160 GLN B N 1
ATOM 5311 C CA . GLN B 1 160 ? 19.719 5.469 34.625 1 92.44 160 GLN B CA 1
ATOM 5312 C C . GLN B 1 160 ? 19.438 3.99 34.375 1 92.44 160 GLN B C 1
ATOM 5314 O O . GLN B 1 160 ? 19.234 3.229 35.344 1 92.44 160 GLN B O 1
ATOM 5319 N N . ARG B 1 161 ? 19.359 3.611 33.156 1 91 161 ARG B N 1
ATOM 5320 C CA . ARG B 1 161 ? 18.969 2.256 32.781 1 91 161 ARG B CA 1
ATOM 5321 C C . ARG B 1 161 ? 20.141 1.287 32.938 1 91 161 ARG B C 1
ATOM 5323 O O . ARG B 1 161 ? 19.984 0.206 33.5 1 91 161 ARG B O 1
ATOM 5330 N N . ASP B 1 162 ? 21.297 1.707 32.375 1 89.62 162 ASP B N 1
ATOM 5331 C CA . ASP B 1 162 ? 22.422 0.781 32.281 1 89.62 162 ASP B CA 1
ATOM 5332 C C . ASP B 1 162 ? 23.5 1.108 33.312 1 89.62 162 ASP B C 1
ATOM 5334 O O . ASP B 1 162 ? 24.359 0.284 33.594 1 89.62 162 ASP B O 1
ATOM 5338 N N . GLY B 1 163 ? 23.531 2.229 33.875 1 91.19 163 GLY B N 1
ATOM 5339 C CA . GLY B 1 163 ? 24.578 2.66 34.812 1 91.19 163 GLY B CA 1
ATOM 5340 C C . GLY B 1 163 ? 25.859 3.039 34.094 1 91.19 163 GLY B C 1
ATOM 5341 O O . GLY B 1 163 ? 26.891 3.209 34.75 1 91.19 163 GLY B O 1
ATOM 5342 N N . THR B 1 164 ? 25.75 3.084 32.75 1 93.25 164 THR B N 1
ATOM 5343 C CA . THR B 1 164 ? 26.938 3.414 31.969 1 93.25 164 THR B CA 1
ATOM 5344 C C . THR B 1 164 ? 26.797 4.801 31.344 1 93.25 164 THR B C 1
ATOM 5346 O O . THR B 1 164 ? 25.688 5.328 31.219 1 93.25 164 THR B O 1
ATOM 5349 N N . VAL B 1 165 ? 27.969 5.355 31.078 1 94.06 165 VAL B N 1
ATOM 5350 C CA . VAL B 1 165 ? 28 6.688 30.484 1 94.06 165 VAL B CA 1
ATOM 5351 C C . VAL B 1 165 ? 28.109 6.57 28.969 1 94.06 165 VAL B C 1
ATOM 5353 O O . VAL B 1 165 ? 29.125 6.098 28.453 1 94.06 165 VAL B O 1
ATOM 5356 N N . LEU B 1 166 ? 27.109 6.996 28.281 1 95.19 166 LEU B N 1
ATOM 5357 C CA . LEU B 1 166 ? 27.109 7 26.828 1 95.19 166 LEU B CA 1
ATOM 5358 C C . LEU B 1 166 ? 27.906 8.18 26.281 1 95.19 166 LEU B C 1
ATOM 5360 O O . LEU B 1 166 ? 28.656 8.039 25.312 1 95.19 166 LEU B O 1
ATOM 5364 N N . ALA B 1 167 ? 27.75 9.367 26.891 1 96.56 167 ALA B N 1
ATOM 5365 C CA . ALA B 1 167 ? 28.484 10.594 26.609 1 96.56 167 ALA B CA 1
ATOM 5366 C C . ALA B 1 167 ? 28.25 11.047 25.172 1 96.56 167 ALA B C 1
ATOM 5368 O O . ALA B 1 167 ? 29.203 11.352 24.438 1 96.56 167 ALA B O 1
ATOM 5369 N N . THR B 1 168 ? 27.016 10.977 24.688 1 97.56 168 THR B N 1
ATOM 5370 C CA . THR B 1 168 ? 26.719 11.539 23.375 1 97.56 168 THR B CA 1
ATOM 5371 C C . THR B 1 168 ? 26.641 13.062 23.453 1 97.56 168 THR B C 1
ATOM 5373 O O . THR B 1 168 ? 26.516 13.633 24.531 1 97.56 168 THR B O 1
ATOM 5376 N N . THR B 1 169 ? 26.859 13.75 22.344 1 97.81 169 THR B N 1
ATOM 5377 C CA . THR B 1 169 ? 26.859 15.203 22.25 1 97.81 169 THR B CA 1
ATOM 5378 C C . THR B 1 169 ? 25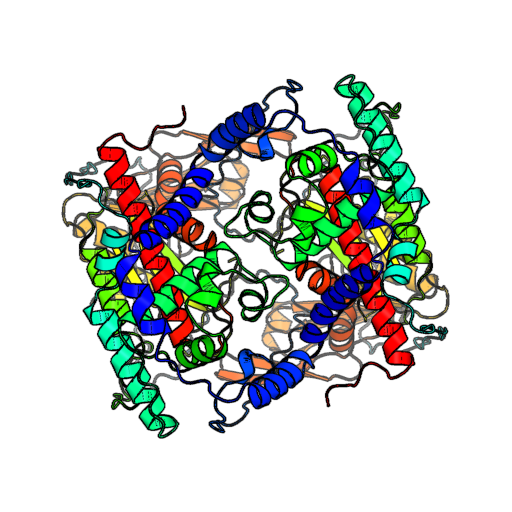.812 15.688 21.266 1 97.81 169 THR B C 1
ATOM 5380 O O . THR B 1 169 ? 25.234 14.883 20.516 1 97.81 169 THR B O 1
ATOM 5383 N N . LYS B 1 170 ? 25.562 16.953 21.391 1 97.44 170 LYS B N 1
ATOM 5384 C CA . LYS B 1 170 ? 24.641 17.578 20.453 1 97.44 170 LYS B CA 1
ATOM 5385 C C . LYS B 1 170 ? 25.094 17.344 19 1 97.44 170 LYS B C 1
ATOM 5387 O O . LYS B 1 170 ? 24.266 17.078 18.125 1 97.44 170 LYS B O 1
ATOM 5392 N N . GLU B 1 171 ? 26.344 17.406 18.781 1 97.31 171 GLU B N 1
ATOM 5393 C CA . GLU B 1 171 ? 26.906 17.219 17.438 1 97.31 171 GLU B CA 1
ATOM 5394 C C . GLU B 1 171 ? 26.703 15.781 16.969 1 97.31 171 GLU B C 1
ATOM 5396 O O . GLU B 1 171 ? 26.391 15.555 15.797 1 97.31 171 GLU B O 1
ATOM 5401 N N . GLU B 1 172 ? 26.891 14.898 17.828 1 97.75 172 GLU B N 1
ATOM 5402 C CA . GLU B 1 172 ? 26.719 13.5 17.453 1 97.75 172 GLU B CA 1
ATOM 5403 C C . GLU B 1 172 ? 25.25 13.195 17.141 1 97.75 172 GLU B C 1
ATOM 5405 O O . GLU B 1 172 ? 24.969 12.406 16.234 1 97.75 172 GLU B O 1
ATOM 5410 N N . ILE B 1 173 ? 24.375 13.805 17.891 1 98.19 173 ILE B N 1
ATOM 5411 C CA . ILE B 1 173 ? 22.938 13.625 17.641 1 98.19 173 ILE B CA 1
ATOM 5412 C C . ILE B 1 173 ? 22.578 14.195 16.281 1 98.19 173 ILE B C 1
ATOM 5414 O O . ILE B 1 173 ? 21.766 13.625 15.555 1 98.19 173 ILE B O 1
ATOM 5418 N N . LYS B 1 174 ? 23.188 15.328 15.922 1 97.25 174 LYS B N 1
ATOM 5419 C CA . LYS B 1 174 ? 22.984 15.891 14.594 1 97.25 174 LYS B CA 1
ATOM 5420 C C . LYS B 1 174 ? 23.422 14.906 13.508 1 97.25 174 LYS B C 1
ATOM 5422 O O . LYS B 1 174 ? 22.719 14.719 12.516 1 97.25 174 LYS B O 1
ATOM 5427 N N . VAL B 1 175 ? 24.562 14.273 13.734 1 97.69 175 VAL B N 1
ATOM 5428 C CA . VAL B 1 175 ? 25.062 13.281 12.797 1 97.69 175 VAL B CA 1
ATOM 5429 C C . VAL B 1 175 ? 24.094 12.117 12.703 1 97.69 175 VAL B C 1
ATOM 5431 O O . VAL B 1 175 ? 23.812 11.609 11.602 1 97.69 175 VAL B O 1
ATOM 5434 N N . PHE B 1 176 ? 23.562 11.75 13.852 1 97.12 176 PHE B N 1
ATOM 5435 C CA . PHE B 1 176 ? 22.594 10.656 13.914 1 97.12 176 PHE B CA 1
ATOM 5436 C C . PHE B 1 176 ? 21.391 10.953 13.023 1 97.12 176 PHE B C 1
ATOM 5438 O O . PHE B 1 176 ? 21 10.117 12.211 1 97.12 176 PHE B O 1
ATOM 5445 N N . PHE B 1 177 ? 20.828 12.117 13.086 1 96.75 177 PHE B N 1
ATOM 5446 C CA . PHE B 1 177 ? 19.672 12.492 12.281 1 96.75 177 PHE B CA 1
ATOM 5447 C C . PHE B 1 177 ? 20.062 12.625 10.812 1 96.75 177 PHE B C 1
ATOM 5449 O O . PHE B 1 177 ? 19.25 12.328 9.922 1 96.75 177 PHE B O 1
ATOM 5456 N N . GLY B 1 178 ? 21.297 13.125 10.562 1 95.88 178 GLY B N 1
ATOM 5457 C CA . GLY B 1 178 ? 21.781 13.133 9.195 1 95.88 178 GLY B CA 1
ATOM 5458 C C . GLY B 1 178 ? 21.828 11.75 8.57 1 95.88 178 GLY B C 1
ATOM 5459 O O . GLY B 1 178 ? 21.469 11.57 7.406 1 95.88 178 GLY B O 1
ATOM 5460 N N . ILE B 1 179 ? 22.281 10.805 9.344 1 96 179 ILE B N 1
ATOM 5461 C CA . ILE B 1 179 ? 22.328 9.422 8.891 1 96 179 ILE B CA 1
ATOM 5462 C C . ILE B 1 179 ? 20.906 8.93 8.594 1 96 179 ILE B C 1
ATOM 5464 O O . ILE B 1 179 ? 20.656 8.305 7.562 1 96 179 ILE B O 1
ATOM 5468 N N . LEU B 1 180 ? 19.922 9.266 9.453 1 95.06 180 LEU B N 1
ATOM 5469 C CA . LEU B 1 180 ? 18.531 8.875 9.242 1 95.06 180 LEU B CA 1
ATOM 5470 C C . LEU B 1 180 ? 18 9.445 7.926 1 95.06 180 LEU B C 1
ATOM 5472 O O . LEU B 1 180 ? 17.297 8.75 7.191 1 95.06 180 LEU B O 1
ATOM 5476 N N . MET B 1 181 ? 18.359 10.656 7.641 1 93.88 181 MET B N 1
ATOM 5477 C CA . MET B 1 181 ? 17.922 11.305 6.41 1 93.88 181 MET B CA 1
ATOM 5478 C C . MET B 1 181 ? 18.484 10.594 5.188 1 93.88 181 MET B C 1
ATOM 5480 O O . MET B 1 181 ? 17.766 10.328 4.227 1 93.88 181 MET B O 1
ATOM 5484 N N . LEU B 1 182 ? 19.766 10.258 5.297 1 92.75 182 LEU B N 1
ATOM 5485 C CA . LEU B 1 182 ? 20.391 9.562 4.18 1 92.75 182 LEU B CA 1
ATOM 5486 C C . LEU B 1 182 ? 19.781 8.172 3.992 1 92.75 182 LEU B C 1
ATOM 5488 O O . LEU B 1 182 ? 19.594 7.727 2.859 1 92.75 182 LEU B O 1
ATOM 5492 N N . MET B 1 183 ? 19.531 7.527 5.078 1 93.31 183 MET B N 1
ATOM 5493 C CA . MET B 1 183 ? 18.891 6.215 5.008 1 93.31 183 MET B CA 1
ATOM 5494 C C . MET B 1 183 ? 17.5 6.316 4.398 1 93.31 183 MET B C 1
ATOM 5496 O O . MET B 1 183 ? 17.047 5.402 3.705 1 93.31 183 MET B O 1
ATOM 5500 N N . GLY B 1 184 ? 16.797 7.41 4.66 1 90.75 184 GLY B N 1
ATOM 5501 C CA . GLY B 1 184 ? 15.5 7.648 4.066 1 90.75 184 GLY B CA 1
ATOM 5502 C C . GLY B 1 184 ? 15.547 7.781 2.557 1 90.75 184 GLY B C 1
ATOM 5503 O O . GLY B 1 184 ? 14.578 7.438 1.869 1 90.75 184 GLY B O 1
ATOM 5504 N N . VAL B 1 185 ? 16.672 8.195 2.109 1 87.94 185 VAL B N 1
ATOM 5505 C CA . VAL B 1 185 ? 16.859 8.367 0.672 1 87.94 185 VAL B CA 1
ATOM 5506 C C . VAL B 1 185 ? 17.219 7.031 0.036 1 87.94 185 VAL B C 1
ATOM 5508 O O . VAL B 1 185 ? 16.656 6.637 -0.982 1 87.94 185 VAL B O 1
ATOM 5511 N N . LEU B 1 186 ? 18.141 6.312 0.65 1 88.62 186 LEU B N 1
ATOM 5512 C CA . LEU B 1 186 ? 18.703 5.113 0.042 1 88.62 186 LEU B CA 1
ATOM 5513 C C . LEU B 1 186 ? 17.812 3.906 0.275 1 88.62 186 LEU B C 1
ATOM 5515 O O . LEU B 1 186 ? 17.703 3.027 -0.585 1 88.62 186 LEU B O 1
ATOM 5519 N N . LYS B 1 187 ? 17.234 3.715 1.449 1 87.62 187 LYS B N 1
ATOM 5520 C CA . LYS B 1 187 ? 16.203 2.748 1.805 1 87.62 187 LYS B CA 1
ATOM 5521 C C . LYS B 1 187 ? 16.719 1.317 1.679 1 87.62 187 LYS B C 1
ATOM 5523 O O . LYS B 1 187 ? 16.047 0.458 1.102 1 87.62 187 LYS B O 1
ATOM 5528 N N . TYR B 1 188 ? 17.938 1.126 2.264 1 88.44 188 TYR B N 1
ATOM 5529 C CA . TYR B 1 188 ? 18.359 -0.266 2.332 1 88.44 188 TYR B CA 1
ATOM 5530 C C . TYR B 1 188 ? 17.375 -1.102 3.146 1 88.44 188 TYR B C 1
ATOM 5532 O O . TYR B 1 188 ? 16.781 -0.605 4.098 1 88.44 188 TYR B O 1
ATOM 5540 N N . PRO B 1 189 ? 17.141 -2.324 2.846 1 82.25 189 PRO B N 1
ATOM 5541 C CA . PRO B 1 189 ? 16.203 -3.156 3.584 1 82.25 189 PRO B CA 1
ATOM 5542 C C . PRO B 1 189 ? 16.641 -3.428 5.02 1 82.25 189 PRO B C 1
ATOM 5544 O O . PRO B 1 189 ? 15.805 -3.627 5.902 1 82.25 189 PRO B O 1
ATOM 5547 N N . CYS B 1 190 ? 17.922 -3.457 5.18 1 86.75 190 CYS B N 1
ATOM 5548 C CA . CYS B 1 190 ? 18.5 -3.658 6.508 1 86.75 190 CYS B CA 1
ATOM 5549 C C . CYS B 1 190 ? 19.469 -2.545 6.859 1 86.75 190 CYS B C 1
ATOM 5551 O O . CYS B 1 190 ? 20.359 -2.221 6.066 1 86.75 190 CYS B O 1
ATOM 5553 N N . VAL B 1 191 ? 19.312 -2.113 8.031 1 91.44 191 VAL B N 1
ATOM 5554 C CA . VAL B 1 191 ? 20.078 -0.951 8.438 1 91.44 191 VAL B CA 1
ATOM 5555 C C . VAL B 1 191 ? 21.578 -1.302 8.453 1 91.44 191 VAL B C 1
ATOM 5557 O O . VAL B 1 191 ? 22.406 -0.481 8.078 1 91.44 191 VAL B O 1
ATOM 5560 N N . ARG B 1 192 ? 21.953 -2.434 8.773 1 92.56 192 ARG B N 1
ATOM 5561 C CA . ARG B 1 192 ? 23.359 -2.83 8.914 1 92.56 192 ARG B CA 1
ATOM 5562 C C . ARG B 1 192 ? 24.062 -2.848 7.566 1 92.56 192 ARG B C 1
ATOM 5564 O O . ARG B 1 192 ? 25.297 -2.797 7.504 1 92.56 192 ARG B O 1
ATOM 5571 N N . MET B 1 193 ? 23.312 -2.92 6.52 1 91.88 193 MET B N 1
ATOM 5572 C CA . MET B 1 193 ? 23.859 -2.984 5.176 1 91.88 193 MET B CA 1
ATOM 5573 C C . MET B 1 193 ? 24.656 -1.725 4.855 1 91.88 193 MET B C 1
ATOM 5575 O O . MET B 1 193 ? 25.594 -1.759 4.039 1 91.88 193 MET B O 1
ATOM 5579 N N . TYR B 1 194 ? 24.359 -0.668 5.531 1 93.75 194 TYR B N 1
ATOM 5580 C CA . TYR B 1 194 ? 25.047 0.597 5.277 1 93.75 194 TYR B CA 1
ATOM 5581 C C . TYR B 1 194 ? 26.5 0.53 5.703 1 93.75 194 TYR B C 1
ATOM 5583 O O . TYR B 1 194 ? 27.312 1.374 5.312 1 93.75 194 TYR B O 1
ATOM 5591 N N . TRP B 1 195 ? 26.875 -0.447 6.543 1 95.44 195 TRP B N 1
ATOM 5592 C CA . TRP B 1 195 ? 28.234 -0.57 7.059 1 95.44 195 TRP B CA 1
ATOM 5593 C C . TRP B 1 195 ? 28.922 -1.799 6.48 1 95.44 195 TRP B C 1
ATOM 5595 O O . TRP B 1 195 ? 30.125 -1.991 6.676 1 95.44 195 TRP B O 1
ATOM 5605 N N . GLN B 1 196 ? 28.188 -2.629 5.766 1 92.94 196 GLN B N 1
ATOM 5606 C CA . GLN B 1 196 ? 28.766 -3.848 5.207 1 92.94 196 GLN B CA 1
ATOM 5607 C C . GLN B 1 196 ? 29.641 -3.537 3.996 1 92.94 196 GLN B C 1
ATOM 5609 O O . GLN B 1 196 ? 29.344 -2.627 3.221 1 92.94 196 GLN B O 1
ATOM 5614 N N . ALA B 1 197 ? 30.578 -4.301 3.729 1 89.69 197 ALA B N 1
ATOM 5615 C CA . ALA B 1 197 ? 31.578 -4.047 2.705 1 89.69 197 ALA B CA 1
ATOM 5616 C C . ALA B 1 197 ? 30.953 -3.967 1.318 1 89.69 197 ALA B C 1
ATOM 5618 O O . ALA B 1 197 ? 31.188 -3.006 0.578 1 89.69 197 ALA B O 1
ATOM 5619 N N . ALA B 1 198 ? 30.062 -4.824 0.98 1 86.88 198 ALA B N 1
ATOM 5620 C CA . ALA B 1 198 ? 29.5 -4.945 -0.364 1 86.88 198 ALA B CA 1
ATOM 5621 C C . ALA B 1 198 ? 28.531 -3.811 -0.651 1 86.88 198 ALA B C 1
ATOM 5623 O O . ALA B 1 198 ? 28.312 -3.447 -1.81 1 86.88 198 ALA B O 1
ATOM 5624 N N . THR B 1 199 ? 27.969 -3.186 0.415 1 90.5 199 THR B N 1
ATOM 5625 C CA . THR B 1 199 ? 26.922 -2.182 0.242 1 90.5 199 THR B CA 1
ATOM 5626 C C . THR B 1 199 ? 27.25 -0.917 1.029 1 90.5 199 THR B C 1
ATOM 5628 O O . THR B 1 199 ? 26.391 -0.062 1.229 1 90.5 199 THR B O 1
ATOM 5631 N N . ARG B 1 200 ? 28.469 -0.788 1.388 1 92.31 200 ARG B N 1
ATOM 5632 C CA . ARG B 1 200 ? 28.922 0.252 2.307 1 92.31 200 ARG B CA 1
ATOM 5633 C C . ARG B 1 200 ? 28.656 1.641 1.729 1 92.31 200 ARG B C 1
ATOM 5635 O O . ARG B 1 200 ? 28.938 1.89 0.553 1 92.31 200 ARG B O 1
ATOM 5642 N N . ILE B 1 201 ? 28.125 2.525 2.486 1 93 201 ILE B N 1
ATOM 5643 C CA . ILE B 1 201 ? 27.969 3.932 2.133 1 93 201 ILE B CA 1
ATOM 5644 C C . ILE B 1 201 ? 28.906 4.781 2.979 1 93 201 ILE B C 1
ATOM 5646 O O . ILE B 1 201 ? 28.656 5.02 4.16 1 93 201 ILE B O 1
ATOM 5650 N N . PRO B 1 202 ? 29.906 5.301 2.455 1 92.75 202 PRO B N 1
ATOM 5651 C CA . PRO B 1 202 ? 30.938 6.008 3.217 1 92.75 202 PRO B CA 1
ATOM 5652 C C . PRO B 1 202 ? 30.391 7.18 4.02 1 92.75 202 PRO B C 1
ATOM 5654 O O . PRO B 1 202 ? 30.766 7.383 5.172 1 92.75 202 PRO B O 1
ATOM 5657 N N . ALA B 1 203 ? 29.438 7.898 3.504 1 92.81 203 ALA B N 1
ATOM 5658 C CA . ALA B 1 203 ? 28.875 9.062 4.18 1 92.81 203 ALA B CA 1
ATOM 5659 C C . ALA B 1 203 ? 28.219 8.664 5.508 1 92.81 203 ALA B C 1
ATOM 5661 O O . ALA B 1 203 ? 28.125 9.484 6.422 1 92.81 203 ALA B O 1
ATOM 5662 N N . ILE B 1 204 ? 27.797 7.426 5.641 1 95.56 204 ILE B N 1
ATOM 5663 C CA . ILE B 1 204 ? 27.156 6.926 6.852 1 95.56 204 ILE B CA 1
ATOM 5664 C C . ILE B 1 204 ? 28.172 6.184 7.711 1 95.56 204 ILE B C 1
ATOM 5666 O O . ILE B 1 204 ? 28.375 6.527 8.875 1 95.56 204 ILE B O 1
ATOM 5670 N N . ALA B 1 205 ? 28.938 5.273 7.078 1 96.69 205 ALA B N 1
ATOM 5671 C CA . ALA B 1 205 ? 29.812 4.359 7.801 1 96.69 205 ALA B CA 1
ATOM 5672 C C . ALA B 1 205 ? 31.016 5.098 8.383 1 96.69 205 ALA B C 1
ATOM 5674 O O . ALA B 1 205 ? 31.547 4.707 9.422 1 96.69 205 ALA B O 1
ATOM 5675 N N . ASP B 1 206 ? 31.453 6.121 7.703 1 95.88 206 ASP B N 1
ATOM 5676 C CA . ASP B 1 206 ? 32.594 6.871 8.188 1 95.88 206 ASP B CA 1
ATOM 5677 C C . ASP B 1 206 ? 32.188 7.902 9.234 1 95.88 206 ASP B C 1
ATOM 5679 O O . ASP B 1 206 ? 33.031 8.391 10 1 95.88 206 ASP B O 1
ATOM 5683 N N . ALA B 1 207 ? 30.906 8.242 9.281 1 96.81 207 ALA B N 1
ATOM 5684 C CA . ALA B 1 207 ? 30.422 9.273 10.195 1 96.81 207 ALA B CA 1
ATOM 5685 C C . ALA B 1 207 ? 30.156 8.695 11.578 1 96.81 207 ALA B C 1
ATOM 5687 O O . ALA B 1 207 ? 30.297 9.391 12.594 1 96.81 207 ALA B O 1
ATOM 5688 N N . MET B 1 208 ? 29.703 7.449 11.633 1 97.25 208 MET B N 1
ATOM 5689 C CA . MET B 1 208 ? 29.359 6.801 12.898 1 97.25 208 MET B CA 1
ATOM 5690 C C . MET B 1 208 ? 29.438 5.281 12.766 1 97.25 208 MET B C 1
ATOM 5692 O O . MET B 1 208 ? 29.031 4.715 11.758 1 97.25 208 MET B O 1
ATOM 5696 N N . GLY B 1 209 ? 30 4.641 13.75 1 97.12 209 GLY B N 1
ATOM 5697 C CA . GLY B 1 209 ? 30.016 3.188 13.758 1 97.12 209 GLY B CA 1
ATOM 5698 C C . GLY B 1 209 ? 28.656 2.566 13.922 1 97.12 209 GLY B C 1
ATOM 5699 O O . GLY B 1 209 ? 27.766 3.16 14.539 1 97.12 209 GLY B O 1
ATOM 5700 N N . VAL B 1 210 ? 28.469 1.377 13.453 1 96.25 210 VAL B N 1
ATOM 5701 C CA . VAL B 1 210 ? 27.188 0.7 13.453 1 96.25 210 VAL B CA 1
ATOM 5702 C C . VAL B 1 210 ? 26.719 0.474 14.883 1 96.25 210 VAL B C 1
ATOM 5704 O O . VAL B 1 210 ? 25.547 0.692 15.203 1 96.25 210 VAL B O 1
ATOM 5707 N N . LYS B 1 211 ? 27.531 0.036 15.758 1 95.5 211 LYS B N 1
ATOM 5708 C CA . LYS B 1 211 ? 27.172 -0.208 17.156 1 95.5 211 LYS B CA 1
ATOM 5709 C C . LYS B 1 211 ? 26.734 1.081 17.844 1 95.5 211 LYS B C 1
ATOM 5711 O O . LYS B 1 211 ? 25.766 1.085 18.594 1 95.5 211 LYS B O 1
ATOM 5716 N N . ARG B 1 212 ? 27.531 2.094 17.609 1 96.69 212 ARG B N 1
ATOM 5717 C CA . ARG B 1 212 ? 27.219 3.398 18.172 1 96.69 212 ARG B CA 1
ATOM 5718 C C . ARG B 1 212 ? 25.859 3.898 17.688 1 96.69 212 ARG B C 1
ATOM 5720 O O . ARG B 1 212 ? 25.062 4.422 18.469 1 96.69 212 ARG B O 1
ATOM 5727 N N . PHE B 1 213 ? 25.594 3.711 16.453 1 96.12 213 PHE B N 1
ATOM 5728 C CA . PHE B 1 213 ? 24.328 4.117 15.852 1 96.12 213 PHE B CA 1
ATOM 5729 C C . PHE B 1 213 ? 23.156 3.447 16.562 1 96.12 213 PHE B C 1
ATOM 5731 O O . PHE B 1 213 ? 22.188 4.113 16.953 1 96.12 213 PHE B O 1
ATOM 5738 N N . PHE B 1 214 ? 23.297 2.16 16.734 1 94.88 214 PHE B N 1
ATOM 5739 C CA . PHE B 1 214 ? 22.203 1.408 17.344 1 94.88 214 PHE B CA 1
ATOM 5740 C C . PHE B 1 214 ? 22.047 1.772 18.812 1 94.88 214 PHE B C 1
ATOM 5742 O O . PHE B 1 214 ? 20.938 1.791 19.344 1 94.88 214 PHE B O 1
ATOM 5749 N N . LYS B 1 215 ? 23.109 2.053 19.469 1 94.75 215 LYS B N 1
ATOM 5750 C CA . LYS B 1 215 ? 23.047 2.473 20.859 1 94.75 215 LYS B CA 1
ATOM 5751 C C . LYS B 1 215 ? 22.297 3.795 21.016 1 94.75 215 LYS B C 1
ATOM 5753 O O . LYS B 1 215 ? 21.438 3.936 21.875 1 94.75 215 LYS B O 1
ATOM 5758 N N . ILE B 1 216 ? 22.594 4.703 20.172 1 96.12 216 ILE B N 1
ATOM 5759 C CA . ILE B 1 216 ? 21.953 6.012 20.219 1 96.12 216 ILE B CA 1
ATOM 5760 C C . ILE B 1 216 ? 20.469 5.867 19.859 1 96.12 216 ILE B C 1
ATOM 5762 O O . ILE B 1 216 ? 19.609 6.43 20.531 1 96.12 216 ILE B O 1
ATOM 5766 N N . ARG B 1 217 ? 20.172 5.109 18.828 1 94.81 217 ARG B N 1
ATOM 5767 C CA . ARG B 1 217 ? 18.797 4.895 18.391 1 94.81 217 ARG B CA 1
ATOM 5768 C C . ARG B 1 217 ? 17.953 4.297 19.516 1 94.81 217 ARG B C 1
ATOM 5770 O O . ARG B 1 217 ? 16.812 4.715 19.734 1 94.81 217 ARG B O 1
ATOM 5777 N N . GLY B 1 218 ? 18.516 3.371 20.203 1 92.94 218 GLY B N 1
ATOM 5778 C CA . GLY B 1 218 ? 17.797 2.682 21.266 1 92.94 218 GLY B CA 1
ATOM 5779 C C . GLY B 1 218 ? 17.625 3.529 22.516 1 92.94 218 GLY B C 1
ATOM 5780 O O . GLY B 1 218 ? 16.688 3.316 23.281 1 92.94 218 GLY B O 1
ATOM 5781 N N . ALA B 1 219 ? 18.516 4.484 22.672 1 95.19 219 ALA B N 1
ATOM 5782 C CA . ALA B 1 219 ? 18.516 5.277 23.891 1 95.19 219 ALA B CA 1
ATOM 5783 C C . ALA B 1 219 ? 17.922 6.66 23.656 1 95.19 219 ALA B C 1
ATOM 5785 O O . ALA B 1 219 ? 17.812 7.469 24.578 1 95.19 219 ALA B O 1
ATOM 5786 N N . LEU B 1 220 ? 17.469 6.91 22.469 1 96.31 220 LEU B N 1
ATOM 5787 C CA . LEU B 1 220 ? 17.078 8.266 22.078 1 96.31 220 LEU B CA 1
ATOM 5788 C C . LEU B 1 220 ? 15.891 8.75 22.906 1 96.31 220 LEU B C 1
ATOM 5790 O O . LEU B 1 220 ? 14.82 8.133 22.891 1 96.31 220 LEU B O 1
ATOM 5794 N N . HIS B 1 221 ? 16.094 9.844 23.672 1 96.56 221 HIS B N 1
ATOM 5795 C CA . HIS B 1 221 ? 15.07 10.469 24.5 1 96.56 221 HIS B CA 1
ATOM 5796 C C . HIS B 1 221 ? 15.156 11.992 24.422 1 96.56 221 HIS B C 1
ATOM 5798 O O . HIS B 1 221 ? 16.25 12.547 24.25 1 96.56 221 HIS B O 1
ATOM 5804 N N . ILE B 1 222 ? 14.023 12.594 24.594 1 96.75 222 ILE B N 1
ATOM 5805 C CA . ILE B 1 222 ? 14.023 14.055 24.625 1 96.75 222 ILE B CA 1
ATOM 5806 C C . ILE B 1 222 ? 13.383 14.539 25.922 1 96.75 222 ILE B C 1
ATOM 5808 O O . ILE B 1 222 ? 13.312 15.742 26.172 1 96.75 222 ILE B O 1
ATOM 5812 N N . THR B 1 223 ? 12.883 13.641 26.703 1 94.44 223 THR B N 1
ATOM 5813 C CA . THR B 1 223 ? 12.367 13.906 28.047 1 94.44 223 THR B CA 1
ATOM 5814 C C . THR B 1 223 ? 12.93 12.914 29.062 1 94.44 223 THR B C 1
ATOM 5816 O O . THR B 1 223 ? 13.508 11.891 28.672 1 94.44 223 THR B O 1
ATOM 5819 N N . ASP B 1 224 ? 12.742 13.328 30.234 1 91.25 224 ASP B N 1
ATOM 5820 C CA . ASP B 1 224 ? 13.211 12.438 31.297 1 91.25 224 ASP B CA 1
ATOM 5821 C C . ASP B 1 224 ? 12.328 11.195 31.391 1 91.25 224 ASP B C 1
ATOM 5823 O O . ASP B 1 224 ? 11.117 11.305 31.594 1 91.25 224 ASP B O 1
ATOM 5827 N N . ALA B 1 225 ? 12.938 10.078 31.281 1 84.69 225 ALA B N 1
ATOM 5828 C CA . ALA B 1 225 ? 12.219 8.805 31.297 1 84.69 225 ALA B CA 1
ATOM 5829 C C . ALA B 1 225 ? 11.578 8.562 32.656 1 84.69 225 ALA B C 1
ATOM 5831 O O . ALA B 1 225 ? 10.555 7.883 32.75 1 84.69 225 ALA B O 1
ATOM 5832 N N . ASN B 1 226 ? 12.109 9.141 33.656 1 81.25 226 ASN B N 1
ATOM 5833 C CA . ASN B 1 226 ? 11.641 8.891 35.031 1 81.25 226 ASN B CA 1
ATOM 5834 C C . ASN B 1 226 ? 10.859 10.078 35.562 1 81.25 226 ASN B C 1
ATOM 5836 O O . ASN B 1 226 ? 10.547 10.125 36.75 1 81.25 226 ASN B O 1
ATOM 5840 N N . ALA B 1 227 ? 10.586 10.891 34.656 1 79.5 227 ALA B N 1
ATOM 5841 C CA . ALA B 1 227 ? 9.812 12.039 35.125 1 79.5 227 ALA B CA 1
ATOM 5842 C C . ALA B 1 227 ? 8.469 11.602 35.688 1 79.5 227 ALA B C 1
ATOM 5844 O O . ALA B 1 227 ? 7.859 10.648 35.188 1 79.5 227 ALA B O 1
ATOM 5845 N N . GLU B 1 228 ? 8.094 12.156 36.844 1 77.75 228 GLU B N 1
ATOM 5846 C CA . GLU B 1 228 ? 6.812 11.852 37.5 1 77.75 228 GLU B CA 1
ATOM 5847 C C . GLU B 1 228 ? 5.645 12.156 36.562 1 77.75 228 GLU B C 1
ATOM 5849 O O . GLU B 1 228 ? 5.57 13.25 36 1 77.75 228 GLU B O 1
ATOM 5854 N N . ARG B 1 229 ? 5.031 11.18 36.25 1 74.94 229 ARG B N 1
ATOM 5855 C CA . ARG B 1 229 ? 3.873 11.344 35.375 1 74.94 229 ARG B CA 1
ATOM 5856 C C . ARG B 1 229 ? 2.59 11.469 36.188 1 74.94 229 ARG B C 1
ATOM 5858 O O . ARG B 1 229 ? 2.395 10.75 37.156 1 74.94 229 ARG B O 1
ATOM 5865 N N . ASP B 1 230 ? 1.966 12.578 35.812 1 76.62 230 ASP B N 1
ATOM 5866 C CA . ASP B 1 230 ? 0.625 12.68 36.406 1 76.62 230 ASP B CA 1
ATOM 5867 C C . ASP B 1 230 ? -0.278 11.562 35.875 1 76.62 230 ASP B C 1
ATOM 5869 O O . ASP B 1 230 ? -0.522 11.461 34.688 1 76.62 230 ASP B O 1
ATOM 5873 N N . PRO B 1 231 ? -0.581 10.664 36.781 1 72.31 231 PRO B N 1
ATOM 5874 C CA . PRO B 1 231 ? -1.436 9.562 36.344 1 72.31 231 PRO B CA 1
ATOM 5875 C C . PRO B 1 231 ? -2.727 10.031 35.688 1 72.31 231 PRO B C 1
ATOM 5877 O O . PRO B 1 231 ? -3.336 9.297 34.906 1 72.31 231 PRO B O 1
ATOM 5880 N N . ASN B 1 232 ? -3.027 11.25 35.969 1 70.56 232 ASN B N 1
ATOM 5881 C CA . ASN B 1 232 ? -4.281 11.781 35.438 1 70.56 232 ASN B CA 1
ATOM 5882 C C . ASN B 1 232 ? -4.07 12.5 34.094 1 70.56 232 ASN B C 1
ATOM 5884 O O . ASN B 1 232 ? -5.023 13 33.5 1 70.56 232 ASN B O 1
ATOM 5888 N N . SER B 1 233 ? -2.834 12.445 33.719 1 77.44 233 SER B N 1
ATOM 5889 C CA . SER B 1 233 ? -2.586 13.148 32.469 1 77.44 233 SER B CA 1
ATOM 5890 C C . SER B 1 233 ? -3.18 12.398 31.281 1 77.44 233 SER B C 1
ATOM 5892 O O . SER B 1 233 ? -3.07 11.172 31.203 1 77.44 233 SER B O 1
ATOM 5894 N N . LEU B 1 234 ? -3.863 13.141 30.469 1 77 234 LEU B N 1
ATOM 5895 C CA . LEU B 1 234 ? -4.492 12.562 29.281 1 77 234 LEU B CA 1
ATOM 5896 C C . LEU B 1 234 ? -3.553 12.633 28.078 1 77 234 LEU B C 1
ATOM 5898 O O . LEU B 1 234 ? -3.893 12.164 26.984 1 77 234 LEU B O 1
ATOM 5902 N N . ASP B 1 235 ? -2.326 13.156 28.391 1 86.06 235 ASP B N 1
ATOM 5903 C CA . ASP B 1 235 ? -1.385 13.305 27.281 1 86.06 235 ASP B CA 1
ATOM 5904 C C . ASP B 1 235 ? -0.595 12.023 27.062 1 86.06 235 ASP B C 1
ATOM 5906 O O . ASP B 1 235 ? 0.366 11.742 27.781 1 86.06 235 ASP B O 1
ATOM 5910 N N . LYS B 1 236 ? -0.855 11.352 26.047 1 88.25 236 LYS B N 1
ATOM 5911 C CA . LYS B 1 236 ? -0.24 10.062 25.75 1 88.25 236 LYS B CA 1
ATOM 5912 C C . LYS B 1 236 ? 1.114 10.242 25.078 1 88.25 236 LYS B C 1
ATOM 5914 O O . LYS B 1 236 ? 1.885 9.289 24.953 1 88.25 236 LYS B O 1
ATOM 5919 N N . PHE B 1 237 ? 1.467 11.492 24.75 1 92.06 237 PHE B N 1
ATOM 5920 C CA . PHE B 1 237 ? 2.693 11.719 24 1 92.06 237 PHE B CA 1
ATOM 5921 C C . PHE B 1 237 ? 3.662 12.594 24.781 1 92.06 237 PHE B C 1
ATOM 5923 O O . PHE B 1 237 ? 4.43 13.359 24.203 1 92.06 237 PHE B O 1
ATOM 5930 N N . LEU B 1 238 ? 3.611 12.484 26.047 1 90.69 238 LEU B N 1
ATOM 5931 C CA . LEU B 1 238 ? 4.453 13.273 26.938 1 90.69 238 LEU B CA 1
ATOM 5932 C C . LEU B 1 238 ? 5.93 13.039 26.641 1 90.69 238 LEU B C 1
ATOM 5934 O O . LEU B 1 238 ? 6.746 13.961 26.75 1 90.69 238 LEU B O 1
ATOM 5938 N N . LYS B 1 239 ? 6.305 11.836 26.25 1 92.06 239 LYS B N 1
ATOM 5939 C CA . LYS B 1 239 ? 7.691 11.438 26.031 1 92.06 239 LYS B CA 1
ATOM 5940 C C . LYS B 1 239 ? 8.312 12.188 24.859 1 92.06 239 LYS B C 1
ATOM 5942 O O . LYS B 1 239 ? 9.531 12.25 24.734 1 92.06 239 LYS B O 1
ATOM 5947 N N . VAL B 1 240 ? 7.461 12.734 23.969 1 95.19 240 VAL B N 1
ATOM 5948 C CA . VAL B 1 240 ? 7.992 13.422 22.797 1 95.19 240 VAL B CA 1
ATOM 5949 C C . VAL B 1 240 ? 7.402 14.828 22.719 1 95.19 240 VAL B C 1
ATOM 5951 O O . VAL B 1 240 ? 7.52 15.492 21.688 1 95.19 240 VAL B O 1
ATOM 5954 N N . ARG B 1 241 ? 6.805 15.344 23.734 1 94.69 241 ARG B N 1
ATOM 5955 C CA . ARG B 1 241 ? 6.059 16.594 23.766 1 94.69 241 ARG B CA 1
ATOM 5956 C C . ARG B 1 241 ? 6.961 17.781 23.406 1 94.69 241 ARG B C 1
ATOM 5958 O O . ARG B 1 241 ? 6.582 18.641 22.625 1 94.69 241 ARG B O 1
ATOM 5965 N N . PRO B 1 242 ? 8.188 17.812 23.953 1 96.44 242 PRO B N 1
ATOM 5966 C CA . PRO B 1 242 ? 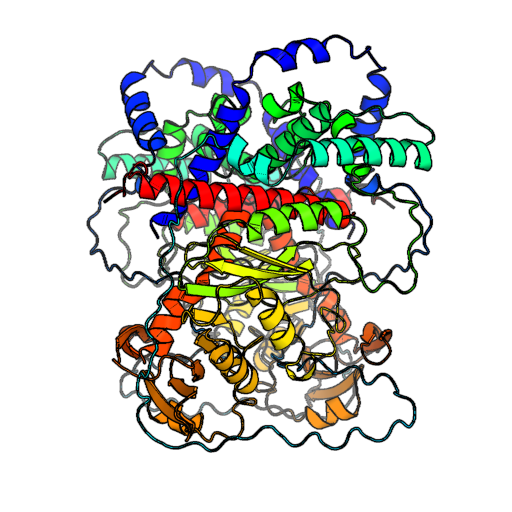9.047 18.953 23.609 1 96.44 242 PRO B CA 1
ATOM 5967 C C . PRO B 1 242 ? 9.328 19.062 22.109 1 96.44 242 PRO B C 1
ATOM 5969 O O . PRO B 1 242 ? 9.359 20.172 21.562 1 96.44 242 PRO B O 1
ATOM 5972 N N . LEU B 1 243 ? 9.492 17.938 21.484 1 97.75 243 LEU B N 1
ATOM 5973 C CA . LEU B 1 243 ? 9.711 17.938 20.047 1 97.75 243 LEU B CA 1
ATOM 5974 C C . LEU B 1 243 ? 8.461 18.391 19.297 1 97.75 243 LEU B C 1
ATOM 5976 O O . LEU B 1 243 ? 8.547 19.219 18.391 1 97.75 243 LEU B O 1
ATOM 5980 N N . LEU B 1 244 ? 7.352 17.875 19.703 1 97.81 244 LEU B N 1
ATOM 5981 C CA . LEU B 1 244 ? 6.086 18.234 19.062 1 97.81 244 LEU B CA 1
ATOM 5982 C C . LEU B 1 244 ? 5.816 19.734 19.188 1 97.81 244 LEU B C 1
ATOM 5984 O O . LEU B 1 244 ? 5.391 20.375 18.219 1 97.81 244 LEU B O 1
ATOM 5988 N N . GLU B 1 245 ? 6.094 20.234 20.328 1 97.38 245 GLU B N 1
ATOM 5989 C CA . GLU B 1 245 ? 5.875 21.656 20.562 1 97.38 245 GLU B CA 1
ATOM 5990 C C . GLU B 1 245 ? 6.824 22.516 19.719 1 97.38 245 GLU B C 1
ATOM 5992 O O . GLU B 1 245 ? 6.434 23.562 19.203 1 97.38 245 GLU B O 1
ATOM 5997 N N . ALA B 1 246 ? 8.008 22.047 19.609 1 97.75 246 ALA B N 1
ATOM 5998 C CA . ALA B 1 246 ? 8.977 22.781 18.797 1 97.75 246 ALA B CA 1
ATOM 5999 C C . ALA B 1 246 ? 8.547 22.797 17.328 1 97.75 246 ALA B C 1
ATOM 6001 O O . ALA B 1 246 ? 8.531 23.859 16.703 1 97.75 246 ALA B O 1
ATOM 6002 N N . VAL B 1 247 ? 8.219 21.672 16.797 1 98.38 247 VAL B N 1
ATOM 6003 C CA . VAL B 1 247 ? 7.816 21.562 15.398 1 98.38 247 VAL B CA 1
ATOM 6004 C C . VAL B 1 247 ? 6.535 22.359 15.172 1 98.38 247 VAL B C 1
ATOM 6006 O O . VAL B 1 247 ? 6.43 23.125 14.203 1 98.38 247 VAL B O 1
ATOM 6009 N N . ARG B 1 248 ? 5.574 22.219 16.047 1 98.25 248 ARG B N 1
ATOM 6010 C CA . ARG B 1 248 ? 4.316 22.953 15.914 1 98.25 248 ARG B CA 1
ATOM 6011 C C . ARG B 1 248 ? 4.543 24.453 16.016 1 98.25 248 ARG B C 1
ATOM 6013 O O . ARG B 1 248 ? 3.938 25.234 15.266 1 98.25 248 ARG B O 1
ATOM 6020 N N . GLY B 1 249 ? 5.387 24.812 16.984 1 97.69 249 GLY B N 1
ATOM 6021 C CA . GLY B 1 249 ? 5.715 26.219 17.125 1 97.69 249 GLY B CA 1
ATOM 6022 C C . GLY B 1 249 ? 6.207 26.859 15.836 1 97.69 249 GLY B C 1
ATOM 6023 O O . GLY B 1 249 ? 5.793 27.969 15.492 1 97.69 249 GLY B O 1
ATOM 6024 N N . ARG B 1 250 ? 7.051 26.141 15.141 1 98 250 ARG B N 1
ATOM 6025 C CA . ARG B 1 250 ? 7.547 26.641 13.859 1 98 250 ARG B CA 1
ATOM 6026 C C . ARG B 1 250 ? 6.438 26.672 12.812 1 98 250 ARG B C 1
ATOM 6028 O O . ARG B 1 250 ? 6.348 27.609 12.023 1 98 250 ARG B O 1
ATOM 6035 N N . CYS B 1 251 ? 5.633 25.688 12.766 1 98.31 251 CYS B N 1
ATOM 6036 C CA . CYS B 1 251 ? 4.512 25.641 11.836 1 98.31 251 CYS B CA 1
ATOM 6037 C C . CYS B 1 251 ? 3.611 26.859 12 1 98.31 251 CYS B C 1
ATOM 6039 O O . CYS B 1 251 ? 3.178 27.438 11.008 1 98.31 251 CYS B O 1
ATOM 6041 N N . LEU B 1 252 ? 3.367 27.234 13.242 1 97.56 252 LEU B N 1
ATOM 6042 C CA . LEU B 1 252 ? 2.451 28.312 13.555 1 97.56 252 LEU B CA 1
ATOM 6043 C C . LEU B 1 252 ? 3.014 29.656 13.078 1 97.56 252 LEU B C 1
ATOM 6045 O O . LEU B 1 252 ? 2.27 30.625 12.914 1 97.56 252 LEU B O 1
ATOM 6049 N N . GLN B 1 253 ? 4.312 29.703 12.852 1 95.88 253 GLN B N 1
ATOM 6050 C CA . GLN B 1 253 ? 4.961 30.938 12.414 1 95.88 253 GLN B CA 1
ATOM 6051 C C . GLN B 1 253 ? 4.859 31.094 10.898 1 95.88 253 GLN B C 1
ATOM 6053 O O . GLN B 1 253 ? 5.102 32.188 10.367 1 95.88 253 GLN B O 1
ATOM 6058 N N . LEU B 1 254 ? 4.559 30.078 10.219 1 96.69 254 LEU B N 1
ATOM 6059 C CA . LEU B 1 254 ? 4.488 30.125 8.766 1 96.69 254 LEU B CA 1
ATOM 6060 C C . LEU B 1 254 ? 3.186 30.766 8.305 1 96.69 254 LEU B C 1
ATOM 6062 O O . LEU B 1 254 ? 2.125 30.516 8.883 1 96.69 254 LEU B O 1
ATOM 6066 N N . VAL B 1 255 ? 3.24 31.531 7.336 1 95.5 255 VAL B N 1
ATOM 6067 C CA . VAL B 1 255 ? 2.096 32.312 6.867 1 95.5 255 VAL B CA 1
ATOM 6068 C C . VAL B 1 255 ? 1.183 31.406 6.023 1 95.5 255 VAL B C 1
ATOM 6070 O O . VAL B 1 255 ? 1.6 30.891 4.988 1 95.5 255 VAL B O 1
ATOM 6073 N N . PRO B 1 256 ? -0.032 31.25 6.438 1 96.06 256 PRO B N 1
ATOM 6074 C CA . PRO B 1 256 ? -0.963 30.438 5.641 1 96.06 256 PRO B CA 1
ATOM 6075 C C . PRO B 1 256 ? -1.43 31.156 4.379 1 96.06 256 PRO B C 1
ATOM 6077 O O . PRO B 1 256 ? -1.362 32.375 4.301 1 96.06 256 PRO B O 1
ATOM 6080 N N . LEU B 1 257 ? -1.885 30.406 3.373 1 95.56 257 LEU B N 1
ATOM 6081 C CA . LEU B 1 257 ? -2.541 30.938 2.184 1 95.56 257 LEU B CA 1
ATOM 6082 C C . LEU B 1 257 ? -4.051 31 2.377 1 95.56 257 LEU B C 1
ATOM 6084 O O . LEU B 1 257 ? -4.562 30.609 3.432 1 95.56 257 LEU B O 1
ATOM 6088 N N . GLU B 1 258 ? -4.73 31.531 1.444 1 96.06 258 GLU B N 1
ATOM 6089 C CA . GLU B 1 258 ? -6.176 31.719 1.511 1 96.06 258 GLU B CA 1
ATOM 6090 C C . GLU B 1 258 ? -6.895 30.375 1.677 1 96.06 258 GLU B C 1
ATOM 6092 O O . GLU B 1 258 ? -7.871 30.281 2.422 1 96.06 258 GLU B O 1
ATOM 6097 N N . LYS B 1 259 ? -6.453 29.453 0.943 1 97.38 259 LYS B N 1
ATOM 6098 C CA . LYS B 1 259 ? -7.117 28.156 0.918 1 97.38 259 LYS B CA 1
ATOM 6099 C C . LYS B 1 259 ? -6.336 27.125 1.732 1 97.38 259 LYS B C 1
ATOM 6101 O O . LYS B 1 259 ? -5.188 26.812 1.414 1 97.38 259 LYS B O 1
ATOM 6106 N N . ASN B 1 260 ? -6.938 26.625 2.779 1 98 260 ASN B N 1
ATOM 6107 C CA . ASN B 1 260 ? -6.352 25.625 3.672 1 98 260 ASN B CA 1
ATOM 6108 C C . ASN B 1 260 ? -7.156 24.328 3.668 1 98 260 ASN B C 1
ATOM 6110 O O . ASN B 1 260 ? -8.352 24.344 3.359 1 98 260 ASN B O 1
ATOM 6114 N N . SER B 1 261 ? -6.551 23.281 3.963 1 98.44 261 SER B N 1
ATOM 6115 C CA . SER B 1 261 ? -7.227 21.984 4.098 1 98.44 261 SER B CA 1
ATOM 6116 C C . SER B 1 261 ? -6.848 21.297 5.402 1 98.44 261 SER B C 1
ATOM 6118 O O . SER B 1 261 ? -5.742 21.484 5.914 1 98.44 261 SER B O 1
ATOM 6120 N N . ILE B 1 262 ? -7.746 20.594 5.98 1 98.12 262 ILE B N 1
ATOM 6121 C CA . ILE B 1 262 ? -7.551 19.797 7.188 1 98.12 262 ILE B CA 1
ATOM 6122 C C . ILE B 1 262 ? -7.828 18.328 6.891 1 98.12 262 ILE B C 1
ATOM 6124 O O . ILE B 1 262 ? -8.859 17.984 6.297 1 98.12 262 ILE B O 1
ATOM 6128 N N . ASP B 1 263 ? -6.941 17.5 7.238 1 96.44 263 ASP B N 1
ATOM 6129 C CA . ASP B 1 263 ? -7.078 16.062 6.992 1 96.44 263 ASP B CA 1
ATOM 6130 C C . ASP B 1 263 ? -6.23 15.258 7.969 1 96.44 263 ASP B C 1
ATOM 6132 O O . ASP B 1 263 ? -5.496 15.828 8.781 1 96.44 263 ASP B O 1
ATOM 6136 N N . GLU B 1 264 ? -6.387 13.953 7.898 1 94 264 GLU B N 1
ATOM 6137 C CA . GLU B 1 264 ? -5.668 13.031 8.773 1 94 264 GLU B CA 1
ATOM 6138 C C . GLU B 1 264 ? -4.379 12.547 8.117 1 94 264 GLU B C 1
ATOM 6140 O O . GLU B 1 264 ? -4.348 12.289 6.914 1 94 264 GLU B O 1
ATOM 6145 N N . GLN B 1 265 ? -3.346 12.531 8.844 1 94 265 GLN B N 1
ATOM 6146 C CA . GLN B 1 265 ? -2.074 11.906 8.492 1 94 265 GLN B CA 1
ATOM 6147 C C . GLN B 1 265 ? -1.77 10.727 9.414 1 94 265 GLN B C 1
ATOM 6149 O O . GLN B 1 265 ? -2.129 10.75 10.594 1 94 265 GLN B O 1
ATOM 6154 N N . MET B 1 266 ? -1.137 9.656 8.875 1 92.69 266 MET B N 1
ATOM 6155 C CA . MET B 1 266 ? -0.814 8.484 9.68 1 92.69 266 MET B CA 1
ATOM 6156 C C . MET B 1 266 ? 0.689 8.375 9.914 1 92.69 266 MET B C 1
ATOM 6158 O O . MET B 1 266 ? 1.475 8.461 8.961 1 92.69 266 MET B O 1
ATOM 6162 N N . VAL B 1 267 ? 1.09 8.281 11.125 1 93 267 VAL B N 1
ATOM 6163 C CA . VAL B 1 267 ? 2.439 7.852 11.477 1 93 267 VAL B CA 1
ATOM 6164 C C . VAL B 1 267 ? 2.498 6.328 11.531 1 93 267 VAL B C 1
ATOM 6166 O O . VAL B 1 267 ? 2.055 5.715 12.508 1 93 267 VAL B O 1
ATOM 6169 N N . PRO B 1 268 ? 3.051 5.801 10.484 1 90.19 268 PRO B N 1
ATOM 6170 C CA . PRO B 1 268 ? 3.031 4.34 10.445 1 90.19 268 PRO B CA 1
ATOM 6171 C C . PRO B 1 268 ? 3.771 3.707 11.625 1 90.19 268 PRO B C 1
ATOM 6173 O O . PRO B 1 268 ? 4.934 4.039 11.875 1 90.19 268 PRO B O 1
ATOM 6176 N N . PHE B 1 269 ? 3.117 2.896 12.375 1 89.62 269 PHE B N 1
ATOM 6177 C CA . PHE B 1 269 ? 3.703 2.205 13.516 1 89.62 269 PHE B CA 1
ATOM 6178 C C . PHE B 1 269 ? 2.902 0.957 13.867 1 89.62 269 PHE B C 1
ATOM 6180 O O . PHE B 1 269 ? 1.697 1.036 14.117 1 89.62 269 PHE B O 1
ATOM 6187 N N . THR B 1 270 ? 3.549 -0.182 13.859 1 85.69 270 THR B N 1
ATOM 6188 C CA . THR B 1 270 ? 2.852 -1.438 14.109 1 85.69 270 THR B CA 1
ATOM 6189 C C . THR B 1 270 ? 3.111 -1.93 15.531 1 85.69 270 THR B C 1
ATOM 6191 O O . THR B 1 270 ? 2.49 -2.895 15.984 1 85.69 270 THR B O 1
ATOM 6194 N N . GLY B 1 271 ? 3.992 -1.245 16.219 1 84.5 271 GLY B N 1
ATOM 6195 C CA . GLY B 1 271 ? 4.305 -1.653 17.578 1 84.5 271 GLY B CA 1
ATOM 6196 C C . GLY B 1 271 ? 3.238 -1.259 18.594 1 84.5 271 GLY B C 1
ATOM 6197 O O . GLY B 1 271 ? 2.117 -0.917 18.203 1 84.5 271 GLY B O 1
ATOM 6198 N N . ARG B 1 272 ? 3.523 -1.358 19.766 1 83.75 272 ARG B N 1
ATOM 6199 C CA . ARG B 1 272 ? 2.572 -1.09 20.828 1 83.75 272 ARG B CA 1
ATOM 6200 C C . ARG B 1 272 ? 2.561 0.391 21.203 1 83.75 272 ARG B C 1
ATOM 6202 O O . ARG B 1 272 ? 3.607 0.969 21.5 1 83.75 272 ARG B O 1
ATOM 6209 N N . ILE B 1 273 ? 1.422 0.91 21.109 1 84.31 273 ILE B N 1
ATOM 6210 C CA . ILE B 1 273 ? 1.204 2.289 21.531 1 84.31 273 ILE B CA 1
ATOM 6211 C C . ILE B 1 273 ? -0.264 2.49 21.906 1 84.31 273 ILE B C 1
ATOM 6213 O O . ILE B 1 273 ? -1.153 1.906 21.281 1 84.31 273 ILE B O 1
ATOM 6217 N N . ALA B 1 274 ? -0.516 3.184 22.938 1 79 274 ALA B N 1
ATOM 6218 C CA . ALA B 1 274 ? -1.862 3.363 23.469 1 79 274 ALA B CA 1
ATOM 6219 C C . ALA B 1 274 ? -2.764 4.074 22.469 1 79 274 ALA B C 1
ATOM 6221 O O . ALA B 1 274 ? -3.971 3.822 22.422 1 79 274 ALA B O 1
ATOM 6222 N N . ALA B 1 275 ? -2.236 4.844 21.625 1 80.25 275 ALA B N 1
ATOM 6223 C CA . ALA B 1 275 ? -3.047 5.641 20.703 1 80.25 275 ALA B CA 1
ATOM 6224 C C . ALA B 1 275 ? -3.012 5.059 19.297 1 80.25 275 ALA B C 1
ATOM 6226 O O . ALA B 1 275 ? -3.17 5.785 18.312 1 80.25 275 ALA B O 1
ATOM 6227 N N . LYS B 1 276 ? -2.83 3.834 19.172 1 83.25 276 LYS B N 1
ATOM 6228 C CA . LYS B 1 276 ? -2.756 3.211 17.859 1 83.25 276 LYS B CA 1
ATOM 6229 C C . LYS B 1 276 ? -4.113 3.227 17.156 1 83.25 276 LYS B C 1
ATOM 6231 O O . LYS B 1 276 ? -5.141 2.963 17.797 1 83.25 276 LYS B O 1
ATOM 6236 N N . GLN B 1 277 ? -4.07 3.605 15.953 1 84.31 277 GLN B N 1
ATOM 6237 C CA . GLN B 1 277 ? -5.27 3.654 15.125 1 84.31 277 GLN B CA 1
ATOM 6238 C C . GLN B 1 277 ? -5.129 2.76 13.898 1 84.31 277 GLN B C 1
ATOM 6240 O O . GLN B 1 277 ? -4.012 2.457 13.469 1 84.31 277 GLN B O 1
ATOM 6245 N N . PHE B 1 278 ? -6.191 2.199 13.461 1 78.81 278 PHE B N 1
ATOM 6246 C CA . PHE B 1 278 ? -6.25 1.43 12.227 1 78.81 278 PHE B CA 1
ATOM 6247 C C . PHE B 1 278 ? -7.23 2.061 11.242 1 78.81 278 PHE B C 1
ATOM 6249 O O . PHE B 1 278 ? -8.422 2.193 11.539 1 78.81 278 PHE B O 1
ATOM 6256 N N . VAL B 1 279 ? -6.73 2.533 10.172 1 76.88 279 VAL B N 1
ATOM 6257 C CA . VAL B 1 279 ? -7.566 3.146 9.141 1 76.88 279 VAL B CA 1
ATOM 6258 C C . VAL B 1 279 ? -7.453 2.354 7.844 1 76.88 279 VAL B C 1
ATOM 6260 O O . VAL B 1 279 ? -6.449 2.455 7.133 1 76.88 279 VAL B O 1
ATOM 6263 N N . LYS B 1 280 ? -8.555 1.709 7.477 1 72.56 280 LYS B N 1
ATOM 6264 C CA . LYS B 1 280 ? -8.594 0.862 6.289 1 72.56 280 LYS B CA 1
ATOM 6265 C C . LYS B 1 280 ? -8.43 1.692 5.016 1 72.56 280 LYS B C 1
ATOM 6267 O O . LYS B 1 280 ? -8.938 2.812 4.934 1 72.56 280 LYS B O 1
ATOM 6272 N N . GLY B 1 281 ? -7.73 1.254 4.051 1 67.94 281 GLY B N 1
ATOM 6273 C CA . GLY B 1 281 ? -7.641 1.898 2.75 1 67.94 281 GLY B CA 1
ATOM 6274 C C . GLY B 1 281 ? -6.391 2.744 2.588 1 67.94 281 GLY B C 1
ATOM 6275 O O . GLY B 1 281 ? -6.035 3.129 1.471 1 67.94 281 GLY B O 1
ATOM 6276 N N . LYS B 1 282 ? -5.863 3.166 3.797 1 73.12 282 LYS B N 1
ATOM 6277 C CA . LYS B 1 282 ? -4.598 3.891 3.695 1 73.12 282 LYS B CA 1
ATOM 6278 C C . LYS B 1 282 ? -3.439 2.938 3.414 1 73.12 282 LYS B C 1
ATOM 6280 O O . LYS B 1 282 ? -3.48 1.769 3.803 1 73.12 282 LYS B O 1
ATOM 6285 N N . PRO B 1 283 ? -2.443 3.389 2.676 1 71.25 283 PRO B N 1
ATOM 6286 C CA . PRO B 1 283 ? -1.276 2.543 2.418 1 71.25 283 PRO B CA 1
ATOM 6287 C C . PRO B 1 283 ? -0.659 1.98 3.695 1 71.25 283 PRO B C 1
ATOM 6289 O O . PRO B 1 283 ? -0.25 0.817 3.729 1 71.25 283 PRO B O 1
ATOM 6292 N N . ASN B 1 284 ? -0.542 2.82 4.734 1 78.62 284 ASN B N 1
ATOM 6293 C CA . ASN B 1 284 ? -0.145 2.418 6.078 1 78.62 284 ASN B CA 1
ATOM 6294 C C . ASN B 1 284 ? -1.304 2.537 7.062 1 78.62 284 ASN B C 1
ATOM 6296 O O . ASN B 1 284 ? -1.498 3.588 7.676 1 78.62 284 ASN B O 1
ATOM 6300 N N . PRO B 1 285 ? -2.004 1.431 7.191 1 76.69 285 PRO B N 1
ATOM 6301 C CA . PRO B 1 285 ? -3.285 1.545 7.891 1 76.69 285 PRO B CA 1
ATOM 6302 C C . PRO B 1 285 ? -3.125 1.599 9.406 1 76.69 285 PRO B C 1
ATOM 6304 O O . PRO B 1 285 ? -4.059 1.987 10.117 1 76.69 285 PRO B O 1
ATOM 6307 N N . GLU B 1 286 ? -1.971 1.241 9.891 1 87.56 286 GLU B N 1
ATOM 6308 C CA . GLU B 1 286 ? -1.803 1.161 11.344 1 87.56 286 GLU B CA 1
ATOM 6309 C C . GLU B 1 286 ? -0.769 2.17 11.836 1 87.56 286 GLU B C 1
ATOM 6311 O O . GLU B 1 286 ? 0.293 2.324 11.227 1 87.56 286 GLU B O 1
ATOM 6316 N N . GLY B 1 287 ? -1.159 2.902 12.875 1 91.94 287 GLY B N 1
ATOM 6317 C CA . GLY B 1 287 ? -0.209 3.826 13.477 1 91.94 287 GLY B CA 1
ATOM 6318 C C . GLY B 1 287 ? -0.874 4.926 14.281 1 91.94 287 GLY B C 1
ATOM 6319 O O . GLY B 1 287 ? -1.946 4.723 14.852 1 91.94 287 GLY B O 1
ATOM 6320 N N . VAL B 1 288 ? -0.142 6.004 14.438 1 93.06 288 VAL B N 1
ATOM 6321 C CA . VAL B 1 288 ? -0.636 7.164 15.172 1 93.06 288 VAL B CA 1
ATOM 6322 C C . VAL B 1 288 ? -1.257 8.164 14.203 1 93.06 288 VAL B C 1
ATOM 6324 O O . VAL B 1 288 ? -0.671 8.477 13.164 1 93.06 288 VAL B O 1
ATOM 6327 N N . LYS B 1 289 ? -2.422 8.547 14.555 1 93.12 289 LYS B N 1
ATOM 6328 C CA . LYS B 1 289 ? -3.139 9.508 13.719 1 93.12 289 LYS B CA 1
ATOM 6329 C C . LYS B 1 289 ? -2.785 10.945 14.102 1 93.12 289 LYS B C 1
ATOM 6331 O O . LYS B 1 289 ? -2.709 11.273 15.289 1 93.12 289 LYS B O 1
ATOM 6336 N N . VAL B 1 290 ? -2.49 11.75 13.102 1 95.88 290 VAL B N 1
ATOM 6337 C CA . VAL B 1 290 ? -2.213 13.172 13.281 1 95.88 290 VAL B CA 1
ATOM 6338 C C . VAL B 1 290 ? -3.172 14 12.422 1 95.88 290 VAL B C 1
ATOM 6340 O O . VAL B 1 290 ? -3.365 13.703 11.242 1 95.88 290 VAL B O 1
ATOM 6343 N N . PHE B 1 291 ? -3.842 14.992 13.031 1 96.62 291 PHE B N 1
ATOM 6344 C CA . PHE B 1 291 ? -4.621 15.969 12.273 1 96.62 291 PHE B CA 1
ATOM 6345 C C . PHE B 1 291 ? -3.754 17.141 11.852 1 96.62 291 PHE B C 1
ATOM 6347 O O . PHE B 1 291 ? -3.066 17.75 12.68 1 96.62 291 PHE B O 1
ATOM 6354 N N . VAL B 1 292 ? -3.775 17.422 10.555 1 98.38 292 VAL B N 1
ATOM 6355 C CA . VAL B 1 292 ? -2.873 18.453 10.039 1 98.38 292 VAL B CA 1
ATOM 6356 C C . VAL B 1 292 ? -3.66 19.469 9.219 1 98.38 292 VAL B C 1
ATOM 6358 O O . VAL B 1 292 ? -4.602 19.109 8.508 1 98.38 292 VAL B O 1
ATOM 6361 N N . ARG B 1 293 ? -3.395 20.719 9.367 1 98.62 293 ARG B N 1
ATOM 6362 C CA . ARG B 1 293 ? -3.877 21.781 8.492 1 98.62 293 ARG B CA 1
ATOM 6363 C C . ARG B 1 293 ? -2.768 22.266 7.57 1 98.62 293 ARG B C 1
ATOM 6365 O O . ARG B 1 293 ? -1.696 22.672 8.039 1 98.62 293 ARG B O 1
ATOM 6372 N N . CYS B 1 294 ? -2.994 22.25 6.305 1 98.62 294 CYS B N 1
ATOM 6373 C CA . CYS B 1 294 ? -2.027 22.688 5.305 1 98.62 294 CYS B CA 1
ATOM 6374 C C . CYS B 1 294 ? -2.637 23.734 4.379 1 98.62 294 CYS B C 1
ATOM 6376 O O . CYS B 1 294 ? -3.846 23.734 4.137 1 98.62 294 CYS B O 1
ATOM 6378 N N . SER B 1 295 ? -1.805 24.656 3.893 1 97.06 295 SER B N 1
ATOM 6379 C CA . SER B 1 295 ? -2.172 25.453 2.725 1 97.06 295 SER B CA 1
ATOM 6380 C C . SER B 1 295 ? -2.256 24.594 1.471 1 97.06 295 SER B C 1
ATOM 6382 O O . SER B 1 295 ? -1.776 23.453 1.459 1 97.06 295 SER B O 1
ATOM 6384 N N . PHE B 1 296 ? -2.848 25.094 0.455 1 95.19 296 PHE B N 1
ATOM 6385 C CA . PHE B 1 296 ? -3.084 24.328 -0.757 1 95.19 296 PHE B CA 1
ATOM 6386 C C . PHE B 1 296 ? -1.765 23.891 -1.386 1 95.19 296 PHE B C 1
ATOM 6388 O O . PHE B 1 296 ? -1.725 22.922 -2.146 1 95.19 296 PHE B O 1
ATOM 6395 N N . ASP B 1 297 ? -0.626 24.531 -1.045 1 93.94 297 ASP B N 1
ATOM 6396 C CA . ASP B 1 297 ? 0.669 24.172 -1.608 1 93.94 297 ASP B CA 1
ATOM 6397 C C . ASP B 1 297 ? 1.325 23.062 -0.8 1 93.94 297 ASP B C 1
ATOM 6399 O O . ASP B 1 297 ? 2.441 22.625 -1.107 1 93.94 297 ASP B O 1
ATOM 6403 N N . GLY B 1 298 ? 0.698 22.641 0.271 1 97.31 298 GLY B N 1
ATOM 6404 C CA . GLY B 1 298 ? 1.176 21.484 1.02 1 97.31 298 GLY B CA 1
ATOM 6405 C C . GLY B 1 298 ? 1.871 21.859 2.314 1 97.31 298 GLY B C 1
ATOM 6406 O O . GLY B 1 298 ? 2.143 21 3.152 1 97.31 298 GLY B O 1
ATOM 6407 N N . LEU B 1 299 ? 2.207 23.172 2.5 1 97.75 299 LEU B N 1
ATOM 6408 C CA . LEU B 1 299 ? 2.898 23.641 3.697 1 97.75 299 LEU B CA 1
ATOM 6409 C C . LEU B 1 299 ? 2.016 23.484 4.93 1 97.75 299 LEU B C 1
ATOM 6411 O O . LEU B 1 299 ? 0.875 23.953 4.949 1 97.75 299 LEU B O 1
ATOM 6415 N N . ALA B 1 300 ? 2.516 22.812 5.922 1 98.75 300 ALA B N 1
ATOM 6416 C CA . ALA B 1 300 ? 1.759 22.578 7.148 1 98.75 300 ALA B CA 1
ATOM 6417 C C . ALA B 1 300 ? 1.881 23.766 8.102 1 98.75 300 ALA B C 1
ATOM 6419 O O . ALA B 1 300 ? 2.977 24.297 8.305 1 98.75 300 ALA B O 1
ATOM 6420 N N . HIS B 1 301 ? 0.774 24.156 8.719 1 98.5 301 HIS B N 1
ATOM 6421 C CA . HIS B 1 301 ? 0.747 25.328 9.602 1 98.5 301 HIS B CA 1
ATOM 6422 C C . HIS B 1 301 ? 0.395 24.938 11.031 1 98.5 301 HIS B C 1
ATOM 6424 O O . HIS B 1 301 ? 0.629 25.703 11.961 1 98.5 301 HIS B O 1
ATOM 6430 N N . ASP B 1 302 ? -0.211 23.828 11.164 1 98.38 302 ASP B N 1
ATOM 6431 C CA . ASP B 1 302 ? -0.602 23.328 12.484 1 98.38 302 ASP B CA 1
ATOM 6432 C C . ASP B 1 302 ? -0.919 21.844 12.445 1 98.38 302 ASP B C 1
ATOM 6434 O O . ASP B 1 302 ? -1.215 21.297 11.375 1 98.38 302 ASP B O 1
ATOM 6438 N N . PHE B 1 303 ? -0.783 21.172 13.602 1 98.12 303 PHE B N 1
ATOM 6439 C CA . PHE B 1 303 ? -1.15 19.766 13.68 1 98.12 303 PHE B CA 1
ATOM 6440 C C . PHE B 1 303 ? -1.473 19.359 15.109 1 98.12 303 PHE B C 1
ATOM 6442 O O . PHE B 1 303 ? -1.133 20.078 16.047 1 98.12 303 PHE B O 1
ATOM 6449 N N . GLU B 1 304 ? -2.178 18.281 15.219 1 95.5 304 GLU B N 1
ATOM 6450 C CA . GLU B 1 304 ? -2.553 17.734 16.516 1 95.5 304 GLU B CA 1
ATOM 6451 C C . GLU B 1 304 ? -2.607 16.203 16.469 1 95.5 304 GLU B C 1
ATOM 6453 O O . GLU B 1 304 ? -3.201 15.633 15.555 1 95.5 304 GLU B O 1
ATOM 6458 N N . LEU B 1 305 ? -1.939 15.562 17.453 1 94.62 305 LEU B N 1
ATOM 6459 C CA . LEU B 1 305 ? -1.952 14.102 17.516 1 94.62 305 LEU B CA 1
ATOM 6460 C C . LEU B 1 305 ? -3.232 13.594 18.172 1 94.62 305 LEU B C 1
ATOM 6462 O O . LEU B 1 305 ? -3.682 14.148 19.172 1 94.62 305 LEU B O 1
ATOM 6466 N N . TYR B 1 306 ? -3.768 12.617 17.609 1 91.62 306 TYR B N 1
ATOM 6467 C CA . TYR B 1 306 ? -4.949 11.969 18.156 1 91.62 306 TYR B CA 1
ATOM 6468 C C . TYR B 1 306 ? -4.586 11.133 19.391 1 91.62 306 TYR B C 1
ATOM 6470 O O . TYR B 1 306 ? -3.674 10.305 19.328 1 91.62 306 TYR B O 1
ATOM 6478 N N . GLN B 1 307 ? -5.266 11.367 20.453 1 86.94 307 GLN B N 1
ATOM 6479 C CA . GLN B 1 307 ? -4.965 10.656 21.688 1 86.94 307 GLN B CA 1
ATOM 6480 C C . GLN B 1 307 ? -6.184 9.891 22.188 1 86.94 307 GLN B C 1
ATOM 6482 O O . GLN B 1 307 ? -6.297 9.617 23.391 1 86.94 307 GLN B O 1
ATOM 6487 N N . GLY B 1 308 ? -7.109 9.602 21.359 1 78.5 308 GLY B N 1
ATOM 6488 C CA . GLY B 1 308 ? -8.32 8.906 21.766 1 78.5 308 GLY B CA 1
ATOM 6489 C C . GLY B 1 308 ? -9.523 9.82 21.891 1 78.5 308 GLY B C 1
ATOM 6490 O O . GLY B 1 308 ? -9.469 10.984 21.484 1 78.5 308 GLY B O 1
ATOM 6491 N N . LYS B 1 309 ? -10.641 9.336 22.406 1 69.38 309 LYS B N 1
ATOM 6492 C CA . LYS B 1 309 ? -11.922 10.031 22.5 1 69.38 309 LYS B CA 1
ATOM 6493 C C . LYS B 1 309 ? -11.789 11.305 23.344 1 69.38 309 LYS B C 1
ATOM 6495 O O . LYS B 1 309 ? -12.562 12.25 23.156 1 69.38 309 LYS B O 1
ATOM 6500 N N . GLY B 1 310 ? -10.734 11.289 24.047 1 65.75 310 GLY B N 1
ATOM 6501 C CA . GLY B 1 310 ? -10.547 12.461 24.891 1 65.75 310 GLY B CA 1
ATOM 6502 C C . GLY B 1 310 ? -9.641 13.508 24.266 1 65.75 310 GLY B C 1
ATOM 6503 O O . GLY B 1 310 ? -9.297 14.508 24.906 1 65.75 310 GLY B O 1
ATOM 6504 N N . THR B 1 311 ? -9.375 13.305 23 1 68.31 311 THR B N 1
ATOM 6505 C CA . THR B 1 311 ? -8.5 14.273 22.344 1 68.31 311 THR B CA 1
ATOM 6506 C C . THR B 1 311 ? -9.188 15.633 22.25 1 68.31 311 THR B C 1
ATOM 6508 O O . THR B 1 311 ? -10.289 15.742 21.719 1 68.31 311 THR B O 1
ATOM 6511 N N . GLY B 1 312 ? -8.594 16.656 22.734 1 61.81 312 GLY B N 1
ATOM 6512 C CA . GLY B 1 312 ? -9.07 18.031 22.578 1 61.81 312 GLY B CA 1
ATOM 6513 C C . GLY B 1 312 ? -10.344 18.312 23.359 1 61.81 312 GLY B C 1
ATOM 6514 O O . GLY B 1 312 ? -11.164 19.125 22.922 1 61.81 312 GLY B O 1
ATOM 6515 N N . VAL B 1 313 ? -10.781 17.516 24.25 1 59.84 313 VAL B N 1
ATOM 6516 C CA . VAL B 1 313 ? -12.055 17.641 24.953 1 59.84 313 VAL B CA 1
ATOM 6517 C C . VAL B 1 313 ? -12.102 18.969 25.703 1 59.84 313 VAL B C 1
ATOM 6519 O O . VAL B 1 313 ? -11.438 19.141 26.734 1 59.84 313 VAL B O 1
ATOM 6522 N N . SER B 1 314 ? -11.875 20.016 24.922 1 62.81 314 SER B N 1
ATOM 6523 C CA . SER B 1 314 ? -12.234 21.234 25.625 1 62.81 314 SER B CA 1
ATOM 6524 C C . SER B 1 314 ? -13.75 21.359 25.766 1 62.81 314 SER B C 1
ATOM 6526 O O . SER B 1 314 ? -14.5 20.953 24.875 1 62.81 314 SER B O 1
ATOM 6528 N N . LYS B 1 315 ? -14.227 21.531 26.922 1 64.62 315 LYS B N 1
ATOM 6529 C CA . LYS B 1 315 ? -15.641 21.734 27.234 1 64.62 315 LYS B CA 1
ATOM 6530 C C . LYS B 1 315 ? -16.297 22.688 26.25 1 64.62 315 LYS B C 1
ATOM 6532 O O . LYS B 1 315 ? -17.469 22.531 25.891 1 64.62 315 LYS B O 1
ATOM 6537 N N . GLU B 1 316 ? -15.57 23.562 25.688 1 70.75 316 GLU B N 1
ATOM 6538 C CA . GLU B 1 316 ? -16.125 24.641 24.859 1 70.75 316 GLU B CA 1
ATOM 6539 C C . GLU B 1 316 ? -16.516 24.109 23.484 1 70.75 316 GLU B C 1
ATOM 6541 O O . GLU B 1 316 ? -17.5 24.562 22.906 1 70.75 316 GLU B O 1
ATOM 6546 N N . HIS B 1 317 ? -15.859 23.094 23.031 1 76.62 317 HIS B N 1
ATOM 6547 C CA . HIS B 1 317 ? -16.109 22.688 21.641 1 76.62 317 HIS B CA 1
ATOM 6548 C C . HIS B 1 317 ? -16.656 21.266 21.578 1 76.62 317 HIS B C 1
ATOM 6550 O O . HIS B 1 317 ? -16.844 20.703 20.5 1 76.62 317 HIS B O 1
ATOM 6556 N N . SER B 1 318 ? -16.984 20.766 22.672 1 77.56 318 SER B N 1
ATOM 6557 C CA . SER B 1 318 ? -17.422 19.375 22.75 1 77.56 318 SER B CA 1
ATOM 6558 C C . SER B 1 318 ? -18.719 19.156 21.969 1 77.56 318 SER B C 1
ATOM 6560 O O . SER B 1 318 ? -18.984 18.047 21.5 1 77.56 318 SER B O 1
ATOM 6562 N N . HIS B 1 319 ? -19.438 20.281 21.766 1 79.75 319 HIS B N 1
ATOM 6563 C CA . HIS B 1 319 ? -20.734 20.156 21.094 1 79.75 319 HIS B CA 1
ATOM 6564 C C . HIS B 1 319 ? -20.562 19.906 19.609 1 79.75 319 HIS B C 1
ATOM 6566 O O . HIS B 1 319 ? -21.516 19.531 18.922 1 79.75 319 HIS B O 1
ATOM 6572 N N . PHE B 1 320 ? -19.359 20.062 19.062 1 83.62 320 PHE B N 1
ATOM 6573 C CA . PHE B 1 320 ? -19.094 19.828 17.656 1 83.62 320 PHE B CA 1
ATOM 6574 C C . PHE B 1 320 ? -18.641 18.391 17.422 1 83.62 320 PHE B C 1
ATOM 6576 O O . PHE B 1 320 ? -18.406 17.984 16.281 1 83.62 320 PHE B O 1
ATOM 6583 N N . GLY B 1 321 ? -18.484 17.641 18.469 1 84.88 321 GLY B N 1
ATOM 6584 C CA . GLY B 1 321 ? -17.891 16.312 18.328 1 84.88 321 GLY B CA 1
ATOM 6585 C C . GLY B 1 321 ? -16.375 16.359 18.234 1 84.88 321 GLY B C 1
ATOM 6586 O O . GLY B 1 321 ? -15.773 17.438 18.266 1 84.88 321 GLY B O 1
ATOM 6587 N N . LEU B 1 322 ? -15.758 15.25 18.109 1 84.56 322 LEU B N 1
ATOM 6588 C CA . LEU B 1 322 ? -14.305 15.148 18.062 1 84.56 322 LEU B CA 1
ATOM 6589 C C . LEU B 1 322 ? -13.75 15.844 16.828 1 84.56 322 LEU B C 1
ATOM 6591 O O . LEU B 1 322 ? -12.859 16.688 16.938 1 84.56 322 LEU B O 1
ATOM 6595 N N . GLY B 1 323 ? -14.344 15.508 15.664 1 88.88 323 GLY B N 1
ATOM 6596 C CA . GLY B 1 323 ? -13.883 16.109 14.422 1 88.88 323 GLY B CA 1
ATOM 6597 C C . GLY B 1 323 ? -14.008 17.625 14.398 1 88.88 323 GLY B C 1
ATOM 6598 O O . GLY B 1 323 ? -13.055 18.328 14.062 1 88.88 323 GLY B O 1
ATOM 6599 N N . GLY B 1 324 ? -15.18 18.062 14.773 1 91.88 324 GLY B N 1
ATOM 6600 C CA . GLY B 1 324 ? -15.414 19.5 14.82 1 91.88 324 GLY B CA 1
ATOM 6601 C C . GLY B 1 324 ? -14.523 20.219 15.812 1 91.88 324 GLY B C 1
ATOM 6602 O O . GLY B 1 324 ? -14.039 21.328 15.539 1 91.88 324 GLY B O 1
ATOM 6603 N N . SER B 1 325 ? -14.266 19.625 16.938 1 91.69 325 SER B N 1
ATOM 6604 C CA . SER B 1 325 ? -13.406 20.234 17.953 1 91.69 325 SER B CA 1
ATOM 6605 C C . SER B 1 325 ? -11.969 20.359 17.453 1 91.69 325 SER B C 1
ATOM 6607 O O . SER B 1 325 ? -11.305 21.359 17.719 1 91.69 325 SER B O 1
ATOM 6609 N N . VAL B 1 326 ? -11.531 19.359 16.781 1 93.25 326 VAL B N 1
ATOM 6610 C CA . VAL B 1 326 ? -10.188 19.375 16.219 1 93.25 326 VAL B CA 1
ATOM 6611 C C . VAL B 1 326 ? -10.055 20.516 15.219 1 93.25 326 VAL B C 1
ATOM 6613 O O . VAL B 1 326 ? -9.07 21.25 15.242 1 93.25 326 VAL B O 1
ATOM 6616 N N . VAL B 1 327 ? -11.062 20.672 14.375 1 96.44 327 VAL B N 1
ATOM 6617 C CA . VAL B 1 327 ? -11.039 21.734 13.375 1 96.44 327 VAL B CA 1
ATOM 6618 C C . VAL B 1 327 ? -10.953 23.094 14.062 1 96.44 327 VAL B C 1
ATOM 6620 O O . VAL B 1 327 ? -10.141 23.938 13.68 1 96.44 327 VAL B O 1
ATOM 6623 N N . MET B 1 328 ? -11.75 23.266 15.07 1 95.25 328 MET B N 1
ATOM 6624 C CA . MET B 1 328 ? -11.781 24.547 15.773 1 95.25 328 MET B CA 1
ATOM 6625 C C . MET B 1 328 ? -10.414 24.875 16.375 1 95.25 328 MET B C 1
ATOM 6627 O O . MET B 1 328 ? -9.992 26.031 16.375 1 95.25 328 MET B O 1
ATOM 6631 N N . ARG B 1 329 ? -9.719 23.891 16.812 1 94.25 329 ARG B N 1
ATOM 6632 C CA . ARG B 1 329 ? -8.398 24.109 17.391 1 94.25 329 ARG B CA 1
ATOM 6633 C C . ARG B 1 329 ? -7.363 24.375 16.297 1 94.25 329 ARG B C 1
ATOM 6635 O O . ARG B 1 329 ? -6.496 25.25 16.453 1 94.25 329 ARG B O 1
ATOM 6642 N N . LEU B 1 330 ? -7.473 23.703 15.203 1 96.81 330 LEU B N 1
ATOM 6643 C CA . LEU B 1 330 ? -6.508 23.844 14.125 1 96.81 330 LEU B CA 1
ATOM 6644 C C . LEU B 1 330 ? -6.672 25.172 13.406 1 96.81 330 LEU B C 1
ATOM 6646 O O . LEU B 1 330 ? -5.762 25.625 12.703 1 96.81 330 LEU B O 1
ATOM 6650 N N . VAL B 1 331 ? -7.84 25.844 13.562 1 96.88 331 VAL B N 1
ATOM 6651 C CA . VAL B 1 331 ? -8.055 27.109 12.883 1 96.88 331 VAL B CA 1
ATOM 6652 C C . VAL B 1 331 ? -7.898 28.266 13.883 1 96.88 331 VAL B C 1
ATOM 6654 O O . VAL B 1 331 ? -8.039 29.422 13.516 1 96.88 331 VAL B O 1
ATOM 6657 N N . GLU B 1 332 ? -7.59 27.922 15.07 1 94.44 332 GLU B N 1
ATOM 6658 C CA . GLU B 1 332 ? -7.508 28.922 16.125 1 94.44 332 GLU B CA 1
ATOM 6659 C C . GLU B 1 332 ? -6.539 30.047 15.758 1 94.44 332 GLU B C 1
ATOM 6661 O O . GLU B 1 332 ? -6.801 31.219 16.031 1 94.44 332 GLU B O 1
ATOM 6666 N N . GLN B 1 333 ? -5.434 29.703 15.141 1 93.94 333 GLN B N 1
ATOM 6667 C CA . GLN B 1 333 ? -4.391 30.688 14.867 1 93.94 333 GLN B CA 1
ATOM 6668 C C . GLN B 1 333 ? -4.555 31.297 13.484 1 93.94 333 GLN B C 1
ATOM 6670 O O . GLN B 1 333 ? -3.775 32.156 13.078 1 93.94 333 GLN B O 1
ATOM 6675 N N . LEU B 1 334 ? -5.562 30.891 12.727 1 95.38 334 LEU B N 1
ATOM 6676 C CA . LEU B 1 334 ? -5.84 31.516 11.438 1 95.38 334 LEU B CA 1
ATOM 6677 C C . LEU B 1 334 ? -6.426 32.906 11.609 1 95.38 334 LEU B C 1
ATOM 6679 O O . LEU B 1 334 ? -7.18 33.156 12.555 1 95.38 334 LEU B O 1
ATOM 6683 N N . PRO B 1 335 ? -6.016 33.781 10.688 1 93.12 335 PRO B N 1
ATOM 6684 C CA . PRO B 1 335 ? -6.652 35.094 10.75 1 93.12 335 PRO B CA 1
ATOM 6685 C C . PRO B 1 335 ? -8.172 35.031 10.656 1 93.12 335 PRO B C 1
ATOM 6687 O O . PRO B 1 335 ? -8.711 34.406 9.727 1 93.12 335 PRO B O 1
ATOM 6690 N N . LYS B 1 336 ? -8.859 35.688 11.594 1 94.31 336 LYS B N 1
ATOM 6691 C CA . LYS B 1 336 ? -10.312 35.656 11.656 1 94.31 336 LYS B CA 1
ATOM 6692 C C . LYS B 1 336 ? -10.906 36.844 10.859 1 94.31 336 LYS B C 1
ATOM 6694 O O . LYS B 1 336 ? -10.227 37.812 10.594 1 94.31 336 LYS B O 1
ATOM 6699 N N . ALA B 1 337 ? -12.102 36.688 10.406 1 94.69 337 ALA B N 1
ATOM 6700 C CA . ALA B 1 337 ? -12.891 37.719 9.734 1 94.69 337 ALA B CA 1
ATOM 6701 C C . ALA B 1 337 ? -12.219 38.156 8.438 1 94.69 337 ALA B C 1
ATOM 6703 O O . ALA B 1 337 ? -12.227 39.344 8.109 1 94.69 337 ALA B O 1
ATOM 6704 N N . GLN B 1 338 ? -11.555 37.219 7.852 1 95.19 338 GLN B N 1
ATOM 6705 C CA . GLN B 1 338 ? -10.859 37.562 6.609 1 95.19 338 GLN B CA 1
ATOM 6706 C C . GLN B 1 338 ? -11.336 36.656 5.465 1 95.19 338 GLN B C 1
ATOM 6708 O O . GLN B 1 338 ? -10.789 36.688 4.363 1 95.19 338 GLN B O 1
ATOM 6713 N N . ASN B 1 339 ? -12.234 35.812 5.754 1 96.19 339 ASN B N 1
ATOM 6714 C CA . ASN B 1 339 ? -12.836 34.906 4.781 1 96.19 339 ASN B CA 1
ATOM 6715 C C . ASN B 1 339 ? -11.797 33.938 4.199 1 96.19 339 ASN B C 1
ATOM 6717 O O . ASN B 1 339 ? -11.766 33.719 2.986 1 96.19 339 ASN B O 1
ATOM 6721 N N . ILE B 1 340 ? -10.875 33.562 5.051 1 96.5 340 ILE B N 1
ATOM 6722 C CA . ILE B 1 340 ? -10.023 32.438 4.695 1 96.5 340 ILE B CA 1
ATOM 6723 C C . ILE B 1 340 ? -10.875 31.172 4.527 1 96.5 340 ILE B C 1
ATOM 6725 O O . ILE B 1 340 ? -11.906 31.031 5.188 1 96.5 340 ILE B O 1
ATOM 6729 N N . LYS B 1 341 ? -10.516 30.359 3.637 1 97.81 341 LYS B N 1
ATOM 6730 C CA . LYS B 1 341 ? -11.328 29.203 3.32 1 97.81 341 LYS B CA 1
ATOM 6731 C C . LYS B 1 341 ? -10.664 27.906 3.805 1 97.81 341 LYS B C 1
ATOM 6733 O O . LYS B 1 341 ? -9.453 27.75 3.656 1 97.81 341 LYS B O 1
ATOM 6738 N N . CYS B 1 342 ? -11.422 27.031 4.363 1 98.19 342 CYS B N 1
ATOM 6739 C CA . CYS B 1 342 ? -10.945 25.766 4.875 1 98.19 342 CYS B CA 1
ATOM 6740 C C . CYS B 1 342 ? -11.703 24.594 4.238 1 98.19 342 CYS B C 1
ATOM 6742 O O . CYS B 1 342 ? -12.922 24.641 4.113 1 98.19 342 CYS B O 1
ATOM 6744 N N . TYR B 1 343 ? -11.008 23.656 3.787 1 98.56 343 TYR B N 1
ATOM 6745 C CA . TYR B 1 343 ? -11.57 22.469 3.164 1 98.56 343 TYR B CA 1
ATOM 6746 C C . TYR B 1 343 ? -11.344 21.234 4.031 1 98.56 343 TYR B C 1
ATOM 6748 O O . TYR B 1 343 ? -10.273 21.078 4.625 1 98.56 343 TYR B O 1
ATOM 6756 N N . MET B 1 344 ? -12.328 20.344 4.168 1 97.62 344 MET B N 1
ATOM 6757 C CA . MET B 1 344 ? -12.203 19.156 5.016 1 97.62 344 MET B CA 1
ATOM 6758 C C . MET B 1 344 ? -13.078 18.016 4.5 1 97.62 344 MET B C 1
ATOM 6760 O O . MET B 1 344 ? -13.922 18.234 3.627 1 97.62 344 MET B O 1
ATOM 6764 N N . ASP B 1 345 ? -12.891 16.828 4.973 1 94.88 345 ASP B N 1
ATOM 6765 C CA . ASP B 1 345 ? -13.664 15.68 4.504 1 94.88 345 ASP B CA 1
ATOM 6766 C C . ASP B 1 345 ? -14.82 15.367 5.453 1 94.88 345 ASP B C 1
ATOM 6768 O O . ASP B 1 345 ? -15.117 16.156 6.355 1 94.88 345 ASP B O 1
ATOM 6772 N N . ASN B 1 346 ? -15.516 14.273 5.211 1 93.94 346 ASN B N 1
ATOM 6773 C CA . ASN B 1 346 ? -16.766 13.969 5.902 1 93.94 346 ASN B CA 1
ATOM 6774 C C . ASN B 1 346 ? -16.516 13.547 7.348 1 93.94 346 ASN B C 1
ATOM 6776 O O . ASN B 1 346 ? -17.453 13.492 8.148 1 93.94 346 ASN B O 1
ATOM 6780 N N . TYR B 1 347 ? -15.25 13.336 7.699 1 89.75 347 TYR B N 1
ATOM 6781 C CA . TYR B 1 347 ? -14.898 13.055 9.086 1 89.75 347 TYR B CA 1
ATOM 6782 C C . TYR B 1 347 ? -15.102 14.281 9.961 1 89.75 347 TYR B C 1
ATOM 6784 O O . TYR B 1 347 ? -15.5 14.164 11.125 1 89.75 347 TYR B O 1
ATOM 6792 N N . PHE B 1 348 ? -14.883 15.367 9.375 1 94.56 348 PHE B N 1
ATOM 6793 C CA . PHE B 1 348 ? -14.867 16.609 10.133 1 94.56 348 PHE B CA 1
ATOM 6794 C C . PHE B 1 348 ? -16.156 17.406 9.906 1 94.56 348 PHE B C 1
ATOM 6796 O O . PHE B 1 348 ? -16.609 18.109 10.797 1 94.56 348 PHE B O 1
ATOM 6803 N N . THR B 1 349 ? -16.75 17.266 8.812 1 96 349 THR B N 1
ATOM 6804 C CA . THR B 1 349 ? -17.719 18.234 8.305 1 96 349 THR B CA 1
ATOM 6805 C C . THR B 1 349 ? -19.078 18.031 8.961 1 96 349 THR B C 1
ATOM 6807 O O . THR B 1 349 ? -19.594 16.906 9.016 1 96 349 THR B O 1
ATOM 6810 N N . SER B 1 350 ? -19.625 19.047 9.469 1 95.12 350 SER B N 1
ATOM 6811 C CA . SER B 1 350 ? -21.016 19.172 9.922 1 95.12 350 SER B CA 1
ATOM 6812 C C . SER B 1 350 ? -21.562 20.562 9.648 1 95.12 350 SER B C 1
ATOM 6814 O O . SER B 1 350 ? -20.812 21.531 9.531 1 95.12 350 SER B O 1
ATOM 6816 N N . VAL B 1 351 ? -22.875 20.625 9.477 1 95.38 351 VAL B N 1
ATOM 6817 C CA . VAL B 1 351 ? -23.5 21.906 9.219 1 95.38 351 VAL B CA 1
ATOM 6818 C C . VAL B 1 351 ? -23.234 22.859 10.391 1 95.38 351 VAL B C 1
ATOM 6820 O O . VAL B 1 351 ? -22.938 24.031 10.195 1 95.38 351 VAL B O 1
ATOM 6823 N N . LYS B 1 352 ? -23.266 22.375 11.578 1 94 352 LYS B N 1
ATOM 6824 C CA . LYS B 1 352 ? -23.031 23.156 12.781 1 94 352 LYS B CA 1
ATOM 6825 C C . LYS B 1 352 ? -21.609 23.734 12.781 1 94 352 LYS B C 1
ATOM 6827 O O . LYS B 1 352 ? -21.422 24.906 13.117 1 94 352 LYS B O 1
ATOM 6832 N N . LEU B 1 353 ? -20.688 22.953 12.422 1 95.5 353 LEU B N 1
ATOM 6833 C CA . LEU B 1 353 ? -19.312 23.406 12.367 1 95.5 353 LEU B CA 1
ATOM 6834 C C . LEU B 1 353 ? -19.125 24.5 11.328 1 95.5 353 LEU B C 1
ATOM 6836 O O . LEU B 1 353 ? -18.453 25.5 11.578 1 95.5 353 LEU B O 1
ATOM 6840 N N . LEU B 1 354 ? -19.719 24.328 10.18 1 96.88 354 LEU B N 1
ATOM 6841 C CA . LEU B 1 354 ? -19.594 25.312 9.109 1 96.88 354 LEU B CA 1
ATOM 6842 C C . LEU B 1 354 ? -20.172 26.656 9.531 1 96.88 354 LEU B C 1
ATOM 6844 O O . LEU B 1 354 ? -19.594 27.703 9.227 1 96.88 354 LEU B O 1
ATOM 6848 N N . LEU B 1 355 ? -21.281 26.609 10.188 1 95.5 355 LEU B N 1
ATOM 6849 C CA . LEU B 1 355 ? -21.906 27.844 10.664 1 95.5 355 LEU B CA 1
ATOM 6850 C C . LEU B 1 355 ? -21.016 28.531 11.695 1 95.5 355 LEU B C 1
ATOM 6852 O O . LEU B 1 355 ? -20.875 29.766 11.68 1 95.5 355 LEU B O 1
ATOM 6856 N N . GLU B 1 356 ? -20.406 27.75 12.562 1 95.19 356 GLU B N 1
ATOM 6857 C CA . GLU B 1 356 ? -19.5 28.312 13.555 1 95.19 356 GLU B CA 1
ATOM 6858 C C . GLU B 1 356 ? -18.281 28.953 12.891 1 95.19 356 GLU B C 1
ATOM 6860 O O . GLU B 1 356 ? -17.859 30.047 13.289 1 95.19 356 GLU B O 1
ATOM 6865 N N . LEU B 1 357 ? -17.719 28.281 11.961 1 97.06 357 LEU B N 1
ATOM 6866 C CA . LEU B 1 357 ? -16.578 28.812 11.234 1 97.06 357 LEU B CA 1
ATOM 6867 C C . LEU B 1 357 ? -16.938 30.109 10.523 1 97.06 357 LEU B C 1
ATOM 6869 O O . LEU B 1 357 ? -16.172 31.078 10.555 1 97.06 357 LEU B O 1
ATOM 6873 N N . LYS B 1 358 ? -18.094 30.109 9.914 1 96.12 358 LYS B N 1
ATOM 6874 C CA . LYS B 1 358 ? -18.547 31.328 9.234 1 96.12 358 LYS B CA 1
ATOM 6875 C C . LYS B 1 358 ? -18.688 32.469 10.227 1 96.12 358 LYS B C 1
ATOM 6877 O O . LYS B 1 358 ? -18.359 33.625 9.898 1 96.12 358 LYS B O 1
ATOM 6882 N N . GLU B 1 359 ? -19.141 32.188 11.367 1 94.69 359 GLU B N 1
ATOM 6883 C CA . GLU B 1 359 ? -19.328 33.219 12.398 1 94.69 359 GLU B CA 1
ATOM 6884 C C . GLU B 1 359 ? -18.016 33.875 12.773 1 94.69 359 GLU B C 1
ATOM 6886 O O . GLU B 1 359 ? -17.984 35.062 13.055 1 94.69 359 GLU B O 1
ATOM 6891 N N . ILE B 1 360 ? -16.969 33.125 12.734 1 95.31 360 ILE B N 1
ATOM 6892 C CA . ILE B 1 360 ? -15.695 33.719 13.125 1 95.31 360 ILE B CA 1
ATOM 6893 C C . ILE B 1 360 ? -14.953 34.219 11.891 1 95.31 360 ILE B C 1
ATOM 6895 O O . ILE B 1 360 ? -13.773 34.562 11.969 1 95.31 360 ILE B O 1
ATOM 6899 N N . GLY B 1 361 ? -15.586 34.156 10.742 1 95.56 361 GLY B N 1
ATOM 6900 C CA . GLY B 1 361 ? -15.047 34.719 9.523 1 95.56 361 GLY B CA 1
ATOM 6901 C C . GLY B 1 361 ? -14.164 33.781 8.742 1 95.56 361 GLY B C 1
ATOM 6902 O O . GLY B 1 361 ? -13.227 34.188 8.062 1 95.56 361 GLY B O 1
ATOM 6903 N N . ILE B 1 362 ? -14.305 32.531 8.898 1 97.06 362 ILE B N 1
ATOM 6904 C CA . ILE B 1 362 ? -13.656 31.484 8.109 1 97.06 362 ILE B CA 1
ATOM 6905 C C . ILE B 1 362 ? -14.703 30.719 7.301 1 97.06 362 ILE B C 1
ATOM 6907 O O . ILE B 1 362 ? -15.703 30.266 7.852 1 97.06 362 ILE B O 1
ATOM 6911 N N . LEU B 1 363 ? -14.539 30.766 6.035 1 97.81 363 LEU B N 1
ATOM 6912 C CA . LEU B 1 363 ? -15.453 30.031 5.172 1 97.81 363 LEU B CA 1
ATOM 6913 C C . LEU B 1 363 ? -14.977 28.594 5 1 97.81 363 LEU B C 1
ATOM 6915 O O . LEU B 1 363 ? -13.805 28.281 5.227 1 97.81 363 LEU B O 1
ATOM 6919 N N . ALA B 1 364 ? -15.906 27.672 4.672 1 97.94 364 ALA B N 1
ATOM 6920 C CA . ALA B 1 364 ? -15.492 26.266 4.645 1 97.94 364 ALA B CA 1
ATOM 6921 C C . ALA B 1 364 ? -16.344 25.469 3.654 1 97.94 364 ALA B C 1
ATOM 6923 O O . ALA B 1 364 ? -17.484 25.828 3.371 1 97.94 364 ALA B O 1
ATOM 6924 N N . SER B 1 365 ? -15.75 24.516 3.066 1 98.12 365 SER B N 1
ATOM 6925 C CA . SER B 1 365 ? -16.391 23.484 2.24 1 98.12 365 SER B CA 1
ATOM 6926 C C . SER B 1 365 ? -15.93 22.094 2.631 1 98.12 365 SER B C 1
ATOM 6928 O O . SER B 1 365 ? -14.75 21.891 2.947 1 98.12 365 SER B O 1
ATOM 6930 N N . GLY B 1 366 ? -16.828 21.141 2.645 1 97.88 366 GLY B N 1
ATOM 6931 C CA . GLY B 1 366 ? -16.453 19.766 2.959 1 97.88 366 GLY B CA 1
ATOM 6932 C C . GLY B 1 366 ? -17.484 18.75 2.488 1 97.88 366 GLY B C 1
ATOM 6933 O O . GLY B 1 366 ? -18.656 19.094 2.311 1 97.88 366 GLY B O 1
ATOM 6934 N N . THR B 1 367 ? -17.062 17.578 2.211 1 96.88 367 THR B N 1
ATOM 6935 C CA . THR B 1 367 ? -18 16.5 1.983 1 96.88 367 THR B CA 1
ATOM 6936 C C . THR B 1 367 ? -18.75 16.141 3.27 1 96.88 367 THR B C 1
ATOM 6938 O O . THR B 1 367 ? -18.188 16.281 4.367 1 96.88 367 THR B O 1
ATOM 6941 N N . ILE B 1 368 ? -19.953 15.797 3.16 1 96.12 368 ILE B N 1
ATOM 6942 C CA . ILE B 1 368 ? -20.781 15.523 4.336 1 96.12 368 ILE B CA 1
ATOM 6943 C C . ILE B 1 368 ? -21.516 14.203 4.152 1 96.12 368 ILE B C 1
ATOM 6945 O O . ILE B 1 368 ? -21.938 13.875 3.043 1 96.12 368 ILE B O 1
ATOM 6949 N N . ARG B 1 369 ? -21.656 13.492 5.172 1 92.44 369 ARG B N 1
ATOM 6950 C CA . ARG B 1 369 ? -22.359 12.211 5.121 1 92.44 369 ARG B CA 1
ATOM 6951 C C . ARG B 1 369 ? -23.859 12.406 4.977 1 92.44 369 ARG B C 1
ATOM 6953 O O . ARG B 1 369 ? -24.422 13.375 5.5 1 92.44 369 ARG B O 1
ATOM 6960 N N . GLY B 1 370 ? -24.5 11.492 4.387 1 89.44 370 GLY B N 1
ATOM 6961 C CA . GLY B 1 370 ? -25.922 11.57 4.098 1 89.44 370 GLY B CA 1
ATOM 6962 C C . GLY B 1 370 ? -26.781 11.625 5.348 1 89.44 370 GLY B C 1
ATOM 6963 O O . GLY B 1 370 ? -27.875 12.18 5.328 1 89.44 370 GLY B O 1
ATOM 6964 N N . ASN B 1 371 ? -26.234 11.109 6.41 1 86.44 371 ASN B N 1
ATOM 6965 C CA . ASN B 1 371 ? -27 11.07 7.645 1 86.44 371 ASN B CA 1
ATOM 6966 C C . ASN B 1 371 ? -26.781 12.328 8.484 1 86.44 371 ASN B C 1
ATOM 6968 O O . ASN B 1 371 ? -27.359 12.461 9.562 1 86.44 371 ASN B O 1
ATOM 6972 N N . HIS B 1 372 ? -26.031 13.258 8.078 1 88.5 372 HIS B N 1
ATOM 6973 C CA . HIS B 1 372 ? -25.719 14.461 8.836 1 88.5 372 HIS B CA 1
ATOM 6974 C C . HIS B 1 372 ? -26.125 15.719 8.078 1 88.5 372 HIS B C 1
ATOM 6976 O O . HIS B 1 372 ? -25.422 16.719 8.094 1 88.5 372 HIS B O 1
ATOM 6982 N N . LEU B 1 373 ? -27.219 15.703 7.441 1 91.94 373 LEU B N 1
ATOM 6983 C CA . LEU B 1 373 ? -27.625 16.797 6.566 1 91.94 373 LEU B CA 1
ATOM 6984 C C . LEU B 1 373 ? -28.484 17.797 7.324 1 91.94 373 LEU B C 1
ATOM 6986 O O . LEU B 1 373 ? -29.141 18.641 6.711 1 91.94 373 LEU B O 1
ATOM 6990 N N . ALA B 1 374 ? -28.578 17.672 8.633 1 93.12 374 ALA B N 1
ATOM 6991 C CA . ALA B 1 374 ? -29.266 18.625 9.492 1 93.12 374 ALA B CA 1
ATOM 6992 C C . ALA B 1 374 ? -30.719 18.812 9.039 1 93.12 374 ALA B C 1
ATOM 6994 O O . ALA B 1 374 ? -31.188 19.938 8.93 1 93.12 374 ALA B O 1
ATOM 6995 N N . GLY B 1 375 ? -31.312 17.766 8.57 1 91.25 375 GLY B N 1
ATOM 6996 C CA . GLY B 1 375 ? -32.719 17.797 8.234 1 91.25 375 GLY B CA 1
ATOM 6997 C C . GLY B 1 375 ? -33 18.141 6.781 1 91.25 375 GLY B C 1
ATOM 6998 O O . GLY B 1 375 ? -34.156 18.234 6.359 1 91.25 375 GLY B O 1
ATOM 6999 N N . CYS B 1 376 ? -32 18.359 6.047 1 93.31 376 CYS B N 1
ATOM 7000 C CA . CYS B 1 376 ? -32.156 18.719 4.641 1 93.31 376 CYS B CA 1
ATOM 7001 C C . CYS B 1 376 ? -32.594 17.516 3.818 1 93.31 376 CYS B C 1
ATOM 7003 O O . CYS B 1 376 ? -32.094 16.406 4 1 93.31 376 CYS B O 1
ATOM 7005 N N . VAL B 1 377 ? -33.562 17.734 2.965 1 93.19 377 VAL B N 1
ATOM 7006 C CA . VAL B 1 377 ? -34.062 16.672 2.096 1 93.19 377 VAL B CA 1
ATOM 7007 C C . VAL B 1 377 ? -33.594 16.922 0.659 1 93.19 377 VAL B C 1
ATOM 7009 O O . VAL B 1 377 ? -34.156 17.812 -0.022 1 93.19 377 VAL B O 1
ATOM 7012 N N . LEU B 1 378 ? -32.719 16.172 0.249 1 95.38 378 LEU B N 1
ATOM 7013 C CA . LEU B 1 378 ? -32.219 16.203 -1.129 1 95.38 378 LEU B CA 1
ATOM 7014 C C . LEU B 1 378 ? -32.812 15.055 -1.939 1 95.38 378 LEU B C 1
ATOM 7016 O O . LEU B 1 378 ? -33.562 14.234 -1.405 1 95.38 378 LEU B O 1
ATOM 7020 N N . LYS B 1 379 ? -32.562 15.133 -3.203 1 94.81 379 LYS B N 1
ATOM 7021 C CA . LYS B 1 379 ? -33 14.016 -4.035 1 94.81 379 LYS B CA 1
ATOM 7022 C C . LYS B 1 379 ? -32.438 12.695 -3.52 1 94.81 379 LYS B C 1
ATOM 7024 O O . LYS B 1 379 ? -31.297 12.641 -3.061 1 94.81 379 LYS B O 1
ATOM 7029 N N . THR B 1 380 ? -33.219 11.664 -3.662 1 93.31 380 THR B N 1
ATOM 7030 C CA . THR B 1 380 ? -32.781 10.352 -3.195 1 93.31 380 THR B CA 1
ATOM 7031 C C . THR B 1 380 ? -31.734 9.766 -4.129 1 93.31 380 THR B C 1
ATOM 7033 O O . THR B 1 380 ? -31.547 10.25 -5.246 1 93.31 380 THR B O 1
ATOM 7036 N N . ASP B 1 381 ? -31.047 8.781 -3.617 1 91.31 381 ASP B N 1
ATOM 7037 C CA . ASP B 1 381 ? -30.062 8.078 -4.422 1 91.31 381 ASP B CA 1
ATOM 7038 C C . ASP B 1 381 ? -30.672 7.535 -5.707 1 91.31 381 ASP B C 1
ATOM 7040 O O . ASP B 1 381 ? -30.047 7.562 -6.77 1 91.31 381 ASP B O 1
ATOM 7044 N N . LYS B 1 382 ? -31.891 6.984 -5.586 1 92.06 382 LYS B N 1
ATOM 7045 C CA . LYS B 1 382 ? -32.594 6.426 -6.738 1 92.06 382 LYS B CA 1
ATOM 7046 C C . LYS B 1 382 ? -32.844 7.492 -7.797 1 92.06 382 LYS B C 1
ATOM 7048 O O . LYS B 1 382 ? -32.656 7.258 -8.992 1 92.06 382 LYS B O 1
ATOM 7053 N N . GLU B 1 383 ? -33.344 8.633 -7.332 1 94.06 383 GLU B N 1
ATOM 7054 C CA . GLU B 1 383 ? -33.594 9.75 -8.242 1 94.06 383 GLU B CA 1
ATOM 7055 C C . GLU B 1 383 ? -32.312 10.227 -8.922 1 94.06 383 GLU B C 1
ATOM 7057 O O . GLU B 1 383 ? -32.312 10.523 -10.117 1 94.06 383 GLU B O 1
ATOM 7062 N N . MET B 1 384 ? -31.266 10.281 -8.156 1 95.19 384 MET B N 1
ATOM 7063 C CA . MET B 1 384 ? -29.984 10.734 -8.688 1 95.19 384 MET B CA 1
ATOM 7064 C C . MET B 1 384 ? -29.469 9.773 -9.75 1 95.19 384 MET B C 1
ATOM 7066 O O . MET B 1 384 ? -28.969 10.203 -10.789 1 95.19 384 MET B O 1
ATOM 7070 N N . ARG B 1 385 ? -29.562 8.492 -9.508 1 92 385 ARG B N 1
ATOM 7071 C CA . ARG B 1 385 ? -29.109 7.473 -10.453 1 92 385 ARG B CA 1
ATOM 7072 C C . ARG B 1 385 ? -29.906 7.547 -11.75 1 92 385 ARG B C 1
ATOM 7074 O O . ARG B 1 385 ? -29.359 7.348 -12.836 1 92 385 ARG B O 1
ATOM 7081 N N . LYS B 1 386 ? -31.188 7.828 -11.609 1 92.94 386 LYS B N 1
ATOM 7082 C CA . LYS B 1 386 ? -32.031 7.957 -12.781 1 92.94 386 LYS B CA 1
ATOM 7083 C C . LYS B 1 386 ? -31.625 9.141 -13.641 1 92.94 386 LYS B C 1
ATOM 7085 O O . LYS B 1 386 ? -31.672 9.078 -14.867 1 92.94 386 LYS B O 1
ATOM 7090 N N . GLU B 1 387 ? -31.25 10.18 -13.047 1 93.19 387 GLU B N 1
ATOM 7091 C CA . GLU B 1 387 ? -30.766 11.359 -13.773 1 93.19 387 GLU B CA 1
ATOM 7092 C C . GLU B 1 387 ? -29.438 11.086 -14.453 1 93.19 387 GLU B C 1
ATOM 7094 O O . GLU B 1 387 ? -29.109 11.711 -15.469 1 93.19 387 GLU B O 1
ATOM 7099 N N . GLY B 1 388 ? -28.656 10.172 -13.898 1 91.12 388 GLY B N 1
ATOM 7100 C CA . GLY B 1 388 ? -27.375 9.781 -14.492 1 91.12 388 GLY B CA 1
ATOM 7101 C C . GLY B 1 388 ? -26.203 10.602 -13.969 1 91.12 388 GLY B C 1
ATOM 7102 O O . GLY B 1 388 ? -26.406 11.57 -13.234 1 91.12 388 GLY B O 1
ATOM 7103 N N . ARG B 1 389 ? -25.047 10.266 -14.398 1 93 389 ARG B N 1
ATOM 7104 C CA . ARG B 1 389 ? -23.844 10.969 -13.977 1 93 389 ARG B CA 1
ATOM 7105 C C . ARG B 1 389 ? -23.875 12.43 -14.422 1 93 389 ARG B C 1
ATOM 7107 O O . ARG B 1 389 ? -24.234 12.727 -15.562 1 93 389 ARG B O 1
ATOM 7114 N N . GLY B 1 390 ? -23.516 13.352 -13.516 1 94.44 390 GLY B N 1
ATOM 7115 C CA . GLY B 1 390 ? -23.578 14.773 -13.789 1 94.44 390 GLY B CA 1
ATOM 7116 C C . GLY B 1 390 ? -24.797 15.445 -13.164 1 94.44 390 GLY B C 1
ATOM 7117 O O . GLY B 1 390 ? -24.844 16.672 -13.062 1 94.44 390 GLY B O 1
ATOM 7118 N N . GLY B 1 391 ? -25.766 14.633 -12.82 1 95.94 391 GLY B N 1
ATOM 7119 C CA . GLY B 1 391 ? -26.906 15.18 -12.117 1 95.94 391 GLY B CA 1
ATOM 7120 C C . GLY B 1 391 ? -26.562 15.773 -10.766 1 95.94 391 GLY B C 1
ATOM 7121 O O . GLY B 1 391 ? -25.594 15.344 -10.125 1 95.94 391 GLY B O 1
ATOM 7122 N N . TYR B 1 392 ? -27.281 16.797 -10.336 1 97.31 392 TYR B N 1
ATOM 7123 C CA . TYR B 1 392 ? -27 17.422 -9.047 1 97.31 392 TYR B CA 1
ATOM 7124 C C . TYR B 1 392 ? -28.281 18 -8.445 1 97.31 392 TYR B C 1
ATOM 7126 O O . TYR B 1 392 ? -29.297 18.141 -9.133 1 97.31 392 TYR B O 1
ATOM 7134 N N . ASP B 1 393 ? -28.297 18.219 -7.195 1 97 393 ASP B N 1
ATOM 7135 C CA . ASP B 1 393 ? -29.344 18.859 -6.406 1 97 393 ASP B CA 1
ATOM 7136 C C . ASP B 1 393 ? -28.75 19.812 -5.371 1 97 393 ASP B C 1
ATOM 7138 O O . ASP B 1 393 ? -27.625 19.609 -4.91 1 97 393 ASP B O 1
ATOM 7142 N N . GLU B 1 394 ? -29.453 20.906 -5.129 1 97.06 394 GLU B N 1
ATOM 7143 C CA . GLU B 1 394 ? -28.938 21.922 -4.211 1 97.06 394 GLU B CA 1
ATOM 7144 C C . GLU B 1 394 ? -30.031 22.438 -3.287 1 97.06 394 GLU B C 1
ATOM 7146 O O . GLU B 1 394 ? -31.172 22.641 -3.719 1 97.06 394 GLU B O 1
ATOM 7151 N N . ARG B 1 395 ? -29.734 22.594 -2.057 1 97.19 395 ARG B N 1
ATOM 7152 C CA . ARG B 1 395 ? -30.547 23.297 -1.074 1 97.19 395 ARG B CA 1
ATOM 7153 C C . ARG B 1 395 ? -29.719 24.328 -0.305 1 97.19 395 ARG B C 1
ATOM 7155 O O . ARG B 1 395 ? -28.531 24.109 -0.058 1 97.19 395 ARG B O 1
ATOM 7162 N N . VAL B 1 396 ? -30.328 25.422 0.014 1 96.56 396 VAL B N 1
ATOM 7163 C CA . VAL B 1 396 ? -29.656 26.484 0.763 1 96.56 396 VAL B CA 1
ATOM 7164 C C . VAL B 1 396 ? -30.422 26.75 2.061 1 96.56 396 VAL B C 1
ATOM 7166 O O . VAL B 1 396 ? -31.656 26.688 2.09 1 96.56 396 VAL B O 1
ATOM 7169 N N . SER B 1 397 ? -29.609 26.953 3.086 1 95.06 397 SER B N 1
ATOM 7170 C CA . SER B 1 397 ? -30.266 27.328 4.332 1 95.06 397 SER B CA 1
ATOM 7171 C C . SER B 1 397 ? -31.078 28.609 4.172 1 95.06 397 SER B C 1
ATOM 7173 O O . SER B 1 397 ? -30.719 29.484 3.395 1 95.06 397 SER B O 1
ATOM 7175 N N . VAL B 1 398 ? -32.125 28.75 4.895 1 91.12 398 VAL B N 1
ATOM 7176 C CA . VAL B 1 398 ? -33.031 29.891 4.762 1 91.12 398 VAL B CA 1
ATOM 7177 C C . VAL B 1 398 ? -32.281 31.188 5.004 1 91.12 398 VAL B C 1
ATOM 7179 O O . VAL B 1 398 ? -32.562 32.219 4.355 1 91.12 398 VAL B O 1
ATOM 7182 N N . ASP B 1 399 ? -31.312 31.125 5.906 1 88.25 399 ASP B N 1
ATOM 7183 C CA . ASP B 1 399 ? -30.516 32.312 6.203 1 88.25 399 ASP B CA 1
ATOM 7184 C C . ASP B 1 399 ? -29.469 32.562 5.121 1 88.25 399 ASP B C 1
ATOM 7186 O O . ASP B 1 399 ? -28.828 33.625 5.094 1 88.25 399 ASP B O 1
ATOM 7190 N N . GLY B 1 400 ? -29.312 31.578 4.215 1 88.06 400 GLY B N 1
ATOM 7191 C CA . GLY B 1 400 ? -28.391 31.719 3.092 1 88.06 400 GLY B CA 1
ATOM 7192 C C . GLY B 1 400 ? -26.938 31.469 3.465 1 88.06 400 GLY B C 1
ATOM 7193 O O . GLY B 1 400 ? -26.031 31.797 2.697 1 88.06 400 GLY B O 1
ATOM 7194 N N . ASP B 1 401 ? -26.703 30.844 4.578 1 91.38 401 ASP B N 1
ATOM 7195 C CA . ASP B 1 401 ? -25.344 30.75 5.109 1 91.38 401 ASP B CA 1
ATOM 7196 C C . ASP B 1 401 ? -24.656 29.469 4.645 1 91.38 401 ASP B C 1
ATOM 7198 O O . ASP B 1 401 ? -23.422 29.422 4.551 1 91.38 401 ASP B O 1
ATOM 7202 N N . VAL B 1 402 ? -25.469 28.438 4.363 1 95.44 402 VAL B N 1
ATOM 7203 C CA . VAL B 1 402 ? -24.875 27.156 4.012 1 95.44 402 VAL B CA 1
ATOM 7204 C C . VAL B 1 402 ? -25.594 26.562 2.803 1 95.44 402 VAL B C 1
ATOM 7206 O O . VAL B 1 402 ? -26.828 26.656 2.699 1 95.44 402 VAL B O 1
ATOM 7209 N N . ALA B 1 403 ? -24.891 26.094 1.894 1 97.25 403 ALA B N 1
ATOM 7210 C CA . ALA B 1 403 ? -25.422 25.375 0.741 1 97.25 403 ALA B CA 1
ATOM 7211 C C . ALA B 1 403 ? -25.094 23.875 0.831 1 97.25 403 ALA B C 1
ATOM 7213 O O . ALA B 1 403 ? -23.984 23.5 1.216 1 97.25 403 ALA B O 1
ATOM 7214 N N . LEU B 1 404 ? -26.016 23.016 0.594 1 97.69 404 LEU B N 1
ATOM 7215 C CA . LEU B 1 404 ? -25.828 21.578 0.446 1 97.69 404 LEU B CA 1
ATOM 7216 C C . LEU B 1 404 ? -26.031 21.156 -1.005 1 97.69 404 LEU B C 1
ATOM 7218 O O . LEU B 1 404 ? -27.047 21.469 -1.619 1 97.69 404 LEU B O 1
ATOM 7222 N N . VAL B 1 405 ? -25.047 20.578 -1.54 1 97.75 405 VAL B N 1
ATOM 7223 C CA . VAL B 1 405 ? -25.094 20.172 -2.939 1 97.75 405 VAL B CA 1
ATOM 7224 C C . VAL B 1 405 ? -24.875 18.656 -3.039 1 97.75 405 VAL B C 1
ATOM 7226 O O . VAL B 1 405 ? -23.938 18.109 -2.451 1 97.75 405 VAL B O 1
ATOM 7229 N N . ARG B 1 406 ? -25.75 17.922 -3.662 1 97.62 406 ARG B N 1
ATOM 7230 C CA . ARG B 1 406 ? -25.625 16.516 -3.988 1 97.62 406 ARG B CA 1
ATOM 7231 C C . ARG B 1 406 ? -25.281 16.328 -5.465 1 97.62 406 ARG B C 1
ATOM 7233 O O . ARG B 1 406 ? -25.906 16.938 -6.332 1 97.62 406 ARG B O 1
ATOM 7240 N N . TRP B 1 407 ? -24.25 15.531 -5.77 1 97.25 407 TRP B N 1
ATOM 7241 C CA . TRP B 1 407 ? -23.766 15.328 -7.129 1 97.25 407 TRP B CA 1
ATOM 7242 C C . TRP B 1 407 ? -23.594 13.844 -7.43 1 97.25 407 TRP B C 1
ATOM 7244 O O . TRP B 1 407 ? -23.094 13.086 -6.598 1 97.25 407 TRP B O 1
ATOM 7254 N N . GLN B 1 408 ? -24.031 13.461 -8.633 1 96.12 408 GLN B N 1
ATOM 7255 C CA . GLN B 1 408 ? -23.938 12.062 -9.047 1 96.12 408 GLN B CA 1
ATOM 7256 C C . GLN B 1 408 ? -22.703 11.828 -9.898 1 96.12 408 GLN B C 1
ATOM 7258 O O . GLN B 1 408 ? -22.609 12.32 -11.023 1 96.12 408 GLN B O 1
ATOM 7263 N N . ASP B 1 409 ? -21.781 11.109 -9.406 1 93.12 409 ASP B N 1
ATOM 7264 C CA . ASP B 1 409 ? -20.641 10.586 -10.172 1 93.12 409 ASP B CA 1
ATOM 7265 C C . ASP B 1 409 ? -20.766 9.078 -10.359 1 93.12 409 ASP B C 1
ATOM 7267 O O . ASP B 1 409 ? -21.766 8.586 -10.875 1 93.12 409 ASP B O 1
ATOM 7271 N N . ASN B 1 410 ? -19.719 8.297 -9.945 1 85 410 ASN B N 1
ATOM 7272 C CA . ASN B 1 410 ? -19.922 6.855 -9.844 1 85 410 ASN B CA 1
ATOM 7273 C C . ASN B 1 410 ? -20.859 6.5 -8.695 1 85 410 ASN B C 1
ATOM 7275 O O . ASN B 1 410 ? -21.625 5.539 -8.781 1 85 410 ASN B O 1
ATOM 7279 N N . GLY B 1 411 ? -20.797 7.34 -7.664 1 89 411 GLY B N 1
ATOM 7280 C CA . GLY B 1 411 ? -21.703 7.359 -6.531 1 89 411 GLY B CA 1
ATOM 7281 C C . GLY B 1 411 ? -22.172 8.75 -6.156 1 89 411 GLY B C 1
ATOM 7282 O O . GLY B 1 411 ? -21.781 9.734 -6.793 1 89 411 GLY B O 1
ATOM 7283 N N . VAL B 1 412 ? -22.969 8.836 -5.215 1 94.25 412 VAL B N 1
ATOM 7284 C CA . VAL B 1 412 ? -23.5 10.125 -4.777 1 94.25 412 VAL B CA 1
ATOM 7285 C C . VAL B 1 412 ? -22.516 10.805 -3.836 1 94.25 412 VAL B C 1
ATOM 7287 O O . VAL B 1 412 ? -21.953 10.164 -2.938 1 94.25 412 VAL B O 1
ATOM 7290 N N . VAL B 1 413 ? -22.25 12.047 -4.102 1 95.69 413 VAL B N 1
ATOM 7291 C CA . VAL B 1 413 ? -21.375 12.859 -3.248 1 95.69 413 VAL B CA 1
ATOM 7292 C C . VAL B 1 413 ? -22.172 14.031 -2.674 1 95.69 413 VAL B C 1
ATOM 7294 O O . VAL B 1 413 ? -22.812 14.781 -3.416 1 95.69 413 VAL B O 1
ATOM 7297 N N . ASN B 1 414 ? -22.156 14.227 -1.393 1 97.06 414 ASN B N 1
ATOM 7298 C CA . ASN B 1 414 ? -22.766 15.367 -0.729 1 97.06 414 ASN B CA 1
ATOM 7299 C C . ASN B 1 414 ? -21.719 16.391 -0.279 1 97.06 414 ASN B C 1
ATOM 7301 O O . ASN B 1 414 ? -20.703 16.016 0.317 1 97.06 414 ASN B O 1
ATOM 7305 N N . MET B 1 415 ? -21.984 17.641 -0.592 1 97.5 415 MET B N 1
ATOM 7306 C CA . MET B 1 415 ? -21.078 18.719 -0.242 1 97.5 415 MET B CA 1
ATOM 7307 C C . MET B 1 415 ? -21.797 19.797 0.565 1 97.5 415 MET B C 1
ATOM 7309 O O . MET B 1 415 ? -22.938 20.156 0.257 1 97.5 415 MET B O 1
ATOM 7313 N N . ALA B 1 416 ? -21.188 20.281 1.602 1 97.88 416 ALA B N 1
ATOM 7314 C CA . ALA B 1 416 ? -21.625 21.453 2.344 1 97.88 416 ALA B CA 1
ATOM 7315 C C . ALA B 1 416 ? -20.641 22.594 2.207 1 97.88 416 ALA B C 1
ATOM 7317 O O . ALA B 1 416 ? -19.422 22.375 2.234 1 97.88 416 ALA B O 1
ATOM 7318 N N . SER B 1 417 ? -21.141 23.797 2.021 1 97.94 417 SER B N 1
ATOM 7319 C CA . SER B 1 417 ? -20.25 24.922 1.842 1 97.94 417 SER B CA 1
ATOM 7320 C C . SER B 1 417 ? -20.875 26.219 2.334 1 97.94 417 SER B C 1
ATOM 7322 O O . SER B 1 417 ? -22.109 26.359 2.307 1 97.94 417 SER B O 1
ATOM 7324 N N . THR B 1 418 ? -20.078 27.109 2.779 1 97.44 418 THR B N 1
ATOM 7325 C CA . THR B 1 418 ? -20.531 28.422 3.217 1 97.44 418 THR B CA 1
ATOM 7326 C C . THR B 1 418 ? -20.172 29.5 2.191 1 97.44 418 THR B C 1
ATOM 7328 O O . THR B 1 418 ? -20.484 30.672 2.387 1 97.44 418 THR B O 1
ATOM 7331 N N . HIS B 1 419 ? -19.531 29.141 1.07 1 96.19 419 HIS B N 1
ATOM 7332 C CA . HIS B 1 419 ? -19.109 30.203 0.16 1 96.19 419 HIS B CA 1
ATOM 7333 C C . HIS B 1 419 ? -19.375 29.828 -1.292 1 96.19 419 HIS B C 1
ATOM 7335 O O . HIS B 1 419 ? -19.281 30.656 -2.189 1 96.19 419 HIS B O 1
ATOM 7341 N N . LEU B 1 420 ? -19.781 28.5 -1.468 1 95.62 420 LEU B N 1
ATOM 7342 C CA . LEU B 1 420 ? -20.031 28.078 -2.842 1 95.62 420 LEU B CA 1
ATOM 7343 C C . LEU B 1 420 ? -21.203 27.109 -2.898 1 95.62 420 LEU B C 1
ATOM 7345 O O . LEU B 1 420 ? -21.422 26.328 -1.961 1 95.62 420 LEU B O 1
ATOM 7349 N N . GLY B 1 421 ? -21.969 27.172 -3.895 1 95.81 421 GLY B N 1
ATOM 7350 C CA . GLY B 1 421 ? -22.984 26.188 -4.25 1 95.81 421 GLY B CA 1
ATOM 7351 C C . GLY B 1 421 ? -22.734 25.531 -5.598 1 95.81 421 GLY B C 1
ATOM 7352 O O . GLY B 1 421 ? -21.594 25.219 -5.938 1 95.81 421 GLY B O 1
ATOM 7353 N N . VAL B 1 422 ? -23.75 25.266 -6.234 1 95.69 422 VAL B N 1
ATOM 7354 C CA . VAL B 1 422 ? -23.594 24.734 -7.586 1 95.69 422 VAL B CA 1
ATOM 7355 C C . VAL B 1 422 ? -22.844 25.734 -8.445 1 95.69 422 VAL B C 1
ATOM 7357 O O . VAL B 1 422 ? -21.969 25.359 -9.227 1 95.69 422 VAL B O 1
ATOM 7360 N N . GLY B 1 423 ? -23.25 27.016 -8.312 1 93.5 423 GLY B N 1
ATOM 7361 C CA . GLY B 1 423 ? -22.547 28.062 -9.016 1 93.5 423 GLY B CA 1
ATOM 7362 C C . GLY B 1 423 ? -22.391 27.797 -10.5 1 93.5 423 GLY B C 1
ATOM 7363 O O . GLY B 1 423 ? -23.328 27.312 -11.148 1 93.5 423 GLY B O 1
ATOM 7364 N N . LYS B 1 424 ? -21.172 28.156 -11.055 1 93.44 424 LYS B N 1
ATOM 7365 C CA . LYS B 1 424 ? -20.875 27.906 -12.461 1 93.44 424 LYS B CA 1
ATOM 7366 C C . LYS B 1 424 ? -20.516 26.453 -12.695 1 93.44 424 LYS B C 1
ATOM 7368 O O . LYS B 1 424 ? -19.406 26.016 -12.375 1 93.44 424 LYS B O 1
ATOM 7373 N N . VAL B 1 425 ? -21.422 25.766 -13.297 1 94.81 425 VAL B N 1
ATOM 7374 C CA . VAL B 1 425 ? -21.266 24.328 -13.523 1 94.81 425 VAL B CA 1
ATOM 7375 C C . VAL B 1 425 ? -20.125 24.109 -14.523 1 94.81 425 VAL B C 1
ATOM 7377 O O . VAL B 1 425 ? -20.078 24.75 -15.578 1 94.81 425 VAL B O 1
ATOM 7380 N N . GLY B 1 426 ? -19.172 23.328 -14.117 1 94.88 426 GLY B N 1
ATOM 7381 C CA . GLY B 1 426 ? -18.078 22.922 -15 1 94.88 426 GLY B CA 1
ATOM 7382 C C . GLY B 1 426 ? -18.219 21.484 -15.484 1 94.88 426 GLY B C 1
ATOM 7383 O O . GLY B 1 426 ? -19.312 20.906 -15.445 1 94.88 426 GLY B O 1
ATOM 7384 N N . ALA B 1 427 ? -17.109 21 -16.141 1 94.25 427 ALA B N 1
ATOM 7385 C CA . ALA B 1 427 ? -17.125 19.641 -16.656 1 94.25 427 ALA B CA 1
ATOM 7386 C C . ALA B 1 427 ? -15.914 18.844 -16.172 1 94.25 427 ALA B C 1
ATOM 7388 O O . ALA B 1 427 ? -14.844 19.406 -15.953 1 94.25 427 ALA B O 1
ATOM 7389 N N . VAL B 1 428 ? -16.188 17.625 -15.883 1 94.06 428 VAL B N 1
ATOM 7390 C CA . VAL B 1 428 ? -15.102 16.703 -15.539 1 94.06 428 VAL B CA 1
ATOM 7391 C C . VAL B 1 428 ? -15.117 15.516 -16.484 1 94.06 428 VAL B C 1
ATOM 7393 O O . VAL B 1 428 ? -16.188 15.023 -16.844 1 94.06 428 VAL B O 1
ATOM 7396 N N . ARG B 1 429 ? -13.992 15.125 -16.922 1 91.06 429 ARG B N 1
ATOM 7397 C CA . ARG B 1 429 ? -13.836 13.992 -17.828 1 91.06 429 ARG B CA 1
ATOM 7398 C C . ARG B 1 429 ? -13.852 12.672 -17.078 1 91.06 429 ARG B C 1
ATOM 7400 O O . ARG B 1 429 ? -13.102 12.492 -16.109 1 91.06 429 ARG B O 1
ATOM 7407 N N . ARG B 1 430 ? -14.805 11.727 -17.422 1 89.31 430 ARG B N 1
ATOM 7408 C CA . ARG B 1 430 ? -14.914 10.422 -16.781 1 89.31 430 ARG B CA 1
ATOM 7409 C C . ARG B 1 430 ? -14.977 9.312 -17.828 1 89.31 430 ARG B C 1
ATOM 7411 O O . ARG B 1 430 ? -15.469 9.523 -18.938 1 89.31 430 ARG B O 1
ATOM 7418 N N . TRP B 1 431 ? -14.445 8.148 -17.531 1 82.19 431 TRP B N 1
ATOM 7419 C CA . TRP B 1 431 ? -14.562 6.98 -18.391 1 82.19 431 TRP B CA 1
ATOM 7420 C C . TRP B 1 431 ? -15.953 6.363 -18.281 1 82.19 431 TRP B C 1
ATOM 7422 O O . TRP B 1 431 ? -16.469 6.16 -17.188 1 82.19 431 TRP B O 1
ATOM 7432 N N . SER B 1 432 ? -16.531 6.188 -19.438 1 83.19 432 SER B N 1
ATOM 7433 C CA . SER B 1 432 ? -17.812 5.496 -19.531 1 83.19 432 SER B CA 1
ATOM 7434 C C . SER B 1 432 ? -17.641 4.078 -20.062 1 83.19 432 SER B C 1
ATOM 7436 O O . SER B 1 432 ? -17.25 3.885 -21.203 1 83.19 432 SER B O 1
ATOM 7438 N N . GLU B 1 433 ? -17.859 3.205 -19.203 1 76.62 433 GLU B N 1
ATOM 7439 C CA . GLU B 1 433 ? -17.781 1.811 -19.625 1 76.62 433 GLU B CA 1
ATOM 7440 C C . GLU B 1 433 ? -18.812 1.517 -20.719 1 76.62 433 GLU B C 1
ATOM 7442 O O . GLU B 1 433 ? -18.547 0.732 -21.625 1 76.62 433 GLU B O 1
ATOM 7447 N N . ALA B 1 434 ? -20 2.111 -20.594 1 77.75 434 ALA B N 1
ATOM 7448 C CA . ALA B 1 434 ? -21.078 1.903 -21.547 1 77.75 434 ALA B CA 1
ATOM 7449 C C . ALA B 1 434 ? -20.688 2.363 -22.953 1 77.75 434 ALA B C 1
ATOM 7451 O O . ALA B 1 434 ? -20.891 1.646 -23.938 1 77.75 434 ALA B O 1
ATOM 7452 N N . SER B 1 435 ? -20.016 3.496 -22.984 1 82.44 435 SER B N 1
ATOM 7453 C CA . SER B 1 435 ? -19.641 4.051 -24.281 1 82.44 435 SER B CA 1
ATOM 7454 C C . SER B 1 435 ? -18.188 3.748 -24.609 1 82.44 435 SER B C 1
ATOM 7456 O O . SER B 1 435 ? -17.719 4.043 -25.719 1 82.44 435 SER B O 1
ATOM 7458 N N . LYS B 1 436 ? -17.453 3.045 -23.609 1 80.12 436 LYS B N 1
ATOM 7459 C CA . LYS B 1 436 ? -16.047 2.719 -23.766 1 80.12 436 LYS B CA 1
ATOM 7460 C C . LYS B 1 436 ? -15.25 3.938 -24.219 1 80.12 436 LYS B C 1
ATOM 7462 O O . LYS B 1 436 ? -14.43 3.846 -25.141 1 80.12 436 LYS B O 1
ATOM 7467 N N . ALA B 1 437 ? -15.672 5.117 -23.766 1 86.25 437 ALA B N 1
ATOM 7468 C CA . ALA B 1 437 ? -15.016 6.379 -24.094 1 86.25 437 ALA B CA 1
ATOM 7469 C C . ALA B 1 437 ? -15.062 7.34 -22.906 1 86.25 437 ALA B C 1
ATOM 7471 O O . ALA B 1 437 ? -15.836 7.141 -21.969 1 86.25 437 ALA B O 1
ATOM 7472 N N . HIS B 1 438 ? -14.172 8.273 -22.922 1 89.81 438 HIS B N 1
ATOM 7473 C CA . HIS B 1 438 ? -14.25 9.336 -21.922 1 89.81 438 HIS B CA 1
ATOM 7474 C C . HIS B 1 438 ? -15.375 10.312 -22.234 1 89.81 438 HIS B C 1
ATOM 7476 O O . HIS B 1 438 ? -15.555 10.695 -23.406 1 89.81 438 HIS B O 1
ATOM 7482 N N . VAL B 1 439 ? -16.141 10.586 -21.328 1 91.38 439 VAL B N 1
ATOM 7483 C CA . VAL B 1 439 ? -17.25 11.516 -21.5 1 91.38 439 VAL B CA 1
ATOM 7484 C C . VAL B 1 439 ? -17.109 12.68 -20.531 1 91.38 439 VAL B C 1
ATOM 7486 O O . VAL B 1 439 ? -16.531 12.523 -19.438 1 91.38 439 VAL B O 1
ATOM 7489 N N . ASP B 1 440 ? -17.562 13.836 -20.906 1 93.31 440 ASP B N 1
ATOM 7490 C CA . ASP B 1 440 ? -17.609 15 -20.031 1 93.31 440 ASP B CA 1
ATOM 7491 C C . ASP B 1 440 ? -18.938 15.07 -19.266 1 93.31 440 ASP B C 1
ATOM 7493 O O . ASP B 1 440 ? -20.016 15.031 -19.875 1 93.31 440 ASP B O 1
ATOM 7497 N N . ILE B 1 441 ? -18.828 15.086 -18.031 1 94.62 441 ILE B N 1
ATOM 7498 C CA . ILE B 1 441 ? -20.047 15.18 -17.219 1 94.62 441 ILE B CA 1
ATOM 7499 C C . ILE B 1 441 ? -20.078 16.516 -16.484 1 94.62 441 ILE B C 1
ATOM 7501 O O . ILE B 1 441 ? -19.031 17.047 -16.094 1 94.62 441 ILE B O 1
ATOM 7505 N N . GLU B 1 442 ? -21.266 17.047 -16.266 1 96.31 442 GLU B N 1
ATOM 7506 C CA . GLU B 1 442 ? -21.438 18.297 -15.547 1 96.31 442 GLU B CA 1
ATOM 7507 C C . GLU B 1 442 ? -21.031 18.156 -14.078 1 96.31 442 GLU B C 1
ATOM 7509 O O . GLU B 1 442 ? -21.281 17.109 -13.461 1 96.31 442 GLU B O 1
ATOM 7514 N N . CYS B 1 443 ? -20.359 19.156 -13.539 1 97.12 443 CYS B N 1
ATOM 7515 C CA . CYS B 1 443 ? -19.891 19.141 -12.156 1 97.12 443 CYS B CA 1
ATOM 7516 C C . CYS B 1 443 ? -20.078 20.5 -11.5 1 97.12 443 CYS B C 1
ATOM 7518 O O . CYS B 1 443 ? -19.562 21.516 -11.992 1 97.12 443 CYS B O 1
ATOM 7520 N N . PRO B 1 444 ? -20.844 20.547 -10.422 1 97.25 444 PRO B N 1
ATOM 7521 C CA . PRO B 1 444 ? -21.031 21.812 -9.695 1 97.25 444 PRO B CA 1
ATOM 7522 C C . PRO B 1 444 ? -19.703 22.484 -9.312 1 97.25 444 PRO B C 1
ATOM 7524 O O . PRO B 1 444 ? -18.719 21.781 -9.062 1 97.25 444 PRO B O 1
ATOM 7527 N N . GLU B 1 445 ? -19.688 23.75 -9.227 1 96.88 445 GLU B N 1
ATOM 7528 C CA . GLU B 1 445 ? -18.484 24.547 -8.953 1 96.88 445 GLU B CA 1
ATOM 7529 C C . GLU B 1 445 ? -17.891 24.172 -7.59 1 96.88 445 GLU B C 1
ATOM 7531 O O . GLU B 1 445 ? -16.672 24.156 -7.426 1 96.88 445 GLU B O 1
ATOM 7536 N N . VAL B 1 446 ? -18.766 23.953 -6.602 1 97.25 446 VAL B N 1
ATOM 7537 C CA . VAL B 1 446 ? -18.297 23.656 -5.254 1 97.25 446 VAL B CA 1
ATOM 7538 C C . VAL B 1 446 ? -17.453 22.375 -5.266 1 97.25 446 VAL B C 1
ATOM 7540 O O . VAL B 1 446 ? -16.484 22.266 -4.527 1 97.25 446 VAL B O 1
ATOM 7543 N N . ILE B 1 447 ? -17.828 21.406 -6.074 1 97.12 447 ILE B N 1
ATOM 7544 C CA . ILE B 1 447 ? -17.094 20.141 -6.172 1 97.12 447 ILE B CA 1
ATOM 7545 C C . ILE B 1 447 ? -15.75 20.391 -6.848 1 97.12 447 ILE B C 1
ATOM 7547 O O . ILE B 1 447 ? -14.727 19.859 -6.41 1 97.12 447 ILE B O 1
ATOM 7551 N N . LEU B 1 448 ? -15.75 21.188 -7.93 1 96.5 448 LEU B N 1
ATOM 7552 C CA . LEU B 1 448 ? -14.516 21.516 -8.625 1 96.5 448 LEU B CA 1
ATOM 7553 C C . LEU B 1 448 ? -13.547 22.234 -7.695 1 96.5 448 LEU B C 1
ATOM 7555 O O . LEU B 1 448 ? -12.359 21.906 -7.656 1 96.5 448 LEU B O 1
ATOM 7559 N N . ASP B 1 449 ? -14.094 23.156 -6.973 1 96.56 449 ASP B N 1
ATOM 7560 C CA . ASP B 1 449 ? -13.297 23.938 -6.027 1 96.56 449 ASP B CA 1
ATOM 7561 C C . ASP B 1 449 ? -12.734 23.047 -4.926 1 96.56 449 ASP B C 1
ATOM 7563 O O . ASP B 1 449 ? -11.547 23.141 -4.59 1 96.56 449 ASP B O 1
ATOM 7567 N N . TYR B 1 450 ? -13.547 22.234 -4.398 1 97.12 450 TYR B N 1
ATOM 7568 C CA . TYR B 1 450 ? -13.141 21.312 -3.35 1 97.12 450 TYR B CA 1
ATOM 7569 C C . TYR B 1 450 ? -12.016 20.406 -3.832 1 97.12 450 TYR B C 1
ATOM 7571 O O . TYR B 1 450 ? -11.016 20.219 -3.141 1 97.12 450 TYR B O 1
ATOM 7579 N N . ASN B 1 451 ? -12.148 19.812 -4.988 1 94.44 451 ASN B N 1
ATOM 7580 C CA . ASN B 1 451 ? -11.156 18.906 -5.539 1 94.44 451 ASN B CA 1
ATOM 7581 C C . ASN B 1 451 ? -9.82 19.594 -5.777 1 94.44 451 ASN B C 1
ATOM 7583 O O . ASN B 1 451 ? -8.766 18.984 -5.637 1 94.44 451 ASN B O 1
ATOM 7587 N N . LYS B 1 452 ? -9.898 20.797 -6.059 1 94.62 452 LYS B N 1
ATOM 7588 C CA . LYS B 1 452 ? -8.695 21.562 -6.359 1 94.62 452 LYS B CA 1
ATOM 7589 C C . LYS B 1 452 ? -7.91 21.875 -5.086 1 94.62 452 LYS B C 1
ATOM 7591 O O . LYS B 1 452 ? -6.676 21.875 -5.094 1 94.62 452 LYS B O 1
ATOM 7596 N N . TYR B 1 453 ? -8.602 22.094 -3.941 1 96.56 453 TYR B N 1
ATOM 7597 C CA . TYR B 1 453 ? -7.902 22.719 -2.83 1 96.56 453 TYR B CA 1
ATOM 7598 C C . TYR B 1 453 ? -7.879 21.812 -1.609 1 96.56 453 TYR B C 1
ATOM 7600 O O . TYR B 1 453 ? -7.242 22.125 -0.603 1 96.56 453 TYR B O 1
ATOM 7608 N N . MET B 1 454 ? -8.523 20.578 -1.638 1 96.62 454 MET B N 1
ATOM 7609 C CA . MET B 1 454 ? -8.539 19.641 -0.515 1 96.62 454 MET B CA 1
ATOM 7610 C C . MET B 1 454 ? -7.219 18.891 -0.421 1 96.62 454 MET B C 1
ATOM 7612 O O . MET B 1 454 ? -6.91 18.281 0.613 1 96.62 454 MET B O 1
ATOM 7616 N N . GLY B 1 455 ? -6.27 18.969 -1.297 1 95.06 455 GLY B N 1
ATOM 7617 C CA . GLY B 1 455 ? -5.133 18.062 -1.414 1 95.06 455 GLY B CA 1
ATOM 7618 C C . GLY B 1 455 ? -3.896 18.578 -0.694 1 95.06 455 GLY B C 1
ATOM 7619 O O . GLY B 1 455 ? -2.793 18.078 -0.925 1 95.06 455 GLY B O 1
ATOM 7620 N N . GLY B 1 456 ? -4.008 19.562 0.184 1 96.06 456 GLY B N 1
ATOM 7621 C CA . GLY B 1 456 ? -2.826 20.094 0.846 1 96.06 456 GLY B CA 1
ATOM 7622 C C . GLY B 1 456 ? -2.096 19.062 1.688 1 96.06 456 GLY B C 1
ATOM 7623 O O . GLY B 1 456 ? -0.882 18.891 1.554 1 96.06 456 GLY B O 1
ATOM 7624 N N . VAL B 1 457 ? -2.809 18.359 2.547 1 97.12 457 VAL B N 1
ATOM 7625 C CA . VAL B 1 457 ? -2.219 17.359 3.43 1 97.12 457 VAL B CA 1
ATOM 7626 C C . VAL B 1 457 ? -1.694 16.188 2.604 1 97.12 457 VAL B C 1
ATOM 7628 O O . VAL B 1 457 ? -0.637 15.625 2.906 1 97.12 457 VAL B O 1
ATOM 7631 N N . ASP B 1 458 ? -2.41 15.852 1.57 1 93.5 458 ASP B N 1
ATOM 7632 C CA . ASP B 1 458 ? -1.974 14.781 0.674 1 93.5 458 ASP B CA 1
ATOM 7633 C C . ASP B 1 458 ? -0.638 15.125 0.018 1 93.5 458 ASP B C 1
ATOM 7635 O O . ASP B 1 458 ? 0.196 14.25 -0.205 1 93.5 458 ASP B O 1
ATOM 7639 N N . LYS B 1 459 ? -0.505 16.375 -0.363 1 95.31 459 LYS B N 1
ATOM 7640 C CA . LYS B 1 459 ? 0.756 16.828 -0.949 1 95.31 459 LYS B CA 1
ATOM 7641 C C . LYS B 1 459 ? 1.913 16.641 0.029 1 95.31 459 LYS B C 1
ATOM 7643 O O . LYS B 1 459 ? 2.975 16.141 -0.345 1 95.31 459 LYS B O 1
ATOM 7648 N N . LEU B 1 460 ? 1.7 17.047 1.229 1 96.31 460 LEU B N 1
ATOM 7649 C CA . LEU B 1 460 ? 2.711 16.859 2.264 1 96.31 460 LEU B CA 1
ATOM 7650 C C . LEU B 1 460 ? 3.016 15.383 2.465 1 96.31 460 LEU B C 1
ATOM 7652 O O . LEU B 1 460 ? 4.18 14.984 2.514 1 96.31 460 LEU B O 1
ATOM 7656 N N . ASP B 1 461 ? 1.997 14.578 2.588 1 93.75 461 ASP B N 1
ATOM 7657 C CA . ASP B 1 461 ? 2.16 13.141 2.771 1 93.75 461 ASP B CA 1
ATOM 7658 C C . ASP B 1 461 ? 2.957 12.523 1.622 1 93.75 461 ASP B C 1
ATOM 7660 O O . ASP B 1 461 ? 3.779 11.633 1.837 1 93.75 461 ASP B O 1
ATOM 7664 N N . PHE B 1 462 ? 2.658 12.992 0.457 1 91.75 462 PHE B N 1
ATOM 7665 C CA . PHE B 1 462 ? 3.352 12.484 -0.722 1 91.75 462 PHE B CA 1
ATOM 7666 C C . PHE B 1 462 ? 4.844 12.773 -0.64 1 91.75 462 PHE B C 1
ATOM 7668 O O . PHE B 1 462 ? 5.668 11.875 -0.834 1 91.75 462 PHE B O 1
ATOM 7675 N N . ILE B 1 463 ? 5.156 14.023 -0.341 1 93.12 463 ILE B N 1
ATOM 7676 C CA . ILE B 1 463 ? 6.562 14.406 -0.255 1 93.12 463 ILE B CA 1
ATOM 7677 C C . ILE B 1 463 ? 7.254 13.602 0.84 1 93.12 463 ILE B C 1
ATOM 7679 O O . ILE B 1 463 ? 8.383 13.133 0.659 1 93.12 463 ILE B O 1
ATOM 7683 N N . MET B 1 464 ? 6.59 13.414 1.92 1 94.25 464 MET B N 1
ATOM 7684 C CA . MET B 1 464 ? 7.156 12.664 3.035 1 94.25 464 MET B CA 1
ATOM 7685 C C . MET B 1 464 ? 7.367 11.203 2.654 1 94.25 464 MET B C 1
ATOM 7687 O O . MET B 1 464 ? 8.297 10.555 3.146 1 94.25 464 MET B O 1
ATOM 7691 N N . SER B 1 465 ? 6.496 10.672 1.849 1 89.81 465 SER B N 1
ATOM 7692 C CA . SER B 1 465 ? 6.566 9.266 1.47 1 89.81 465 SER B CA 1
ATOM 7693 C C . SER B 1 465 ? 7.762 9 0.562 1 89.81 465 SER B C 1
ATOM 7695 O O . SER B 1 465 ? 8.203 7.852 0.429 1 89.81 465 SER B O 1
ATOM 7697 N N . LEU B 1 466 ? 8.25 10.016 -0.081 1 85.44 466 LEU B N 1
ATOM 7698 C CA . LEU B 1 466 ? 9.367 9.844 -1.002 1 85.44 466 LEU B CA 1
ATOM 7699 C C . LEU B 1 466 ? 10.648 9.477 -0.248 1 85.44 466 LEU B C 1
ATOM 7701 O O . LEU B 1 466 ? 11.43 8.648 -0.714 1 85.44 466 LEU B O 1
ATOM 7705 N N . TYR B 1 467 ? 10.852 10.07 0.907 1 83.06 467 TYR B N 1
ATOM 7706 C CA . TYR B 1 467 ? 12.078 9.844 1.666 1 83.06 467 TYR B CA 1
ATOM 7707 C C . TYR B 1 467 ? 11.781 9.68 3.15 1 83.06 467 TYR B C 1
ATOM 7709 O O . TYR B 1 467 ? 12.242 10.469 3.975 1 83.06 467 TYR B O 1
ATOM 7717 N N . PRO B 1 468 ? 11.148 8.617 3.436 1 84.94 468 PRO B N 1
ATOM 7718 C CA . PRO B 1 468 ? 10.781 8.438 4.84 1 84.94 468 PRO B CA 1
ATOM 7719 C C . PRO B 1 468 ? 11.961 8.055 5.723 1 84.94 468 PRO B C 1
ATOM 7721 O O . PRO B 1 468 ? 12.836 7.285 5.297 1 84.94 468 PRO B O 1
ATOM 7724 N N . MET B 1 469 ? 12.039 8.734 6.828 1 87.56 469 MET B N 1
ATOM 7725 C CA . MET B 1 469 ? 13.031 8.328 7.82 1 87.56 469 MET B CA 1
ATOM 7726 C C . MET B 1 469 ? 12.508 7.176 8.672 1 87.56 469 MET B C 1
ATOM 7728 O O . MET B 1 469 ? 12.117 7.375 9.82 1 87.56 469 MET B O 1
ATOM 7732 N N . ARG B 1 470 ? 12.352 6.008 7.973 1 76.56 470 ARG B N 1
ATOM 7733 C CA . ARG B 1 470 ? 11.711 4.902 8.672 1 76.56 470 ARG B CA 1
ATOM 7734 C C . ARG B 1 470 ? 12.664 3.725 8.844 1 76.56 470 ARG B C 1
ATOM 7736 O O . ARG B 1 470 ? 13.094 3.119 7.855 1 76.56 470 ARG B O 1
ATOM 7743 N N . THR B 1 471 ? 13.344 3.707 9.875 1 79 471 THR B N 1
ATOM 7744 C CA . THR B 1 471 ? 14.07 2.496 10.242 1 79 471 THR B CA 1
ATOM 7745 C C . THR B 1 471 ? 13.258 1.653 11.219 1 79 471 THR B C 1
ATOM 7747 O O . THR B 1 471 ? 12.461 2.189 12 1 79 471 THR B O 1
ATOM 7750 N N . GLY B 1 472 ? 13.211 0.458 11.031 1 79.5 472 GLY B N 1
ATOM 7751 C CA . GLY B 1 472 ? 12.438 -0.426 11.891 1 79.5 472 GLY B CA 1
ATOM 7752 C C . GLY B 1 472 ? 12.727 -0.225 13.367 1 79.5 472 GLY B C 1
ATOM 7753 O O . GLY B 1 472 ? 13.883 -0.139 13.773 1 79.5 472 GLY B O 1
ATOM 7754 N N . THR B 1 473 ? 11.648 0.141 14.125 1 82.81 473 THR B N 1
ATOM 7755 C CA . THR B 1 473 ? 11.766 0.267 15.57 1 82.81 473 THR B CA 1
ATOM 7756 C C . THR B 1 473 ? 10.492 -0.218 16.266 1 82.81 473 THR B C 1
ATOM 7758 O O . THR B 1 473 ? 9.406 -0.151 15.688 1 82.81 473 THR B O 1
ATOM 7761 N N . SER B 1 474 ? 10.664 -0.733 17.422 1 86.75 474 SER B N 1
ATOM 7762 C CA . SER B 1 474 ? 9.508 -1.118 18.219 1 86.75 474 SER B CA 1
ATOM 7763 C C . SER B 1 474 ? 9.156 -0.035 19.234 1 86.75 474 SER B C 1
ATOM 7765 O O . SER B 1 474 ? 8.148 -0.14 19.938 1 86.75 474 SER B O 1
ATOM 7767 N N . LYS B 1 475 ? 10 0.965 19.328 1 90.88 475 LYS B N 1
ATOM 7768 C CA . LYS B 1 475 ? 9.773 2.0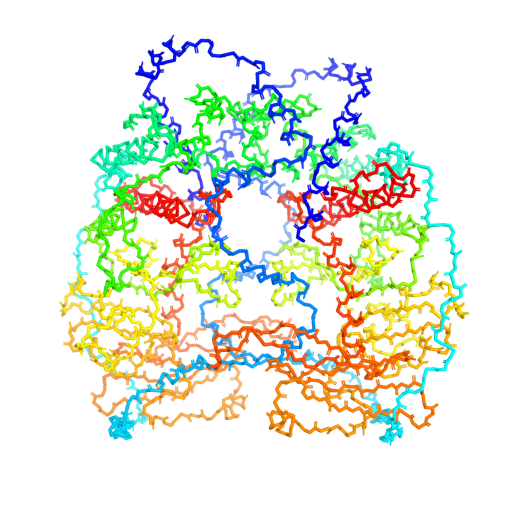68 20.266 1 90.88 475 LYS B CA 1
ATOM 7769 C C . LYS B 1 475 ? 8.984 3.193 19.594 1 90.88 475 LYS B C 1
ATOM 7771 O O . LYS B 1 475 ? 9.516 3.895 18.719 1 90.88 475 LYS B O 1
ATOM 7776 N N . TRP B 1 476 ? 7.82 3.428 20.094 1 92.5 476 TRP B N 1
ATOM 7777 C CA . TRP B 1 476 ? 6.949 4.395 19.438 1 92.5 476 TRP B CA 1
ATOM 7778 C C . TRP B 1 476 ? 7.52 5.801 19.531 1 92.5 476 TRP B C 1
ATOM 7780 O O . TRP B 1 476 ? 7.363 6.613 18.625 1 92.5 476 TRP B O 1
ATOM 7790 N N . PRO B 1 477 ? 8.219 6.16 20.672 1 93.75 477 PRO B N 1
ATOM 7791 C CA . PRO B 1 477 ? 8.758 7.523 20.719 1 93.75 477 PRO B CA 1
ATOM 7792 C C . PRO B 1 477 ? 9.781 7.785 19.609 1 93.75 477 PRO B C 1
ATOM 7794 O O . PRO B 1 477 ? 9.789 8.867 19.016 1 93.75 477 PRO B O 1
ATOM 7797 N N . VAL B 1 478 ? 10.57 6.777 19.375 1 94 478 VAL B N 1
ATOM 7798 C CA . VAL B 1 478 ? 11.586 6.906 18.328 1 94 478 VAL B CA 1
ATOM 7799 C C . VAL B 1 478 ? 10.906 7.051 16.969 1 94 478 VAL B C 1
ATOM 7801 O O . VAL B 1 478 ? 11.344 7.852 16.141 1 94 478 VAL B O 1
ATOM 7804 N N . ARG B 1 479 ? 9.836 6.34 16.766 1 94 479 ARG B N 1
ATOM 7805 C CA . ARG B 1 479 ? 9.086 6.426 15.531 1 94 479 ARG B CA 1
ATOM 7806 C C . ARG B 1 479 ? 8.484 7.816 15.344 1 94 479 ARG B C 1
ATOM 7808 O O . ARG B 1 479 ? 8.57 8.398 14.266 1 94 479 ARG B O 1
ATOM 7815 N N . VAL B 1 480 ? 7.914 8.305 16.375 1 95.12 480 VAL B N 1
ATOM 7816 C CA . VAL B 1 480 ? 7.289 9.625 16.297 1 95.12 480 VAL B CA 1
ATOM 7817 C C . VAL B 1 480 ? 8.359 10.688 16.078 1 95.12 480 VAL B C 1
ATOM 7819 O O . VAL B 1 480 ? 8.164 11.609 15.273 1 95.12 480 VAL B O 1
ATOM 7822 N N . ILE B 1 481 ? 9.484 10.531 16.766 1 96.38 481 ILE B N 1
ATOM 7823 C CA . ILE B 1 481 ? 10.594 11.461 16.594 1 96.38 481 ILE B CA 1
ATOM 7824 C C . ILE B 1 481 ? 11.062 11.461 15.141 1 96.38 481 ILE B C 1
ATOM 7826 O O . ILE B 1 481 ? 11.219 12.516 14.531 1 96.38 481 ILE B O 1
ATOM 7830 N N . SER B 1 482 ? 11.25 10.312 14.594 1 95.38 482 SER B N 1
ATOM 7831 C CA . SER B 1 482 ? 11.711 10.203 13.219 1 95.38 482 SER B CA 1
ATOM 7832 C C . SER B 1 482 ? 10.68 10.758 12.242 1 95.38 482 SER B C 1
ATOM 7834 O O . SER B 1 482 ? 11.039 11.391 11.242 1 95.38 482 SER B O 1
ATOM 7836 N N . HIS B 1 483 ? 9.438 10.531 12.5 1 95.81 483 HIS B N 1
ATOM 7837 C CA . HIS B 1 483 ? 8.367 11.047 11.648 1 95.81 483 HIS B CA 1
ATOM 7838 C C . HIS B 1 483 ? 8.383 12.57 11.602 1 95.81 483 HIS B C 1
ATOM 7840 O O . HIS B 1 483 ? 8.305 13.164 10.531 1 95.81 483 HIS B O 1
ATOM 7846 N N . PHE B 1 484 ? 8.492 13.141 12.727 1 97.19 484 PHE B N 1
ATOM 7847 C CA . PHE B 1 484 ? 8.398 14.594 12.766 1 97.19 484 PHE B CA 1
ATOM 7848 C C . PHE B 1 484 ? 9.703 15.234 12.305 1 97.19 484 PHE B C 1
ATOM 7850 O O . PHE B 1 484 ? 9.734 16.406 11.953 1 97.19 484 PHE B O 1
ATOM 7857 N N . ALA B 1 485 ? 10.805 14.477 12.375 1 96.62 485 ALA B N 1
ATOM 7858 C CA . ALA B 1 485 ? 12.008 14.945 11.688 1 96.62 485 ALA B CA 1
ATOM 7859 C C . ALA B 1 485 ? 11.781 15.023 10.18 1 96.62 485 ALA B C 1
ATOM 7861 O O . ALA B 1 485 ? 12.156 16 9.531 1 96.62 485 ALA B O 1
ATOM 7862 N N . SER B 1 486 ? 11.156 13.977 9.664 1 96.38 486 SER B N 1
ATOM 7863 C CA . SER B 1 486 ? 10.797 13.969 8.25 1 96.38 486 SER B CA 1
ATOM 7864 C C . SER B 1 486 ? 9.797 15.07 7.926 1 96.38 486 SER B C 1
ATOM 7866 O O . SER B 1 486 ? 9.906 15.734 6.895 1 96.38 486 SER B O 1
ATOM 7868 N N . PHE B 1 487 ? 8.828 15.227 8.789 1 97.56 487 PHE B N 1
ATOM 7869 C CA . PHE B 1 487 ? 7.816 16.266 8.672 1 97.56 487 PHE B CA 1
ATOM 7870 C C . PHE B 1 487 ? 8.461 17.641 8.57 1 97.56 487 PHE B C 1
ATOM 7872 O O . PHE B 1 487 ? 8.156 18.422 7.664 1 97.56 487 PHE B O 1
ATOM 7879 N N . ALA B 1 488 ? 9.359 17.875 9.484 1 97.75 488 ALA B N 1
ATOM 7880 C CA . ALA B 1 488 ? 10.07 19.156 9.531 1 97.75 488 ALA B CA 1
ATOM 7881 C C . ALA B 1 488 ? 10.898 19.359 8.273 1 97.75 488 ALA B C 1
ATOM 7883 O O . ALA B 1 488 ? 10.938 20.469 7.715 1 97.75 488 ALA B O 1
ATOM 7884 N N . LEU B 1 489 ? 11.555 18.328 7.871 1 96.69 489 LEU B N 1
ATOM 7885 C CA . LEU B 1 489 ? 12.375 18.406 6.664 1 96.69 489 LEU B CA 1
ATOM 7886 C C . LEU B 1 489 ? 11.516 18.719 5.445 1 96.69 489 LEU B C 1
ATOM 7888 O O . LEU B 1 489 ? 11.875 19.594 4.645 1 96.69 489 LEU B O 1
ATOM 7892 N N . CYS B 1 490 ? 10.438 18.047 5.27 1 96.62 490 CYS B N 1
ATOM 7893 C CA . CYS B 1 490 ? 9.547 18.25 4.125 1 96.62 490 CYS B CA 1
ATOM 7894 C C . CYS B 1 490 ? 8.898 19.625 4.168 1 96.62 490 CYS B C 1
ATOM 7896 O O . CYS B 1 490 ? 8.766 20.281 3.135 1 96.62 490 CYS B O 1
ATOM 7898 N N . ASN B 1 491 ? 8.484 20.031 5.344 1 97.5 491 ASN B N 1
ATOM 7899 C CA . ASN B 1 491 ? 7.918 21.375 5.477 1 97.5 491 ASN B CA 1
ATOM 7900 C C . ASN B 1 491 ? 8.953 22.453 5.164 1 97.5 491 ASN B C 1
ATOM 7902 O O . ASN B 1 491 ? 8.617 23.516 4.625 1 97.5 491 ASN B O 1
ATOM 7906 N N . SER B 1 492 ? 10.203 22.172 5.559 1 96.69 492 SER B N 1
ATOM 7907 C CA . SER B 1 492 ? 11.297 23.078 5.199 1 96.69 492 SER B CA 1
ATOM 7908 C C . SER B 1 492 ? 11.445 23.188 3.686 1 96.69 492 SER B C 1
ATOM 7910 O O . SER B 1 492 ? 11.648 24.281 3.154 1 96.69 492 SER B O 1
ATOM 7912 N N . TRP B 1 493 ? 11.344 22.094 3.07 1 95.25 493 TRP B N 1
ATOM 7913 C CA . TRP B 1 493 ? 11.445 22.062 1.614 1 95.25 493 TRP B CA 1
ATOM 7914 C C . TRP B 1 493 ? 10.312 22.859 0.974 1 95.25 493 TRP B C 1
ATOM 7916 O O . TRP B 1 493 ? 10.539 23.625 0.043 1 95.25 493 TRP B O 1
ATOM 7926 N N . LEU B 1 494 ? 9.148 22.672 1.427 1 95.88 494 LEU B N 1
ATOM 7927 C CA . LEU B 1 494 ? 7.988 23.375 0.896 1 95.88 494 LEU B CA 1
ATOM 7928 C C . LEU B 1 494 ? 8.117 24.875 1.104 1 95.88 494 LEU B C 1
ATOM 7930 O O . LEU B 1 494 ? 7.738 25.672 0.233 1 95.88 494 LEU B O 1
ATOM 7934 N N . GLU B 1 495 ? 8.594 25.234 2.258 1 96.12 495 GLU B N 1
ATOM 7935 C CA . GLU B 1 495 ? 8.859 26.656 2.506 1 96.12 495 GLU B CA 1
ATOM 7936 C C . GLU B 1 495 ? 9.898 27.203 1.526 1 96.12 495 GLU B C 1
ATOM 7938 O O . GLU B 1 495 ? 9.742 28.297 1 1 96.12 495 GLU B O 1
ATOM 7943 N N . TYR B 1 496 ? 10.945 26.469 1.309 1 94.44 496 TYR B N 1
ATOM 7944 C CA . TYR B 1 496 ? 11.977 26.859 0.354 1 94.44 496 TYR B CA 1
ATOM 7945 C C . TYR B 1 496 ? 11.383 27.062 -1.034 1 94.44 496 TYR B C 1
ATOM 7947 O O . TYR B 1 496 ? 11.719 28.047 -1.718 1 94.44 496 TYR B O 1
ATOM 7955 N N . ILE B 1 497 ? 10.562 26.125 -1.451 1 92.69 497 ILE B N 1
ATOM 7956 C CA . ILE B 1 497 ? 9.93 26.219 -2.764 1 92.69 497 ILE B CA 1
ATOM 7957 C C . ILE B 1 497 ? 9.117 27.5 -2.857 1 92.69 497 ILE B C 1
ATOM 7959 O O . ILE B 1 497 ? 9.141 28.188 -3.883 1 92.69 497 ILE B O 1
ATOM 7963 N N . ARG B 1 498 ? 8.383 27.812 -1.834 1 91.56 498 ARG B N 1
ATOM 7964 C CA . ARG B 1 498 ? 7.609 29.047 -1.786 1 91.56 498 ARG B CA 1
ATOM 7965 C C . ARG B 1 498 ? 8.508 30.266 -1.945 1 91.56 498 ARG B C 1
ATOM 7967 O O . ARG B 1 498 ? 8.211 31.156 -2.734 1 91.56 498 ARG B O 1
ATOM 7974 N N . ASP B 1 499 ? 9.562 30.25 -1.21 1 92.25 499 ASP B N 1
ATOM 7975 C CA . ASP B 1 499 ? 10.508 31.359 -1.259 1 92.25 499 ASP B CA 1
ATOM 7976 C C . ASP B 1 499 ? 11.18 31.453 -2.625 1 92.25 499 ASP B C 1
ATOM 7978 O O . ASP B 1 499 ? 11.336 32.531 -3.18 1 92.25 499 ASP B O 1
ATOM 7982 N N . ALA B 1 500 ? 11.586 30.328 -3.15 1 90.44 500 ALA B N 1
ATOM 7983 C CA . ALA B 1 500 ? 12.281 30.266 -4.43 1 90.44 500 ALA B CA 1
ATOM 7984 C C . ALA B 1 500 ? 11.367 30.703 -5.574 1 90.44 500 ALA B C 1
ATOM 7986 O O . ALA B 1 500 ? 11.812 31.375 -6.508 1 90.44 500 ALA B O 1
ATOM 7987 N N . ASN B 1 501 ? 10.188 30.312 -5.523 1 87.69 501 ASN B N 1
ATOM 7988 C CA . ASN B 1 501 ? 9.219 30.688 -6.543 1 87.69 501 ASN B CA 1
ATOM 7989 C C . ASN B 1 501 ? 8.961 32.188 -6.531 1 87.69 501 ASN B C 1
ATOM 7991 O O . ASN B 1 501 ? 8.805 32.812 -7.59 1 87.69 501 ASN B O 1
ATOM 7995 N N . ALA B 1 502 ? 8.852 32.75 -5.375 1 87.19 502 ALA B N 1
ATOM 7996 C CA . ALA B 1 502 ? 8.625 34.188 -5.25 1 87.19 502 ALA B CA 1
ATOM 7997 C C . ALA B 1 502 ? 9.781 34.969 -5.867 1 87.19 502 ALA B C 1
ATOM 7999 O O . ALA B 1 502 ? 9.578 36.062 -6.41 1 87.19 502 ALA B O 1
ATOM 8000 N N . GLU B 1 503 ? 10.977 34.344 -5.828 1 86 503 GLU B N 1
ATOM 8001 C CA . GLU B 1 503 ? 12.156 35 -6.402 1 86 503 GLU B CA 1
ATOM 8002 C C . GLU B 1 503 ? 12.367 34.562 -7.852 1 86 503 GLU B C 1
ATOM 8004 O O . GLU B 1 503 ? 13.289 35.031 -8.516 1 86 503 GLU B O 1
ATOM 8009 N N . GLY B 1 504 ? 11.461 33.656 -8.359 1 77.75 504 GLY B N 1
ATOM 8010 C CA . GLY B 1 504 ? 11.547 33.219 -9.742 1 77.75 504 GLY B CA 1
ATOM 8011 C C . GLY B 1 504 ? 12.703 32.25 -9.992 1 77.75 504 GLY B C 1
ATOM 8012 O O . GLY B 1 504 ? 13.219 32.188 -11.102 1 77.75 504 GLY B O 1
ATOM 8013 N N . LEU B 1 505 ? 13.258 31.688 -9.008 1 72.88 505 LEU B N 1
ATOM 8014 C CA . LEU B 1 505 ? 14.445 30.844 -9.133 1 72.88 505 LEU B CA 1
ATOM 8015 C C . LEU B 1 505 ? 14.078 29.484 -9.695 1 72.88 505 LEU B C 1
ATOM 8017 O O . LEU B 1 505 ? 14.914 28.812 -10.32 1 72.88 505 LEU B O 1
ATOM 8021 N N . LEU B 1 506 ? 13 29.031 -9.336 1 67.44 506 LEU B N 1
ATOM 8022 C CA . LEU B 1 506 ? 12.656 27.672 -9.789 1 67.44 506 LEU B CA 1
ATOM 8023 C C . LEU B 1 506 ? 12.078 27.703 -11.195 1 67.44 506 LEU B C 1
ATOM 8025 O O . LEU B 1 506 ? 11.203 28.516 -11.5 1 67.44 506 LEU B O 1
ATOM 8029 N N . LYS B 1 507 ? 12.859 27.641 -12.195 1 51.22 507 LYS B N 1
ATOM 8030 C CA . LYS B 1 507 ? 12.461 27.625 -13.609 1 51.22 507 LYS B CA 1
ATOM 8031 C C . LYS B 1 507 ? 11.297 26.672 -13.844 1 51.22 507 LYS B C 1
ATOM 8033 O O . LYS B 1 507 ? 11.305 25.531 -13.352 1 51.22 507 LYS B O 1
ATOM 8038 N N . LYS B 1 508 ? 10.047 27.234 -14.086 1 44.5 508 LYS B N 1
ATOM 8039 C CA . LYS B 1 508 ? 8.906 26.438 -14.555 1 44.5 508 LYS B CA 1
ATOM 8040 C C . LYS B 1 508 ? 9.305 25.531 -15.711 1 44.5 508 LYS B C 1
ATOM 8042 O O . LYS B 1 508 ? 9.891 25.984 -16.688 1 44.5 508 LYS B O 1
ATOM 8047 N N . THR B 1 509 ? 9.742 24.359 -15.617 1 33.09 509 THR B N 1
ATOM 8048 C CA . THR B 1 509 ? 9.828 23.656 -16.891 1 33.09 509 THR B CA 1
ATOM 8049 C C . THR B 1 509 ? 8.562 23.875 -17.719 1 33.09 509 THR B C 1
ATOM 8051 O O . THR B 1 509 ? 7.469 23.484 -17.297 1 33.09 509 THR B O 1
ATOM 8054 N N . GLN B 1 510 ? 8.438 24.984 -18.438 1 25.12 510 GLN B N 1
ATOM 8055 C CA . GLN B 1 510 ? 7.484 24.969 -19.547 1 25.12 510 GLN B CA 1
ATOM 8056 C C . GLN B 1 510 ? 7.523 23.641 -20.297 1 25.12 510 GLN B C 1
ATOM 8058 O O . GLN B 1 510 ? 8.602 23.094 -20.531 1 25.12 510 GLN B O 1
#

Organism: Rhipicephalus microplus (NCBI:txid6941)

Sequence (1020 aa):
MWRTSAAKKRSLQLYLEYKQAPDRVQDHASRRQKVDDETAEDVLNKIANGDVSDGDFSDDEKEEENEENIPANGQVSASMSSSAQPSTSQTPVTNLKEPAASKKFEIKWTKKEFALRDVECDYNPETASAPEQPLVYFSKYFTDDLFQDFAEFTNRYVLQRDGTVLATTKEEIKVFFGILMLMGVLKYPCVRMYWQAATRIPAIADAMGVKRFFKIRGALHITDANAERDPNSLDKFLKVRPLLEAVRGRCLQLVPLEKNSIDEQMVPFTGRIAAKQFVKGKPNPEGVKVFVRCSFDGLAHDFELYQGKGTGVSKEHSHFGLGGSVVMRLVEQLPKAQNIKCYMDNYFTSVKLLLELKEIGILASGTIRGNHLAGCVLKTDKEMRKEGRGGYDERVSVDGDVALVRWQDNGVVNMASTHLGVGKVGAVRRWSEASKAHVDIECPEVILDYNKYMGGVDKLDFIMSLYPMRTGTSKWPVRVISHFASFALCNSWLEYIRDANAEGLLKKTQMWRTSAAKKRSLQLYLEYKQAPDRVQDHASRRQKVDDETAEDVLNKIANGDVSDGDFSDDEKEEENEENIPANGQVSASMSSSAQPSTSQTPVTNLKEPAASKKFEIKWTKKEFALRDVECDYNPETASAPEQPLVYFSKYFTDDLFQDFAEFTNRYVLQRDGTVLATTKEEIKVFFGILMLMGVLKYPCVRMYWQAATRIPAIADAMGVKRFFKIRGALHITDANAERDPNSLDKFLKVRPLLEAVRGRCLQLVPLEKNSIDEQMVPFTGRIAAKQFVKGKPNPEGVKVFVRCSFDGLAHDFELYQGKGTGVSKEHSHFGLGGSVVMRLVEQLPKAQNIKCYMDNYFTSVKLLLELKEIGILASGTIRGNHLAGCVLKTDKEMRKEGRGGYDERVSVDGDVALVRWQDNGVVNMASTHLGVGKVGAVRRWSEASKAHVDIECPEVILDYNKYMGGVDKLDFIMSLYPMRTGTSKWPVRVISHFASFALCNSWLEYIRDANAEGLLKKTQ

InterPro domains:
  IPR029526 PiggyBac transposable element-derived protein [PF13843] (134-493)

Radius of gyration: 30.97 Å; Cα contacts (8 Å, |Δi|>4): 1583; chains: 2; bounding box: 76×81×76 Å